Protein 6LYN (pdb70)

GO terms:
  GO:0001525 angiogenesis (P, IDA)
  GO:0009653 anatomical structure morphogenesis (P, TAS)
  GO:0007155 cell adhesion (P, TAS)
  GO:0005515 protein binding (F, IPI)
  GO:0005576 extracellular region (C, HDA)
  GO:0005886 plasma membrane (C, IDA)
  GO:0003094 glomerular filtration (P, IEP)
  GO:0009897 external side of plasma membrane (C, IDA)
  GO:0061042 vascular wound healing (P, IEP)
  GO:0005925 focal adhesion (C, HDA)

Foldseek 3Di:
DKAWEKDAAEEAEAQAKDKIKIFIDDDQLQQKKKWKWWDAPNDDIGTAKIARVNVRDIDGDPVQVVAWDWDADSVRSMIMIMGGRDDQVRQTWMKMFIHHPVPDGPDIYPTHGYGHHPDDFDAWDKDWAADVVPWDKTKIKTWFGDDDDKDKDKPVNPDDPAKDKDDWDDDPRTTITMMMHIDHNVPVVVDWMWIWMADPRVGDIDIDTDDD/DKAKAKPDQEAEDAAAAKDKIKIFIPWFLDDPHFGFKFKWWADPPDDTHGAGGRQFHGDPPHDPQWGKDDGTTMIMIMGGRDDLLSQTKMKMWGDRDPPIDIYPIHGYAYDDDFDFWDKDKDWFDVVVVVPQKTKIKMKTDFGDDPDKDKWKAFPNHTDDPQKDKDKDGQDSHSSGIMMMIMRMDGPVVVVVTWKIKIWMDDPPDPDIDIDIGTDVPD/DDDDDWAKDDWAKPPQAAEDEAQAKDKIFIDIDTDDDKKKWKAFVVDRDTDDIDGMDIGGRDDQVSFAWMKMWIGDPVDPPHIDIDIGTYAYADWKAWPDAEEEDEDAQQDKDWDKTKIFHPCAWDKDKPDDFDWDWDDDGNGMIMIITIGHRDPVCLVPFMKMWIGDPHGIDMHTYHYHYDD/DKAKAKPDQEAEEAAADKDKIKIFIPWFQDDPNFGQKFKWWADPPGDTHGAGGRFAHGDPPHDPQWGKDDGTTMIMIMGGRDALLRQTWMKMWGDSDPPIDIYPIHGYAYDDDFDFWDKDKDWADVVQVVVWKIKIKIKTDFGDDDDKDKWKAFVNHTDDPQKDKDKDGQDSHSRGIMMMIMRMDTNVVVVVTFKIKMWMDDPPDDDIDIDIGGPPD/DDDDDWAKDDWAKPPAEAEDEAFAKDKIFIDIDIDADKWKWKADVVDNDTQDTDGIDIGGRDDQVSFAKMKMWIADPVDPPRIDMDIGTYAYADWKAWPDAEEEDEDALFDKDKDKTKIFHPCAWDKDKPDDFDWDWDDDDNTMIMIITIDHRDPVCQVPFIKMWIGDPHGIDIHTYHYDYD/DKAWAKDAAEEAEAQAKDKIKTQIDDDQLQQKKKWKWWDAPPDDIDTAKIARQNVRDIDGDPVQVVAWDWDADSVRSMIMIMGGRDDQVRQTWMKMFIHHPVPDGDDIYPTHGYGHHPDDFDAWDKDWADDPAFKDKTKIKTWFGDDDDKDKAKPVNPDDPQKDKDDWDDDPRGIITMMMHMDHPVPPPVPWMWIWMADPSVRDIDIHTDDD

CATH classification: 2.60.40.10 (+1 more: 2.60.40.10)

Organism: Homo sapiens (NCBI:txid9606)

Solvent-accessible surface area: 56822 Å² total; per-residue (Å²): 170,48,78,11,98,28,38,52,48,58,45,11,96,70,53,45,62,13,117,0,30,0,106,4,47,56,37,112,12,48,27,67,0,0,0,0,0,23,11,107,102,38,105,23,14,64,1,0,0,10,0,11,1,29,59,96,61,43,105,55,1,118,123,17,120,71,47,6,62,9,54,24,58,120,101,41,34,4,0,45,0,57,3,30,66,3,118,67,103,12,31,7,36,3,5,0,0,18,0,11,4,3,32,31,0,40,34,22,0,77,23,1,36,2,20,8,23,86,26,153,55,51,48,17,44,6,21,16,3,24,42,127,126,109,53,32,10,0,0,0,0,0,48,13,0,6,5,42,49,20,80,22,48,2,34,98,37,89,90,86,103,32,48,23,58,0,68,30,38,98,77,100,78,68,41,20,14,6,0,0,3,46,40,75,68,92,32,32,72,90,112,71,14,10,0,34,2,30,1,93,52,32,106,43,178,42,101,74,94,3,119,126,122,1,91,10,85,21,56,52,73,68,35,47,9,9,30,14,60,124,0,61,0,39,2,143,5,69,86,56,0,27,37,51,78,31,16,15,0,0,0,0,9,15,44,81,91,102,37,3,105,4,1,1,24,11,3,69,38,69,46,108,79,9,59,92,30,9,55,10,54,39,74,20,48,65,3,41,0,32,0,63,66,1,73,49,74,2,7,8,15,0,1,0,0,0,6,67,72,82,14,2,21,16,4,63,10,0,83,3,28,0,92,80,16,75,18,66,12,74,11,16,12,0,34,8,25,66,74,2,44,117,83,40,16,3,1,5,0,0,0,0,1,45,1,21,35,101,100,27,81,22,75,6,42,12,72,58,78,70,72,123,105,34,48,33,43,9,140,29,70,17,48,34,168,49,2,5,20,2,4,2,0,7,3,40,32,74,42,93,43,18,83,162,71,48,25,3,18,2,29,1,78,8,166,52,40,149,66,69,59,82,107,54,28,47,65,96,120,171,218,154,135,81,90,39,91,17,36,80,8,120,19,66,44,25,9,4,33,78,60,110,39,42,48,2,61,0,60,6,98,19,101,24,22,34,118,43,90,33,56,0,44,37,76,106,72,70,116,66,64,92,159,21,63,69,8,86,31,123,86,3,136,76,112,24,22,12,8,8,59,0,19,0,28,7,76,45,40,131,74,41,65,112,45,55,69,2,18,2,1,13,18,8,54,4,104,14,68,32,113,118,157,116,40,148,8,93,99,119,62,96,25,96,11,50,0,58,1,32,8,1,5,64,0,66,15,69,33,78,36,154,52,137,39,72,75,95,28,59,27,11,16,82,0,34,0,31,2,94,6,105,5,45,78,116,21,36,141,82,2,0,64,1,34,0,31,14,6,36,25,150,38,57,2,47,12,94,11,83,64,97,189,123,2,92,9,86,21,58,52,75,92,41,50,14,51,69,45,110,116,1,67,0,38,1,150,5,79,93,50,0,30,28,47,78,32,14,5,0,0,0,0,14,15,37,71,86,104,32,3,112,6,1,1,23,10,3,74,32,66,41,106,82,9,56,90,32,10,50,12,49,42,73,22,47,63,1,41,0,24,0,73,68,3,75,61,90,2,3,0,10,0,0,0,0,0,4,53,67,74,11,4,33,17,4,55,7,0,67,1,45,0,98,78,79,82,17,52,12,69,17,17,8,1,27,8,36,80,68,7,54,111,44,6,7,0,2,0,1,2,0,1,3,52,0,15,35,69,126,13,105,21,118,6,47,0,73,54,60,82,55,118,113,35,39,43,39,10,110,23,70,13,48,34,163,48,0,4,14,2,2,3,0,6,0,38,14,23,61,34,39,10,98,112,53,81,33,0,22,2,35,4,82,17,141,58,56,137,69,66,52,89,104,64,27,86,74,117,205,217,149,139,161,110,69,93,17,34,67,12,142,16,69,44,31,9,4,40,87,59,94,40,44,52,4,60,0,50,5,99,20,87,26,50,81,120,40,93,33,55,0,36,49,80,165,54,71,114,78,62,82,189,20,59,67,4,74,30,123,112,3,92,60,103,28,16,23,16,8,71,0,22,0,33,6,76,81,49,130,73,43,65,126,39,63,68,4,24,3,1,13,18,6,60,2,121,15,62,29,124,122,157,145,51,171,4,128,111,124,60,92,30,90,10,56,0,46,0,27,9,2,4,57,2,77,12,65,32,83,52,152,54,139,38,55,70,97,41,58,65,8,23,70,4,42,0,30,2,90,8,106,11,38,94,118,12,33,155,92,6,0,72,0,45,0,46,11,13,43,22,157,37,61,0,32,11,82,9,103,83,154,165,47,76,6,104,29,37,54,45,56,47,11,102,15,25,42,65,14,110,0,28,0,101,2,48,54,38,110,13,54,25,66,0,0,0,0,0,18,11,111,101,52,99,24,11,74,1,0,0,12,0,16,2,32,66,95,52,43,100,56,7,114,151,16,113,41,30,5,62,6,59,28,59,125,109,46,32,6,0,53,0,60,3,32,27,2,67,68,92,8,28,9,39,4,4,0,0,16,0,9,5,2,28,22,0,48,38,22,1,71,26,1,34,2,17,11,28,56,22,157,51,47,50,19,40,9,21,14,6,19,44,110,105,112,58,28,9,1,0,0,1,0,58,19,0,10,3,49,50,16,77,23,57,2,40,102,33,105,40,85,95,34,48,24,60,1,68,27,41,97,67,95,86,60,40,12,15,6,0,0,2,47,30,80,56,95,46,19,86,80,114,90,12,26,0,25,3,38,0,84,53,34,104,39,153,50,64,65,128,12,129,121

InterPro domains:
  IPR003598 Immunoglobulin subtype 2 [SM00408] (153-209)
  IPR003598 Immunoglobulin subtype 2 [SM00408] (263-327)
  IPR003598 Immunoglobulin subtype 2 [SM00408] (356-414)
  IPR003599 Immunoglobulin domain subtype [SM00409] (33-133)
  IPR003599 Immunoglobulin domain subtype [SM00409] (148-244)
  IPR003599 Immunoglobulin domain subtype [SM00409] (257-341)
  IPR003599 Immunoglobulin domain subtype [SM00409] (350-428)
  IPR003599 Immunoglobulin domain subtype [SM00409] (437-517)
  IPR007110 Immunoglobulin-like domain [PS50835] (19-129)
  IPR007110 Immunoglobulin-like domain [PS50835] (139-242)
  IPR007110 Immunoglobulin-like domain [PS50835] (244-321)
  IPR007110 Immunoglobulin-like domain [PS50835] (335-424)
  IPR007110 Immunoglobulin-like domain [PS50835] (430-510)
  IPR013106 Immunoglobulin V-set domain [PF07686] (33-132)
  IPR013162 CD80-like, immunoglobulin C2-set [PF08205] (139-233)
  IPR013783 Immunoglobulin-like fold [G3DSA:2.60.40.10] (26-140)
  IPR013783 Immunoglobulin-like fold [G3DSA:2.60.40.10] (141-248)
  IPR013783 Immunoglobulin-like fold [G3DSA:2.60.40.10] (249-343)
  IPR013783 Immunoglobulin-like fold [G3DSA:2.60.40.10] (346-414)
  IPR013783 Immunoglobulin-like fold [G3DSA:2.60.40.10] (432-518)

B-factor: mean 66.9, std 19.62, range [26.27, 224.31]

Radius of gyration: 40.65 Å; Cα contacts (8 Å, |Δi|>4): 3197; chains: 6; bounding box: 67×129×115 Å

Nearest PDB structures (foldseek):
  6lyn-assembly2_D  TM=1.006E+00  e=1.744E-36  Homo sapiens
  3jxa-assembly2_B  TM=4.169E-01  e=4.668E-10  Mus musculus
  1cs6-assembly1_A-2  TM=4.270E-01  e=3.433E-09  Gallus gallus
  8a0y-assembly1_A  TM=4.097E-01  e=4.018E-09  Mus musculus
  8k53-assembly1_B  TM=4.260E-01  e=6.162E-08  Homo sapiens

Structure (mmCIF, N/CA/C/O backbone):
data_6LYN
#
_entry.id   6LYN
#
_cell.length_a   84.203
_cell.length_b   88.387
_cell.length_c   94.644
_cell.angle_alpha   90.000
_cell.angle_beta   89.930
_cell.angle_gamma   90.000
#
_symmetry.space_group_name_H-M   'P 1 21 1'
#
loop_
_entity.id
_entity.type
_entity.pdbx_description
1 polymer 'AA98 Fab heavy chain'
2 polymer 'AA98 Fab light chain'
3 polymer 'Cell surface glycoprotein MUC18'
4 non-polymer 'PHOSPHATE ION'
5 non-polymer GLYCEROL
6 non-polymer 'CHLORIDE ION'
7 non-polymer '4-(2-HYDROXYETHYL)-1-PIPERAZINE ETHANESULFONIC ACID'
8 non-polymer 2-acetamido-2-deoxy-beta-D-glucopyranose
9 water water
#
loop_
_atom_site.group_PDB
_atom_site.id
_atom_site.type_symbol
_atom_site.label_atom_id
_atom_site.label_alt_id
_atom_site.label_comp_id
_atom_site.label_asym_id
_atom_site.label_entity_id
_atom_site.label_seq_id
_atom_site.pdbx_PDB_ins_code
_atom_site.Cartn_x
_atom_site.Cartn_y
_atom_site.Cartn_z
_atom_site.occupancy
_atom_site.B_iso_or_equiv
_atom_site.auth_seq_id
_atom_site.auth_comp_id
_atom_site.auth_asym_id
_atom_site.auth_atom_id
_atom_site.pdbx_PDB_model_num
ATOM 1 N N . GLU A 1 1 ? 121.897 -56.534 58.291 1.00 77.04 1 GLU A N 1
ATOM 2 C CA . GLU A 1 1 ? 123.233 -56.197 58.767 1.00 76.62 1 GLU A CA 1
ATOM 3 C C . GLU A 1 1 ? 123.316 -56.269 60.295 1.00 72.70 1 GLU A C 1
ATOM 4 O O . GLU A 1 1 ? 122.424 -55.798 61.005 1.00 71.64 1 GLU A O 1
ATOM 10 N N . VAL A 1 2 ? 124.389 -56.880 60.790 1.00 73.37 2 VAL A N 1
ATOM 11 C CA . VAL A 1 2 ? 124.616 -56.996 62.226 1.00 67.85 2 VAL A CA 1
ATOM 12 C C . VAL A 1 2 ? 125.116 -55.657 62.749 1.00 65.51 2 VAL A C 1
ATOM 13 O O . VAL A 1 2 ? 126.012 -55.041 62.159 1.00 65.90 2 VAL A O 1
ATOM 17 N N . GLN A 1 3 ? 124.534 -55.196 63.855 1.00 64.81 3 GLN A N 1
ATOM 18 C CA . GLN A 1 3 ? 124.845 -53.880 64.393 1.00 63.96 3 GLN A CA 1
ATOM 19 C C . GLN A 1 3 ? 125.036 -53.952 65.900 1.00 58.73 3 GLN A C 1
ATOM 20 O O . GLN A 1 3 ? 124.191 -54.498 66.617 1.00 56.87 3 GLN A O 1
ATOM 26 N N . LEU A 1 4 ? 126.153 -53.400 66.366 1.00 59.78 4 LEU A N 1
ATOM 27 C CA . LEU A 1 4 ? 126.452 -53.236 67.783 1.00 53.60 4 LEU A CA 1
ATOM 28 C C . LEU A 1 4 ? 126.596 -51.741 68.034 1.00 57.63 4 LEU A C 1
ATOM 29 O O . LEU A 1 4 ? 127.523 -51.107 67.514 1.00 57.45 4 LEU A O 1
ATOM 34 N N . LEU A 1 5 ? 125.679 -51.175 68.816 1.00 58.27 5 LEU A N 1
ATOM 35 C CA . LEU A 1 5 ? 125.661 -49.744 69.101 1.00 59.77 5 LEU A CA 1
ATOM 36 C C . LEU A 1 5 ? 125.915 -49.532 70.585 1.00 57.64 5 LEU A C 1
ATOM 37 O O . LEU A 1 5 ? 125.164 -50.038 71.424 1.00 57.15 5 LEU A O 1
ATOM 42 N N . GLU A 1 6 ? 126.962 -48.782 70.902 1.00 52.85 6 GLU A N 1
ATOM 43 C CA . GLU A 1 6 ? 127.353 -48.510 72.276 1.00 50.25 6 GLU A CA 1
ATOM 44 C C . GLU A 1 6 ? 126.864 -47.138 72.714 1.00 50.29 6 GLU A C 1
ATOM 45 O O . GLU A 1 6 ? 126.647 -46.240 71.899 1.00 50.56 6 GLU A O 1
ATOM 51 N N . SER A 1 7 ? 126.705 -46.988 74.027 1.00 56.50 7 SER A N 1
ATOM 52 C CA . SER A 1 7 ? 126.196 -45.752 74.601 1.00 54.29 7 SER A CA 1
ATOM 53 C C . SER A 1 7 ? 127.201 -44.617 74.394 1.00 58.23 7 SER A C 1
ATOM 54 O O . SER A 1 7 ? 128.305 -44.804 73.871 1.00 60.81 7 SER A O 1
ATOM 57 N N . GLY A 1 8 ? 126.803 -43.414 74.808 1.00 60.03 8 GLY A N 1
ATOM 58 C CA . GLY A 1 8 ? 127.633 -42.249 74.604 1.00 54.61 8 GLY A CA 1
ATOM 59 C C . GLY A 1 8 ? 128.801 -42.173 75.569 1.00 50.97 8 GLY A C 1
ATOM 60 O O . GLY A 1 8 ? 128.885 -42.904 76.557 1.00 45.35 8 GLY A O 1
ATOM 61 N N . ALA A 1 9 ? 129.717 -41.257 75.255 1.00 56.63 9 ALA A N 1
ATOM 62 C CA . ALA A 1 9 ? 130.884 -41.017 76.090 1.00 52.36 9 ALA A CA 1
ATOM 63 C C . ALA A 1 9 ? 130.462 -40.585 77.492 1.00 52.68 9 ALA A C 1
ATOM 64 O O . ALA A 1 9 ? 129.368 -40.059 77.709 1.00 52.18 9 ALA A O 1
ATOM 66 N N . GLU A 1 10 ? 131.356 -40.808 78.453 1.00 54.00 10 GLU A N 1
ATOM 67 C CA . GLU A 1 10 ? 131.032 -40.644 79.859 1.00 55.00 10 GLU A CA 1
ATOM 68 C C . GLU A 1 10 ? 132.100 -39.827 80.571 1.00 55.22 10 GLU A C 1
ATOM 69 O O . GLU A 1 10 ? 133.291 -39.910 80.259 1.00 51.17 10 GLU A O 1
ATOM 75 N N . LEU A 1 11 ? 131.649 -39.041 81.544 1.00 56.56 11 LEU A N 1
ATOM 76 C CA . LEU A 1 11 ? 132.510 -38.285 82.446 1.00 55.47 11 LEU A CA 1
ATOM 77 C C . LEU A 1 11 ? 132.144 -38.717 83.862 1.00 57.95 11 LEU A C 1
ATOM 78 O O . LEU A 1 11 ? 131.052 -38.405 84.348 1.00 58.43 11 LEU A O 1
ATOM 83 N N . VAL A 1 12 ? 133.043 -39.449 84.515 1.00 51.54 12 VAL A N 1
ATOM 84 C CA . VAL A 1 12 ? 132.776 -40.043 85.818 1.00 56.69 12 VAL A CA 1
ATOM 85 C C . VAL A 1 12 ? 133.808 -39.532 86.813 1.00 61.08 12 VAL A C 1
ATOM 86 O O . VAL A 1 12 ? 134.982 -39.351 86.468 1.00 58.71 12 VAL A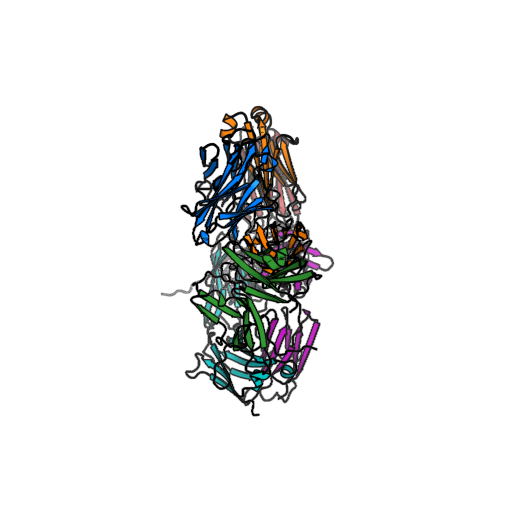 O 1
ATOM 90 N N A ARG A 1 13 ? 133.367 -39.304 88.053 0.45 58.12 13 ARG A N 1
ATOM 91 N N B ARG A 1 13 ? 133.366 -39.298 88.048 0.55 58.15 13 ARG A N 1
ATOM 92 C CA A ARG A 1 13 ? 134.261 -38.888 89.120 0.45 58.65 13 ARG A CA 1
ATOM 93 C CA B ARG A 1 13 ? 134.277 -38.884 89.100 0.55 58.62 13 ARG A CA 1
ATOM 94 C C A ARG A 1 13 ? 134.987 -40.100 89.702 0.45 57.74 13 ARG A C 1
ATOM 95 C C B ARG A 1 13 ? 134.991 -40.099 89.690 0.55 57.72 13 ARG A C 1
ATOM 96 O O A ARG A 1 13 ? 134.439 -41.206 89.725 0.45 56.45 13 ARG A O 1
ATOM 97 O O B ARG A 1 13 ? 134.440 -41.204 89.707 0.55 56.36 13 ARG A O 1
ATOM 112 N N . PRO A 1 14 ? 136.223 -39.923 90.168 1.00 58.96 14 PRO A N 1
ATOM 113 C CA . PRO A 1 14 ? 136.966 -41.060 90.730 1.00 56.73 14 PRO A CA 1
ATOM 114 C C . PRO A 1 14 ? 136.242 -41.677 91.920 1.00 59.32 14 PRO A C 1
ATOM 115 O O . PRO A 1 14 ? 135.708 -40.977 92.782 1.00 66.01 14 PRO A O 1
ATOM 119 N N . GLY A 1 15 ? 136.221 -43.008 91.951 1.00 61.29 15 GLY A N 1
ATOM 120 C CA . GLY A 1 15 ? 135.496 -43.749 92.955 1.00 56.18 15 GLY A CA 1
ATOM 121 C C . GLY A 1 15 ? 134.066 -44.078 92.588 1.00 54.00 15 GLY A C 1
ATOM 122 O O . GLY A 1 15 ? 133.516 -45.051 93.114 1.00 54.40 15 GLY A O 1
ATOM 123 N N . ALA A 1 16 ? 133.448 -43.298 91.703 1.00 56.78 16 ALA A N 1
ATOM 124 C CA . ALA A 1 16 ? 132.102 -43.588 91.237 1.00 54.22 16 ALA A CA 1
ATOM 125 C C . ALA A 1 16 ? 132.137 -44.714 90.205 1.00 56.49 16 ALA A C 1
ATOM 126 O O . ALA A 1 16 ? 133.199 -45.223 89.834 1.00 56.49 16 ALA A O 1
ATOM 128 N N . SER A 1 17 ? 130.959 -45.105 89.730 1.00 55.46 17 SER A N 1
ATOM 129 C CA . SER A 1 17 ? 130.823 -46.186 88.768 1.00 56.78 17 SER A CA 1
ATOM 130 C C . SER A 1 17 ? 130.090 -45.692 87.526 1.00 54.35 17 SER A C 1
ATOM 131 O O . SER A 1 17 ? 129.569 -44.574 87.481 1.00 48.44 17 SER A O 1
ATOM 134 N N . VAL A 1 18 ? 130.055 -46.551 86.507 1.00 53.91 18 VAL A N 1
ATOM 135 C CA . VAL A 1 18 ? 129.387 -46.244 85.249 1.00 48.74 18 VAL A CA 1
ATOM 136 C C . VAL A 1 18 ? 128.925 -47.549 84.616 1.00 50.46 18 VAL A C 1
ATOM 137 O O . VAL A 1 18 ? 129.570 -48.592 84.753 1.00 54.93 18 VAL A O 1
ATOM 141 N N . LYS A 1 19 ? 127.785 -47.492 83.937 1.00 50.32 19 LYS A N 1
ATOM 142 C CA . LYS A 1 19 ? 127.187 -48.657 83.294 1.00 46.92 19 LYS A CA 1
ATOM 143 C C . LYS A 1 19 ? 127.122 -48.380 81.797 1.00 50.83 19 LYS A C 1
ATOM 144 O O . LYS A 1 19 ? 126.256 -47.631 81.334 1.00 52.24 19 LYS A O 1
ATOM 150 N N . LEU A 1 20 ? 128.040 -48.979 81.046 1.00 52.58 20 LEU A N 1
ATOM 151 C CA . LEU A 1 20 ? 128.051 -48.872 79.596 1.00 49.98 20 LEU A CA 1
ATOM 152 C C . LEU A 1 20 ? 127.068 -49.871 78.986 1.00 51.69 20 LEU A C 1
ATOM 153 O O . LEU A 1 20 ? 126.846 -50.961 79.523 1.00 47.21 20 LEU A O 1
ATOM 158 N N . SER A 1 21 ? 126.470 -49.485 77.857 1.00 53.66 21 SER A N 1
ATOM 159 C CA . SER A 1 21 ? 125.472 -50.305 77.185 1.00 51.56 21 SER A CA 1
ATOM 160 C C . SER A 1 21 ? 125.912 -50.615 75.761 1.00 52.95 21 SER A C 1
ATOM 161 O O . SER A 1 21 ? 126.720 -49.902 75.161 1.00 49.64 21 SER A O 1
ATOM 164 N N . CYS A 1 22 ? 125.339 -51.693 75.224 1.00 53.75 22 CYS A N 1
ATOM 165 C CA . CYS A 1 22 ? 125.675 -52.201 73.895 1.00 51.69 22 CYS A CA 1
ATOM 166 C C . CYS A 1 22 ? 124.404 -52.842 73.339 1.00 56.83 22 CYS A C 1
ATOM 167 O O . CYS A 1 22 ? 124.122 -54.010 73.629 1.00 53.62 22 CYS A O 1
ATOM 170 N N . LYS A 1 23 ? 123.632 -52.074 72.565 1.00 59.15 23 LYS A N 1
ATOM 171 C CA . LYS A 1 23 ? 122.377 -52.572 72.014 1.00 60.14 23 LYS A CA 1
ATOM 172 C C . LYS A 1 23 ? 122.630 -53.250 70.673 1.00 57.26 23 LYS A C 1
ATOM 173 O O . LYS A 1 23 ? 123.224 -52.656 69.769 1.00 58.19 23 LYS A O 1
ATOM 179 N N . THR A 1 24 ? 122.151 -54.481 70.545 1.00 56.64 24 THR A N 1
ATOM 180 C CA . THR A 1 24 ? 122.385 -55.310 69.373 1.00 56.00 24 THR A CA 1
ATOM 181 C C . THR A 1 24 ? 121.150 -55.359 68.480 1.00 55.45 24 THR A C 1
ATOM 182 O O . THR A 1 24 ? 120.024 -55.132 68.932 1.00 57.05 24 THR A O 1
ATOM 186 N N . SER A 1 25 ? 121.379 -55.667 67.203 1.00 55.76 25 SER A N 1
ATOM 187 C CA . SER A 1 25 ? 120.308 -55.870 66.235 1.00 56.67 25 SER A CA 1
ATOM 188 C C . SER A 1 25 ? 120.868 -56.647 65.052 1.00 55.09 25 SER A C 1
ATOM 189 O O . SER A 1 25 ? 122.084 -56.721 64.857 1.00 59.86 25 SER A O 1
ATOM 192 N N . GLY A 1 26 ? 119.963 -57.240 64.273 1.00 55.69 26 GLY A N 1
ATOM 193 C CA . GLY A 1 26 ? 120.335 -57.923 63.048 1.00 60.75 26 GLY A CA 1
ATOM 194 C C . GLY A 1 26 ? 120.693 -59.388 63.180 1.00 58.32 26 GLY A C 1
ATOM 195 O O . GLY A 1 26 ? 121.144 -59.987 62.194 1.00 60.16 26 GLY A O 1
ATOM 196 N N . TYR A 1 27 ? 120.504 -59.986 64.355 1.00 55.80 27 TYR A N 1
ATOM 197 C CA . TYR A 1 27 ? 120.854 -61.382 64.582 1.00 51.71 27 TYR A CA 1
ATOM 198 C C . TYR A 1 27 ? 120.175 -61.843 65.862 1.00 51.46 27 TYR A C 1
ATOM 199 O O . TYR A 1 27 ? 119.816 -61.030 66.720 1.00 60.93 27 TYR A O 1
ATOM 208 N N . ILE A 1 28 ? 120.013 -63.160 65.985 1.00 52.59 28 ILE A N 1
ATOM 209 C CA . ILE A 1 28 ? 119.422 -63.751 67.183 1.00 50.11 28 ILE A CA 1
ATOM 210 C C . ILE A 1 28 ? 120.360 -63.484 68.357 1.00 48.23 28 ILE A C 1
ATOM 211 O O . ILE A 1 28 ? 121.459 -64.040 68.427 1.00 46.67 28 ILE A O 1
ATOM 216 N N . PHE A 1 29 ? 119.916 -62.638 69.286 1.00 49.42 29 PHE A N 1
ATOM 217 C CA . PHE A 1 29 ? 120.793 -62.133 70.336 1.00 51.59 29 PHE A CA 1
ATOM 218 C C . PHE A 1 29 ? 121.216 -63.225 71.312 1.00 51.43 29 PHE A C 1
ATOM 219 O O . PHE A 1 29 ? 122.309 -63.148 71.887 1.00 53.44 29 PHE A O 1
ATOM 227 N N . THR A 1 30 ? 120.378 -64.240 71.512 1.00 47.51 30 THR A N 1
ATOM 228 C CA . THR A 1 30 ? 120.699 -65.331 72.426 1.00 50.09 30 THR A CA 1
ATOM 229 C C . THR A 1 30 ? 121.578 -66.411 71.799 1.00 52.11 30 THR A C 1
ATOM 230 O O . THR A 1 30 ? 121.839 -67.424 72.456 1.00 56.94 30 THR A O 1
ATOM 234 N N . ASN A 1 31 ? 122.048 -66.229 70.564 1.00 52.91 31 ASN A N 1
ATOM 235 C CA . ASN A 1 31 ? 122.871 -67.226 69.887 1.00 54.16 31 ASN A CA 1
ATOM 236 C C . ASN A 1 31 ? 124.337 -66.834 69.764 1.00 50.90 31 ASN A C 1
ATOM 237 O O . ASN A 1 31 ? 125.109 -67.577 69.148 1.00 49.93 31 ASN A O 1
ATOM 242 N N . TYR A 1 32 ? 124.744 -65.693 70.315 1.00 52.03 32 TYR A N 1
ATOM 243 C CA . TYR A 1 32 ? 126.107 -65.206 70.161 1.00 52.07 32 TYR A CA 1
ATOM 244 C C . TYR A 1 32 ? 126.598 -64.609 71.470 1.00 44.80 32 TYR A C 1
ATOM 245 O O . TYR A 1 32 ? 125.833 -64.001 72.218 1.00 43.78 32 TYR A O 1
ATOM 254 N N . TRP A 1 33 ? 127.893 -64.763 71.722 1.00 43.09 33 TRP A N 1
ATOM 255 C CA . TRP A 1 33 ? 128.507 -64.204 72.916 1.00 43.76 33 TRP A CA 1
ATOM 256 C C . TRP A 1 33 ? 128.871 -62.742 72.695 1.00 44.47 33 TRP A C 1
ATOM 257 O O . TRP A 1 33 ? 129.176 -62.315 71.578 1.00 42.70 33 TRP A O 1
ATOM 268 N N . ILE A 1 34 ? 128.831 -61.971 73.778 1.00 41.77 34 ILE A N 1
ATOM 269 C CA . ILE A 1 34 ? 129.210 -60.564 73.769 1.00 37.78 34 ILE A CA 1
ATOM 270 C C . ILE A 1 34 ? 130.461 -60.412 74.620 1.00 37.94 34 ILE A C 1
ATOM 271 O O . ILE A 1 34 ? 130.494 -60.860 75.773 1.00 37.68 34 ILE A O 1
ATOM 276 N N . HIS A 1 35 ? 131.491 -59.795 74.050 1.00 42.04 35 HIS A N 1
ATOM 277 C CA . HIS A 1 35 ? 132.747 -59.553 74.737 1.00 42.08 35 HIS A CA 1
ATOM 278 C C . HIS A 1 35 ? 132.979 -58.055 74.850 1.00 41.84 35 HIS A C 1
ATOM 279 O O . HIS A 1 35 ? 132.466 -57.266 74.052 1.00 44.06 35 HIS A O 1
ATOM 286 N N . TRP A 1 36 ? 133.760 -57.668 75.854 1.00 39.11 36 TRP A N 1
ATOM 287 C CA . TRP A 1 36 ? 134.146 -56.280 76.060 1.00 39.12 36 TRP A CA 1
ATOM 288 C C . TRP A 1 36 ? 135.663 -56.187 76.096 1.00 39.85 36 TRP A C 1
ATOM 289 O O . TRP A 1 36 ? 136.321 -56.969 76.794 1.00 38.69 36 TRP A O 1
ATOM 300 N N . VAL A 1 37 ? 136.219 -55.246 75.339 1.00 40.79 37 VAL A N 1
ATOM 301 C CA . VAL A 1 37 ? 137.658 -55.031 75.335 1.00 42.58 37 VAL A CA 1
ATOM 302 C C . VAL A 1 37 ? 137.939 -53.586 75.710 1.00 40.84 37 VAL A C 1
ATOM 303 O O . VAL A 1 37 ? 137.086 -52.703 75.565 1.00 39.67 37 VAL A O 1
ATOM 307 N N . LYS A 1 38 ? 139.152 -53.356 76.199 1.00 43.36 38 LYS A N 1
ATOM 308 C CA . LYS A 1 38 ? 139.609 -52.047 76.635 1.00 43.09 38 LYS A CA 1
ATOM 309 C C . LYS A 1 38 ? 140.802 -51.618 75.794 1.00 46.13 38 LYS A C 1
ATOM 310 O O . LYS A 1 38 ? 141.727 -52.403 75.565 1.00 44.49 38 LYS A O 1
ATOM 316 N N . GLN A 1 39 ? 140.767 -50.373 75.323 1.00 43.47 39 GLN A N 1
ATOM 317 C CA . GLN A 1 39 ? 141.867 -49.780 74.570 1.00 45.01 39 GLN A CA 1
ATOM 318 C C . GLN A 1 39 ? 142.158 -48.406 75.153 1.00 51.15 39 GLN A C 1
ATOM 319 O O . GLN A 1 39 ? 141.314 -47.507 75.085 1.00 50.17 39 GLN A O 1
ATOM 325 N N . ARG A 1 40 ? 143.351 -48.239 75.711 1.00 56.87 40 ARG A N 1
ATOM 326 C CA . ARG A 1 40 ? 143.749 -46.987 76.339 1.00 53.79 40 ARG A CA 1
ATOM 327 C C . ARG A 1 40 ? 144.628 -46.180 75.394 1.00 56.40 40 ARG A C 1
ATOM 328 O O . ARG A 1 40 ? 145.633 -46.689 74.885 1.00 59.16 40 ARG A O 1
ATOM 336 N N . SER A 1 41 ? 144.243 -44.925 75.167 1.00 57.10 41 SER A N 1
ATOM 337 C CA . SER A 1 41 ? 145.023 -43.972 74.382 1.00 56.10 41 SER A CA 1
ATOM 338 C C . SER A 1 41 ? 145.390 -44.548 73.014 1.00 59.03 41 SER A C 1
ATOM 339 O O . SER A 1 41 ? 146.509 -44.391 72.522 1.00 57.82 41 SER A O 1
ATOM 342 N N . GLY A 1 42 ? 144.428 -45.251 72.412 1.00 58.90 42 GLY A N 1
ATOM 343 C CA . GLY A 1 42 ? 144.491 -45.634 71.017 1.00 56.70 42 GLY A CA 1
ATOM 344 C C . GLY A 1 42 ? 145.384 -46.805 70.671 1.00 57.96 42 GLY A C 1
ATOM 345 O O . GLY A 1 42 ? 145.407 -47.213 69.503 1.00 64.60 42 GLY A O 1
ATOM 346 N N . GLN A 1 43 ? 146.121 -47.363 71.625 1.00 58.06 43 GLN A N 1
ATOM 347 C CA . GLN A 1 43 ? 147.050 -48.447 71.344 1.00 59.12 43 GLN A CA 1
ATOM 348 C C . GLN A 1 43 ? 146.836 -49.581 72.332 1.00 50.50 43 GLN A C 1
ATOM 349 O O . GLN A 1 43 ? 146.683 -49.348 73.534 1.00 57.03 43 GLN A O 1
ATOM 355 N N . GLY A 1 44 ? 146.831 -50.805 71.821 1.00 54.50 44 GLY A N 1
ATOM 356 C CA . GLY A 1 44 ? 146.697 -51.975 72.661 1.00 52.73 44 GLY A CA 1
ATOM 357 C C . GLY A 1 44 ? 145.254 -52.432 72.798 1.00 50.64 44 GLY A C 1
ATOM 358 O O . GLY A 1 44 ? 144.303 -51.685 72.569 1.00 50.33 44 GLY A O 1
ATOM 359 N N . LEU A 1 45 ? 145.097 -53.697 73.180 1.00 49.61 45 LEU A N 1
ATOM 360 C CA . LEU A 1 45 ? 143.777 -54.307 73.306 1.00 44.81 45 LEU A CA 1
ATOM 361 C C . LEU A 1 45 ? 143.807 -55.321 74.441 1.00 43.12 45 LEU A C 1
ATOM 362 O O . LEU A 1 45 ? 144.570 -56.291 74.395 1.00 45.16 45 LEU A O 1
ATOM 367 N N . GLU A 1 46 ? 142.987 -55.082 75.464 1.00 42.69 46 GLU A N 1
ATOM 368 C CA . GLU A 1 46 ? 142.815 -55.988 76.593 1.00 41.08 46 GLU A CA 1
ATOM 369 C C . GLU A 1 46 ? 141.408 -56.565 76.559 1.00 39.75 46 GLU A C 1
ATOM 370 O O . GLU A 1 46 ? 140.432 -55.816 76.455 1.00 39.73 46 GLU A O 1
ATOM 376 N N . TRP A 1 47 ? 141.304 -57.888 76.652 1.00 41.24 47 TRP A N 1
ATOM 377 C CA . TRP A 1 47 ? 140.008 -58.547 76.745 1.00 37.22 47 TRP A CA 1
ATOM 378 C C . TRP A 1 47 ? 139.538 -58.554 78.196 1.00 42.13 47 TRP A C 1
ATOM 379 O O . TRP A 1 47 ? 140.259 -59.013 79.088 1.00 40.04 47 TRP A O 1
ATOM 390 N N . ILE A 1 48 ? 138.326 -58.048 78.430 1.00 42.43 48 ILE A N 1
ATOM 391 C CA . ILE A 1 48 ? 137.810 -57.860 79.784 1.00 39.59 48 ILE A CA 1
ATOM 392 C C . ILE A 1 48 ? 137.020 -59.080 80.240 1.00 41.04 48 ILE A C 1
ATOM 393 O O . ILE A 1 48 ? 137.369 -59.720 81.238 1.00 43.04 48 ILE A O 1
ATOM 398 N N . ALA A 1 49 ? 135.941 -59.399 79.532 1.00 42.55 49 ALA A N 1
ATOM 399 C CA . ALA A 1 49 ? 135.051 -60.476 79.947 1.00 38.86 49 ALA A CA 1
ATOM 400 C C . ALA A 1 49 ? 134.105 -60.807 78.801 1.00 41.65 49 ALA A C 1
ATOM 401 O O . ALA A 1 49 ? 134.054 -60.109 77.784 1.00 42.22 49 ALA A O 1
ATOM 403 N N . ARG A 1 50 ? 133.347 -61.888 78.987 1.00 38.77 50 ARG A N 1
ATOM 404 C CA . ARG A 1 50 ? 132.350 -62.313 78.017 1.00 41.93 50 ARG A CA 1
ATOM 405 C C . ARG A 1 50 ? 131.113 -62.809 78.751 1.00 40.49 50 ARG A C 1
ATOM 406 O O . ARG A 1 50 ? 131.187 -63.234 79.906 1.00 41.39 50 ARG A O 1
ATOM 414 N N . ILE A 1 51 ? 129.974 -62.747 78.064 1.00 39.00 51 ILE A N 1
ATOM 415 C CA . ILE A 1 51 ? 128.690 -63.181 78.605 1.00 42.31 51 ILE A CA 1
ATOM 416 C C . ILE A 1 51 ? 127.921 -63.891 77.501 1.00 47.24 51 ILE A C 1
ATOM 417 O O . ILE A 1 51 ? 127.989 -63.497 76.332 1.00 47.78 51 ILE A O 1
ATOM 422 N N . TYR A 1 52 ? 127.205 -64.952 77.865 1.00 47.20 52 TYR A N 1
ATOM 423 C CA . TYR A 1 52 ? 126.319 -65.612 76.920 1.00 50.20 52 TYR A CA 1
ATOM 424 C C . TYR A 1 52 ? 124.883 -65.215 77.227 1.00 51.74 52 TYR A C 1
ATOM 425 O O . TYR A 1 52 ? 124.366 -65.580 78.293 1.00 54.25 52 TYR A O 1
ATOM 434 N N . PRO A 1 53 ? 124.205 -64.476 76.344 1.00 48.96 53 PRO A N 1
ATOM 435 C CA . PRO A 1 53 ? 122.848 -64.008 76.665 1.00 46.70 53 PRO A CA 1
ATOM 436 C C . PRO A 1 53 ? 121.826 -65.122 76.791 1.00 53.72 53 PRO A C 1
ATOM 437 O O . PRO A 1 53 ? 120.774 -64.899 77.402 1.00 56.02 53 PRO A O 1
ATOM 441 N N . GLY A 1 54 ? 122.093 -66.307 76.242 1.00 51.86 54 GLY A N 1
ATOM 442 C CA . GLY A 1 54 ? 121.116 -67.381 76.325 1.00 55.55 54 GLY A CA 1
ATOM 443 C C . GLY A 1 54 ? 120.983 -67.954 77.722 1.00 61.64 54 GLY A C 1
ATOM 444 O O . GLY A 1 54 ? 119.878 -68.272 78.171 1.00 67.23 54 GLY A O 1
ATOM 445 N N . THR A 1 55 ? 122.103 -68.089 78.432 1.00 60.66 55 THR A N 1
ATOM 446 C CA . THR A 1 55 ? 122.124 -68.727 79.742 1.00 57.33 55 THR A CA 1
ATOM 447 C C . THR A 1 55 ? 122.704 -67.834 80.832 1.00 51.12 55 THR A C 1
ATOM 448 O O . THR A 1 55 ? 122.918 -68.310 81.954 1.00 52.36 55 THR A O 1
ATOM 452 N N . ASP A 1 56 ? 122.979 -66.564 80.533 1.00 54.26 56 ASP A N 1
ATOM 453 C CA . ASP A 1 56 ? 123.436 -65.583 81.514 1.00 56.17 56 ASP A CA 1
ATOM 454 C C . ASP A 1 56 ? 124.790 -65.946 82.127 1.00 53.54 56 ASP A C 1
ATOM 455 O O . ASP A 1 56 ? 125.131 -65.462 83.210 1.00 53.86 56 ASP A O 1
ATOM 460 N N . ILE A 1 57 ? 125.582 -66.777 81.453 1.00 52.39 57 ILE A N 1
ATOM 461 C CA . ILE A 1 57 ? 126.851 -67.266 81.990 1.00 52.51 57 ILE A CA 1
ATOM 462 C C . ILE A 1 57 ? 127.974 -66.311 81.598 1.00 50.49 57 ILE A C 1
ATOM 463 O O . ILE A 1 57 ? 128.101 -65.930 80.428 1.00 46.80 57 ILE A O 1
ATOM 468 N N . THR A 1 58 ? 128.791 -65.922 82.580 1.00 46.50 58 THR A N 1
ATOM 469 C CA . THR A 1 58 ? 129.851 -64.939 82.392 1.00 43.91 58 THR A CA 1
ATOM 470 C C . THR A 1 58 ? 131.203 -65.525 82.784 1.00 43.68 58 THR A C 1
ATOM 471 O O . THR A 1 58 ? 131.311 -66.267 83.766 1.00 44.51 58 THR A O 1
ATOM 475 N N . TYR A 1 59 ? 132.230 -65.187 82.006 1.00 44.74 59 TYR A N 1
ATOM 476 C CA . TYR A 1 59 ? 133.618 -65.484 82.339 1.00 42.69 59 TYR A CA 1
ATOM 477 C C . TYR A 1 59 ? 134.412 -64.187 82.268 1.00 43.12 59 TYR A C 1
ATOM 478 O O . TYR A 1 59 ? 134.325 -63.457 81.276 1.00 44.17 59 TYR A O 1
ATOM 487 N N . TYR A 1 60 ? 135.173 -63.899 83.321 1.00 47.64 60 TYR A N 1
ATOM 488 C CA . TYR A 1 60 ? 135.890 -62.642 83.469 1.00 43.00 60 TYR A CA 1
ATOM 489 C C . TYR A 1 60 ? 137.395 -62.864 83.395 1.00 45.37 60 TYR A C 1
ATOM 490 O O . TYR A 1 60 ? 137.914 -63.894 83.833 1.00 51.42 60 TYR A O 1
ATOM 499 N N . ASN A 1 61 ? 138.091 -61.887 82.823 1.00 45.34 61 ASN A N 1
ATOM 500 C CA . ASN A 1 61 ? 139.536 -61.798 82.985 1.00 46.57 61 ASN A CA 1
ATOM 501 C C . ASN A 1 61 ? 139.851 -61.461 84.438 1.00 53.08 61 ASN A C 1
ATOM 502 O O . ASN A 1 61 ? 139.260 -60.542 85.013 1.00 53.78 61 ASN A O 1
ATOM 507 N N . GLU A 1 62 ? 140.777 -62.216 85.035 1.00 53.16 62 GLU A N 1
ATOM 508 C CA . GLU A 1 62 ? 141.111 -62.017 86.442 1.00 55.77 62 GLU A CA 1
ATOM 509 C C . GLU A 1 62 ? 141.700 -60.636 86.702 1.00 53.44 62 GLU A C 1
ATOM 510 O O . GLU A 1 62 ? 141.698 -60.177 87.850 1.00 55.88 62 GLU A O 1
ATOM 516 N N . LYS A 1 63 ? 142.203 -59.964 85.663 1.00 54.26 63 LYS A N 1
ATOM 517 C CA . LYS A 1 63 ? 142.643 -58.580 85.815 1.00 51.72 63 LYS A CA 1
ATOM 518 C C . LYS A 1 63 ? 141.483 -57.660 86.169 1.00 50.87 63 LYS A C 1
ATOM 519 O O . LYS A 1 63 ? 141.679 -56.652 86.854 1.00 50.42 63 LYS A O 1
ATOM 525 N N . PHE A 1 64 ? 140.274 -57.980 85.704 1.00 52.19 64 PHE A N 1
ATOM 526 C CA . PHE A 1 64 ? 139.131 -57.081 85.801 1.00 50.67 64 PHE A CA 1
ATOM 527 C C . PHE A 1 64 ? 138.068 -57.552 86.787 1.00 53.94 64 PHE A C 1
ATOM 528 O O . PHE A 1 64 ? 136.960 -57.005 86.790 1.00 56.70 64 PHE A O 1
ATOM 536 N N . LYS A 1 65 ? 138.365 -58.549 87.614 1.00 54.92 65 LYS A N 1
ATOM 537 C CA . LYS A 1 65 ? 137.406 -58.980 88.622 1.00 54.48 65 LYS A CA 1
ATOM 538 C C . LYS A 1 65 ? 137.318 -57.946 89.736 1.00 50.61 65 LYS A C 1
ATOM 539 O O . LYS A 1 65 ? 138.335 -57.519 90.287 1.00 45.32 65 LYS A O 1
ATOM 545 N N . GLY A 1 66 ? 136.093 -57.549 90.070 1.00 48.04 66 GLY A N 1
ATOM 546 C CA . GLY A 1 66 ? 135.871 -56.436 90.965 1.00 48.95 66 GLY A CA 1
ATOM 547 C C . GLY A 1 66 ? 135.764 -55.094 90.275 1.00 56.70 66 GLY A C 1
ATOM 548 O O . GLY A 1 66 ? 135.403 -54.105 90.926 1.00 59.93 66 GLY A O 1
ATOM 549 N N . LYS A 1 67 ? 136.067 -55.029 88.981 1.00 52.50 67 LYS A N 1
ATOM 550 C CA . LYS A 1 67 ? 135.949 -53.809 88.192 1.00 48.57 67 LYS A CA 1
ATOM 551 C C . LYS A 1 67 ? 134.803 -53.858 87.196 1.00 52.08 67 LYS A C 1
ATOM 552 O O . LYS A 1 67 ? 134.055 -52.888 87.078 1.00 52.34 67 LYS A O 1
ATOM 558 N N . ALA A 1 68 ? 134.641 -54.971 86.484 1.00 54.48 68 ALA A N 1
ATOM 559 C CA . ALA A 1 68 ? 133.618 -55.120 85.460 1.00 48.37 68 ALA A CA 1
ATOM 560 C C . ALA A 1 68 ? 132.557 -56.112 85.915 1.00 42.96 68 ALA A C 1
ATOM 561 O O . ALA A 1 68 ? 132.868 -57.113 86.567 1.00 38.43 68 ALA A O 1
ATOM 563 N N . THR A 1 69 ? 131.303 -55.827 85.567 1.00 45.23 69 THR A N 1
ATOM 564 C CA . THR A 1 69 ? 130.181 -56.718 85.846 1.00 45.01 69 THR A CA 1
ATOM 565 C C . THR A 1 69 ? 129.311 -56.774 84.602 1.00 45.36 69 THR A C 1
ATOM 566 O O . THR A 1 69 ? 128.745 -55.755 84.197 1.00 43.05 69 THR A O 1
ATOM 570 N N . LEU A 1 70 ? 129.207 -57.951 83.991 1.00 45.00 70 LEU A N 1
ATOM 571 C CA . LEU A 1 70 ? 128.488 -58.090 82.732 1.00 48.74 70 LEU A CA 1
ATOM 572 C C . LEU A 1 70 ? 127.041 -58.489 82.976 1.00 48.34 70 LEU A C 1
ATOM 573 O O . LEU A 1 70 ? 126.763 -59.495 83.636 1.00 44.51 70 LEU A O 1
ATOM 578 N N . THR A 1 71 ? 126.131 -57.696 82.422 1.00 56.97 71 THR A N 1
ATOM 579 C CA . THR A 1 71 ? 124.695 -57.880 82.542 1.00 56.08 71 THR A CA 1
ATOM 580 C C . THR A 1 71 ? 124.111 -57.914 81.135 1.00 54.09 71 THR A C 1
ATOM 581 O O . THR A 1 71 ? 124.705 -57.388 80.189 1.00 53.69 71 THR A O 1
ATOM 585 N N . VAL A 1 72 ? 122.964 -58.573 80.986 1.00 48.94 72 VAL A N 1
ATOM 586 C CA . VAL A 1 72 ? 122.302 -58.655 79.689 1.00 52.01 72 VAL A CA 1
ATOM 587 C C . VAL A 1 72 ? 120.794 -58.526 79.893 1.00 56.58 72 VAL A C 1
ATOM 588 O O . VAL A 1 72 ? 120.231 -59.072 80.848 1.00 59.39 72 VAL A O 1
ATOM 592 N N . ASP A 1 73 ? 120.148 -57.759 79.007 1.00 58.81 73 ASP A N 1
ATOM 593 C CA . ASP A 1 73 ? 118.697 -57.557 79.006 1.00 59.18 73 ASP A CA 1
ATOM 594 C C . ASP A 1 73 ? 118.168 -58.066 77.667 1.00 57.61 73 ASP A C 1
ATOM 595 O O . ASP A 1 73 ? 118.219 -57.355 76.657 1.00 56.89 73 ASP A O 1
ATOM 600 N N . LYS A 1 74 ? 117.662 -59.302 77.669 1.00 55.47 74 LYS A N 1
ATOM 601 C CA . LYS A 1 74 ? 117.133 -59.918 76.458 1.00 54.56 74 LYS A CA 1
ATOM 602 C C . LYS A 1 74 ? 115.916 -59.181 75.913 1.00 57.30 74 LYS A C 1
ATOM 603 O O . LYS A 1 74 ? 115.602 -59.328 74.726 1.00 60.74 74 LYS A O 1
ATOM 609 N N . SER A 1 75 ? 115.228 -58.395 76.744 1.00 62.67 75 SER A N 1
ATOM 610 C CA . SER A 1 75 ? 114.061 -57.655 76.270 1.00 65.62 75 SER A CA 1
ATOM 611 C C . SER A 1 75 ? 114.439 -56.688 75.154 1.00 62.38 75 SER A C 1
ATOM 612 O O . SER A 1 75 ? 113.798 -56.660 74.096 1.00 63.72 75 SER A O 1
ATOM 615 N N . SER A 1 76 ? 115.482 -55.889 75.371 1.00 60.45 76 SER A N 1
ATOM 616 C CA . SER A 1 76 ? 115.949 -54.928 74.383 1.00 57.65 76 SER A CA 1
ATOM 617 C C . SER A 1 76 ? 117.099 -55.457 73.534 1.00 56.25 76 SER A C 1
ATOM 618 O O . SER A 1 76 ? 117.622 -54.714 72.697 1.00 55.85 76 SER A O 1
ATOM 621 N N . SER A 1 77 ? 117.490 -56.722 73.720 1.00 59.54 77 SER A N 1
ATOM 622 C CA . SER A 1 77 ? 118.646 -57.317 73.040 1.00 55.60 77 SER A CA 1
ATOM 623 C C . SER A 1 77 ? 119.896 -56.460 73.234 1.00 55.32 77 SER A C 1
ATOM 624 O O . SER A 1 77 ? 120.565 -56.066 72.272 1.00 54.36 77 SER A O 1
ATOM 627 N N . SER A 1 78 ? 120.215 -56.177 74.498 1.00 55.05 78 SER A N 1
ATOM 628 C CA . SER A 1 78 ? 121.320 -55.298 74.853 1.00 54.38 78 SER A CA 1
ATOM 629 C C . SER A 1 78 ? 122.182 -55.942 75.932 1.00 51.17 78 SER A C 1
ATOM 630 O O . SER A 1 78 ? 121.667 -56.570 76.866 1.00 48.90 78 SER A O 1
ATOM 633 N N . ALA A 1 79 ? 123.497 -55.776 75.807 1.00 52.67 79 ALA A N 1
ATOM 634 C CA . ALA A 1 79 ? 124.446 -56.192 76.829 1.00 55.21 79 ALA A CA 1
ATOM 635 C C . ALA A 1 79 ? 124.980 -54.967 77.561 1.00 49.89 79 ALA A C 1
ATOM 636 O O . ALA A 1 79 ? 125.092 -53.880 76.987 1.00 49.16 79 ALA A O 1
ATOM 638 N N . TYR A 1 80 ? 125.312 -55.150 78.836 1.00 45.99 80 TYR A N 1
ATOM 639 C CA . TYR A 1 80 ? 125.763 -54.056 79.682 1.00 49.43 80 TYR A CA 1
ATOM 640 C C . TYR A 1 80 ? 127.042 -54.446 80.408 1.00 49.22 80 TYR A C 1
ATOM 641 O O . TYR A 1 80 ? 127.242 -55.610 80.766 1.00 48.20 80 TYR A O 1
ATOM 650 N N . MET A 1 81 ? 127.907 -53.456 80.623 1.00 42.73 81 MET A N 1
ATOM 651 C CA . MET A 1 81 ? 129.087 -53.619 81.461 1.00 43.33 81 MET A CA 1
ATOM 652 C C . MET A 1 81 ? 129.093 -52.531 82.524 1.00 47.88 81 MET A C 1
ATOM 653 O O . MET A 1 81 ? 128.898 -51.353 82.213 1.00 49.90 81 MET A O 1
ATOM 658 N N . LEU A 1 82 ? 129.316 -52.930 83.775 1.00 50.56 82 LEU A N 1
ATOM 659 C CA . LEU A 1 82 ? 129.356 -52.018 84.914 1.00 47.16 82 LEU A CA 1
ATOM 660 C C . LEU A 1 82 ? 130.797 -51.913 85.397 1.00 48.54 82 LEU A C 1
ATOM 661 O O . LEU A 1 82 ? 131.355 -52.885 85.920 1.00 48.50 82 LEU A O 1
ATOM 666 N N . LEU A 1 83 ? 131.396 -50.737 85.222 1.00 46.04 83 LEU A N 1
ATOM 667 C CA . LEU A 1 83 ? 132.724 -50.463 85.750 1.00 47.09 83 LEU A CA 1
ATOM 668 C C . LEU A 1 83 ? 132.597 -49.790 87.110 1.00 50.87 83 LEU A C 1
ATOM 669 O O . LEU A 1 83 ? 131.900 -48.780 87.243 1.00 51.31 83 LEU A O 1
ATOM 674 N N . SER A 1 84 ? 133.278 -50.346 88.112 1.00 52.11 84 SER A N 1
ATOM 675 C CA . SER A 1 84 ? 133.111 -49.948 89.503 1.00 50.15 84 SER A CA 1
ATOM 676 C C . SER A 1 84 ? 134.407 -49.382 90.072 1.00 50.32 84 SER A C 1
ATOM 677 O O . SER A 1 84 ? 135.504 -49.838 89.733 1.00 51.29 84 SER A O 1
ATOM 680 N N . SER A 1 85 ? 134.261 -48.388 90.953 1.00 54.27 85 SER A N 1
ATOM 681 C CA . SER A 1 85 ? 135.374 -47.790 91.696 1.00 57.28 85 SER A CA 1
ATOM 682 C C . SER A 1 85 ? 136.460 -47.283 90.747 1.00 55.92 85 SER A C 1
ATOM 683 O O . SER A 1 85 ? 137.602 -47.745 90.751 1.00 52.96 85 SER A O 1
ATOM 686 N N . LEU A 1 86 ? 136.080 -46.297 89.944 1.00 57.65 86 LEU A N 1
ATOM 687 C CA . LEU A 1 86 ? 136.915 -45.859 88.837 1.00 57.53 86 LEU A CA 1
ATOM 688 C C . LEU A 1 86 ? 138.079 -45.000 89.311 1.00 58.48 86 LEU A C 1
ATOM 689 O O . LEU A 1 86 ? 137.934 -44.168 90.209 1.00 58.93 86 LEU A O 1
ATOM 694 N N . LYS A 1 87 ? 139.239 -45.208 88.694 1.00 59.06 87 LYS A N 1
ATOM 695 C CA . LYS A 1 87 ? 140.392 -44.339 88.871 1.00 61.54 87 LYS A CA 1
ATOM 696 C C . LYS A 1 87 ? 140.944 -43.971 87.496 1.00 60.44 87 LYS A C 1
ATOM 697 O O . LYS A 1 87 ? 140.420 -44.394 86.461 1.00 58.43 87 LYS A O 1
ATOM 703 N N . SER A 1 88 ? 142.008 -43.161 87.490 1.00 66.31 88 SER A N 1
ATOM 704 C CA . SER A 1 88 ? 142.506 -42.586 86.241 1.00 64.20 88 SER A CA 1
ATOM 705 C C . SER A 1 88 ? 142.940 -43.657 85.250 1.00 60.45 88 SER A C 1
ATOM 706 O O . SER A 1 88 ? 142.834 -43.456 84.035 1.00 64.98 88 SER A O 1
ATOM 709 N N . GLU A 1 89 ? 143.431 -44.794 85.742 1.00 61.31 89 GLU A N 1
ATOM 710 C CA . GLU A 1 89 ? 143.873 -45.873 84.865 1.00 61.70 89 GLU A CA 1
ATOM 711 C C . GLU A 1 89 ? 142.725 -46.566 84.149 1.00 56.96 89 GLU A C 1
ATOM 712 O O . GLU A 1 89 ? 142.983 -47.447 83.323 1.00 55.36 89 GLU A O 1
ATOM 718 N N . ASP A 1 90 ? 141.478 -46.199 84.441 1.00 58.16 90 ASP A N 1
ATOM 719 C CA . ASP A 1 90 ? 140.331 -46.743 83.729 1.00 54.31 90 ASP A CA 1
ATOM 720 C C . ASP A 1 90 ? 139.900 -45.876 82.554 1.00 49.96 90 ASP A C 1
ATOM 721 O O . ASP A 1 90 ? 139.143 -46.354 81.701 1.00 46.18 90 ASP A O 1
ATOM 726 N N . SER A 1 91 ? 140.351 -44.620 82.494 1.00 57.88 91 SER A N 1
ATOM 727 C CA . SER A 1 91 ? 140.018 -43.727 81.390 1.00 55.68 91 SER A CA 1
ATOM 728 C C . SER A 1 91 ? 140.501 -44.305 80.066 1.00 54.34 91 SER A C 1
ATOM 729 O O . SER A 1 91 ? 141.684 -44.193 79.725 1.00 58.98 91 SER A O 1
ATOM 732 N N . SER A 1 92 ? 139.593 -44.917 79.312 1.00 52.27 92 SER A N 1
ATOM 733 C CA . SER A 1 92 ? 139.943 -45.580 78.062 1.00 49.76 92 SER A CA 1
ATOM 734 C C . SER A 1 92 ? 138.702 -45.639 77.183 1.00 48.37 92 SER A C 1
ATOM 735 O O . SER A 1 92 ? 137.633 -45.136 77.543 1.00 50.95 92 SER A O 1
ATOM 738 N N . VAL A 1 93 ? 138.853 -46.264 76.020 1.00 45.43 93 VAL A N 1
ATOM 739 C CA . VAL A 1 93 ? 137.732 -46.622 75.161 1.00 45.39 93 VAL A CA 1
ATOM 740 C C . VAL A 1 93 ? 137.403 -48.089 75.391 1.00 42.55 93 VAL A C 1
ATOM 741 O O . VAL A 1 93 ? 138.304 -48.935 75.477 1.00 42.24 93 VAL A O 1
ATOM 745 N N . TYR A 1 94 ? 136.113 -48.393 75.506 1.00 45.78 94 TYR A N 1
ATOM 746 C CA . TYR A 1 94 ? 135.644 -49.750 75.758 1.00 44.10 94 TYR A CA 1
ATOM 747 C C . TYR A 1 94 ? 134.737 -50.174 74.615 1.00 40.27 94 TYR A C 1
ATOM 748 O O . TYR A 1 94 ? 133.710 -49.534 74.366 1.00 40.66 94 TYR A O 1
ATOM 757 N N . PHE A 1 95 ? 135.126 -51.238 73.918 1.00 41.96 95 PHE A N 1
ATOM 758 C CA . PHE A 1 95 ? 134.352 -51.817 72.832 1.00 39.79 95 PHE A CA 1
ATOM 759 C C . PHE A 1 95 ? 133.555 -53.016 73.332 1.00 40.59 95 PHE A C 1
ATOM 760 O O . PHE A 1 95 ? 133.983 -53.735 74.239 1.00 38.41 95 PHE A O 1
ATOM 768 N N . CYS A 1 96 ? 132.385 -53.224 72.733 1.00 41.92 96 CYS A N 1
ATOM 769 C CA . CYS A 1 96 ? 131.696 -54.504 72.797 1.00 43.78 96 CYS A CA 1
ATOM 770 C C . CYS A 1 96 ? 131.835 -55.210 71.452 1.00 43.03 96 CYS A C 1
ATOM 771 O O . CYS A 1 96 ? 131.833 -54.567 70.396 1.00 38.01 96 CYS A O 1
ATOM 774 N N . ALA A 1 97 ? 131.993 -56.535 71.496 1.00 38.67 97 ALA A N 1
ATOM 775 C CA . ALA A 1 97 ? 132.175 -57.309 70.275 1.00 44.31 97 ALA A CA 1
ATOM 776 C C . ALA A 1 97 ? 131.420 -58.625 70.373 1.00 41.63 97 ALA A C 1
ATOM 777 O O . ALA A 1 97 ? 131.256 -59.185 71.459 1.00 49.68 97 ALA A O 1
ATOM 779 N N . ARG A 1 98 ? 130.972 -59.113 69.219 1.00 41.12 98 ARG A N 1
ATOM 780 C CA . ARG A 1 98 ? 130.235 -60.363 69.117 1.00 40.45 98 ARG A CA 1
ATOM 781 C C . ARG A 1 98 ? 131.170 -61.492 68.705 1.00 40.74 98 ARG A C 1
ATOM 782 O O . ARG A 1 98 ? 132.160 -61.277 68.004 1.00 37.94 98 ARG A O 1
ATOM 790 N N . SER A 1 99 ? 130.843 -62.706 69.140 1.00 42.17 99 SER A N 1
ATOM 791 C CA . SER A 1 99 ? 131.666 -63.870 68.849 1.00 40.50 99 SER A CA 1
ATOM 792 C C . SER A 1 99 ? 130.809 -65.125 68.872 1.00 45.02 99 SER A C 1
ATOM 793 O O . SER A 1 99 ? 129.730 -65.156 69.469 1.00 44.28 99 SER A O 1
ATOM 796 N N . GLY A 1 100 ? 131.308 -66.161 68.203 1.00 47.46 100 GLY A N 1
ATOM 797 C CA . GLY A 1 100 ? 130.742 -67.487 68.270 1.00 45.09 100 GLY A CA 1
ATOM 798 C C . GLY A 1 100 ? 131.542 -68.397 69.181 1.00 45.11 100 GLY A C 1
ATOM 799 O O . GLY A 1 100 ? 132.339 -67.947 70.012 1.00 48.83 100 GLY A O 1
ATOM 800 N N . GLY A 1 101 ? 131.339 -69.705 69.009 1.00 44.18 101 GLY A N 1
ATOM 801 C CA . GLY A 1 101 ? 131.987 -70.709 69.837 1.00 43.37 101 GLY A CA 1
ATOM 802 C C . GLY A 1 101 ? 133.492 -70.805 69.701 1.00 45.05 101 GLY A C 1
ATOM 803 O O . GLY A 1 101 ? 134.122 -71.527 70.481 1.00 53.65 101 GLY A O 1
ATOM 804 N N . TYR A 1 102 ? 134.084 -70.110 68.734 1.00 42.69 102 TYR A N 1
ATOM 805 C CA . TYR A 1 102 ? 135.527 -70.098 68.533 1.00 42.19 102 TYR A CA 1
ATOM 806 C C . TYR A 1 102 ? 136.182 -68.834 69.068 1.00 41.44 102 TYR A C 1
ATOM 807 O O . TYR A 1 102 ? 137.410 -68.709 68.997 1.00 39.84 102 TYR A O 1
ATOM 816 N N . TRP A 1 103 ? 135.389 -67.900 69.595 1.00 38.86 103 TRP A N 1
ATOM 817 C CA . TRP A 1 103 ? 135.895 -66.742 70.331 1.00 38.40 103 TRP A CA 1
ATOM 818 C C . TRP A 1 103 ? 136.777 -65.848 69.460 1.00 37.22 103 TRP A C 1
ATOM 819 O O . TRP A 1 103 ? 137.819 -65.356 69.898 1.00 38.25 103 TRP A O 1
ATOM 830 N N . TYR A 1 104 ? 136.363 -65.637 68.213 1.00 42.51 104 TYR A N 1
ATOM 831 C CA . TYR A 1 104 ? 136.895 -64.554 67.402 1.00 41.36 104 TYR A CA 1
ATOM 832 C C . TYR A 1 104 ? 135.769 -63.577 67.092 1.00 40.40 104 TYR A C 1
ATOM 833 O O . TYR A 1 104 ? 134.605 -63.966 66.963 1.00 42.07 104 TYR A O 1
ATOM 842 N N . PHE A 1 105 ? 136.126 -62.297 66.991 1.00 37.98 105 PHE A N 1
ATOM 843 C CA . PHE A 1 105 ? 135.172 -61.190 67.079 1.00 43.37 105 PHE A CA 1
ATOM 844 C C . PHE A 1 105 ? 134.872 -60.660 65.682 1.00 43.40 105 PHE A C 1
ATOM 845 O O . PHE A 1 105 ? 135.650 -59.881 65.122 1.00 41.96 105 PHE A O 1
ATOM 853 N N . ASP A 1 106 ? 133.722 -61.068 65.132 1.00 41.51 106 ASP A N 1
ATOM 854 C CA . ASP A 1 106 ? 133.384 -60.694 63.763 1.00 45.70 106 ASP A CA 1
ATOM 855 C C . ASP A 1 106 ? 132.875 -59.260 63.667 1.00 45.94 106 ASP A C 1
ATOM 856 O O . ASP A 1 106 ? 133.126 -58.584 62.663 1.00 47.48 106 ASP A O 1
ATOM 861 N N . VAL A 1 107 ? 132.160 -58.781 64.683 1.00 43.77 107 VAL A N 1
ATOM 862 C CA . VAL A 1 107 ? 131.552 -57.456 64.661 1.00 45.93 107 VAL A CA 1
ATOM 863 C C . VAL A 1 107 ? 131.912 -56.722 65.947 1.00 43.66 107 VAL A C 1
ATOM 864 O O . VAL A 1 107 ? 131.845 -57.295 67.040 1.00 44.93 107 VAL A O 1
ATOM 868 N N . TRP A 1 108 ? 132.294 -55.453 65.812 1.00 39.47 108 TRP A N 1
ATOM 869 C CA . TRP A 1 108 ? 132.692 -54.608 66.927 1.00 40.29 108 TRP A CA 1
ATOM 870 C C . TRP A 1 108 ? 131.783 -53.391 67.023 1.00 41.29 108 TRP A C 1
ATOM 871 O O . TRP A 1 108 ? 131.254 -52.909 66.017 1.00 41.49 108 TRP A O 1
ATOM 882 N N . GLY A 1 109 ? 131.617 -52.890 68.244 1.00 48.35 109 GLY A N 1
ATOM 883 C CA . GLY A 1 109 ? 130.926 -51.637 68.444 1.00 39.39 109 GLY A CA 1
ATOM 884 C C . GLY A 1 109 ? 131.822 -50.452 68.149 1.00 38.38 109 GLY A C 1
ATOM 885 O O . GLY A 1 109 ? 133.026 -50.582 67.930 1.00 39.16 109 GLY A O 1
ATOM 886 N N . ALA A 1 110 ? 131.220 -49.262 68.154 1.00 44.49 110 ALA A N 1
ATOM 887 C CA . ALA A 1 110 ? 131.977 -48.071 67.783 1.00 37.82 110 ALA A CA 1
ATOM 888 C C . ALA A 1 110 ? 132.972 -47.672 68.865 1.00 38.29 110 ALA A C 1
ATOM 889 O O . ALA A 1 110 ? 134.017 -47.087 68.557 1.00 42.03 110 ALA A O 1
ATOM 891 N N . GLY A 1 111 ? 132.678 -47.977 70.127 1.00 43.48 111 GLY A N 1
ATOM 892 C CA . GLY A 1 111 ? 133.564 -47.596 71.210 1.00 44.19 111 GLY A CA 1
ATOM 893 C C . GLY A 1 111 ? 133.027 -46.456 72.048 1.00 40.93 111 GLY A C 1
ATOM 894 O O . GLY A 1 111 ? 132.708 -45.384 71.525 1.00 45.50 111 GLY A O 1
ATOM 895 N N . THR A 1 112 ? 132.913 -46.682 73.351 1.00 44.71 112 THR A N 1
ATOM 896 C CA . THR A 1 112 ? 132.488 -45.657 74.294 1.00 49.39 112 THR A CA 1
ATOM 897 C C . THR A 1 112 ? 133.719 -45.114 75.009 1.00 47.43 112 THR A C 1
ATOM 898 O O . THR A 1 112 ? 134.456 -45.872 75.652 1.00 42.11 112 THR A O 1
ATOM 902 N N . THR A 1 113 ? 133.951 -43.811 74.878 1.00 48.06 113 THR A N 1
ATOM 903 C CA . THR A 1 113 ? 135.032 -43.157 75.602 1.00 46.43 113 THR A CA 1
ATOM 904 C C . THR A 1 113 ? 134.581 -42.869 77.030 1.00 50.66 113 THR A C 1
ATOM 905 O O . THR A 1 113 ? 133.470 -42.378 77.250 1.00 47.53 113 THR A O 1
ATOM 909 N N . VAL A 1 114 ? 135.431 -43.201 77.999 1.00 50.45 114 VAL A N 1
ATOM 910 C CA . VAL A 1 114 ? 135.138 -42.998 79.414 1.00 48.72 114 VAL A CA 1
ATOM 911 C C . VAL A 1 114 ? 136.262 -42.164 80.008 1.00 50.68 114 VAL A C 1
ATOM 912 O O . VAL A 1 114 ? 137.436 -42.542 79.914 1.00 49.90 114 VAL A O 1
ATOM 916 N N . THR A 1 115 ? 135.907 -41.032 80.608 1.00 49.56 115 THR A N 1
ATOM 917 C CA . THR A 1 115 ? 136.867 -40.119 81.212 1.00 50.62 115 THR A CA 1
ATOM 918 C C . THR A 1 115 ? 136.634 -40.095 82.716 1.00 54.86 115 THR A C 1
ATOM 919 O O . THR A 1 115 ? 135.542 -39.739 83.173 1.00 52.16 115 THR A O 1
ATOM 923 N N . VAL A 1 116 ? 137.653 -40.483 83.476 1.00 51.40 116 VAL A N 1
ATOM 924 C CA . VAL A 1 116 ? 137.600 -40.506 84.933 1.00 58.87 116 VAL A CA 1
ATOM 925 C C . VAL A 1 116 ? 138.418 -39.318 85.421 1.00 60.85 116 VAL A C 1
ATOM 926 O O . VAL A 1 116 ? 139.653 -39.366 85.443 1.00 63.76 116 VAL A O 1
ATOM 930 N N . SER A 1 117 ? 137.736 -38.243 85.813 1.00 56.86 117 SER A N 1
ATOM 931 C CA . SER A 1 117 ? 138.420 -37.028 86.229 1.00 61.84 117 SER A CA 1
ATOM 932 C C . SER A 1 117 ? 137.543 -36.238 87.188 1.00 64.61 117 SER A C 1
ATOM 933 O O . SER A 1 117 ? 136.313 -36.316 87.142 1.00 66.48 117 SER A O 1
ATOM 936 N N . SER A 1 118 ? 138.200 -35.472 88.060 1.00 66.79 118 SER A N 1
ATOM 937 C CA . SER A 1 118 ? 137.498 -34.558 88.950 1.00 64.98 118 SER A CA 1
ATOM 938 C C . SER A 1 118 ? 137.128 -33.249 88.265 1.00 65.37 118 SER A C 1
ATOM 939 O O . SER A 1 118 ? 136.281 -32.514 88.783 1.00 67.93 118 SER A O 1
ATOM 942 N N . ALA A 1 119 ? 137.740 -32.945 87.121 1.00 63.59 119 ALA A N 1
ATOM 943 C CA . ALA A 1 119 ? 137.480 -31.700 86.413 1.00 63.15 119 ALA A CA 1
ATOM 944 C C . ALA A 1 119 ? 136.035 -31.645 85.920 1.00 68.60 119 ALA A C 1
ATOM 945 O O . ALA A 1 119 ? 135.364 -32.667 85.756 1.00 69.95 119 ALA A O 1
ATOM 947 N N . LYS A 1 120 ? 135.561 -30.427 85.670 1.00 70.18 120 LYS A N 1
ATOM 948 C CA . LYS A 1 120 ? 134.168 -30.191 85.318 1.00 74.79 120 LYS A CA 1
ATOM 949 C C . LYS A 1 120 ? 134.001 -29.955 83.823 1.00 66.75 120 LYS A C 1
ATOM 950 O O . LYS A 1 120 ? 134.915 -29.489 83.139 1.00 63.24 120 LYS A O 1
ATOM 956 N N . THR A 1 121 ? 132.807 -30.276 83.329 1.00 67.39 121 THR A N 1
ATOM 957 C CA . THR A 1 121 ? 132.500 -30.105 81.916 1.00 64.64 121 THR A CA 1
ATOM 958 C C . THR A 1 121 ? 132.548 -28.630 81.539 1.00 68.07 121 THR A C 1
ATOM 959 O O . THR A 1 121 ? 131.989 -27.778 82.235 1.00 73.57 121 THR A O 1
ATOM 963 N N . THR A 1 122 ? 133.231 -28.331 80.438 1.00 66.66 122 THR A N 1
ATOM 964 C CA . THR A 1 122 ? 133.365 -26.967 79.948 1.00 67.64 122 THR A CA 1
ATOM 965 C C . THR A 1 122 ? 132.954 -26.928 78.484 1.00 68.41 122 THR A C 1
ATOM 966 O O . THR A 1 122 ? 133.382 -27.774 77.693 1.00 70.96 122 THR A O 1
ATOM 970 N N . ALA A 1 123 ? 132.127 -25.955 78.133 1.00 73.55 123 ALA A N 1
ATOM 971 C CA . ALA A 1 123 ? 131.652 -25.824 76.764 1.00 72.92 123 ALA A CA 1
ATOM 972 C C . ALA A 1 123 ? 132.735 -25.194 75.888 1.00 73.14 123 ALA A C 1
ATOM 973 O O . ALA A 1 123 ? 133.420 -24.263 76.321 1.00 69.66 123 ALA A O 1
ATOM 975 N N . PRO A 1 124 ? 132.908 -25.676 74.660 1.00 79.95 124 PRO A N 1
ATOM 976 C CA . PRO A 1 124 ? 133.986 -25.169 73.808 1.00 73.59 124 PRO A CA 1
ATOM 977 C C . PRO A 1 124 ? 133.664 -23.808 73.209 1.00 69.65 124 PRO A C 1
ATOM 978 O O . PRO A 1 124 ? 132.509 -23.393 73.102 1.00 67.31 124 PRO A O 1
ATOM 982 N N . SER A 1 125 ? 134.730 -23.118 72.815 1.00 73.29 125 SER A N 1
ATOM 983 C CA . SER A 1 125 ? 134.642 -21.881 72.053 1.00 78.62 125 SER A CA 1
ATOM 984 C C . SER A 1 125 ? 135.005 -22.194 70.605 1.00 76.71 125 SER A C 1
ATOM 985 O O . SER A 1 125 ? 136.144 -22.580 70.317 1.00 73.03 125 SER A O 1
ATOM 988 N N . VAL A 1 126 ? 134.042 -22.038 69.703 1.00 73.46 126 VAL A N 1
ATOM 989 C CA . VAL A 1 126 ? 134.219 -22.368 68.293 1.00 71.61 126 VAL A CA 1
ATOM 990 C C . VAL A 1 126 ? 134.515 -21.083 67.532 1.00 72.34 126 VAL A C 1
ATOM 991 O O . VAL A 1 126 ? 133.696 -20.157 67.525 1.00 73.55 126 VAL A O 1
ATOM 995 N N . TYR A 1 127 ? 135.676 -21.028 66.882 1.00 74.79 127 TYR A N 1
ATOM 996 C CA . TYR A 1 127 ? 136.105 -19.840 66.167 1.00 73.16 127 TYR A CA 1
ATOM 997 C C . TYR A 1 127 ? 136.284 -20.151 64.687 1.00 72.88 127 TYR A C 1
ATOM 998 O O . TYR A 1 127 ? 136.968 -21.125 64.343 1.00 71.60 127 TYR A O 1
ATOM 1007 N N . PRO A 1 128 ? 135.696 -19.366 63.788 1.00 81.55 128 PRO A N 1
ATOM 1008 C CA . PRO A 1 128 ? 135.957 -19.553 62.360 1.00 80.71 128 PRO A CA 1
ATOM 1009 C C . PRO A 1 128 ? 137.312 -18.984 61.966 1.00 76.92 128 PRO A C 1
ATOM 1010 O O . PRO A 1 128 ? 137.895 -18.140 62.650 1.00 77.21 128 PRO A O 1
ATOM 1014 N N . LEU A 1 129 ? 137.807 -19.470 60.831 1.00 78.72 129 LEU A N 1
ATOM 1015 C CA . LEU A 1 129 ? 139.136 -19.129 60.344 1.00 81.59 129 LEU A CA 1
ATOM 1016 C C . LEU A 1 129 ? 139.033 -18.746 58.876 1.00 83.12 129 LEU A C 1
ATOM 1017 O O . LEU A 1 129 ? 138.640 -19.569 58.043 1.00 83.50 129 LEU A O 1
ATOM 1022 N N . ALA A 1 130 ? 139.380 -17.491 58.563 1.00 84.72 130 ALA A N 1
ATOM 1023 C CA . ALA A 1 130 ? 139.276 -16.918 57.233 1.00 83.87 130 ALA A CA 1
ATOM 1024 C C . ALA A 1 130 ? 140.657 -16.698 56.628 1.00 87.42 130 ALA A C 1
ATOM 1025 O O . ALA A 1 130 ? 141.574 -16.248 57.324 1.00 88.10 130 ALA A O 1
ATOM 1027 N N . PRO A 1 131 ? 140.835 -16.998 55.340 1.00 88.82 131 PRO A N 1
ATOM 1028 C CA . PRO A 1 131 ? 142.165 -16.880 54.725 1.00 90.36 131 PRO A CA 1
ATOM 1029 C C . PRO A 1 131 ? 142.438 -15.456 54.260 1.00 95.30 131 PRO A C 1
ATOM 1030 O O . PRO A 1 131 ? 141.595 -14.825 53.616 1.00 97.91 131 PRO A O 1
ATOM 1034 N N . VAL A 1 132 ? 143.620 -14.948 54.598 1.00 92.60 132 VAL A N 1
ATOM 1035 C CA . VAL A 1 132 ? 144.083 -13.667 54.077 1.00 100.42 132 VAL A CA 1
ATOM 1036 C C . VAL A 1 132 ? 145.543 -13.797 53.653 1.00 102.70 132 VAL A C 1
ATOM 1037 O O . VAL A 1 132 ? 146.370 -14.322 54.400 1.00 99.97 132 VAL A O 1
ATOM 1041 N N . GLY A 1 138 ? 145.418 -28.433 43.591 1.00 120.53 138 GLY A N 1
ATOM 1042 C CA . GLY A 1 138 ? 145.493 -27.377 42.599 1.00 118.90 138 GLY A CA 1
ATOM 1043 C C . GLY A 1 138 ? 145.719 -26.003 43.200 1.00 119.49 138 GLY A C 1
ATOM 1044 O O . GLY A 1 138 ? 146.267 -25.875 44.295 1.00 120.39 138 GLY A O 1
ATOM 1045 N N . SER A 1 139 ? 145.298 -24.970 42.474 1.00 118.60 139 SER A N 1
ATOM 1046 C CA . SER A 1 139 ? 145.414 -23.585 42.926 1.00 117.52 139 SER A CA 1
ATOM 1047 C C . SER A 1 139 ? 144.092 -23.219 43.589 1.00 117.29 139 SER A C 1
ATOM 1048 O O . SER A 1 139 ? 143.177 -22.699 42.948 1.00 116.15 139 SER A O 1
ATOM 1051 N N . SER A 1 140 ? 143.989 -23.495 44.887 1.00 118.27 140 SER A N 1
ATOM 1052 C CA . SER A 1 140 ? 142.719 -23.339 45.578 1.00 110.63 140 SER A CA 1
ATOM 1053 C C . SER A 1 140 ? 142.959 -22.908 47.020 1.00 105.24 140 SER A C 1
ATOM 1054 O O . SER A 1 140 ? 144.092 -22.860 47.502 1.00 108.67 140 SER A O 1
ATOM 1057 N N . VAL A 1 141 ? 141.859 -22.606 47.704 1.00 102.44 141 VAL A N 1
ATOM 1058 C CA . VAL A 1 141 ? 141.877 -21.943 49.000 1.00 97.05 141 VAL A CA 1
ATOM 1059 C C . VAL A 1 141 ? 141.682 -22.968 50.111 1.00 92.95 141 VAL A C 1
ATOM 1060 O O . VAL A 1 141 ? 141.123 -24.047 49.910 1.00 93.16 141 VAL A O 1
ATOM 1064 N N . THR A 1 142 ? 142.152 -22.618 51.309 1.00 88.80 142 THR A N 1
ATOM 1065 C CA . THR A 1 142 ? 142.065 -23.464 52.494 1.00 83.98 142 THR A CA 1
ATOM 1066 C C . THR A 1 142 ? 141.415 -22.670 53.619 1.00 79.47 142 THR A C 1
ATOM 1067 O O . THR A 1 142 ? 141.895 -21.587 53.970 1.00 76.26 142 THR A O 1
ATOM 1071 N N . LEU A 1 143 ? 140.334 -23.203 54.184 1.00 77.60 143 LEU A N 1
ATOM 1072 C CA . LEU A 1 143 ? 139.665 -22.603 55.332 1.00 80.73 143 LEU A CA 1
ATOM 1073 C C . LEU A 1 143 ? 139.861 -23.486 56.560 1.00 81.63 143 LEU A C 1
ATOM 1074 O O . LEU A 1 143 ? 140.323 -24.626 56.465 1.00 81.45 143 LEU A O 1
ATOM 1079 N N . GLY A 1 144 ? 139.495 -22.952 57.729 1.00 82.09 144 GLY A N 1
ATOM 1080 C CA . GLY A 1 144 ? 139.668 -23.695 58.963 1.00 81.19 144 GLY A CA 1
ATOM 1081 C C . GLY A 1 144 ? 138.604 -23.379 59.993 1.00 80.72 144 GLY A C 1
ATOM 1082 O O . GLY A 1 144 ? 137.748 -22.514 59.796 1.00 84.59 144 GLY A O 1
ATOM 1083 N N . CYS A 1 145 ? 138.678 -24.104 61.110 1.00 78.02 145 CYS A N 1
ATOM 1084 C CA . CYS A 1 145 ? 137.743 -23.956 62.217 1.00 78.11 145 CYS A CA 1
ATOM 1085 C C . CYS A 1 145 ? 138.420 -24.433 63.493 1.00 69.19 145 CYS A C 1
ATOM 1086 O O . CYS A 1 145 ? 138.901 -25.569 63.553 1.00 64.41 145 CYS A O 1
ATOM 1089 N N . LEU A 1 146 ? 138.451 -23.571 64.506 1.00 67.70 146 LEU A N 1
ATOM 1090 C CA . LEU A 1 146 ? 139.147 -23.840 65.759 1.00 67.53 146 LEU A CA 1
ATOM 1091 C C . LEU A 1 146 ? 138.131 -23.920 66.890 1.00 66.78 146 LEU A C 1
ATOM 1092 O O . LEU A 1 146 ? 137.391 -22.960 67.130 1.00 65.31 146 LEU A O 1
ATOM 1097 N N . VAL A 1 147 ? 138.089 -25.061 67.573 1.00 69.39 147 VAL A N 1
ATOM 1098 C CA . VAL A 1 147 ? 137.326 -25.219 68.805 1.00 73.61 147 VAL A CA 1
ATOM 1099 C C . VAL A 1 147 ? 138.328 -25.280 69.952 1.00 69.75 147 VAL A C 1
ATOM 1100 O O . VAL A 1 147 ? 139.326 -26.008 69.878 1.00 72.89 147 VAL A O 1
ATOM 1104 N N . LYS A 1 148 ? 138.096 -24.480 70.989 1.00 98.68 148 LYS A N 1
ATOM 1105 C CA . LYS A 1 148 ? 139.127 -24.199 71.979 1.00 98.85 148 LYS A CA 1
ATOM 1106 C C . LYS A 1 148 ? 138.574 -24.290 73.393 1.00 99.10 148 LYS A C 1
ATOM 1107 O O . LYS A 1 148 ? 137.488 -23.779 73.677 1.00 96.68 148 LYS A O 1
ATOM 1113 N N . GLY A 1 149 ? 139.337 -24.938 74.274 1.00 71.93 149 GLY A N 1
ATOM 1114 C CA . GLY A 1 149 ? 139.058 -24.943 75.697 1.00 73.45 149 GLY A CA 1
ATOM 1115 C C . GLY A 1 149 ? 137.775 -25.629 76.110 1.00 71.31 149 GLY A C 1
ATOM 1116 O O . GLY A 1 149 ? 136.863 -24.984 76.634 1.00 72.39 149 GLY A O 1
ATOM 1117 N N . TYR A 1 150 ? 137.691 -26.937 75.889 1.00 65.69 150 TYR A N 1
ATOM 1118 C CA . TYR A 1 150 ? 136.529 -27.715 76.281 1.00 63.62 150 TYR A CA 1
ATOM 1119 C C . TYR A 1 150 ? 136.970 -28.922 77.094 1.00 63.17 150 TYR A C 1
ATOM 1120 O O . TYR A 1 150 ? 138.146 -29.295 77.114 1.00 63.66 150 TYR A O 1
ATOM 1129 N N . PHE A 1 151 ? 135.994 -29.537 77.765 1.00 61.84 151 PHE A N 1
ATOM 1130 C CA . PHE A 1 151 ? 136.211 -30.751 78.536 1.00 61.77 151 PHE A CA 1
ATOM 1131 C C . PHE A 1 151 ? 134.857 -31.395 78.768 1.00 59.80 151 PHE A C 1
ATOM 1132 O O . PHE A 1 151 ? 133.887 -30.675 79.040 1.00 60.79 151 PHE A O 1
ATOM 1140 N N . PRO A 1 152 ? 134.739 -32.724 78.653 1.00 60.92 152 PRO A N 1
ATOM 1141 C CA . PRO A 1 152 ? 135.824 -33.620 78.246 1.00 59.98 152 PRO A CA 1
ATOM 1142 C C . PRO A 1 152 ? 135.740 -34.061 76.786 1.00 60.67 152 PRO A C 1
ATOM 1143 O O . PRO A 1 152 ? 134.835 -33.646 76.060 1.00 57.65 152 PRO A O 1
ATOM 1147 N N A GLU A 1 153 ? 136.688 -34.894 76.368 0.47 60.09 153 GLU A N 1
ATOM 1148 N N B GLU A 1 153 ? 136.693 -34.892 76.368 0.53 60.00 153 GLU A N 1
ATOM 1149 C CA A GLU A 1 153 ? 136.624 -35.519 75.057 0.47 63.32 153 GLU A CA 1
ATOM 1150 C CA B GLU A 1 153 ? 136.606 -35.527 75.064 0.53 63.31 153 GLU A CA 1
ATOM 1151 C C A GLU A 1 153 ? 135.419 -36.463 75.001 0.47 61.72 153 GLU A C 1
ATOM 1152 C C B GLU A 1 153 ? 135.371 -36.425 75.013 0.53 61.75 153 GLU A C 1
ATOM 1153 O O A GLU A 1 153 ? 135.076 -37.098 76.002 0.47 59.80 153 GLU A O 1
ATOM 1154 O O B GLU A 1 153 ? 134.960 -36.989 76.033 0.53 59.80 153 GLU A O 1
ATOM 1165 N N . PRO A 1 154 ? 134.749 -36.576 73.836 1.00 68.06 154 PRO A N 1
ATOM 1166 C CA . PRO A 1 154 ? 135.065 -35.931 72.563 1.00 68.43 154 PRO A CA 1
ATOM 1167 C C . PRO A 1 154 ? 134.056 -34.889 72.086 1.00 64.46 154 PRO A C 1
ATOM 1168 O O . PRO A 1 154 ? 133.017 -34.671 72.708 1.00 63.44 154 PRO A O 1
ATOM 1172 N N . VAL A 1 155 ? 134.392 -34.246 70.969 1.00 74.05 155 VAL A N 1
ATOM 1173 C CA . VAL A 1 155 ? 133.467 -33.413 70.216 1.00 76.40 155 VAL A CA 1
ATOM 1174 C C . VAL A 1 155 ? 133.316 -34.018 68.826 1.00 78.86 155 VAL A C 1
ATOM 1175 O O . VAL A 1 155 ? 134.052 -34.924 68.431 1.00 75.92 155 VAL A O 1
ATOM 1179 N N . THR A 1 156 ? 132.349 -33.495 68.080 1.00 106.36 156 THR A N 1
ATOM 1180 C CA . THR A 1 156 ? 132.144 -33.870 66.689 1.00 108.45 156 THR A CA 1
ATOM 1181 C C . THR A 1 156 ? 132.192 -32.611 65.837 1.00 108.67 156 THR A C 1
ATOM 1182 O O . THR A 1 156 ? 131.524 -31.618 66.151 1.00 108.65 156 THR A O 1
ATOM 1186 N N . LEU A 1 157 ? 133.002 -32.647 64.782 1.00 82.94 157 LEU A N 1
ATOM 1187 C CA . LEU A 1 157 ? 133.143 -31.532 63.857 1.00 83.36 157 LEU A CA 1
ATOM 1188 C C . LEU A 1 157 ? 132.855 -32.021 62.446 1.00 86.84 157 LEU A C 1
ATOM 1189 O O . LEU A 1 157 ? 133.497 -32.962 61.966 1.00 87.62 157 LEU A O 1
ATOM 1194 N N . THR A 1 158 ? 131.896 -31.376 61.787 1.00 83.42 158 THR A N 1
ATOM 1195 C CA . THR A 1 158 ? 131.555 -31.651 60.400 1.00 84.43 158 THR A CA 1
ATOM 1196 C C . THR A 1 158 ? 131.480 -30.338 59.631 1.00 88.22 158 THR A C 1
ATOM 1197 O O . THR A 1 158 ? 131.560 -29.249 60.205 1.00 86.17 158 THR A O 1
ATOM 1201 N N . TRP A 1 159 ? 131.326 -30.451 58.313 1.00 92.46 159 TRP A N 1
ATOM 1202 C CA . TRP A 1 159 ? 131.212 -29.296 57.431 1.00 91.07 159 TRP A CA 1
ATOM 1203 C C . TRP A 1 159 ? 129.961 -29.436 56.578 1.00 90.37 159 TRP A C 1
ATOM 1204 O O . TRP A 1 159 ? 129.785 -30.450 55.894 1.00 90.86 159 TRP A O 1
ATOM 1215 N N . ASN A 1 160 ? 129.101 -28.415 56.621 1.00 96.72 160 ASN A N 1
ATOM 1216 C CA . ASN A 1 160 ? 127.833 -28.406 55.886 1.00 95.66 160 ASN A CA 1
ATOM 1217 C C . ASN A 1 160 ? 126.992 -29.639 56.227 1.00 95.12 160 ASN A C 1
ATOM 1218 O O . ASN A 1 160 ? 126.560 -30.391 55.351 1.00 98.80 160 ASN A O 1
ATOM 1223 N N . SER A 1 161 ? 126.764 -29.838 57.527 1.00 99.55 161 SER A N 1
ATOM 1224 C CA . SER A 1 161 ? 126.045 -30.971 58.108 1.00 92.69 161 SER A CA 1
ATOM 1225 C C . SER A 1 161 ? 126.682 -32.314 57.780 1.00 90.15 161 SER A C 1
ATOM 1226 O O . SER A 1 161 ? 126.008 -33.346 57.881 1.00 89.99 161 SER A O 1
ATOM 1229 N N . GLY A 1 162 ? 127.953 -32.340 57.394 1.00 89.55 162 GLY A N 1
ATOM 1230 C CA . GLY A 1 162 ? 128.603 -33.572 57.002 1.00 90.80 162 GLY A CA 1
ATOM 1231 C C . GLY A 1 162 ? 128.528 -33.901 55.525 1.00 94.17 162 GLY A C 1
ATOM 1232 O O . GLY A 1 162 ? 129.036 -34.953 55.115 1.00 93.29 162 GLY A O 1
ATOM 1233 N N . SER A 1 163 ? 127.925 -33.033 54.710 1.00 91.93 163 SER A N 1
ATOM 1234 C CA . SER A 1 163 ? 127.734 -33.333 53.296 1.00 94.68 163 SER A CA 1
ATOM 1235 C C . SER A 1 163 ? 128.991 -33.120 52.461 1.00 98.26 163 SER A C 1
ATOM 1236 O O . SER A 1 163 ? 129.058 -33.618 51.331 1.00 100.50 163 SER A O 1
ATOM 1239 N N . LEU A 1 164 ? 129.984 -32.403 52.980 1.00 97.19 164 LEU A N 1
ATOM 1240 C CA . LEU A 1 164 ? 131.251 -32.186 52.283 1.00 100.07 164 LEU A CA 1
ATOM 1241 C C . LEU A 1 164 ? 132.378 -32.731 53.158 1.00 102.49 164 LEU A C 1
ATOM 1242 O O . LEU A 1 164 ? 132.781 -32.091 54.135 1.00 99.46 164 LEU A O 1
ATOM 1247 N N . SER A 1 165 ? 132.892 -33.913 52.796 1.00 99.33 165 SER A N 1
ATOM 1248 C CA . SER A 1 165 ? 133.921 -34.593 53.569 1.00 98.80 165 SER A CA 1
ATOM 1249 C C . SER A 1 165 ? 135.238 -34.777 52.827 1.00 98.17 165 SER A C 1
ATOM 1250 O O . SER A 1 165 ? 136.212 -35.234 53.437 1.00 101.14 165 SER A O 1
ATOM 1253 N N . SER A 1 166 ? 135.300 -34.451 51.541 1.00 96.32 166 SER A N 1
ATOM 1254 C CA . SER A 1 166 ? 136.517 -34.645 50.763 1.00 95.79 166 SER A CA 1
ATOM 1255 C C . SER A 1 166 ? 137.448 -33.453 50.959 1.00 93.22 166 SER A C 1
ATOM 1256 O O . SER A 1 166 ? 137.105 -32.321 50.595 1.00 97.14 166 SER A O 1
ATOM 1259 N N . GLY A 1 167 ? 138.619 -33.707 51.540 1.00 94.01 167 GLY A N 1
ATOM 1260 C CA . GLY A 1 167 ? 139.578 -32.662 51.838 1.00 95.07 167 GLY A CA 1
ATOM 1261 C C . GLY A 1 167 ? 139.687 -32.293 53.303 1.00 91.52 167 GLY A C 1
ATOM 1262 O O . GLY A 1 167 ? 140.450 -31.377 53.637 1.00 87.69 167 GLY A O 1
ATOM 1263 N N . VAL A 1 168 ? 138.955 -32.971 54.187 1.00 88.22 168 VAL A N 1
ATOM 1264 C CA . VAL A 1 168 ? 139.013 -32.671 55.613 1.00 78.23 168 VAL A CA 1
ATOM 1265 C C . VAL A 1 168 ? 140.337 -33.143 56.200 1.00 73.63 168 VAL A C 1
ATOM 1266 O O . VAL A 1 168 ? 140.865 -34.202 55.834 1.00 74.00 168 VAL A O 1
ATOM 1270 N N . HIS A 1 169 ? 140.885 -32.345 57.113 1.00 74.84 169 HIS A N 1
ATOM 1271 C CA . HIS A 1 169 ? 141.914 -32.789 58.049 1.00 73.01 169 HIS A CA 1
ATOM 1272 C C . HIS A 1 169 ? 141.455 -32.311 59.424 1.00 67.03 169 HIS A C 1
ATOM 1273 O O . HIS A 1 169 ? 141.648 -31.143 59.776 1.00 66.26 169 HIS A O 1
ATOM 1280 N N . THR A 1 170 ? 140.804 -33.192 60.176 1.00 65.91 170 THR A N 1
ATOM 1281 C CA . THR A 1 170 ? 140.421 -32.915 61.556 1.00 64.93 170 THR A CA 1
ATOM 1282 C C . THR A 1 170 ? 141.533 -33.426 62.466 1.00 60.00 170 THR A C 1
ATOM 1283 O O . THR A 1 170 ? 141.816 -34.627 62.492 1.00 55.72 170 THR A O 1
ATOM 1287 N N . PHE A 1 171 ? 142.169 -32.517 63.195 1.00 62.56 171 PHE A N 1
ATOM 1288 C CA . PHE A 1 171 ? 143.365 -32.884 63.948 1.00 60.06 171 PHE A CA 1
ATOM 1289 C C . PHE A 1 171 ? 143.001 -33.359 65.352 1.00 57.37 171 PHE A C 1
ATOM 1290 O O . PHE A 1 171 ? 142.023 -32.882 65.933 1.00 62.27 171 PHE A O 1
ATOM 1298 N N . PRO A 1 172 ? 143.764 -34.309 65.896 1.00 55.69 172 PRO A N 1
ATOM 1299 C CA . PRO A 1 172 ? 143.454 -34.827 67.233 1.00 60.10 172 PRO A CA 1
ATOM 1300 C C . PRO A 1 172 ? 143.446 -33.722 68.278 1.00 58.50 172 PRO A C 1
ATOM 1301 O O . PRO A 1 172 ? 144.146 -32.711 68.160 1.00 61.38 172 PRO A O 1
ATOM 1305 N N . ALA A 1 173 ? 142.620 -33.920 69.301 1.00 56.49 173 ALA A N 1
ATOM 1306 C CA . ALA A 1 173 ? 142.565 -32.985 70.411 1.00 62.46 173 ALA A CA 1
ATOM 1307 C C . ALA A 1 173 ? 143.885 -32.985 71.172 1.00 63.14 173 ALA A C 1
ATOM 1308 O O . ALA A 1 173 ? 144.571 -34.006 71.274 1.00 68.40 173 ALA A O 1
ATOM 1310 N N . VAL A 1 174 ? 144.239 -31.818 71.701 1.00 63.11 174 VAL A N 1
ATOM 1311 C CA . VAL A 1 174 ? 145.468 -31.623 72.459 1.00 66.76 174 VAL A CA 1
ATOM 1312 C C . VAL A 1 174 ? 145.081 -31.138 73.847 1.00 71.86 174 VAL A C 1
ATOM 1313 O O . VAL A 1 174 ? 144.441 -30.088 73.987 1.00 73.86 174 VAL A O 1
ATOM 1317 N N . LEU A 1 175 ? 145.470 -31.895 74.868 1.00 76.20 175 LEU A N 1
ATOM 1318 C CA . LEU A 1 175 ? 145.103 -31.567 76.238 1.00 74.08 175 LEU A CA 1
ATOM 1319 C C . LEU A 1 175 ? 146.046 -30.512 76.801 1.00 79.53 175 LEU A C 1
ATOM 1320 O O . LEU A 1 175 ? 147.269 -30.661 76.734 1.00 76.49 175 LEU A O 1
ATOM 1325 N N . ASN A 1 176 ? 145.472 -29.447 77.359 1.00 76.86 176 ASN A N 1
ATOM 1326 C CA . ASN A 1 176 ? 146.262 -28.360 77.934 1.00 81.24 176 ASN A CA 1
ATOM 1327 C C . ASN A 1 176 ? 145.492 -27.784 79.114 1.00 83.63 176 ASN A C 1
ATOM 1328 O O . ASN A 1 176 ? 144.450 -27.145 78.924 1.00 84.82 176 ASN A O 1
ATOM 1333 N N . SER A 1 177 ? 146.005 -28.015 80.322 1.00 86.29 177 SER A N 1
ATOM 1334 C CA . SER A 1 177 ? 145.408 -27.503 81.555 1.00 87.77 177 SER A CA 1
ATOM 1335 C C . SER A 1 177 ? 143.959 -27.964 81.698 1.00 83.06 177 SER A C 1
ATOM 1336 O O . SER A 1 177 ? 143.041 -27.168 81.908 1.00 82.75 177 SER A O 1
ATOM 1339 N N . ASP A 1 178 ? 143.763 -29.276 81.567 1.00 83.22 178 ASP A N 1
ATOM 1340 C CA . ASP A 1 178 ? 142.457 -29.925 81.688 1.00 81.73 178 ASP A CA 1
ATOM 1341 C C . ASP A 1 178 ? 141.425 -29.365 80.709 1.00 74.37 178 ASP A C 1
ATOM 1342 O O . ASP A 1 178 ? 140.218 -29.514 80.924 1.00 74.75 178 ASP A O 1
ATOM 1347 N N . LEU A 1 179 ? 141.878 -28.734 79.629 1.00 79.37 179 LEU A N 1
ATOM 1348 C CA . LEU A 1 179 ? 140.999 -28.186 78.603 1.00 72.09 179 LEU A CA 1
ATOM 1349 C C . LEU A 1 179 ? 141.528 -28.600 77.239 1.00 66.56 179 LEU A C 1
ATOM 1350 O O . LEU A 1 179 ? 142.721 -28.446 76.969 1.00 74.66 179 LEU A O 1
ATOM 1355 N N . TYR A 1 180 ? 140.651 -29.122 76.385 1.00 66.09 180 TYR A N 1
ATOM 1356 C CA . TYR A 1 180 ? 141.069 -29.631 75.086 1.00 67.73 180 TYR A CA 1
ATOM 1357 C C . TYR A 1 180 ? 140.941 -28.565 74.004 1.00 63.94 180 TYR A C 1
ATOM 1358 O O . TYR A 1 180 ? 140.147 -27.625 74.114 1.00 62.88 180 TYR A O 1
ATOM 1367 N N . THR A 1 181 ? 141.737 -28.726 72.947 1.00 67.47 181 THR A N 1
ATOM 1368 C CA . THR A 1 181 ? 141.702 -27.837 71.793 1.00 64.56 181 THR A CA 1
ATOM 1369 C C . THR A 1 181 ? 141.792 -28.669 70.524 1.00 61.55 181 THR A C 1
ATOM 1370 O O . THR A 1 181 ? 142.667 -29.531 70.404 1.00 60.44 181 THR A O 1
ATOM 1374 N N . LEU A 1 182 ? 140.887 -28.407 69.583 1.00 61.71 182 LEU A N 1
ATOM 1375 C CA . LEU A 1 182 ? 140.817 -29.149 68.334 1.00 62.72 182 LEU A CA 1
ATOM 1376 C C . LEU A 1 182 ? 140.629 -28.174 67.177 1.00 62.92 182 LEU A C 1
ATOM 1377 O O . LEU A 1 182 ? 140.078 -27.081 67.346 1.00 61.59 182 LEU A O 1
ATOM 1382 N N . SER A 1 183 ? 141.114 -28.568 65.999 1.00 59.39 183 SER A N 1
ATOM 1383 C CA . SER A 1 183 ? 141.055 -27.714 64.820 1.00 62.72 183 SER A CA 1
ATOM 1384 C C . SER A 1 183 ? 140.923 -28.575 63.572 1.00 63.74 183 SER A C 1
ATOM 1385 O O . SER A 1 183 ? 141.537 -29.642 63.475 1.00 64.18 183 SER A O 1
ATOM 1388 N N . SER A 1 184 ? 140.122 -28.103 62.619 1.00 62.22 184 SER A N 1
ATOM 1389 C CA . SER A 1 184 ? 139.905 -28.802 61.362 1.00 67.58 184 SER A CA 1
ATOM 1390 C C . SER A 1 184 ? 140.032 -27.821 60.207 1.00 69.80 184 SER A C 1
ATOM 1391 O O . SER A 1 184 ? 139.839 -26.613 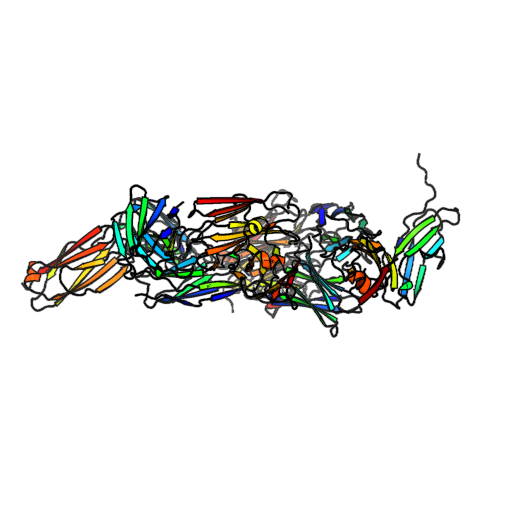60.371 1.00 68.47 184 SER A O 1
ATOM 1394 N N . LEU A 1 185 ? 140.356 -28.350 59.033 1.00 65.71 185 LEU A N 1
ATOM 1395 C CA . LEU A 1 185 ? 140.519 -27.540 57.838 1.00 71.13 185 LEU A CA 1
ATOM 1396 C C . LEU A 1 185 ? 139.658 -28.084 56.705 1.00 80.50 185 LEU A C 1
ATOM 1397 O O . LEU A 1 185 ? 139.138 -29.203 56.762 1.00 81.97 185 LEU A O 1
ATOM 1402 N N . MET A 1 186 ? 139.523 -27.262 55.666 1.00 79.60 186 MET A N 1
ATOM 1403 C CA . MET A 1 186 ? 138.808 -27.621 54.449 1.00 81.12 186 MET A CA 1
ATOM 1404 C C . MET A 1 186 ? 139.464 -26.886 53.289 1.00 78.57 186 MET A C 1
ATOM 1405 O O . MET A 1 186 ? 139.656 -25.668 53.353 1.00 76.48 186 MET A O 1
ATOM 1410 N N . THR A 1 187 ? 139.826 -27.628 52.246 1.00 84.90 187 THR A N 1
ATOM 1411 C CA . THR A 1 187 ? 140.422 -27.069 51.037 1.00 86.43 187 THR A CA 1
ATOM 1412 C C . THR A 1 187 ? 139.483 -27.350 49.874 1.00 88.54 187 THR A C 1
ATOM 1413 O O . THR A 1 187 ? 139.182 -28.513 49.585 1.00 84.51 187 THR A O 1
ATOM 1417 N N . VAL A 1 188 ? 139.029 -26.290 49.207 1.00 91.43 188 VAL A N 1
ATOM 1418 C CA . VAL A 1 188 ? 138.103 -26.393 48.086 1.00 93.99 188 VAL A CA 1
ATOM 1419 C C . VAL A 1 188 ? 138.561 -25.446 46.986 1.00 97.32 188 VAL A C 1
ATOM 1420 O O . VAL A 1 188 ? 139.400 -24.571 47.201 1.00 101.10 188 VAL A O 1
ATOM 1424 N N . THR A 1 189 ? 137.973 -25.622 45.803 1.00 101.73 189 THR A N 1
ATOM 1425 C CA . THR A 1 189 ? 138.360 -24.858 44.621 1.00 106.06 189 THR A CA 1
ATOM 1426 C C . THR A 1 189 ? 138.279 -23.356 44.870 1.00 106.16 189 THR A C 1
ATOM 1427 O O . THR A 1 189 ? 137.427 -22.878 45.623 1.00 104.98 189 THR A O 1
ATOM 1431 N N . SER A 1 190 ? 139.170 -22.609 44.208 1.00 108.33 190 SER A N 1
ATOM 1432 C CA . SER A 1 190 ? 139.096 -21.150 44.243 1.00 107.62 190 SER A CA 1
ATOM 1433 C C . SER A 1 190 ? 137.789 -20.643 43.645 1.00 107.14 190 SER A C 1
ATOM 1434 O O . SER A 1 190 ? 137.317 -19.560 44.009 1.00 106.75 190 SER A O 1
ATOM 1437 N N . SER A 1 191 ? 137.186 -21.419 42.743 1.00 108.81 191 SER A N 1
ATOM 1438 C CA . SER A 1 191 ? 135.963 -21.045 42.042 1.00 111.49 191 SER A CA 1
ATOM 1439 C C . SER A 1 191 ? 134.738 -20.962 42.942 1.00 112.74 191 SER A C 1
ATOM 1440 O O . SER A 1 191 ? 133.719 -20.409 42.512 1.00 112.97 191 SER A O 1
ATOM 1443 N N . THR A 1 192 ? 134.797 -21.489 44.165 1.00 110.28 192 THR A N 1
ATOM 1444 C CA . THR A 1 192 ? 133.594 -21.672 44.972 1.00 112.09 192 THR A CA 1
ATOM 1445 C C . THR A 1 192 ? 133.671 -21.002 46.340 1.00 114.69 192 THR A C 1
ATOM 1446 O O . THR A 1 192 ? 132.874 -21.333 47.221 1.00 113.21 192 THR A O 1
ATOM 1450 N N . TRP A 1 193 ? 134.608 -20.077 46.547 1.00 117.00 193 TRP A N 1
ATOM 1451 C CA . TRP A 1 193 ? 134.673 -19.328 47.794 1.00 114.98 193 TRP A CA 1
ATOM 1452 C C . TRP A 1 193 ? 134.890 -17.852 47.486 1.00 118.41 193 TRP A C 1
ATOM 1453 O O . TRP A 1 193 ? 135.805 -17.509 46.717 1.00 119.97 193 TRP A O 1
ATOM 1464 N N . PRO A 1 194 ? 134.085 -16.945 48.062 1.00 119.22 194 PRO A N 1
ATOM 1465 C CA . PRO A 1 194 ? 132.957 -17.282 48.937 1.00 118.52 194 PRO A CA 1
ATOM 1466 C C . PRO A 1 194 ? 131.647 -17.481 48.182 1.00 119.10 194 PRO A C 1
ATOM 1467 O O . PRO A 1 194 ? 130.589 -17.136 48.709 1.00 119.03 194 PRO A O 1
ATOM 1471 N N . SER A 1 195 ? 131.726 -18.025 46.967 1.00 125.74 195 SER A N 1
ATOM 1472 C CA . SER A 1 195 ? 130.542 -18.265 46.150 1.00 128.37 195 SER A CA 1
ATOM 1473 C C . SER A 1 195 ? 129.568 -19.172 46.890 1.00 131.23 195 SER A C 1
ATOM 1474 O O . SER A 1 195 ? 128.499 -18.728 47.324 1.00 130.96 195 SER A O 1
ATOM 1477 N N . GLN A 1 196 ? 129.934 -20.441 47.039 1.00 173.75 196 GLN A N 1
ATOM 1478 C CA . GLN A 1 196 ? 129.191 -21.359 47.888 1.00 172.99 196 GLN A CA 1
ATOM 1479 C C . GLN A 1 196 ? 129.525 -21.112 49.354 1.00 168.76 196 GLN A C 1
ATOM 1480 O O . GLN A 1 196 ? 130.633 -20.697 49.702 1.00 169.78 196 GLN A O 1
ATOM 1486 N N . SER A 1 197 ? 128.555 -21.390 50.218 1.00 123.36 197 SER A N 1
ATOM 1487 C CA . SER A 1 197 ? 128.646 -21.057 51.632 1.00 124.33 197 SER A CA 1
ATOM 1488 C C . SER A 1 197 ? 129.017 -22.290 52.447 1.00 124.67 197 SER A C 1
ATOM 1489 O O . SER A 1 197 ? 128.468 -23.374 52.236 1.00 124.21 197 SER A O 1
ATOM 1492 N N . ILE A 1 198 ? 129.960 -22.117 53.374 1.00 116.15 198 ILE A N 1
ATOM 1493 C CA . ILE A 1 198 ? 130.576 -23.224 54.103 1.00 113.96 198 ILE A CA 1
ATOM 1494 C C . ILE A 1 198 ? 130.442 -22.965 55.599 1.00 113.33 198 ILE A C 1
ATOM 1495 O O . ILE A 1 198 ? 130.870 -21.913 56.091 1.00 108.12 198 ILE A O 1
ATOM 1500 N N . THR A 1 199 ? 129.879 -23.928 56.325 1.00 105.28 199 THR A N 1
ATOM 1501 C CA . THR A 1 199 ? 129.698 -23.821 57.766 1.00 103.25 199 THR A CA 1
ATOM 1502 C C . THR A 1 199 ? 130.527 -24.871 58.492 1.00 100.03 199 THR A C 1
ATOM 1503 O O . THR A 1 199 ? 130.644 -26.013 58.037 1.00 98.32 199 THR A O 1
ATOM 1507 N N . CYS A 1 200 ? 131.093 -24.472 59.627 1.00 95.88 200 CYS A N 1
ATOM 1508 C CA . CYS A 1 200 ? 131.718 -25.395 60.564 1.00 89.56 200 CYS A CA 1
ATOM 1509 C C . CYS A 1 200 ? 130.699 -25.772 61.631 1.00 88.19 200 CYS A C 1
ATOM 1510 O O . CYS A 1 200 ? 130.254 -24.911 62.397 1.00 87.25 200 CYS A O 1
ATOM 1513 N N . ASN A 1 201 ? 130.326 -27.049 61.676 1.00 89.87 201 ASN A N 1
ATOM 1514 C CA . ASN A 1 201 ? 129.338 -27.546 62.625 1.00 89.33 201 ASN A CA 1
ATOM 1515 C C . ASN A 1 201 ? 130.051 -28.294 63.745 1.00 85.09 201 ASN A C 1
ATOM 1516 O O . ASN A 1 201 ? 130.784 -29.253 63.486 1.00 82.77 201 ASN A O 1
ATOM 1521 N N . VAL A 1 202 ? 129.830 -27.859 64.983 1.00 87.67 202 VAL A N 1
ATOM 1522 C CA . VAL A 1 202 ? 130.462 -28.443 66.159 1.00 85.24 202 VAL A CA 1
ATOM 1523 C C . VAL A 1 202 ? 129.375 -28.870 67.133 1.00 82.82 202 VAL A C 1
ATOM 1524 O O . VAL A 1 202 ? 128.381 -28.159 67.321 1.00 82.68 202 VAL A O 1
ATOM 1528 N N . ALA A 1 203 ? 129.562 -30.037 67.744 1.00 83.84 203 ALA A N 1
ATOM 1529 C CA . ALA A 1 203 ? 128.628 -30.567 68.731 1.00 81.63 203 ALA A CA 1
ATOM 1530 C C . ALA A 1 203 ? 129.419 -31.112 69.907 1.00 79.79 203 ALA A C 1
ATOM 1531 O O . ALA A 1 203 ? 130.204 -32.051 69.747 1.00 75.86 203 ALA A O 1
ATOM 1533 N N . HIS A 1 204 ? 129.219 -30.521 71.084 1.00 77.45 204 HIS A N 1
ATOM 1534 C CA . HIS A 1 204 ? 129.824 -31.007 72.320 1.00 75.88 204 HIS A CA 1
ATOM 1535 C C . HIS A 1 204 ? 128.713 -31.532 73.219 1.00 74.55 204 HIS A C 1
ATOM 1536 O O . HIS A 1 204 ? 128.066 -30.753 73.936 1.00 74.18 204 HIS A O 1
ATOM 1543 N N . PRO A 1 205 ? 128.447 -32.840 73.215 1.00 72.67 205 PRO A N 1
ATOM 1544 C CA . PRO A 1 205 ? 127.284 -33.345 73.961 1.00 76.42 205 PRO A CA 1
ATOM 1545 C C . PRO A 1 205 ? 127.401 -33.183 75.462 1.00 78.87 205 PRO A C 1
ATOM 1546 O O . PRO A 1 205 ? 126.371 -33.066 76.137 1.00 81.28 205 PRO A O 1
ATOM 1550 N N . ALA A 1 206 ? 128.619 -33.175 76.010 1.00 73.89 206 ALA A N 1
ATOM 1551 C CA . ALA A 1 206 ? 128.762 -33.150 77.462 1.00 71.36 206 ALA A CA 1
ATOM 1552 C C . ALA A 1 206 ? 128.231 -31.856 78.058 1.00 75.07 206 ALA A C 1
ATOM 1553 O O . ALA A 1 206 ? 127.841 -31.828 79.230 1.00 78.68 206 ALA A O 1
ATOM 1555 N N . SER A 1 207 ? 128.201 -30.783 77.271 1.00 79.55 207 SER A N 1
ATOM 1556 C CA . SER A 1 207 ? 127.688 -29.493 77.710 1.00 80.51 207 SER A CA 1
ATOM 1557 C C . SER A 1 207 ? 126.405 -29.094 76.996 1.00 85.77 207 SER A C 1
ATOM 1558 O O . SER A 1 207 ? 125.857 -28.025 77.293 1.00 87.61 207 SER A O 1
ATOM 1561 N N . SER A 1 208 ? 125.912 -29.925 76.074 1.00 83.48 208 SER A N 1
ATOM 1562 C CA . SER A 1 208 ? 124.680 -29.655 75.330 1.00 86.61 208 SER A CA 1
ATOM 1563 C C . SER A 1 208 ? 124.769 -28.325 74.582 1.00 89.64 208 SER A C 1
ATOM 1564 O O . SER A 1 208 ? 123.897 -27.460 74.693 1.00 96.96 208 SER A O 1
ATOM 1567 N N . THR A 1 209 ? 125.850 -28.160 73.821 1.00 88.01 209 THR A N 1
ATOM 1568 C CA . THR A 1 209 ? 126.054 -26.973 72.998 1.00 86.48 209 THR A CA 1
ATOM 1569 C C . THR A 1 209 ? 126.329 -27.410 71.569 1.00 84.61 209 THR A C 1
ATOM 1570 O O . THR A 1 209 ? 127.308 -28.120 71.312 1.00 80.73 209 THR A O 1
ATOM 1574 N N . LYS A 1 210 ? 125.470 -26.992 70.645 1.00 90.06 210 LYS A N 1
ATOM 1575 C CA . LYS A 1 210 ? 125.691 -27.189 69.221 1.00 90.16 210 LYS A CA 1
ATOM 1576 C C . LYS A 1 210 ? 125.911 -25.835 68.561 1.00 87.44 210 LYS A C 1
ATOM 1577 O O . LYS A 1 210 ? 125.248 -24.852 68.905 1.00 88.58 210 LYS A O 1
ATOM 1583 N N . VAL A 1 211 ? 126.852 -25.789 67.623 1.00 88.94 211 VAL A N 1
ATOM 1584 C CA . VAL A 1 211 ? 127.312 -24.539 67.030 1.00 90.80 211 VAL A CA 1
ATOM 1585 C C . VAL A 1 211 ? 127.480 -24.736 65.531 1.00 92.72 211 VAL A C 1
ATOM 1586 O O . VAL A 1 211 ? 127.959 -25.782 65.080 1.00 92.77 211 VAL A O 1
ATOM 1590 N N . ASP A 1 212 ? 127.060 -23.735 64.759 1.00 92.92 212 ASP A N 1
ATOM 1591 C CA . ASP A 1 212 ? 127.406 -23.637 63.346 1.00 95.92 212 ASP A CA 1
ATOM 1592 C C . ASP A 1 212 ? 127.795 -22.193 63.065 1.00 94.66 212 ASP A C 1
ATOM 1593 O O . ASP A 1 212 ? 127.006 -21.276 63.313 1.00 95.95 212 ASP A O 1
ATOM 1598 N N . LYS A 1 213 ? 129.021 -21.990 62.580 1.00 94.73 213 LYS A N 1
ATOM 1599 C CA . LYS A 1 213 ? 129.565 -20.657 62.341 1.00 96.55 213 LYS A CA 1
ATOM 1600 C C . LYS A 1 213 ? 130.015 -20.560 60.892 1.00 98.65 213 LYS A C 1
ATOM 1601 O O . LYS A 1 213 ? 130.864 -21.340 60.450 1.00 95.78 213 LYS A O 1
ATOM 1607 N N . LYS A 1 214 ? 129.457 -19.600 60.162 1.00 97.18 214 LYS A N 1
ATOM 1608 C CA . LYS A 1 214 ? 129.772 -19.437 58.751 1.00 102.57 214 LYS A CA 1
ATOM 1609 C C . LYS A 1 214 ? 131.091 -18.696 58.577 1.00 99.75 214 LYS A C 1
ATOM 1610 O O . LYS A 1 214 ? 131.267 -17.594 59.105 1.00 97.86 214 LYS A O 1
ATOM 1616 N N . ILE A 1 215 ? 132.020 -19.302 57.835 1.00 102.53 215 ILE A N 1
ATOM 1617 C CA . ILE A 1 215 ? 133.186 -18.559 57.378 1.00 100.88 215 ILE A CA 1
ATOM 1618 C C . ILE A 1 215 ? 132.733 -17.506 56.369 1.00 100.74 215 ILE A C 1
ATOM 1619 O O . ILE A 1 215 ? 131.771 -17.709 55.612 1.00 103.29 215 ILE A O 1
ATOM 1624 N N . GLU A 1 216 ? 133.415 -16.356 56.381 1.00 96.38 216 GLU A N 1
ATOM 1625 C CA . GLU A 1 216 ? 133.245 -15.253 55.440 1.00 101.44 216 GLU A CA 1
ATOM 1626 C C . GLU A 1 216 ? 134.462 -14.342 55.549 1.00 102.10 216 GLU A C 1
ATOM 1627 O O . GLU A 1 216 ? 134.979 -14.140 56.657 1.00 100.23 216 GLU A O 1
ATOM 1633 N N . PRO A 1 217 ? 134.955 -13.776 54.432 1.00 103.37 217 PRO A N 1
ATOM 1634 C CA . PRO A 1 217 ? 136.211 -13.011 54.378 1.00 101.90 217 PRO A CA 1
ATOM 1635 C C . PRO A 1 217 ? 136.350 -11.931 55.451 1.00 101.59 217 PRO A C 1
ATOM 1636 O O . PRO A 1 217 ? 135.356 -11.422 55.968 1.00 100.01 217 PRO A O 1
ATOM 1641 N N . GLU B 2 1 ? 149.691 -65.237 82.015 1.00 68.08 1 GLU B N 1
ATOM 1642 C CA . GLU B 2 1 ? 148.686 -65.955 81.240 1.00 58.74 1 GLU B CA 1
ATOM 1643 C C . GLU B 2 1 ? 149.305 -66.494 79.951 1.00 59.95 1 GLU B C 1
ATOM 1644 O O . GLU B 2 1 ? 150.200 -67.340 79.990 1.00 68.67 1 GLU B O 1
ATOM 1650 N N . LEU B 2 2 ? 148.831 -66.002 78.808 1.00 55.90 2 LEU B N 1
ATOM 1651 C CA . LEU B 2 2 ? 149.335 -66.416 77.500 1.00 51.80 2 LEU B CA 1
ATOM 1652 C C . LEU B 2 2 ? 149.674 -65.156 76.715 1.00 45.35 2 LEU B C 1
ATOM 1653 O O . LEU B 2 2 ? 148.776 -64.391 76.349 1.00 46.27 2 LEU B O 1
ATOM 1658 N N . VAL B 2 3 ? 150.963 -64.945 76.458 1.00 39.65 3 VAL B N 1
ATOM 1659 C CA . VAL B 2 3 ? 151.464 -63.691 75.905 1.00 41.99 3 VAL B CA 1
ATOM 1660 C C . VAL B 2 3 ? 151.630 -63.819 74.398 1.00 42.66 3 VAL B C 1
ATOM 1661 O O . VAL B 2 3 ? 152.091 -64.850 73.888 1.00 37.11 3 VAL B O 1
ATOM 1665 N N . MET B 2 4 ? 151.266 -62.759 73.683 1.00 36.26 4 MET B N 1
ATOM 1666 C CA . MET B 2 4 ? 151.480 -62.662 72.249 1.00 38.68 4 MET B CA 1
ATOM 1667 C C . MET B 2 4 ? 152.504 -61.572 71.964 1.00 30.82 4 MET B C 1
ATOM 1668 O O . MET B 2 4 ? 152.330 -60.419 72.375 1.00 31.21 4 MET B O 1
ATOM 1673 N N . THR B 2 5 ? 153.565 -61.938 71.257 1.00 41.34 5 THR B N 1
ATOM 1674 C CA . THR B 2 5 ? 154.649 -61.021 70.928 1.00 43.33 5 THR B CA 1
ATOM 1675 C C . THR B 2 5 ? 154.605 -60.727 69.432 1.00 39.16 5 THR B C 1
ATOM 1676 O O . THR B 2 5 ? 154.856 -61.617 68.612 1.00 43.74 5 THR B O 1
ATOM 1680 N N . GLN B 2 6 ? 154.284 -59.484 69.080 1.00 40.10 6 GLN B N 1
ATOM 1681 C CA . GLN B 2 6 ? 154.227 -59.050 67.690 1.00 48.46 6 GLN B CA 1
ATOM 1682 C C . GLN B 2 6 ? 155.543 -58.410 67.279 1.00 49.39 6 GLN B C 1
ATOM 1683 O O . GLN B 2 6 ? 156.139 -57.641 68.038 1.00 51.30 6 GLN B O 1
ATOM 1689 N N . SER B 2 7 ? 155.985 -58.724 66.063 1.00 52.54 7 SER B N 1
ATOM 1690 C CA . SER B 2 7 ? 157.194 -58.160 65.490 1.00 51.84 7 SER B CA 1
ATOM 1691 C C . SER B 2 7 ? 156.980 -57.917 64.002 1.00 53.48 7 SER B C 1
ATOM 1692 O O . SER B 2 7 ? 156.445 -58.789 63.302 1.00 51.70 7 SER B O 1
ATOM 1695 N N . PRO B 2 8 ? 157.377 -56.742 63.492 1.00 57.59 8 PRO B N 1
ATOM 1696 C CA . PRO B 2 8 ? 157.919 -55.656 64.314 1.00 57.58 8 PRO B CA 1
ATOM 1697 C C . PRO B 2 8 ? 156.820 -54.771 64.884 1.00 54.30 8 PRO B C 1
ATOM 1698 O O . PRO B 2 8 ? 155.638 -55.041 64.667 1.00 52.12 8 PRO B O 1
ATOM 1702 N N . ALA B 2 9 ? 157.207 -53.725 65.611 1.00 53.73 9 ALA B N 1
ATOM 1703 C CA . ALA B 2 9 ? 156.218 -52.794 66.137 1.00 49.59 9 ALA B CA 1
ATOM 1704 C C . ALA B 2 9 ? 155.807 -51.773 65.083 1.00 50.13 9 ALA B C 1
ATOM 1705 O O . ALA B 2 9 ? 154.631 -51.403 64.999 1.00 48.94 9 ALA B O 1
ATOM 1707 N N . SER B 2 10 ? 156.761 -51.323 64.269 1.00 55.02 10 SER B N 1
ATOM 1708 C CA . SER B 2 10 ? 156.511 -50.398 63.174 1.00 54.86 10 SER B CA 1
ATOM 1709 C C . SER B 2 10 ? 157.046 -51.001 61.884 1.00 56.71 10 SER B C 1
ATOM 1710 O O . SER B 2 10 ? 158.052 -51.717 61.886 1.00 61.59 10 SER B O 1
ATOM 1713 N N . LEU B 2 11 ? 156.366 -50.704 60.778 1.00 55.55 11 LEU B N 1
ATOM 1714 C CA . LEU B 2 11 ? 156.717 -51.290 59.488 1.00 52.02 11 LEU B CA 1
ATOM 1715 C C . LEU B 2 11 ? 156.451 -50.269 58.393 1.00 55.11 11 LEU B C 1
ATOM 1716 O O . LEU B 2 11 ? 155.319 -49.797 58.251 1.00 59.43 11 LEU B O 1
ATOM 1721 N N . ALA B 2 12 ? 157.486 -49.936 57.622 1.00 61.36 12 ALA B N 1
ATOM 1722 C CA . ALA B 2 12 ? 157.385 -48.991 56.512 1.00 62.67 12 ALA B CA 1
ATOM 1723 C C . ALA B 2 12 ? 157.694 -49.725 55.212 1.00 58.61 12 ALA B C 1
ATOM 1724 O O . ALA B 2 12 ? 158.854 -50.056 54.941 1.00 60.39 12 ALA B O 1
ATOM 1726 N N . VAL B 2 13 ? 156.660 -49.981 54.410 1.00 53.81 13 VAL B N 1
ATOM 1727 C CA . VAL B 2 13 ? 156.806 -50.675 53.137 1.00 57.04 13 VAL B CA 1
ATOM 1728 C C . VAL B 2 13 ? 156.262 -49.784 52.030 1.00 58.44 13 VAL B C 1
ATOM 1729 O O . VAL B 2 13 ? 155.289 -49.046 52.230 1.00 55.40 13 VAL B O 1
ATOM 1733 N N . SER B 2 14 ? 156.906 -49.839 50.869 1.00 55.88 14 SER B N 1
ATOM 1734 C CA . SER B 2 14 ? 156.468 -49.045 49.733 1.00 54.95 14 SER B CA 1
ATOM 1735 C C . SER B 2 14 ? 155.217 -49.658 49.118 1.00 54.27 14 SER B C 1
ATOM 1736 O O . SER B 2 14 ? 154.963 -50.859 49.244 1.00 57.21 14 SER B O 1
ATOM 1739 N N . LEU B 2 15 ? 154.421 -48.821 48.458 1.00 54.47 15 LEU B N 1
ATOM 1740 C CA . LEU B 2 15 ? 153.197 -49.319 47.849 1.00 60.90 15 LEU B CA 1
ATOM 1741 C C . LEU B 2 15 ? 153.530 -50.287 46.723 1.00 57.18 15 LEU B C 1
ATOM 1742 O O . LEU B 2 15 ? 154.333 -49.977 45.838 1.00 57.02 15 LEU B O 1
ATOM 1747 N N . GLY B 2 16 ? 152.913 -51.464 46.764 1.00 51.82 16 GLY B N 1
ATOM 1748 C CA . GLY B 2 16 ? 153.104 -52.475 45.745 1.00 55.21 16 GLY B CA 1
ATOM 1749 C C . GLY B 2 16 ? 153.946 -53.658 46.168 1.00 53.27 16 GLY B C 1
ATOM 1750 O O . GLY B 2 16 ? 153.956 -54.671 45.456 1.00 55.48 16 GLY B O 1
ATOM 1751 N N . GLN B 2 17 ? 154.654 -53.572 47.289 1.00 49.44 17 GLN B N 1
ATOM 1752 C CA . GLN B 2 17 ? 155.433 -54.694 47.783 1.00 59.31 17 GLN B CA 1
ATOM 1753 C C . GLN B 2 17 ? 154.664 -55.395 48.909 1.00 53.03 17 GLN B C 1
ATOM 1754 O O . GLN B 2 17 ? 153.458 -55.182 49.083 1.00 45.58 17 GLN B O 1
ATOM 1760 N N . ARG B 2 18 ? 155.35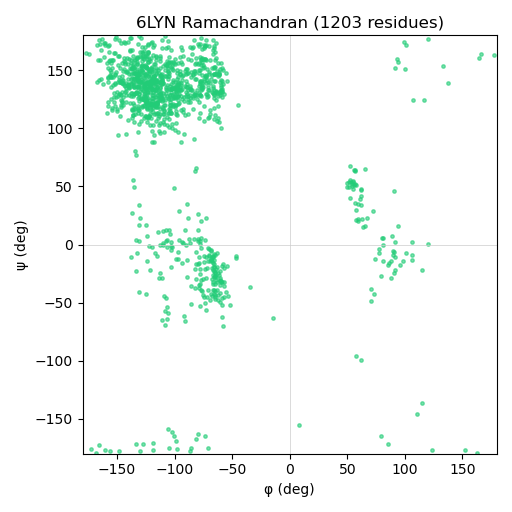2 -56.235 49.677 1.00 58.77 18 ARG B N 1
ATOM 1761 C CA . ARG B 2 18 ? 154.710 -57.120 50.639 1.00 58.50 18 ARG B CA 1
ATOM 1762 C C . ARG B 2 18 ? 155.041 -56.712 52.069 1.00 53.25 18 ARG B C 1
ATOM 1763 O O . ARG B 2 18 ? 156.178 -56.334 52.371 1.00 50.91 18 ARG B O 1
ATOM 1771 N N . ALA B 2 19 ? 154.041 -56.790 52.944 1.00 51.22 19 ALA B N 1
ATOM 1772 C CA . ALA B 2 19 ? 154.223 -56.604 54.376 1.00 52.84 19 ALA B CA 1
ATOM 1773 C C . ALA B 2 19 ? 154.041 -57.944 55.077 1.00 48.35 19 ALA B C 1
ATOM 1774 O O . ALA B 2 19 ? 153.028 -58.624 54.877 1.00 46.28 19 ALA B O 1
ATOM 1776 N N . THR B 2 20 ? 155.019 -58.322 55.895 1.00 47.99 20 THR B N 1
ATOM 1777 C CA . THR B 2 20 ? 154.985 -59.585 56.627 1.00 53.97 20 THR B CA 1
ATOM 1778 C C . THR B 2 20 ? 155.075 -59.277 58.115 1.00 51.30 20 THR B C 1
ATOM 1779 O O . THR B 2 20 ? 156.108 -58.797 58.595 1.00 51.28 20 THR B O 1
ATOM 1783 N N . ILE B 2 21 ? 153.995 -59.544 58.840 1.00 48.61 21 ILE B N 1
ATOM 1784 C CA . ILE B 2 21 ? 153.924 -59.291 60.272 1.00 51.68 21 ILE B CA 1
ATOM 1785 C C . ILE B 2 21 ? 153.897 -60.629 60.992 1.00 48.41 21 ILE B C 1
ATOM 1786 O O . ILE B 2 21 ? 153.272 -61.587 60.522 1.00 47.86 21 ILE B O 1
ATOM 1791 N N . SER B 2 22 ? 154.586 -60.694 62.128 1.00 50.71 22 SER B N 1
ATOM 1792 C CA . SER B 2 22 ? 154.774 -61.937 62.855 1.00 49.33 22 SER B CA 1
ATOM 1793 C C . SER B 2 22 ? 154.138 -61.845 64.233 1.00 45.50 22 SER B C 1
ATOM 1794 O O . SER B 2 22 ? 153.982 -60.758 64.799 1.00 45.24 22 SER B O 1
ATOM 1797 N N . CYS B 2 23 ? 153.788 -63.008 64.771 1.00 42.84 23 CYS B N 1
ATOM 1798 C CA . CYS B 2 23 ? 153.125 -63.096 66.065 1.00 41.57 23 CYS B CA 1
ATOM 1799 C C . CYS B 2 23 ? 153.487 -64.438 66.684 1.00 41.43 23 CYS B C 1
ATOM 1800 O O . CYS B 2 23 ? 153.189 -65.487 66.103 1.00 42.07 23 CYS B O 1
ATOM 1803 N N . ARG B 2 24 ? 154.141 -64.407 67.842 1.00 39.99 24 ARG B N 1
ATOM 1804 C CA . ARG B 2 24 ? 154.584 -65.610 68.534 1.00 48.81 24 ARG B CA 1
ATOM 1805 C C . ARG B 2 24 ? 153.935 -65.677 69.909 1.00 43.82 24 ARG B C 1
ATOM 1806 O O . ARG B 2 24 ? 154.038 -64.732 70.698 1.00 41.95 24 ARG B O 1
ATOM 1814 N N . ALA B 2 25 ? 153.274 -66.796 70.189 1.00 43.95 25 ALA B N 1
ATOM 1815 C CA . ALA B 2 25 ? 152.642 -67.042 71.477 1.00 43.69 25 ALA B CA 1
ATOM 1816 C C . ALA B 2 25 ? 153.592 -67.791 72.405 1.00 43.84 25 ALA B C 1
ATOM 1817 O O . ALA B 2 25 ? 154.384 -68.632 71.974 1.00 41.69 25 ALA B O 1
ATOM 1819 N N . SER B 2 26 ? 153.497 -67.480 73.699 1.00 43.64 26 SER B N 1
ATOM 1820 C CA . SER B 2 26 ? 154.283 -68.186 74.706 1.00 45.41 26 SER B CA 1
ATOM 1821 C C . SER B 2 26 ? 153.894 -69.658 74.832 1.00 49.58 26 SER B C 1
ATOM 1822 O O . SER B 2 26 ? 154.683 -70.449 75.358 1.00 49.97 26 SER B O 1
ATOM 1825 N N . LYS B 2 27 ? 152.706 -70.043 74.368 1.00 42.99 27 LYS B N 1
ATOM 1826 C CA . LYS B 2 27 ? 152.277 -71.435 74.372 1.00 42.77 27 LYS B CA 1
ATOM 1827 C C . LYS B 2 27 ? 151.550 -71.720 73.067 1.00 46.33 27 LYS B C 1
ATOM 1828 O O . LYS B 2 27 ? 151.077 -70.805 72.389 1.00 50.50 27 LYS B O 1
ATOM 1834 N N . SER B 2 28 ? 151.465 -73.000 72.713 1.00 44.44 28 SER B N 1
ATOM 1835 C CA . SER B 2 28 ? 150.793 -73.388 71.479 1.00 41.59 28 SER B CA 1
ATOM 1836 C C . SER B 2 28 ? 149.302 -73.083 71.569 1.00 45.08 28 SER B C 1
ATOM 1837 O O . SER B 2 28 ? 148.643 -73.437 72.552 1.00 50.06 28 SER B O 1
ATOM 1840 N N . VAL B 2 29 ? 148.774 -72.406 70.551 1.00 46.09 29 VAL B N 1
ATOM 1841 C CA . VAL B 2 29 ? 147.348 -72.129 70.458 1.00 43.44 29 VAL B CA 1
ATOM 1842 C C . VAL B 2 29 ? 146.677 -73.013 69.416 1.00 45.28 29 VAL B C 1
ATOM 1843 O O . VAL B 2 29 ? 145.525 -72.767 69.038 1.00 43.74 29 VAL B O 1
ATOM 1847 N N . SER B 2 30 ? 147.375 -74.039 68.940 1.00 42.96 30 SER B N 1
ATOM 1848 C CA . SER B 2 30 ? 146.819 -75.019 68.023 1.00 48.65 30 SER B CA 1
ATOM 1849 C C . SER B 2 30 ? 146.501 -76.303 68.775 1.00 55.56 30 SER B C 1
ATOM 1850 O O . SER B 2 30 ? 147.318 -76.792 69.562 1.00 56.18 30 SER B O 1
ATOM 1853 N N . ILE B 2 31 ? 145.311 -76.843 68.529 1.00 55.67 31 ILE B N 1
ATOM 1854 C CA . ILE B 2 31 ? 144.938 -78.167 69.013 1.00 57.26 31 ILE B CA 1
ATOM 1855 C C . ILE B 2 31 ? 144.038 -78.820 67.975 1.00 61.89 31 ILE B C 1
ATOM 1856 O O . ILE B 2 31 ? 143.175 -78.165 67.382 1.00 60.91 31 ILE B O 1
ATOM 1861 N N . SER B 2 32 ? 144.257 -80.117 67.748 1.00 67.25 32 SER B N 1
ATOM 1862 C CA . SER B 2 32 ? 143.412 -80.996 66.941 1.00 66.79 32 SER B CA 1
ATOM 1863 C C . SER B 2 32 ? 143.335 -80.599 65.474 1.00 66.34 32 SER B C 1
ATOM 1864 O O . SER B 2 32 ? 142.447 -81.080 64.761 1.00 71.07 32 SER B O 1
ATOM 1867 N N . GLY B 2 33 ? 144.231 -79.745 64.993 1.00 64.47 33 GLY B N 1
ATOM 1868 C CA . GLY B 2 33 ? 144.149 -79.259 63.634 1.00 57.00 33 GLY B CA 1
ATOM 1869 C C . GLY B 2 33 ? 143.570 -77.869 63.483 1.00 58.04 33 GLY B C 1
ATOM 1870 O O . GLY B 2 33 ? 143.587 -77.330 62.370 1.00 61.40 33 GLY B O 1
ATOM 1871 N N . TYR B 2 34 ? 143.048 -77.277 64.555 1.00 57.84 34 TYR B N 1
ATOM 1872 C CA . TYR B 2 34 ? 142.613 -75.885 64.561 1.00 55.96 34 TYR B CA 1
ATOM 1873 C C . TYR B 2 34 ? 143.662 -75.027 65.256 1.00 51.53 34 TYR B C 1
ATOM 1874 O O . TYR B 2 34 ? 144.165 -75.389 66.324 1.00 51.64 34 TYR B O 1
ATOM 1883 N N . SER B 2 35 ? 143.985 -73.888 64.650 1.00 43.18 35 SER B N 1
ATOM 1884 C CA . SER B 2 35 ? 144.922 -72.927 65.224 1.00 45.26 35 SER B CA 1
ATOM 1885 C C . SER B 2 35 ? 144.136 -71.688 65.636 1.00 46.50 35 SER B C 1
ATOM 1886 O O . SER B 2 35 ? 143.728 -70.890 64.785 1.00 44.18 35 SER B O 1
ATOM 1889 N N . TYR B 2 36 ? 143.933 -71.522 66.942 1.00 43.58 36 TYR B N 1
ATOM 1890 C CA . TYR B 2 36 ? 143.076 -70.459 67.464 1.00 43.33 36 TYR B CA 1
ATOM 1891 C C . TYR B 2 36 ? 143.828 -69.127 67.542 1.00 45.14 36 TYR B C 1
ATOM 1892 O O . TYR B 2 36 ? 144.027 -68.548 68.609 1.00 48.15 36 TYR B O 1
ATOM 1901 N N . MET B 2 37 ? 144.232 -68.637 66.371 1.00 43.12 37 MET B N 1
ATOM 1902 C CA . MET B 2 37 ? 144.894 -67.345 66.239 1.00 43.25 37 MET B CA 1
ATOM 1903 C C . MET B 2 37 ? 144.145 -66.512 65.209 1.00 39.39 37 MET B C 1
ATOM 1904 O O . MET B 2 37 ? 143.762 -67.022 64.152 1.00 40.48 37 MET B O 1
ATOM 1909 N N . HIS B 2 38 ? 143.932 -65.236 65.518 1.00 36.33 38 HIS B N 1
ATOM 1910 C CA . HIS B 2 38 ? 143.115 -64.369 64.681 1.00 39.77 38 HIS B CA 1
ATOM 1911 C C . HIS B 2 38 ? 143.800 -63.022 64.518 1.00 40.40 38 HIS B C 1
ATOM 1912 O O . HIS B 2 38 ? 144.599 -62.606 65.358 1.00 42.24 38 HIS B O 1
ATOM 1919 N N . TRP B 2 39 ? 143.469 -62.336 63.424 1.00 35.88 39 TRP B N 1
ATOM 1920 C CA . TRP B 2 39 ? 144.108 -61.076 63.073 1.00 38.01 39 TRP B CA 1
ATOM 1921 C C . TRP B 2 39 ? 143.068 -59.973 62.922 1.00 40.09 39 TRP B C 1
ATOM 1922 O O . TRP B 2 39 ? 141.946 -60.220 62.463 1.00 39.62 39 TRP B O 1
ATOM 1933 N N . TYR B 2 40 ? 143.446 -58.755 63.310 1.00 38.10 40 TYR B N 1
ATOM 1934 C CA . TYR B 2 40 ? 142.547 -57.611 63.248 1.00 40.42 40 TYR B CA 1
ATOM 1935 C C . TYR B 2 40 ? 143.276 -56.402 62.679 1.00 43.03 40 TYR B C 1
ATOM 1936 O O . TYR B 2 40 ? 144.496 -56.266 62.816 1.00 39.81 40 TYR B O 1
ATOM 1945 N N . GLN B 2 41 ? 142.509 -55.528 62.032 1.00 42.27 41 GLN B N 1
ATOM 1946 C CA . GLN B 2 41 ? 142.996 -54.268 61.489 1.00 42.69 41 GLN B CA 1
ATOM 1947 C C . GLN B 2 41 ? 142.293 -53.115 62.191 1.00 45.49 41 GLN B C 1
ATOM 1948 O O . GLN B 2 41 ? 141.071 -53.142 62.374 1.00 45.91 41 GLN B O 1
ATOM 1954 N N . GLN B 2 42 ? 143.059 -52.096 62.575 1.00 43.32 42 GLN B N 1
ATOM 1955 C CA . GLN B 2 42 ? 142.512 -50.949 63.294 1.00 47.74 42 GLN B CA 1
ATOM 1956 C C . GLN B 2 42 ? 142.999 -49.651 62.660 1.00 47.92 42 GLN B C 1
ATOM 1957 O O . GLN B 2 42 ? 144.192 -49.335 62.719 1.00 47.27 42 GLN B O 1
ATOM 1963 N N . LYS B 2 43 ? 142.076 -48.904 62.064 1.00 45.96 43 LYS B N 1
ATOM 1964 C CA . LYS B 2 43 ? 142.348 -47.589 61.506 1.00 55.20 43 LYS B CA 1
ATOM 1965 C C . LYS B 2 43 ? 141.958 -46.511 62.508 1.00 56.30 43 LYS B C 1
ATOM 1966 O O . LYS B 2 43 ? 141.131 -46.745 63.395 1.00 58.13 43 LYS B O 1
ATOM 1972 N N . PRO B 2 44 ? 142.550 -45.318 62.409 1.00 57.86 44 PRO B N 1
ATOM 1973 C CA . PRO B 2 44 ? 142.282 -44.278 63.413 1.00 57.12 44 PRO B CA 1
ATOM 1974 C C . PRO B 2 44 ? 140.805 -43.915 63.486 1.00 53.48 44 PRO B C 1
ATOM 1975 O O . PRO B 2 44 ? 140.112 -43.841 62.469 1.00 58.15 44 PRO B O 1
ATOM 1979 N N . GLY B 2 45 ? 140.325 -43.700 64.712 1.00 52.04 45 GLY B N 1
ATOM 1980 C CA . GLY B 2 45 ? 138.932 -43.393 64.968 1.00 53.02 45 GLY B CA 1
ATOM 1981 C C . GLY B 2 45 ? 137.973 -44.557 64.842 1.00 55.02 45 GLY B C 1
ATOM 1982 O O . GLY B 2 45 ? 136.822 -44.439 65.283 1.00 56.57 45 GLY B O 1
ATOM 1983 N N . GLN B 2 46 ? 138.403 -45.674 64.273 1.00 58.82 46 GLN B N 1
ATOM 1984 C CA . GLN B 2 46 ? 137.561 -46.826 64.004 1.00 51.89 46 GLN B CA 1
ATOM 1985 C C . GLN B 2 46 ? 137.852 -47.961 64.979 1.00 43.68 46 GLN B C 1
ATOM 1986 O O . GLN B 2 46 ? 138.941 -48.034 65.558 1.00 44.18 46 GLN B O 1
ATOM 1992 N N . PRO B 2 47 ? 136.897 -48.865 65.190 1.00 43.15 47 PRO B N 1
ATOM 1993 C CA . PRO B 2 47 ? 137.161 -50.046 66.019 1.00 41.30 47 PRO B CA 1
ATOM 1994 C C . PRO B 2 47 ? 138.028 -51.044 65.274 1.00 44.16 47 PRO B C 1
ATOM 1995 O O . PRO B 2 47 ? 138.260 -50.896 64.063 1.00 43.32 47 PRO B O 1
ATOM 1999 N N . PRO B 2 48 ? 138.540 -52.067 65.958 1.00 46.07 48 PRO B N 1
ATOM 2000 C CA . PRO B 2 48 ? 139.241 -53.141 65.248 1.00 44.72 48 PRO B CA 1
ATOM 2001 C C . PRO B 2 48 ? 138.313 -53.846 64.270 1.00 48.77 48 PRO B C 1
ATOM 2002 O O . PRO B 2 48 ? 137.113 -54.002 64.518 1.00 49.24 48 PRO B O 1
ATOM 2006 N N . LYS B 2 49 ? 138.888 -54.272 63.147 1.00 42.35 49 LYS B N 1
ATOM 2007 C CA . LYS B 2 49 ? 138.159 -54.966 62.095 1.00 40.52 49 LYS B CA 1
ATOM 2008 C C . LYS B 2 49 ? 138.786 -56.334 61.866 1.00 40.98 49 LYS B C 1
ATOM 2009 O O . LYS B 2 49 ? 140.008 -56.442 61.720 1.00 43.06 49 LYS B O 1
ATOM 2015 N N . LEU B 2 50 ? 137.950 -57.370 61.826 1.00 40.83 50 LEU B N 1
ATOM 2016 C CA . LEU B 2 50 ? 138.440 -58.734 61.661 1.00 43.26 50 LEU B CA 1
ATOM 2017 C C . LEU B 2 50 ? 138.959 -58.959 60.245 1.00 44.03 50 LEU B C 1
ATOM 2018 O O . LEU B 2 50 ? 138.262 -58.681 59.264 1.00 46.04 50 LEU B O 1
ATOM 2023 N N . LEU B 2 51 ? 140.189 -59.466 60.139 1.00 40.93 51 LEU B N 1
ATOM 2024 C CA . LEU B 2 51 ? 140.780 -59.840 58.859 1.00 41.47 51 LEU B CA 1
ATOM 2025 C C . LEU B 2 51 ? 140.815 -61.352 58.675 1.00 44.87 51 LEU B C 1
ATOM 2026 O O . LEU B 2 51 ? 140.239 -61.880 57.718 1.00 42.81 51 LEU B O 1
ATOM 2031 N N . ILE B 2 52 ? 141.482 -62.064 59.582 1.00 43.16 52 ILE B N 1
ATOM 2032 C CA . ILE B 2 52 ? 141.707 -63.499 59.476 1.00 42.09 52 ILE B CA 1
ATOM 2033 C C . ILE B 2 52 ? 141.215 -64.164 60.754 1.00 41.92 52 ILE B C 1
ATOM 2034 O O . ILE B 2 52 ? 141.481 -63.677 61.859 1.00 44.19 52 ILE B O 1
ATOM 2039 N N . TYR B 2 53 ? 140.493 -65.273 60.605 1.00 39.73 53 TYR B N 1
ATOM 2040 C CA . TYR B 2 53 ? 140.027 -66.065 61.735 1.00 41.85 53 TYR B CA 1
ATOM 2041 C C . TYR B 2 53 ? 140.576 -67.481 61.623 1.00 42.67 53 TYR B C 1
ATOM 2042 O O . TYR B 2 53 ? 140.651 -68.045 60.524 1.00 39.58 53 TYR B O 1
ATOM 2051 N N . LEU B 2 54 ? 140.968 -68.042 62.767 1.00 42.92 54 LEU B N 1
ATOM 2052 C CA . LEU B 2 54 ? 141.597 -69.362 62.837 1.00 42.35 54 LEU B CA 1
ATOM 2053 C C . LEU B 2 54 ? 142.835 -69.434 61.942 1.00 45.83 54 LEU B C 1
ATOM 2054 O O . LEU B 2 54 ? 142.978 -70.325 61.100 1.00 48.22 54 LEU B O 1
ATOM 2059 N N . ALA B 2 55 ? 143.721 -68.449 62.121 1.00 43.13 55 ALA B N 1
ATOM 2060 C CA . ALA B 2 55 ? 145.080 -68.423 61.584 1.00 41.74 55 ALA B CA 1
ATOM 2061 C C . ALA B 2 55 ? 145.159 -68.238 60.072 1.00 42.18 55 ALA B C 1
ATOM 2062 O O . ALA B 2 55 ? 146.047 -67.527 59.590 1.00 40.82 55 ALA B O 1
ATOM 2064 N N . SER B 2 56 ? 144.253 -68.858 59.311 1.00 41.82 56 SER B N 1
ATOM 2065 C CA . SER B 2 56 ? 144.427 -68.960 57.866 1.00 43.64 56 SER B CA 1
ATOM 2066 C C . SER B 2 56 ? 143.208 -68.597 57.026 1.00 38.26 56 SER B C 1
ATOM 2067 O O . SER B 2 56 ? 143.337 -68.535 55.798 1.00 44.80 56 SER B O 1
ATOM 2070 N N . ASN B 2 57 ? 142.046 -68.356 57.624 1.00 36.56 57 ASN B N 1
ATOM 2071 C CA . ASN B 2 57 ? 140.805 -68.202 56.875 1.00 36.88 57 ASN B CA 1
ATOM 2072 C C . ASN B 2 57 ? 140.451 -66.727 56.716 1.00 41.89 57 ASN B C 1
ATOM 2073 O O . ASN B 2 57 ? 140.424 -65.975 57.696 1.00 43.67 57 ASN B O 1
ATOM 2078 N N . LEU B 2 58 ? 140.170 -66.328 55.477 1.00 46.97 58 LEU B N 1
ATOM 2079 C CA . LEU B 2 58 ? 139.873 -64.941 55.144 1.00 48.03 58 LEU B CA 1
ATOM 2080 C C . LEU B 2 58 ? 138.411 -64.625 55.439 1.00 49.71 58 LEU B C 1
ATOM 2081 O O . LEU B 2 58 ? 137.510 -65.347 55.000 1.00 51.35 58 LEU B O 1
ATOM 2086 N N . GLU B 2 59 ? 138.176 -63.546 56.181 1.00 47.36 59 GLU B N 1
ATOM 2087 C CA . GLU B 2 59 ? 136.815 -63.106 56.458 1.00 49.36 59 GLU B CA 1
ATOM 2088 C C . GLU B 2 59 ? 136.154 -62.587 55.186 1.00 51.27 59 GLU B C 1
ATOM 2089 O O . GLU B 2 59 ? 136.799 -61.945 54.353 1.00 52.66 59 GLU B O 1
ATOM 2095 N N . SER B 2 60 ? 134.859 -62.871 55.036 1.00 50.74 60 SER B N 1
ATOM 2096 C CA . SER B 2 60 ? 134.128 -62.414 53.861 1.00 54.24 60 SER B CA 1
ATOM 2097 C C . SER B 2 60 ? 134.148 -60.892 53.775 1.00 57.17 60 SER B C 1
ATOM 2098 O O . SER B 2 60 ? 133.855 -60.194 54.751 1.00 64.28 60 SER B O 1
ATOM 2101 N N . GLY B 2 61 ? 134.504 -60.379 52.599 1.00 52.61 61 GLY B N 1
ATOM 2102 C CA . GLY B 2 61 ? 134.626 -58.956 52.375 1.00 49.60 61 GLY B CA 1
ATOM 2103 C C . GLY B 2 61 ? 136.042 -58.428 52.460 1.00 55.41 61 GLY B C 1
ATOM 2104 O O . GLY B 2 61 ? 136.287 -57.292 52.035 1.00 59.46 61 GLY B O 1
ATOM 2105 N N . VAL B 2 62 ? 136.972 -59.210 52.996 1.00 54.39 62 VAL B N 1
ATOM 2106 C CA . VAL B 2 62 ? 138.361 -58.785 53.107 1.00 54.87 62 VAL B CA 1
ATOM 2107 C C . VAL B 2 62 ? 139.061 -59.183 51.812 1.00 56.53 62 VAL B C 1
ATOM 2108 O O . VAL B 2 62 ? 138.999 -60.358 51.413 1.00 55.87 62 VAL B O 1
ATOM 2112 N N . PRO B 2 63 ? 139.708 -58.246 51.117 1.00 60.28 63 PRO B N 1
ATOM 2113 C CA . PRO B 2 63 ? 140.321 -58.577 49.823 1.00 58.17 63 PRO B CA 1
ATOM 2114 C C . PRO B 2 63 ? 141.388 -59.651 49.962 1.00 56.92 63 PRO B C 1
ATOM 2115 O O . PRO B 2 63 ? 142.041 -59.787 51.001 1.00 53.81 63 PRO B O 1
ATOM 2119 N N . ALA B 2 64 ? 141.558 -60.416 48.881 1.00 56.63 64 ALA B N 1
ATOM 2120 C CA . ALA B 2 64 ? 142.495 -61.532 48.850 1.00 51.09 64 ALA B CA 1
ATOM 2121 C C . ALA B 2 64 ? 143.943 -61.100 49.039 1.00 49.14 64 ALA B C 1
ATOM 2122 O O . ALA B 2 64 ? 144.820 -61.963 49.155 1.00 48.18 64 ALA B O 1
ATOM 2124 N N . ARG B 2 65 ? 144.215 -59.794 49.066 1.00 49.76 65 ARG B N 1
ATOM 2125 C CA . ARG B 2 65 ? 145.561 -59.317 49.360 1.00 50.20 65 ARG B CA 1
ATOM 2126 C C . ARG B 2 65 ? 146.021 -59.761 50.744 1.00 53.72 65 ARG B C 1
ATOM 2127 O O . ARG B 2 65 ? 147.222 -59.944 50.971 1.00 53.83 65 ARG B O 1
ATOM 2135 N N . PHE B 2 66 ? 145.087 -59.949 51.673 1.00 54.95 66 PHE B N 1
ATOM 2136 C CA . PHE B 2 66 ? 145.411 -60.370 53.030 1.00 46.39 66 PHE B CA 1
ATOM 2137 C C . PHE B 2 66 ? 145.423 -61.888 53.133 1.00 49.70 66 PHE B C 1
ATOM 2138 O O . PHE B 2 66 ? 144.551 -62.567 52.580 1.00 53.81 66 PHE B O 1
ATOM 2146 N N . SER B 2 67 ? 146.412 -62.418 53.853 1.00 47.77 67 SER B N 1
ATOM 2147 C CA . SER B 2 67 ? 146.500 -63.855 54.074 1.00 49.68 67 SER B CA 1
ATOM 2148 C C . SER B 2 67 ? 147.214 -64.115 55.394 1.00 48.53 67 SER B C 1
ATOM 2149 O O . SER B 2 67 ? 148.103 -63.358 55.800 1.00 50.51 67 SER B O 1
ATOM 2152 N N . GLY B 2 68 ? 146.810 -65.187 56.063 1.00 45.31 68 GLY B N 1
ATOM 2153 C CA . GLY B 2 68 ? 147.451 -65.601 57.294 1.00 45.78 68 GLY B CA 1
ATOM 2154 C C . GLY B 2 68 ? 147.873 -67.052 57.218 1.00 44.58 68 GLY B C 1
ATOM 2155 O O . GLY B 2 68 ? 147.296 -67.853 56.484 1.00 44.92 68 GLY B O 1
ATOM 2156 N N . SER B 2 69 ? 148.900 -67.382 57.995 1.00 40.68 69 SER B N 1
ATOM 2157 C CA . SER B 2 69 ? 149.431 -68.737 58.019 1.00 38.44 69 SER B CA 1
ATOM 2158 C C . SER B 2 69 ? 150.164 -68.944 59.335 1.00 44.06 69 SER B C 1
ATOM 2159 O O . SER B 2 69 ? 150.358 -68.010 60.117 1.00 42.86 69 SER B O 1
ATOM 2162 N N . GLY B 2 70 ? 150.559 -70.187 59.571 1.00 44.55 70 GLY B N 1
ATOM 2163 C CA . GLY B 2 70 ? 151.274 -70.572 60.770 1.00 43.12 70 GLY B CA 1
ATOM 2164 C C . GLY B 2 70 ? 150.528 -71.627 61.564 1.00 45.07 70 GLY B C 1
ATOM 2165 O O . GLY B 2 70 ? 149.413 -72.029 61.231 1.00 44.86 70 GLY B O 1
ATOM 2166 N N . SER B 2 71 ? 151.176 -72.066 62.641 1.00 46.63 71 SER B N 1
ATOM 2167 C CA . SER B 2 71 ? 150.638 -73.100 63.514 1.00 43.10 71 SER B CA 1
ATOM 2168 C C . SER B 2 71 ? 151.420 -73.075 64.819 1.00 45.16 71 SER B C 1
ATOM 2169 O O . SER B 2 71 ? 152.478 -72.446 64.924 1.00 44.80 71 SER B O 1
ATOM 2172 N N . GLY B 2 72 ? 150.881 -73.779 65.814 1.00 44.94 72 GLY B N 1
ATOM 2173 C CA . GLY B 2 72 ? 151.499 -73.892 67.122 1.00 44.59 72 GLY B CA 1
ATOM 2174 C C . GLY B 2 72 ? 151.738 -72.561 67.800 1.00 49.71 72 GLY B C 1
ATOM 2175 O O . GLY B 2 72 ? 150.842 -72.006 68.444 1.00 48.34 72 GLY B O 1
ATOM 2176 N N . THR B 2 73 ? 152.956 -72.040 67.651 1.00 47.02 73 THR B N 1
ATOM 2177 C CA . THR B 2 73 ? 153.347 -70.777 68.257 1.00 48.48 73 THR B CA 1
ATOM 2178 C C . THR B 2 73 ? 153.617 -69.668 67.251 1.00 50.26 73 THR B C 1
ATOM 2179 O O . THR B 2 73 ? 153.499 -68.493 67.611 1.00 54.47 73 THR B O 1
ATOM 2183 N N . ASP B 2 74 ? 153.967 -70.000 66.014 1.00 49.95 74 ASP B N 1
ATOM 2184 C CA . ASP B 2 74 ? 154.401 -69.013 65.035 1.00 47.36 74 ASP B CA 1
ATOM 2185 C C . ASP B 2 74 ? 153.307 -68.771 64.003 1.00 43.08 74 ASP B C 1
ATOM 2186 O O . ASP B 2 74 ? 152.818 -69.715 63.374 1.00 36.60 74 ASP B O 1
ATOM 2191 N N . PHE B 2 75 ? 152.938 -67.502 63.827 1.00 41.43 75 PHE B N 1
ATOM 2192 C CA . PHE B 2 75 ? 151.920 -67.112 62.862 1.00 43.73 75 PHE B CA 1
ATOM 2193 C C . PHE B 2 75 ? 152.370 -65.856 62.125 1.00 37.02 75 PHE B C 1
ATOM 2194 O O . PHE B 2 75 ? 153.118 -65.037 62.663 1.00 37.80 75 PHE B O 1
ATOM 2202 N N . THR B 2 76 ? 151.915 -65.713 60.882 1.00 41.04 76 THR B N 1
ATOM 2203 C CA . THR B 2 76 ? 152.344 -64.602 60.041 1.00 47.22 76 THR B CA 1
ATOM 2204 C C . THR B 2 76 ? 151.171 -64.063 59.239 1.00 41.20 76 THR B C 1
ATOM 2205 O O . THR B 2 76 ? 150.466 -64.826 58.572 1.00 39.31 76 THR B O 1
ATOM 2209 N N . LEU B 2 77 ? 150.971 -62.749 59.308 1.00 40.91 77 LEU B N 1
ATOM 2210 C CA . LEU B 2 77 ? 150.030 -62.060 58.436 1.00 45.50 77 LEU B CA 1
ATOM 2211 C C . LEU B 2 77 ? 150.789 -61.465 57.257 1.00 43.93 77 LEU B C 1
ATOM 2212 O O . LEU B 2 77 ? 151.787 -60.762 57.444 1.00 44.27 77 LEU B O 1
ATOM 2217 N N . ASN B 2 78 ? 150.321 -61.756 56.045 1.00 45.87 78 ASN B N 1
ATOM 2218 C CA . ASN B 2 78 ? 150.932 -61.250 54.824 1.00 48.59 78 ASN B CA 1
ATOM 2219 C C . ASN B 2 78 ? 149.954 -60.339 54.100 1.00 46.11 78 ASN B C 1
ATOM 2220 O O . ASN B 2 78 ? 148.774 -60.675 53.953 1.00 46.75 78 ASN B O 1
ATOM 2225 N N . ILE B 2 79 ? 150.454 -59.189 53.658 1.00 47.26 79 ILE B N 1
ATOM 2226 C CA . ILE B 2 79 ? 149.701 -58.236 52.852 1.00 52.00 79 ILE B CA 1
ATOM 2227 C C . ILE B 2 79 ? 150.495 -57.991 51.576 1.00 53.54 79 ILE B C 1
ATOM 2228 O O . ILE B 2 79 ? 151.626 -57.490 51.631 1.00 52.82 79 ILE B O 1
ATOM 2233 N N . HIS B 2 80 ? 149.909 -58.343 50.432 1.00 52.61 80 HIS B N 1
ATOM 2234 C CA . HIS B 2 80 ? 150.581 -58.172 49.148 1.00 57.57 80 HIS B CA 1
ATOM 2235 C C . HIS B 2 80 ? 149.560 -58.121 48.019 1.00 53.35 80 HIS B C 1
ATOM 2236 O O . HIS B 2 80 ? 148.774 -59.062 47.853 1.00 52.36 80 HIS B O 1
ATOM 2243 N N . PRO B 2 81 ? 149.539 -57.047 47.213 1.00 60.22 81 PRO B N 1
ATOM 2244 C CA . PRO B 2 81 ? 150.420 -55.879 47.320 1.00 58.94 81 PRO B CA 1
ATOM 2245 C C . PRO B 2 81 ? 149.789 -54.705 48.071 1.00 54.94 81 PRO B C 1
ATOM 2246 O O . PRO B 2 81 ? 148.650 -54.335 47.789 1.00 54.65 81 PRO B O 1
ATOM 2250 N N . VAL B 2 82 ? 150.549 -54.115 48.998 1.00 51.04 82 VAL B N 1
ATOM 2251 C CA . VAL B 2 82 ? 150.000 -53.111 49.904 1.00 55.17 82 VAL B CA 1
ATOM 2252 C C . VAL B 2 82 ? 149.441 -51.929 49.121 1.00 54.45 82 VAL B C 1
ATOM 2253 O O . VAL B 2 82 ? 150.085 -51.410 48.200 1.00 57.57 82 VAL B O 1
ATOM 2257 N N . GLU B 2 83 ? 148.226 -51.512 49.477 1.00 52.96 83 GLU B N 1
ATOM 2258 C CA . GLU B 2 83 ? 147.588 -50.317 48.943 1.00 55.72 83 GLU B CA 1
ATOM 2259 C C . GLU B 2 83 ? 147.599 -49.206 49.989 1.00 58.57 83 GLU B C 1
ATOM 2260 O O . GLU B 2 83 ? 148.008 -49.404 51.136 1.00 56.70 83 GLU B O 1
ATOM 2266 N N . GLU B 2 84 ? 147.126 -48.024 49.576 1.00 60.54 84 GLU B N 1
ATOM 2267 C CA . GLU B 2 84 ? 147.154 -46.856 50.456 1.00 59.66 84 GLU B CA 1
ATOM 2268 C C . GLU B 2 84 ? 146.285 -47.056 51.691 1.00 59.44 84 GLU B C 1
ATOM 2269 O O . GLU B 2 84 ? 146.650 -46.626 52.792 1.00 55.96 84 GLU B O 1
ATOM 2275 N N . GLU B 2 85 ? 145.122 -47.687 51.523 1.00 64.50 85 GLU B N 1
ATOM 2276 C CA . GLU B 2 85 ? 144.178 -47.868 52.619 1.00 55.43 85 GLU B CA 1
ATOM 2277 C C . GLU B 2 85 ? 144.661 -48.865 53.664 1.00 56.44 85 GLU B C 1
ATOM 2278 O O . GLU B 2 85 ? 144.043 -48.965 54.729 1.00 57.49 85 GLU B O 1
ATOM 2284 N N . ASP B 2 86 ? 145.739 -49.601 53.394 1.00 55.43 86 ASP B N 1
ATOM 2285 C CA . ASP B 2 86 ? 146.249 -50.572 54.352 1.00 53.06 86 ASP B CA 1
ATOM 2286 C C . ASP B 2 86 ? 147.029 -49.929 55.493 1.00 52.99 86 ASP B C 1
ATOM 2287 O O . ASP B 2 86 ? 147.470 -50.646 56.399 1.00 48.49 86 ASP B O 1
ATOM 2292 N N . ALA B 2 87 ? 147.214 -48.608 55.475 1.00 52.19 87 ALA B N 1
ATOM 2293 C CA . ALA B 2 87 ? 147.822 -47.907 56.601 1.00 51.33 87 ALA B CA 1
ATOM 2294 C C . ALA B 2 87 ? 146.950 -48.051 57.841 1.00 48.61 87 ALA B C 1
ATOM 2295 O O . ALA B 2 87 ? 145.890 -47.425 57.934 1.00 51.56 87 ALA B O 1
ATOM 2297 N N . ALA B 2 88 ? 147.382 -48.871 58.794 1.00 47.10 88 ALA B N 1
ATOM 2298 C CA . ALA B 2 88 ? 146.605 -49.153 59.997 1.00 48.61 88 ALA B CA 1
ATOM 2299 C C . ALA B 2 88 ? 147.506 -49.887 60.984 1.00 43.67 88 ALA B C 1
ATOM 2300 O O . ALA B 2 88 ? 148.684 -50.138 60.711 1.00 47.50 88 ALA B O 1
ATOM 2302 N N . THR B 2 89 ? 146.944 -50.227 62.140 1.00 46.20 89 THR B N 1
ATOM 2303 C CA . THR B 2 89 ? 147.621 -51.039 63.143 1.00 47.39 89 THR B CA 1
ATOM 2304 C C . THR B 2 89 ? 146.998 -52.430 63.147 1.00 40.33 89 THR B C 1
ATOM 2305 O O . THR B 2 89 ? 145.770 -52.564 63.127 1.00 38.33 89 THR B O 1
ATOM 2309 N N . TYR B 2 90 ? 147.841 -53.459 63.154 1.00 36.66 90 TYR B N 1
ATOM 2310 C CA . TYR B 2 90 ? 147.382 -54.833 63.015 1.00 39.98 90 TYR B CA 1
ATOM 2311 C C . TYR B 2 90 ? 147.684 -55.615 64.285 1.00 37.91 90 TYR B C 1
ATOM 2312 O O . TYR B 2 90 ? 148.783 -55.519 64.841 1.00 42.67 90 TYR B O 1
ATOM 2321 N N . TYR B 2 91 ? 146.696 -56.383 64.741 1.00 35.74 91 TYR B N 1
ATOM 2322 C CA . TYR B 2 91 ? 146.776 -57.108 65.999 1.00 34.99 91 TYR B CA 1
ATOM 2323 C C . TYR B 2 91 ? 146.486 -58.585 65.775 1.00 35.98 91 TYR B C 1
ATOM 2324 O O . TYR B 2 91 ? 145.631 -58.944 64.959 1.00 36.78 91 TYR B O 1
ATOM 2333 N N . CYS B 2 92 ? 147.201 -59.437 66.500 1.00 40.32 92 CYS B N 1
ATOM 2334 C CA . CYS B 2 92 ? 146.830 -60.839 66.619 1.00 44.45 92 CYS B CA 1
ATOM 2335 C C . CYS B 2 92 ? 146.137 -61.072 67.955 1.00 44.11 92 CYS B C 1
ATOM 2336 O O . CYS B 2 92 ? 146.285 -60.293 68.901 1.00 41.69 92 CYS B O 1
ATOM 2339 N N . GLN B 2 93 ? 145.346 -62.143 68.008 1.00 44.15 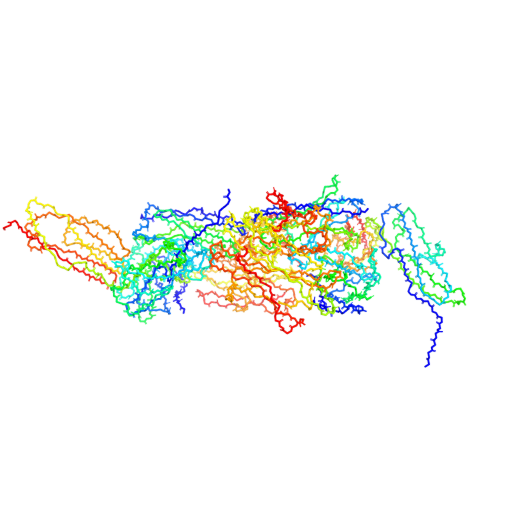93 GLN B N 1
ATOM 2340 C CA . GLN B 2 93 ? 144.625 -62.513 69.217 1.00 46.41 93 GLN B CA 1
ATOM 2341 C C . GLN B 2 93 ? 144.376 -64.011 69.192 1.00 45.14 93 GLN B C 1
ATOM 2342 O O . GLN B 2 93 ? 144.147 -64.598 68.131 1.00 45.17 93 GLN B O 1
ATOM 2348 N N . HIS B 2 94 ? 144.444 -64.621 70.368 1.00 44.71 94 HIS B N 1
ATOM 2349 C CA . HIS B 2 94 ? 144.248 -66.052 70.517 1.00 43.02 94 HIS B CA 1
ATOM 2350 C C . HIS B 2 94 ? 142.965 -66.334 71.291 1.00 41.02 94 HIS B C 1
ATOM 2351 O O . HIS B 2 94 ? 142.519 -65.525 72.112 1.00 40.29 94 HIS B O 1
ATOM 2358 N N . SER B 2 95 ? 142.371 -67.494 71.006 1.00 40.74 95 SER B N 1
ATOM 2359 C CA . SER B 2 95 ? 141.195 -67.999 71.703 1.00 37.86 95 SER B CA 1
ATOM 2360 C C . SER B 2 95 ? 141.427 -69.441 72.129 1.00 43.83 95 SER B C 1
ATOM 2361 O O . SER B 2 95 ? 140.509 -70.270 72.146 1.00 45.47 95 SER B O 1
ATOM 2364 N N . ARG B 2 96 ? 142.677 -69.759 72.474 1.00 43.86 96 ARG B N 1
ATOM 2365 C CA . ARG B 2 96 ? 143.027 -71.095 72.946 1.00 46.13 96 ARG B CA 1
ATOM 2366 C C . ARG B 2 96 ? 142.615 -71.294 74.402 1.00 43.80 96 ARG B C 1
ATOM 2367 O O . ARG B 2 96 ? 141.917 -72.259 74.728 1.00 45.94 96 ARG B O 1
ATOM 2375 N N . GLU B 2 97 ? 143.033 -70.395 75.293 1.00 49.36 97 GLU B N 1
ATOM 2376 C CA . GLU B 2 97 ? 142.650 -70.446 76.699 1.00 50.44 97 GLU B CA 1
ATOM 2377 C C . GLU B 2 97 ? 141.890 -69.186 77.071 1.00 47.49 97 GLU B C 1
ATOM 2378 O O . GLU B 2 97 ? 141.621 -68.321 76.234 1.00 47.16 97 GLU B O 1
ATOM 2384 N N . LEU B 2 98 ? 141.548 -69.092 78.359 1.00 46.87 98 LEU B N 1
ATOM 2385 C CA . LEU B 2 98 ? 141.224 -67.800 78.937 1.00 48.17 98 LEU B CA 1
ATOM 2386 C C . LEU B 2 98 ? 142.295 -67.408 79.952 1.00 48.27 98 LEU B C 1
ATOM 2387 O O . LEU B 2 98 ? 142.835 -68.275 80.651 1.00 51.83 98 LEU B O 1
ATOM 2392 N N . PRO B 2 99 ? 142.634 -66.115 80.053 1.00 45.74 99 PRO B N 1
ATOM 2393 C CA . PRO B 2 99 ? 142.006 -65.005 79.334 1.00 45.97 99 PRO B CA 1
ATOM 2394 C C . PRO B 2 99 ? 142.531 -64.821 77.913 1.00 44.57 99 PRO B C 1
ATOM 2395 O O . PRO B 2 99 ? 143.691 -65.114 77.621 1.00 40.88 99 PRO B O 1
ATOM 2399 N N . TYR B 2 100 ? 141.659 -64.335 77.037 1.00 48.23 100 TYR B N 1
ATOM 2400 C CA . TYR B 2 100 ? 142.083 -63.945 75.704 1.00 43.53 100 TYR B CA 1
ATOM 2401 C C . TYR B 2 100 ? 143.015 -62.748 75.790 1.00 40.00 100 TYR B C 1
ATOM 2402 O O . TYR B 2 100 ? 142.748 -61.782 76.510 1.00 44.71 100 TYR B O 1
ATOM 2411 N N . THR B 2 101 ? 144.113 -62.810 75.048 1.00 41.92 101 THR B N 1
ATOM 2412 C CA . THR B 2 101 ? 145.061 -61.712 74.976 1.00 46.39 101 THR B CA 1
ATOM 2413 C C . THR B 2 101 ? 145.239 -61.279 73.528 1.00 44.64 101 THR B C 1
ATOM 2414 O O . THR B 2 101 ? 144.843 -61.980 72.593 1.00 46.89 101 THR B O 1
ATOM 2418 N N . PHE B 2 102 ? 145.824 -60.100 73.356 1.00 42.79 102 PHE B N 1
ATOM 2419 C CA . PHE B 2 102 ? 146.150 -59.562 72.047 1.00 44.84 102 PHE B CA 1
ATOM 2420 C C . PHE B 2 102 ? 147.653 -59.329 71.957 1.00 45.19 102 PHE B C 1
ATOM 2421 O O . PHE B 2 102 ? 148.356 -59.252 72.969 1.00 44.42 102 PHE B O 1
ATOM 2429 N N . GLY B 2 103 ? 148.147 -59.225 70.732 1.00 47.58 103 GLY B N 1
ATOM 2430 C CA . GLY B 2 103 ? 149.515 -58.802 70.538 1.00 44.90 103 GLY B CA 1
ATOM 2431 C C . GLY B 2 103 ? 149.689 -57.335 70.885 1.00 41.75 103 GLY B C 1
ATOM 2432 O O . GLY B 2 103 ? 148.731 -56.596 71.117 1.00 41.43 103 GLY B O 1
ATOM 2433 N N . GLY B 2 104 ? 150.951 -56.906 70.928 1.00 41.74 104 GLY B N 1
ATOM 2434 C CA . GLY B 2 104 ? 151.232 -55.501 71.158 1.00 36.79 104 GLY B CA 1
ATOM 2435 C C . GLY B 2 104 ? 150.761 -54.594 70.040 1.00 42.41 104 GLY B C 1
ATOM 2436 O O . GLY B 2 104 ? 150.541 -53.402 70.275 1.00 45.38 104 GLY B O 1
ATOM 2437 N N . GLY B 2 105 ? 150.598 -55.129 68.842 1.00 40.37 105 GLY B N 1
ATOM 2438 C CA . GLY B 2 105 ? 150.184 -54.339 67.702 1.00 39.25 105 GLY B CA 1
ATOM 2439 C C . GLY B 2 105 ? 151.351 -53.971 66.809 1.00 43.70 105 GLY B C 1
ATOM 2440 O O . GLY B 2 105 ? 152.499 -53.846 67.252 1.00 46.21 105 GLY B O 1
ATOM 2441 N N . THR B 2 106 ? 151.057 -53.801 65.521 1.00 39.94 106 THR B N 1
ATOM 2442 C CA . THR B 2 106 ? 152.041 -53.379 64.531 1.00 43.13 106 THR B CA 1
ATOM 2443 C C . THR B 2 106 ? 151.421 -52.305 63.652 1.00 43.94 106 THR B C 1
ATOM 2444 O O . THR B 2 106 ? 150.414 -52.558 62.982 1.00 43.73 106 THR B O 1
ATOM 2448 N N . LYS B 2 107 ? 152.023 -51.117 63.645 1.00 39.07 107 LYS B N 1
ATOM 2449 C CA . LYS B 2 107 ? 151.572 -50.020 62.798 1.00 46.45 107 LYS B CA 1
ATOM 2450 C C . LYS B 2 107 ? 152.318 -50.052 61.469 1.00 51.65 107 LYS B C 1
ATOM 2451 O O . LYS B 2 107 ? 153.554 -50.058 61.441 1.00 50.57 107 LYS B O 1
ATOM 2457 N N . LEU B 2 108 ? 151.564 -50.054 60.374 1.00 50.73 108 LEU B N 1
ATOM 2458 C CA . LEU B 2 108 ? 152.123 -50.114 59.031 1.00 53.19 108 LEU B CA 1
ATOM 2459 C C . LEU B 2 108 ? 152.141 -48.713 58.431 1.00 54.25 108 LEU B C 1
ATOM 2460 O O . LEU B 2 108 ? 151.086 -48.087 58.274 1.00 50.49 108 LEU B O 1
ATOM 2465 N N . GLU B 2 109 ? 153.333 -48.223 58.108 1.00 53.69 109 GLU B N 1
ATOM 2466 C CA . GLU B 2 109 ? 153.496 -46.964 57.396 1.00 58.52 109 GLU B CA 1
ATOM 2467 C C . GLU B 2 109 ? 153.783 -47.250 55.930 1.00 52.99 109 GLU B C 1
ATOM 2468 O O . GLU B 2 109 ? 154.492 -48.203 55.600 1.00 52.84 109 GLU B O 1
ATOM 2474 N N . ILE B 2 110 ? 153.222 -46.425 55.053 1.00 57.37 110 ILE B N 1
ATOM 2475 C CA . ILE B 2 110 ? 153.229 -46.677 53.616 1.00 58.29 110 ILE B CA 1
ATOM 2476 C C . ILE B 2 110 ? 154.124 -45.649 52.942 1.00 52.52 110 ILE B C 1
ATOM 2477 O O . ILE B 2 110 ? 153.854 -44.443 53.001 1.00 53.87 110 ILE B O 1
ATOM 2482 N N . LYS B 2 111 ? 155.187 -46.128 52.302 1.00 55.76 111 LYS B N 1
ATOM 2483 C CA . LYS B 2 111 ? 156.117 -45.236 51.625 1.00 60.34 111 LYS B CA 1
ATOM 2484 C C . LYS B 2 111 ? 155.510 -44.724 50.326 1.00 62.08 111 LYS B C 1
ATOM 2485 O O . LYS B 2 111 ? 154.908 -45.486 49.562 1.00 55.79 111 LYS B O 1
ATOM 2491 N N . ARG B 2 112 ? 155.666 -43.426 50.084 1.00 60.81 112 ARG B N 1
ATOM 2492 C CA . ARG B 2 112 ? 155.290 -42.812 48.822 1.00 55.12 112 ARG B CA 1
ATOM 2493 C C . ARG B 2 112 ? 156.351 -41.789 48.449 1.00 56.78 112 ARG B C 1
ATOM 2494 O O . ARG B 2 112 ? 157.285 -41.521 49.210 1.00 56.04 112 ARG B O 1
ATOM 2502 N N . ALA B 2 113 ? 156.205 -41.223 47.255 1.00 57.48 113 ALA B N 1
ATOM 2503 C CA . ALA B 2 113 ? 157.115 -40.175 46.819 1.00 58.87 113 ALA B CA 1
ATOM 2504 C C . ALA B 2 113 ? 156.970 -38.953 47.717 1.00 59.50 113 ALA B C 1
ATOM 2505 O O . ALA B 2 113 ? 155.884 -38.652 48.221 1.00 60.18 113 ALA B O 1
ATOM 2507 N N . ASP B 2 114 ? 158.084 -38.254 47.926 1.00 60.59 114 ASP B N 1
ATOM 2508 C CA . ASP B 2 114 ? 158.082 -37.106 48.822 1.00 63.76 114 ASP B CA 1
ATOM 2509 C C . ASP B 2 114 ? 157.140 -36.021 48.308 1.00 62.62 114 ASP B C 1
ATOM 2510 O O . ASP B 2 114 ? 156.999 -35.803 47.102 1.00 55.21 114 ASP B O 1
ATOM 2515 N N . ALA B 2 115 ? 156.493 -35.334 49.247 1.00 59.55 115 ALA B N 1
ATOM 2516 C CA . ALA B 2 115 ? 155.484 -34.336 48.931 1.00 62.08 115 ALA B CA 1
ATOM 2517 C C . ALA B 2 115 ? 155.670 -33.125 49.829 1.00 62.92 115 ALA B C 1
ATOM 2518 O O . ALA B 2 115 ? 155.922 -33.266 51.028 1.00 66.83 115 ALA B O 1
ATOM 2520 N N . ALA B 2 116 ? 155.540 -31.940 49.243 1.00 64.53 116 ALA B N 1
ATOM 2521 C CA . ALA B 2 116 ? 155.713 -30.697 49.979 1.00 64.03 116 ALA B CA 1
ATOM 2522 C C . ALA B 2 116 ? 154.431 -30.343 50.731 1.00 63.25 116 ALA B C 1
ATOM 2523 O O . ALA B 2 116 ? 153.331 -30.554 50.216 1.00 62.30 116 ALA B O 1
ATOM 2525 N N . PRO B 2 117 ? 154.542 -29.803 51.945 1.00 65.69 117 PRO B N 1
ATOM 2526 C CA . PRO B 2 117 ? 153.333 -29.451 52.699 1.00 61.62 117 PRO B CA 1
ATOM 2527 C C . PRO B 2 117 ? 152.674 -28.198 52.148 1.00 61.35 117 PRO B C 1
ATOM 2528 O O . PRO B 2 117 ? 153.346 -27.246 51.744 1.00 61.04 117 PRO B O 1
ATOM 2532 N N . THR B 2 118 ? 151.344 -28.211 52.124 1.00 62.20 118 THR B N 1
ATOM 2533 C CA . THR B 2 118 ? 150.563 -27.020 51.822 1.00 60.91 118 THR B CA 1
ATOM 2534 C C . THR B 2 118 ? 150.320 -26.266 53.124 1.00 67.55 118 THR B C 1
ATOM 2535 O O . THR B 2 118 ? 149.757 -26.822 54.073 1.00 66.33 118 THR B O 1
ATOM 2539 N N . VAL B 2 119 ? 150.736 -25.004 53.165 1.00 68.46 119 VAL B N 1
ATOM 2540 C CA . VAL B 2 119 ? 150.742 -24.211 54.388 1.00 64.15 119 VAL B CA 1
ATOM 2541 C C . VAL B 2 119 ? 149.730 -23.082 54.261 1.00 64.29 119 VAL B C 1
ATOM 2542 O O . VAL B 2 119 ? 149.715 -22.361 53.257 1.00 72.48 119 VAL B O 1
ATOM 2546 N N . SER B 2 120 ? 148.894 -22.928 55.283 1.00 68.93 120 SER B N 1
ATOM 2547 C CA . SER B 2 120 ? 147.933 -21.841 55.379 1.00 70.01 120 SER B CA 1
ATOM 2548 C C . SER B 2 120 ? 147.962 -21.286 56.794 1.00 74.63 120 SER B C 1
ATOM 2549 O O . SER B 2 120 ? 148.009 -22.047 57.766 1.00 72.50 120 SER B O 1
ATOM 2552 N N . ILE B 2 121 ? 147.942 -19.961 56.906 1.00 79.08 121 ILE B N 1
ATOM 2553 C CA . ILE B 2 121 ? 147.978 -19.283 58.195 1.00 77.76 121 ILE B CA 1
ATOM 2554 C C . ILE B 2 121 ? 146.710 -18.452 58.341 1.00 76.17 121 ILE B C 1
ATO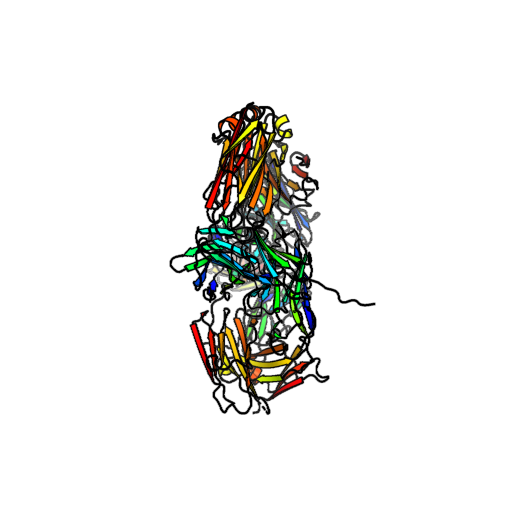M 2555 O O . ILE B 2 121 ? 146.141 -17.973 57.354 1.00 76.77 121 ILE B O 1
ATOM 2560 N N . PHE B 2 122 ? 146.252 -18.302 59.585 1.00 71.38 122 PHE B N 1
ATOM 2561 C CA . PHE B 2 122 ? 145.000 -17.608 59.861 1.00 80.71 122 PHE B CA 1
ATOM 2562 C C . PHE B 2 122 ? 145.136 -16.739 61.103 1.00 87.21 122 PHE B C 1
ATOM 2563 O O . PHE B 2 122 ? 145.659 -17.198 62.128 1.00 85.59 122 PHE B O 1
ATOM 2571 N N . PRO B 2 123 ? 144.648 -15.504 61.056 1.00 88.56 123 PRO B N 1
ATOM 2572 C CA . PRO B 2 123 ? 144.734 -14.626 62.222 1.00 90.32 123 PRO B CA 1
ATOM 2573 C C . PRO B 2 123 ? 143.681 -14.990 63.251 1.00 88.53 123 PRO B C 1
ATOM 2574 O O . PRO B 2 123 ? 142.698 -15.676 62.931 1.00 89.19 123 PRO B O 1
ATOM 2578 N N . PRO B 2 124 ? 143.852 -14.562 64.501 1.00 85.84 124 PRO B N 1
ATOM 2579 C CA . PRO B 2 124 ? 142.761 -14.700 65.476 1.00 87.19 124 PRO B CA 1
ATOM 2580 C C . PRO B 2 124 ? 141.563 -13.863 65.055 1.00 88.64 124 PRO B C 1
ATOM 2581 O O . PRO B 2 124 ? 141.674 -12.656 64.826 1.00 93.68 124 PRO B O 1
ATOM 2585 N N . SER B 2 125 ? 140.412 -14.519 64.936 1.00 90.78 125 SER B N 1
ATOM 2586 C CA . SER B 2 125 ? 139.213 -13.841 64.477 1.00 90.66 125 SER B CA 1
ATOM 2587 C C . SER B 2 125 ? 138.663 -12.923 65.564 1.00 93.79 125 SER B C 1
ATOM 2588 O O . SER B 2 125 ? 138.949 -13.078 66.755 1.00 90.00 125 SER B O 1
ATOM 2591 N N . SER B 2 126 ? 137.855 -11.953 65.132 1.00 94.26 126 SER B N 1
ATOM 2592 C CA . SER B 2 126 ? 137.318 -10.960 66.054 1.00 93.56 126 SER B CA 1
ATOM 2593 C C . SER B 2 126 ? 136.385 -11.570 67.094 1.00 92.48 126 SER B C 1
ATOM 2594 O O . SER B 2 126 ? 136.214 -10.987 68.170 1.00 96.18 126 SER B O 1
ATOM 2597 N N . GLU B 2 127 ? 135.783 -12.726 66.802 1.00 94.76 127 GLU B N 1
ATOM 2598 C CA . GLU B 2 127 ? 134.927 -13.387 67.782 1.00 90.82 127 GLU B CA 1
ATOM 2599 C C . GLU B 2 127 ? 135.733 -13.880 68.974 1.00 89.14 127 GLU B C 1
ATOM 2600 O O . GLU B 2 127 ? 135.233 -13.886 70.104 1.00 88.12 127 GLU B O 1
ATOM 2606 N N . GLN B 2 128 ? 136.974 -14.300 68.737 1.00 90.48 128 GLN B N 1
ATOM 2607 C CA . GLN B 2 128 ? 137.889 -14.610 69.825 1.00 89.08 128 GLN B CA 1
ATOM 2608 C C . GLN B 2 128 ? 138.432 -13.344 70.473 1.00 89.56 128 GLN B C 1
ATOM 2609 O O . GLN B 2 128 ? 138.733 -13.342 71.672 1.00 87.05 128 GLN B O 1
ATOM 2615 N N . LEU B 2 129 ? 138.549 -12.260 69.706 1.00 91.06 129 LEU B N 1
ATOM 2616 C CA . LEU B 2 129 ? 139.056 -11.011 70.257 1.00 90.92 129 LEU B CA 1
ATOM 2617 C C . LEU B 2 129 ? 138.052 -10.342 71.191 1.00 96.34 129 LEU B C 1
ATOM 2618 O O . LEU B 2 129 ? 138.448 -9.520 72.022 1.00 93.35 129 LEU B O 1
ATOM 2623 N N . THR B 2 130 ? 136.769 -10.685 71.087 1.00 95.05 130 THR B N 1
ATOM 2624 C CA . THR B 2 130 ? 135.785 -10.264 72.070 1.00 94.88 130 THR B CA 1
ATOM 2625 C C . THR B 2 130 ? 135.861 -11.090 73.362 1.00 94.54 130 THR B C 1
ATOM 2626 O O . THR B 2 130 ? 134.881 -11.135 74.109 1.00 97.95 130 THR B O 1
ATOM 2630 N N . SER B 2 131 ? 136.994 -11.751 73.617 1.00 94.96 131 SER B N 1
ATOM 2631 C CA . SER B 2 131 ? 137.196 -12.527 74.830 1.00 94.19 131 SER B CA 1
ATOM 2632 C C . SER B 2 131 ? 138.538 -12.264 75.498 1.00 89.30 131 SER B C 1
ATOM 2633 O O . SER B 2 131 ? 138.856 -12.937 76.485 1.00 89.19 131 SER B O 1
ATOM 2636 N N . GLY B 2 132 ? 139.339 -11.331 74.987 1.00 89.61 132 GLY B N 1
ATOM 2637 C CA . GLY B 2 132 ? 140.632 -11.035 75.574 1.00 88.99 132 GLY B CA 1
ATOM 2638 C C . GLY B 2 132 ? 141.744 -11.996 75.215 1.00 87.47 132 GLY B C 1
ATOM 2639 O O . GLY B 2 132 ? 142.846 -11.879 75.765 1.00 88.69 132 GLY B O 1
ATOM 2640 N N . GLY B 2 133 ? 141.495 -12.951 74.317 1.00 90.36 133 GLY B N 1
ATOM 2641 C CA . GLY B 2 133 ? 142.523 -13.869 73.886 1.00 81.92 133 GLY B CA 1
ATOM 2642 C C . GLY B 2 133 ? 142.625 -13.890 72.374 1.00 80.93 133 GLY B C 1
ATOM 2643 O O . GLY B 2 133 ? 141.722 -13.459 71.662 1.00 86.77 133 GLY B O 1
ATOM 2644 N N . ALA B 2 134 ? 143.753 -14.408 71.891 1.00 78.96 134 ALA B N 1
ATOM 2645 C CA . ALA B 2 134 ? 144.028 -14.433 70.457 1.00 81.25 134 ALA B CA 1
ATOM 2646 C C . ALA B 2 134 ? 144.905 -15.632 70.124 1.00 78.13 134 ALA B C 1
ATOM 2647 O O . ALA B 2 134 ? 146.051 -15.714 70.580 1.00 74.52 134 ALA B O 1
ATOM 2649 N N . SER B 2 135 ? 144.371 -16.550 69.320 1.00 76.10 135 SER B N 1
ATOM 2650 C CA . SER B 2 135 ? 145.105 -17.714 68.843 1.00 75.65 135 SER B CA 1
ATOM 2651 C C . SER B 2 135 ? 145.334 -17.582 67.344 1.00 71.16 135 SER B C 1
ATOM 2652 O O . SER B 2 135 ? 144.394 -17.303 66.592 1.00 73.00 135 SER B O 1
ATOM 2655 N N . VAL B 2 136 ? 146.578 -17.773 66.915 1.00 70.82 136 VAL B N 1
ATOM 2656 C CA . VAL B 2 136 ? 146.928 -17.814 65.500 1.00 74.37 136 VAL B CA 1
ATOM 2657 C C . VAL B 2 136 ? 147.222 -19.266 65.141 1.00 69.70 136 VAL B C 1
ATOM 2658 O O . VAL B 2 136 ? 147.917 -19.971 65.884 1.00 69.84 136 VAL B O 1
ATOM 2662 N N . VAL B 2 137 ? 146.651 -19.728 64.033 1.00 70.87 137 VAL B N 1
ATOM 2663 C CA . VAL B 2 137 ? 146.711 -21.134 63.655 1.00 69.68 137 VAL B CA 1
ATOM 2664 C C . VAL B 2 137 ? 147.483 -21.269 62.350 1.00 66.40 137 VAL B C 1
ATOM 2665 O O . VAL B 2 137 ? 147.502 -20.358 61.516 1.00 70.07 137 VAL B O 1
ATOM 2669 N N . CYS B 2 138 ? 148.148 -22.412 62.192 1.00 67.04 138 CYS B N 1
ATOM 2670 C CA . CYS B 2 138 ? 148.924 -22.713 60.995 1.00 71.13 138 CYS B CA 1
ATOM 2671 C C . CYS B 2 138 ? 148.680 -24.166 60.624 1.00 68.77 138 CYS B C 1
ATOM 2672 O O . CYS B 2 138 ? 148.929 -25.066 61.431 1.00 69.17 138 CYS B O 1
ATOM 2675 N N . PHE B 2 139 ? 148.179 -24.389 59.414 1.00 66.26 139 PHE B N 1
ATOM 2676 C CA . PHE B 2 139 ? 147.951 -25.728 58.894 1.00 66.11 139 PHE B CA 1
ATOM 2677 C C . PHE B 2 139 ? 149.067 -26.098 57.928 1.00 63.09 139 PHE B C 1
ATOM 2678 O O . PHE B 2 139 ? 149.521 -25.266 57.139 1.00 62.62 139 PHE B O 1
ATOM 2686 N N . LEU B 2 140 ? 149.514 -27.349 58.006 1.00 57.77 140 LEU B N 1
ATOM 2687 C CA . LEU B 2 140 ? 150.549 -27.874 57.120 1.00 60.99 140 LEU B CA 1
ATOM 2688 C C . LEU B 2 140 ? 150.094 -29.253 56.667 1.00 59.97 140 LEU B C 1
ATOM 2689 O O . LEU B 2 140 ? 150.146 -30.209 57.446 1.00 58.07 140 LEU B O 1
ATOM 2694 N N . ASN B 2 141 ? 149.650 -29.357 55.417 1.00 61.75 141 ASN B N 1
ATOM 2695 C CA . ASN B 2 141 ? 148.876 -30.502 54.965 1.00 60.43 141 ASN B CA 1
ATOM 2696 C C . ASN B 2 141 ? 149.569 -31.243 53.831 1.00 61.06 141 ASN B C 1
ATOM 2697 O O . ASN B 2 141 ? 150.295 -30.652 53.025 1.00 61.98 141 ASN B O 1
ATOM 2702 N N . ASN B 2 142 ? 149.328 -32.555 53.794 1.00 60.83 142 ASN B N 1
ATOM 2703 C CA . ASN B 2 142 ? 149.679 -33.419 52.667 1.00 58.05 142 ASN B CA 1
ATOM 2704 C C . ASN B 2 142 ? 151.173 -33.352 52.342 1.00 59.01 142 ASN B C 1
ATOM 2705 O O . ASN B 2 142 ? 151.585 -32.930 51.259 1.00 60.32 142 ASN B O 1
ATOM 2710 N N . PHE B 2 143 ? 151.981 -33.793 53.303 1.00 57.06 143 PHE B N 1
ATOM 2711 C CA . PHE B 2 143 ? 153.423 -33.851 53.132 1.00 60.13 143 PHE B CA 1
ATOM 2712 C C . PHE B 2 143 ? 153.935 -35.243 53.474 1.00 65.77 143 PHE B C 1
ATOM 2713 O O . PHE B 2 143 ? 153.270 -36.025 54.159 1.00 63.86 143 PHE B O 1
ATOM 2721 N N . TYR B 2 144 ? 155.140 -35.544 52.986 1.00 61.23 144 TYR B N 1
ATOM 2722 C CA . TYR B 2 144 ? 155.785 -36.815 53.237 1.00 62.70 144 TYR B CA 1
ATOM 2723 C C . TYR B 2 144 ? 157.288 -36.583 53.180 1.00 66.37 144 TYR B C 1
ATOM 2724 O O . TYR B 2 144 ? 157.754 -35.842 52.304 1.00 67.16 144 TYR B O 1
ATOM 2733 N N . PRO B 2 145 ? 158.073 -37.191 54.087 1.00 68.82 145 PRO B N 1
ATOM 2734 C CA . PRO B 2 145 ? 157.659 -38.124 55.143 1.00 71.12 145 PRO B CA 1
ATOM 2735 C C . PRO B 2 145 ? 157.056 -37.464 56.382 1.00 71.31 145 PRO B C 1
ATOM 2736 O O . PRO B 2 145 ? 156.667 -36.296 56.352 1.00 69.11 145 PRO B O 1
ATOM 2740 N N . LYS B 2 146 ? 156.995 -38.234 57.471 1.00 77.45 146 LYS B N 1
ATOM 2741 C CA . LYS B 2 146 ? 156.323 -37.770 58.681 1.00 74.97 146 LYS B CA 1
ATOM 2742 C C . LYS B 2 146 ? 157.037 -36.576 59.302 1.00 74.11 146 LYS B C 1
ATOM 2743 O O . LYS B 2 146 ? 156.390 -35.616 59.736 1.00 76.10 146 LYS B O 1
ATOM 2749 N N . ASP B 2 147 ? 158.366 -36.615 59.353 1.00 73.93 147 ASP B N 1
ATOM 2750 C CA . ASP B 2 147 ? 159.110 -35.691 60.199 1.00 73.92 147 ASP B CA 1
ATOM 2751 C C . ASP B 2 147 ? 159.086 -34.274 59.637 1.00 73.63 147 ASP B C 1
ATOM 2752 O O . ASP B 2 147 ? 159.384 -34.052 58.460 1.00 71.95 147 ASP B O 1
ATOM 2757 N N . ILE B 2 148 ? 158.731 -33.316 60.492 1.00 77.76 148 ILE B N 1
ATOM 2758 C CA . ILE B 2 148 ? 158.675 -31.906 60.122 1.00 78.12 148 ILE B CA 1
ATOM 2759 C C . ILE B 2 148 ? 158.849 -31.067 61.383 1.00 77.38 148 ILE B C 1
ATOM 2760 O O . ILE B 2 148 ? 158.461 -31.472 62.482 1.00 71.87 148 ILE B O 1
ATOM 2765 N N . ASN B 2 149 ? 159.458 -29.897 61.218 1.00 84.27 149 ASN B N 1
ATOM 2766 C CA . ASN B 2 149 ? 159.652 -28.922 62.282 1.00 85.54 149 ASN B CA 1
ATOM 2767 C C . ASN B 2 149 ? 158.981 -27.614 61.891 1.00 82.19 149 ASN B C 1
ATOM 2768 O O . ASN B 2 149 ? 159.123 -27.157 60.754 1.00 84.33 149 ASN B O 1
ATOM 2773 N N . VAL B 2 150 ? 158.244 -27.017 62.830 1.00 82.64 150 VAL B N 1
ATOM 2774 C CA . VAL B 2 150 ? 157.609 -25.720 62.622 1.00 86.69 150 VAL B CA 1
ATOM 2775 C C . VAL B 2 150 ? 158.045 -24.776 63.733 1.00 82.80 150 VAL B C 1
ATOM 2776 O O . VAL B 2 150 ? 158.366 -25.200 64.848 1.00 77.52 150 VAL B O 1
ATOM 2780 N N . LYS B 2 151 ? 158.043 -23.482 63.419 1.00 82.40 151 LYS B N 1
ATOM 2781 C CA . LYS B 2 151 ? 158.638 -22.475 64.286 1.00 79.82 151 LYS B CA 1
ATOM 2782 C C . LYS B 2 151 ? 157.899 -21.161 64.082 1.00 81.05 151 LYS B C 1
ATOM 2783 O O . LYS B 2 151 ? 157.742 -20.708 62.944 1.00 82.49 151 LYS B O 1
ATOM 2789 N N . TRP B 2 152 ? 157.431 -20.567 65.176 1.00 80.39 152 TRP B N 1
ATOM 2790 C CA . TRP B 2 152 ? 156.671 -19.325 65.129 1.00 80.47 152 TRP B CA 1
ATOM 2791 C C . TRP B 2 152 ? 157.602 -18.139 65.335 1.00 88.89 152 TRP B C 1
ATOM 2792 O O . TRP B 2 152 ? 158.424 -18.141 66.258 1.00 86.34 152 TRP B O 1
ATOM 2803 N N . LYS B 2 153 ? 157.464 -17.127 64.481 1.00 87.41 153 LYS B N 1
ATOM 2804 C CA . LYS B 2 153 ? 158.269 -15.914 64.550 1.00 86.08 153 LYS B CA 1
ATOM 2805 C C . LYS B 2 153 ? 157.342 -14.719 64.717 1.00 88.94 153 LYS B C 1
ATOM 2806 O O . LYS B 2 153 ? 156.481 -14.472 63.865 1.00 86.90 153 LYS B O 1
ATOM 2812 N N . ILE B 2 154 ? 157.522 -13.980 65.806 1.00 91.86 154 ILE B N 1
ATOM 2813 C CA . ILE B 2 154 ? 156.785 -12.747 66.056 1.00 94.23 154 ILE B CA 1
ATOM 2814 C C . ILE B 2 154 ? 157.762 -11.590 65.893 1.00 97.25 154 ILE B C 1
ATOM 2815 O O . ILE B 2 154 ? 158.640 -11.384 66.740 1.00 96.55 154 ILE B O 1
ATOM 2820 N N . ASP B 2 155 ? 157.610 -10.842 64.798 1.00 95.79 155 ASP B N 1
ATOM 2821 C CA . ASP B 2 155 ? 158.525 -9.760 64.431 1.00 93.18 155 ASP B CA 1
ATOM 2822 C C . ASP B 2 155 ? 159.974 -10.238 64.436 1.00 94.07 155 ASP B C 1
ATOM 2823 O O . ASP B 2 155 ? 160.859 -9.618 65.030 1.00 94.80 155 ASP B O 1
ATOM 2828 N N . GLY B 2 156 ? 160.214 -11.367 63.770 1.00 93.54 156 GLY B N 1
ATOM 2829 C CA . GLY B 2 156 ? 161.536 -11.951 63.702 1.00 95.10 156 GLY B CA 1
ATOM 2830 C C . GLY B 2 156 ? 161.967 -12.727 64.926 1.00 93.93 156 GLY B C 1
ATOM 2831 O O . GLY B 2 156 ? 162.795 -13.637 64.800 1.00 93.88 156 GLY B O 1
ATOM 2832 N N . SER B 2 157 ? 161.439 -12.405 66.104 1.00 93.81 157 SER B N 1
ATOM 2833 C CA . SER B 2 157 ? 161.806 -13.100 67.328 1.00 93.68 157 SER B CA 1
ATOM 2834 C C . SER B 2 157 ? 160.941 -14.342 67.499 1.00 91.47 157 SER B C 1
ATOM 2835 O O . SER B 2 157 ? 159.779 -14.375 67.085 1.00 91.43 157 SER B O 1
ATOM 2838 N N . GLU B 2 158 ? 161.518 -15.369 68.117 1.00 90.58 158 GLU B N 1
ATOM 2839 C CA . GLU B 2 158 ? 160.882 -16.678 68.186 1.00 92.70 158 GLU B CA 1
ATOM 2840 C C . GLU B 2 158 ? 159.944 -16.781 69.382 1.00 92.52 158 GLU B C 1
ATOM 2841 O O . GLU B 2 158 ? 160.294 -16.377 70.496 1.00 93.81 158 GLU B O 1
ATOM 2847 N N . ARG B 2 159 ? 158.755 -17.327 69.143 1.00 90.55 159 ARG B N 1
ATOM 2848 C CA . ARG B 2 159 ? 157.822 -17.690 70.199 1.00 94.91 159 ARG B CA 1
ATOM 2849 C C . ARG B 2 159 ? 157.923 -19.188 70.457 1.00 96.12 159 ARG B C 1
ATOM 2850 O O . ARG B 2 159 ? 157.847 -19.994 69.521 1.00 93.32 159 ARG B O 1
ATOM 2858 N N . GLN B 2 160 ? 158.096 -19.562 71.725 1.00 97.03 160 GLN B N 1
ATOM 2859 C CA . GLN B 2 160 ? 158.091 -20.963 72.119 1.00 97.62 160 GLN B CA 1
ATOM 2860 C C . GLN B 2 160 ? 157.033 -21.310 73.154 1.00 96.25 160 GLN B C 1
ATOM 2861 O O . GLN B 2 160 ? 156.662 -22.484 73.249 1.00 95.49 160 GLN B O 1
ATOM 2867 N N . ASN B 2 161 ? 156.540 -20.342 73.920 1.00 100.41 161 ASN B N 1
ATOM 2868 C CA . ASN B 2 161 ? 155.465 -20.585 74.871 1.00 97.95 161 ASN B CA 1
ATOM 2869 C C . ASN B 2 161 ? 154.111 -20.376 74.205 1.00 87.21 161 ASN B C 1
ATOM 2870 O O . ASN B 2 161 ? 153.973 -19.582 73.271 1.00 88.44 161 ASN B O 1
ATOM 2875 N N . GLY B 2 162 ? 153.110 -21.102 74.697 1.00 86.23 162 GLY B N 1
ATOM 2876 C CA . GLY B 2 162 ? 151.760 -20.958 74.186 1.00 84.68 162 GLY B CA 1
ATOM 2877 C C . GLY B 2 162 ? 151.531 -21.532 72.806 1.00 76.69 162 GLY B C 1
ATOM 2878 O O . GLY B 2 162 ? 150.663 -21.042 72.077 1.00 73.49 162 GLY B O 1
ATOM 2879 N N . VAL B 2 163 ? 152.283 -22.560 72.422 1.00 73.84 163 VAL B N 1
ATOM 2880 C CA . VAL B 2 163 ? 152.125 -23.216 71.129 1.00 73.05 163 VAL B CA 1
ATOM 2881 C C . VAL B 2 163 ? 151.674 -24.651 71.371 1.00 68.83 163 VAL B C 1
ATOM 2882 O O . VAL B 2 163 ? 152.191 -25.331 72.265 1.00 63.55 163 VAL B O 1
ATOM 2886 N N . LEU B 2 164 ? 150.686 -25.095 70.596 1.00 66.90 164 LEU B N 1
ATOM 2887 C CA . LEU B 2 164 ? 150.150 -26.448 70.693 1.00 67.46 164 LEU B CA 1
ATOM 2888 C C . LEU B 2 164 ? 150.088 -27.042 69.293 1.00 64.05 164 LEU B C 1
ATOM 2889 O O . LEU B 2 164 ? 149.359 -26.535 68.434 1.00 64.77 164 LEU B O 1
ATOM 2894 N N . ASN B 2 165 ? 150.858 -28.100 69.063 1.00 67.05 165 ASN B N 1
ATOM 2895 C CA . ASN B 2 165 ? 150.887 -28.788 67.781 1.00 61.91 165 ASN B CA 1
ATOM 2896 C C . ASN B 2 165 ? 149.946 -29.986 67.801 1.00 58.86 165 ASN B C 1
ATOM 2897 O O . ASN B 2 165 ? 149.547 -30.476 68.859 1.00 63.72 165 ASN B O 1
ATOM 2902 N N . SER B 2 166 ? 149.590 -30.452 66.608 1.00 60.74 166 SER B N 1
ATOM 2903 C CA . SER B 2 166 ? 148.746 -31.632 66.477 1.00 58.92 166 SER B CA 1
ATOM 2904 C C . SER B 2 166 ? 149.062 -32.297 65.149 1.00 58.36 166 SER B C 1
ATOM 2905 O O . SER B 2 166 ? 149.045 -31.640 64.104 1.00 58.76 166 SER B O 1
ATOM 2908 N N . TRP B 2 167 ? 149.363 -33.590 65.199 1.00 62.27 167 TRP B N 1
ATOM 2909 C CA . TRP B 2 167 ? 149.700 -34.378 64.025 1.00 58.51 167 TRP B CA 1
ATOM 2910 C C . TRP B 2 167 ? 148.588 -35.375 63.732 1.00 58.13 167 TRP B C 1
ATOM 2911 O O . TRP B 2 167 ? 147.927 -35.882 64.643 1.00 62.15 167 TRP B O 1
ATOM 2922 N N . THR B 2 168 ? 148.388 -35.652 62.451 1.00 56.43 168 THR B N 1
ATOM 2923 C CA . THR B 2 168 ? 147.443 -36.670 62.025 1.00 54.34 168 THR B CA 1
ATOM 2924 C C . THR B 2 168 ? 148.164 -37.996 61.813 1.00 55.56 168 THR B C 1
ATOM 2925 O O . THR B 2 168 ? 149.395 -38.075 61.819 1.00 49.00 168 THR B O 1
ATOM 2929 N N . ASP B 2 169 ? 147.377 -39.052 61.631 1.00 59.99 169 ASP B N 1
ATOM 2930 C CA . ASP B 2 169 ? 147.925 -40.297 61.123 1.00 61.30 169 ASP B CA 1
ATOM 2931 C C . ASP B 2 169 ? 147.975 -40.251 59.598 1.00 56.47 169 ASP B C 1
ATOM 2932 O O . ASP B 2 169 ? 147.422 -39.353 58.957 1.00 54.84 169 ASP B O 1
ATOM 2937 N N . GLN B 2 170 ? 148.658 -41.231 59.015 1.00 58.52 170 GLN B N 1
ATOM 2938 C CA . GLN B 2 170 ? 148.803 -41.277 57.566 1.00 57.10 170 GLN B CA 1
ATOM 2939 C C . GLN B 2 170 ? 147.436 -41.379 56.899 1.00 55.62 170 GLN B C 1
ATOM 2940 O O . GLN B 2 170 ? 146.613 -42.222 57.267 1.00 50.65 170 GLN B O 1
ATOM 2946 N N . ASP B 2 171 ? 147.190 -40.494 55.933 1.00 52.73 171 ASP B N 1
ATOM 2947 C CA . ASP B 2 171 ? 145.934 -40.524 55.198 1.00 56.14 171 ASP B CA 1
ATOM 2948 C C . ASP B 2 171 ? 145.781 -41.857 54.478 1.00 60.58 171 ASP B C 1
ATOM 2949 O O . ASP B 2 171 ? 146.742 -42.400 53.925 1.00 64.90 171 ASP B O 1
ATOM 2954 N N . SER B 2 172 ? 144.559 -42.381 54.486 1.00 54.51 172 SER B N 1
ATOM 2955 C CA . SER B 2 172 ? 144.263 -43.666 53.870 1.00 54.14 172 SER B CA 1
ATOM 2956 C C . SER B 2 172 ? 144.143 -43.592 52.354 1.00 59.41 172 SER B C 1
ATOM 2957 O O . SER B 2 172 ? 143.850 -44.615 51.726 1.00 57.75 172 SER B O 1
ATOM 2960 N N . LYS B 2 173 ? 144.365 -42.429 51.751 1.00 58.78 173 LYS B N 1
ATOM 2961 C CA . LYS B 2 173 ? 144.183 -42.276 50.313 1.00 60.72 173 LYS B CA 1
ATOM 2962 C C . LYS B 2 173 ? 145.406 -41.735 49.591 1.00 55.78 173 LYS B C 1
ATOM 2963 O O . LYS B 2 173 ? 145.744 -42.236 48.515 1.00 59.00 173 LYS B O 1
ATOM 2969 N N . ASP B 2 174 ? 146.084 -40.728 50.139 1.00 55.45 174 ASP B N 1
ATOM 2970 C CA . ASP B 2 174 ? 147.300 -40.211 49.528 1.00 55.27 174 ASP B CA 1
ATOM 2971 C C . ASP B 2 174 ? 148.558 -40.530 50.326 1.00 53.82 174 ASP B C 1
ATOM 2972 O O . ASP B 2 174 ? 149.654 -40.152 49.899 1.00 54.69 174 ASP B O 1
ATOM 2977 N N . SER B 2 175 ? 148.429 -41.210 51.469 1.00 56.13 175 SER B N 1
ATOM 2978 C CA . SER B 2 175 ? 149.574 -41.654 52.271 1.00 57.30 175 SER B CA 1
ATOM 2979 C C . SER B 2 175 ? 150.477 -40.491 52.677 1.00 58.22 175 SER B C 1
ATOM 2980 O O . SER B 2 175 ? 151.700 -40.627 52.747 1.00 59.17 175 SER B O 1
ATOM 2983 N N . THR B 2 176 ? 149.875 -39.340 52.948 1.00 60.84 176 THR B N 1
ATOM 2984 C CA . THR B 2 176 ? 150.598 -38.157 53.392 1.00 62.25 176 THR B CA 1
ATOM 2985 C C . THR B 2 176 ? 150.262 -37.861 54.852 1.00 57.30 176 THR B C 1
ATOM 2986 O O . THR B 2 176 ? 149.436 -38.533 55.474 1.00 56.14 176 THR B O 1
ATOM 2990 N N . TYR B 2 177 ? 150.924 -36.843 55.398 1.00 56.35 177 TYR B N 1
ATOM 2991 C CA . TYR B 2 177 ? 150.737 -36.423 56.778 1.00 59.14 177 TYR B CA 1
ATOM 2992 C C . TYR B 2 177 ? 150.348 -34.951 56.823 1.00 56.16 177 TYR B C 1
ATOM 2993 O O . TYR B 2 177 ? 150.529 -34.208 55.855 1.00 57.27 177 TYR B O 1
ATOM 3002 N N . SER B 2 178 ? 149.797 -34.536 57.962 1.00 56.85 178 SER B N 1
ATOM 3003 C CA . SER B 2 178 ? 149.361 -33.160 58.149 1.00 56.40 178 SER B CA 1
ATOM 3004 C C . SER B 2 178 ? 149.624 -32.744 59.589 1.00 56.78 178 SER B C 1
ATOM 3005 O O . SER B 2 178 ? 149.748 -33.583 60.485 1.00 60.21 178 SER B O 1
ATOM 3008 N N . MET B 2 179 ? 149.713 -31.433 59.800 1.00 62.32 179 MET B N 1
ATOM 3009 C CA . MET B 2 179 ? 150.076 -30.881 61.098 1.00 57.12 179 MET B CA 1
ATOM 3010 C C . MET B 2 179 ? 149.354 -29.557 61.297 1.00 56.76 179 MET B C 1
ATOM 3011 O O . MET B 2 179 ? 149.235 -28.761 60.362 1.00 61.64 179 MET B O 1
ATOM 3016 N N . SER B 2 180 ? 148.874 -29.332 62.517 1.00 58.65 180 SER B N 1
ATOM 3017 C CA . SER B 2 180 ? 148.213 -28.088 62.886 1.00 62.06 180 SER B CA 1
ATOM 3018 C C . SER B 2 180 ? 148.905 -27.509 64.109 1.00 61.88 180 SER B C 1
ATOM 3019 O O . SER B 2 180 ? 149.129 -28.221 65.095 1.00 57.77 180 SER B O 1
ATOM 3022 N N . SER B 2 181 ? 149.246 -26.224 64.045 1.00 66.14 181 SER B N 1
ATOM 3023 C CA . SER B 2 181 ? 149.926 -25.538 65.135 1.00 66.34 181 SER B CA 1
ATOM 3024 C C . SER B 2 181 ? 149.146 -24.282 65.493 1.00 64.50 181 SER B C 1
ATOM 3025 O O . SER B 2 181 ? 148.871 -23.449 64.624 1.00 65.99 181 SER B O 1
ATOM 3028 N N . THR B 2 182 ? 148.781 -24.158 66.766 1.00 65.54 182 THR B N 1
ATOM 3029 C CA . THR B 2 182 ? 148.048 -23.009 67.280 1.00 66.93 182 THR B CA 1
ATOM 3030 C C . THR B 2 182 ? 148.917 -22.281 68.293 1.00 70.41 182 THR B C 1
ATOM 3031 O O . THR B 2 182 ? 149.431 -22.899 69.231 1.00 70.45 182 THR B O 1
ATOM 3035 N N . LEU B 2 183 ? 149.088 -20.973 68.094 1.00 72.28 183 LEU B N 1
ATOM 3036 C CA . LEU B 2 183 ? 149.831 -20.111 69.009 1.00 75.25 183 LEU B CA 1
ATOM 3037 C C . LEU B 2 183 ? 148.831 -19.243 69.764 1.00 74.24 183 LEU B C 1
ATOM 3038 O O . LEU B 2 183 ? 148.224 -18.336 69.184 1.00 75.71 183 LEU B O 1
ATOM 3043 N N . THR B 2 184 ? 148.670 -19.520 71.055 1.00 73.94 184 THR B N 1
ATOM 3044 C CA . THR B 2 184 ? 147.695 -18.844 71.901 1.00 80.30 184 THR B CA 1
ATOM 3045 C C . THR B 2 184 ? 148.385 -17.766 72.724 1.00 80.89 184 THR B C 1
ATOM 3046 O O . THR B 2 184 ? 149.451 -18.006 73.301 1.00 80.72 184 THR B O 1
ATOM 3050 N N . LEU B 2 185 ? 147.775 -16.584 72.780 1.00 80.49 185 LEU B N 1
ATOM 3051 C CA . LEU B 2 185 ? 148.341 -15.462 73.512 1.00 82.45 185 LEU B CA 1
ATOM 3052 C C . LEU B 2 185 ? 147.223 -14.549 73.985 1.00 84.24 185 LEU B C 1
ATOM 3053 O O . LEU B 2 185 ? 146.081 -14.635 73.526 1.00 88.68 185 LEU B O 1
ATOM 3058 N N . THR B 2 186 ? 147.571 -13.667 74.917 1.00 85.43 186 THR B N 1
ATOM 3059 C CA . THR B 2 186 ? 146.649 -12.626 75.340 1.00 86.50 186 THR B CA 1
ATOM 3060 C C . THR B 2 186 ? 146.464 -11.609 74.222 1.00 86.65 186 THR B C 1
ATOM 3061 O O . THR B 2 186 ? 147.393 -11.325 73.461 1.00 87.83 186 THR B O 1
ATOM 3065 N N . LYS B 2 187 ? 145.251 -11.057 74.133 1.00 85.28 187 LYS B N 1
ATOM 3066 C CA . LYS B 2 187 ? 144.952 -10.084 73.087 1.00 87.71 187 LYS B CA 1
ATOM 3067 C C . LYS B 2 187 ? 145.896 -8.893 73.143 1.00 90.84 187 LYS B C 1
ATOM 3068 O O . LYS B 2 187 ? 146.397 -8.439 72.107 1.00 91.57 187 LYS B O 1
ATOM 3074 N N . ASP B 2 188 ? 146.130 -8.363 74.347 1.00 86.86 188 ASP B N 1
ATOM 3075 C CA . ASP B 2 188 ? 146.963 -7.177 74.516 1.00 88.04 188 ASP B CA 1
ATOM 3076 C C . ASP B 2 188 ? 148.309 -7.338 73.822 1.00 88.62 188 ASP B C 1
ATOM 3077 O O . ASP B 2 188 ? 148.707 -6.495 73.010 1.00 90.89 188 ASP B O 1
ATOM 3082 N N . GLU B 2 189 ? 149.014 -8.433 74.111 1.00 87.51 189 GLU B N 1
ATOM 3083 C CA . GLU B 2 189 ? 150.336 -8.624 73.529 1.00 92.46 189 GLU B CA 1
ATOM 3084 C C . GLU B 2 189 ? 150.270 -8.995 72.051 1.00 88.35 189 GLU B C 1
ATOM 3085 O O . GLU B 2 189 ? 151.254 -8.800 71.330 1.00 86.00 189 GLU B O 1
ATOM 3091 N N . TYR B 2 190 ? 149.137 -9.519 71.578 1.00 92.15 190 TYR B N 1
ATOM 3092 C CA . TYR B 2 190 ? 148.952 -9.683 70.140 1.00 91.50 190 TYR B CA 1
ATOM 3093 C C . TYR B 2 190 ? 148.917 -8.328 69.445 1.00 92.80 190 TYR B C 1
ATOM 3094 O O . TYR B 2 190 ? 149.496 -8.158 68.367 1.00 91.74 190 TYR B O 1
ATOM 3103 N N . GLU B 2 191 ? 148.255 -7.347 70.059 1.00 92.30 191 GLU B N 1
ATOM 3104 C CA . GLU B 2 191 ? 148.149 -6.003 69.507 1.00 93.77 191 GLU B CA 1
ATOM 3105 C C . GLU B 2 191 ? 149.393 -5.150 69.738 1.00 93.64 191 GLU B C 1
ATOM 3106 O O . GLU B 2 191 ? 149.389 -3.973 69.361 1.00 96.59 191 GLU B O 1
ATOM 3112 N N . ARG B 2 192 ? 150.450 -5.700 70.337 1.00 90.44 192 ARG B N 1
ATOM 3113 C CA . ARG B 2 192 ? 151.687 -4.960 70.558 1.00 88.97 192 ARG B CA 1
ATOM 3114 C C . ARG B 2 192 ? 152.815 -5.390 69.628 1.00 84.83 192 ARG B C 1
ATOM 3115 O O . ARG B 2 192 ? 153.935 -4.880 69.755 1.00 83.20 192 ARG B O 1
ATOM 3123 N N . HIS B 2 193 ? 152.554 -6.304 68.694 1.00 90.72 193 HIS B N 1
ATOM 3124 C CA . HIS B 2 193 ? 153.527 -6.679 67.679 1.00 88.68 193 HIS B CA 1
ATOM 3125 C C . HIS B 2 193 ? 152.822 -6.758 66.333 1.00 90.79 193 HIS B C 1
ATOM 3126 O O . HIS B 2 193 ? 151.595 -6.853 66.260 1.00 91.12 193 HIS B O 1
ATOM 3133 N N . ASN B 2 194 ? 153.611 -6.719 65.261 1.00 93.24 194 ASN B N 1
ATOM 3134 C CA . ASN B 2 194 ? 153.054 -6.587 63.921 1.00 99.82 194 ASN B CA 1
ATOM 3135 C C . ASN B 2 194 ? 153.117 -7.867 63.103 1.00 98.41 194 ASN B C 1
ATOM 3136 O O . ASN B 2 194 ? 152.091 -8.310 62.578 1.00 99.04 194 ASN B O 1
ATOM 3141 N N . SER B 2 195 ? 154.295 -8.462 62.964 1.00 101.04 195 SER B N 1
ATOM 3142 C CA . SER B 2 195 ? 154.480 -9.619 62.101 1.00 97.89 195 SER B CA 1
ATOM 3143 C C . SER B 2 195 ? 154.238 -10.917 62.860 1.00 92.84 195 SER B C 1
ATOM 3144 O O . SER B 2 195 ? 154.629 -11.054 64.022 1.00 92.31 195 SER B O 1
ATOM 3147 N N . TYR B 2 196 ? 153.588 -11.870 62.193 1.00 93.06 196 TYR B N 1
ATOM 3148 C CA . TYR B 2 196 ? 153.348 -13.202 62.742 1.00 86.68 196 TYR B CA 1
ATOM 3149 C C . TYR B 2 196 ? 153.682 -14.226 61.669 1.00 85.25 196 TYR B C 1
ATOM 3150 O O . TYR B 2 196 ? 152.984 -14.320 60.654 1.00 84.08 196 TYR B O 1
ATOM 3159 N N . THR B 2 197 ? 154.739 -14.998 61.901 1.00 86.77 197 THR B N 1
ATOM 3160 C CA . THR B 2 197 ? 155.337 -15.844 60.880 1.00 84.94 197 THR B CA 1
ATOM 3161 C C . THR B 2 197 ? 155.265 -17.307 61.294 1.00 88.32 197 THR B C 1
ATOM 3162 O O . THR B 2 197 ? 155.589 -17.653 62.436 1.00 84.85 197 THR B O 1
ATOM 3166 N N . CYS B 2 198 ? 154.840 -18.157 60.361 1.00 87.99 198 CYS B N 1
ATOM 3167 C CA . CYS B 2 198 ? 154.813 -19.606 60.534 1.00 83.92 198 CYS B CA 1
ATOM 3168 C C . CYS B 2 198 ? 155.808 -20.211 59.551 1.00 81.84 198 CYS B C 1
ATOM 3169 O O . CYS B 2 198 ? 155.569 -20.204 58.339 1.00 84.63 198 CYS B O 1
ATOM 3172 N N . GLU B 2 199 ? 156.921 -20.730 60.066 1.00 81.15 199 GLU B N 1
ATOM 3173 C CA . GLU B 2 199 ? 157.973 -21.293 59.232 1.00 86.31 199 GLU B CA 1
ATOM 3174 C C . GLU B 2 199 ? 158.178 -22.767 59.559 1.00 88.25 199 GLU B C 1
ATOM 3175 O O . GLU B 2 199 ? 158.069 -23.178 60.718 1.00 88.60 199 GLU B O 1
ATOM 3181 N N . ALA B 2 200 ? 158.475 -23.558 58.528 1.00 87.97 200 ALA B N 1
ATOM 3182 C CA . ALA B 2 200 ? 158.573 -25.007 58.647 1.00 82.48 200 ALA B CA 1
ATOM 3183 C C . ALA B 2 200 ? 159.810 -25.521 57.925 1.00 83.85 200 ALA B C 1
ATOM 3184 O O . ALA B 2 200 ? 160.088 -25.112 56.793 1.00 82.00 200 ALA B O 1
ATOM 3186 N N . THR B 2 201 ? 160.538 -26.424 58.579 1.00 83.42 201 THR B N 1
ATOM 3187 C CA . THR B 2 201 ? 161.697 -27.088 57.993 1.00 84.53 201 THR B CA 1
ATOM 3188 C C . THR B 2 201 ? 161.303 -28.521 57.661 1.00 85.71 201 THR B C 1
ATOM 3189 O O . THR B 2 201 ? 161.032 -29.322 58.563 1.00 86.31 201 THR B O 1
ATOM 3193 N N . HIS B 2 202 ? 161.266 -28.839 56.370 1.00 85.05 202 HIS B N 1
ATOM 3194 C CA . HIS B 2 202 ? 160.902 -30.166 55.903 1.00 82.77 202 HIS B CA 1
ATOM 3195 C C . HIS B 2 202 ? 161.910 -30.625 54.858 1.00 86.97 202 HIS B C 1
ATOM 3196 O O . HIS B 2 202 ? 162.626 -29.819 54.259 1.00 87.11 202 HIS B O 1
ATOM 3203 N N . LYS B 2 203 ? 161.957 -31.942 54.643 1.00 85.06 203 LYS B N 1
ATOM 3204 C CA . LYS B 2 203 ? 162.948 -32.525 53.746 1.00 85.66 203 LYS B CA 1
ATOM 3205 C C . LYS B 2 203 ? 162.745 -32.124 52.291 1.00 83.24 203 LYS B C 1
ATOM 3206 O O . LYS B 2 203 ? 163.638 -32.367 51.471 1.00 82.89 203 LYS B O 1
ATOM 3212 N N . THR B 2 204 ? 161.614 -31.505 51.954 1.00 80.22 204 THR B N 1
ATOM 3213 C CA . THR B 2 204 ? 161.308 -31.225 50.556 1.00 80.17 204 THR B CA 1
ATOM 3214 C C . THR B 2 204 ? 162.085 -30.033 50.007 1.00 85.13 204 THR B C 1
ATOM 3215 O O . THR B 2 204 ? 162.393 -30.004 48.810 1.00 84.65 204 THR B O 1
ATOM 3219 N N . SER B 2 205 ? 162.421 -29.056 50.847 1.00 89.57 205 SER B N 1
ATOM 3220 C CA . SER B 2 205 ? 163.026 -27.815 50.384 1.00 89.54 205 SER B CA 1
ATOM 3221 C C . SER B 2 205 ? 164.311 -27.516 51.143 1.00 92.76 205 SER B C 1
ATOM 3222 O O . SER B 2 205 ? 164.390 -27.721 52.357 1.00 93.45 205 SER B O 1
ATOM 3225 N N . THR B 2 206 ? 165.317 -27.027 50.412 1.00 97.37 206 THR B N 1
ATOM 3226 C CA . THR B 2 206 ? 166.530 -26.531 51.054 1.00 97.11 206 THR B CA 1
ATOM 3227 C C . THR B 2 206 ? 166.216 -25.349 51.963 1.00 96.59 206 THR B C 1
ATOM 3228 O O . THR B 2 206 ? 166.723 -25.265 53.088 1.00 94.85 206 THR B O 1
ATOM 3232 N N . SER B 2 207 ? 165.375 -24.421 51.489 1.00 99.66 207 SER B N 1
ATOM 3233 C CA . SER B 2 207 ? 164.970 -23.250 52.261 1.00 98.13 207 SER B CA 1
ATOM 3234 C C . SER B 2 207 ? 163.746 -23.573 53.107 1.00 95.29 207 SER B C 1
ATOM 3235 O O . SER B 2 207 ? 162.788 -24.163 52.595 1.00 93.01 207 SER B O 1
ATOM 3238 N N . PRO B 2 208 ? 163.747 -23.215 54.390 1.00 97.71 208 PRO B N 1
ATOM 3239 C CA . PRO B 2 208 ? 162.561 -23.450 55.220 1.00 97.38 208 PRO B CA 1
ATOM 3240 C C . PRO B 2 208 ? 161.347 -22.720 54.661 1.00 95.84 208 PRO B C 1
ATOM 3241 O O . PRO B 2 208 ? 161.432 -21.571 54.221 1.00 91.08 208 PRO B O 1
ATOM 3245 N N . ILE B 2 209 ? 160.210 -23.414 54.666 1.00 95.61 209 ILE B N 1
ATOM 3246 C CA . ILE B 2 209 ? 158.970 -22.849 54.144 1.00 90.60 209 ILE B CA 1
ATOM 3247 C C . ILE B 2 209 ? 158.437 -21.826 55.137 1.00 90.82 209 ILE B C 1
ATOM 3248 O O . ILE B 2 209 ? 158.128 -22.158 56.287 1.00 90.34 209 ILE B O 1
ATOM 3253 N N . VAL B 2 210 ? 158.318 -20.578 54.691 1.00 88.62 210 VAL B N 1
ATOM 3254 C CA . VAL B 2 210 ? 157.859 -19.465 55.511 1.00 85.89 210 VAL B CA 1
ATOM 3255 C C . VAL B 2 210 ? 156.557 -18.938 54.927 1.00 82.12 210 VAL B C 1
ATOM 3256 O O . VAL B 2 210 ? 156.449 -18.742 53.712 1.00 82.19 210 VAL B O 1
ATOM 3260 N N . LYS B 2 211 ? 155.563 -18.724 55.788 1.00 78.70 211 LYS B N 1
ATOM 3261 C CA . LYS B 2 211 ? 154.353 -18.010 55.398 1.00 80.03 211 LYS B CA 1
ATOM 3262 C C . LYS B 2 211 ? 153.880 -17.186 56.585 1.00 81.77 211 LYS B C 1
ATOM 3263 O O . LYS B 2 211 ? 153.716 -17.718 57.686 1.00 79.42 211 LYS B O 1
ATOM 3269 N N . SER B 2 212 ? 153.665 -15.891 56.357 1.00 83.55 212 SER B N 1
ATOM 3270 C CA . SER B 2 212 ? 153.402 -14.952 57.437 1.00 84.44 212 SER B CA 1
ATOM 3271 C C . SER B 2 212 ? 152.300 -13.986 57.025 1.00 82.04 212 SER B C 1
ATOM 3272 O O . SER B 2 212 ? 151.781 -14.033 55.906 1.00 79.63 212 SER B O 1
ATOM 3275 N N . PHE B 2 213 ? 151.947 -13.107 57.958 1.00 82.67 213 PHE B N 1
ATOM 3276 C CA . PHE B 2 213 ? 151.023 -12.008 57.723 1.00 89.60 213 PHE B CA 1
ATOM 3277 C C . PHE B 2 213 ? 151.276 -10.971 58.806 1.00 92.74 213 PHE B C 1
ATOM 3278 O O . PHE B 2 213 ? 151.788 -11.290 59.883 1.00 94.34 213 PHE B O 1
ATOM 3286 N N . ASN B 2 214 ? 150.920 -9.723 58.513 1.00 94.48 214 ASN B N 1
ATOM 3287 C CA . ASN B 2 214 ? 151.191 -8.621 59.424 1.00 98.43 214 ASN B CA 1
ATOM 3288 C C . ASN B 2 214 ? 149.887 -8.064 59.980 1.00 103.58 214 ASN B C 1
ATOM 3289 O O . ASN B 2 214 ? 148.918 -7.861 59.242 1.00 104.38 214 ASN B O 1
ATOM 3294 N N . ARG B 2 215 ? 149.883 -7.815 61.293 1.00 100.00 215 ARG B N 1
ATOM 3295 C CA . ARG B 2 215 ? 148.648 -7.489 62.001 1.00 103.87 215 ARG B CA 1
ATOM 3296 C C . ARG B 2 215 ? 148.120 -6.114 61.608 1.00 109.28 215 ARG B C 1
ATOM 3297 O O . ARG B 2 215 ? 146.929 -5.954 61.321 1.00 110.45 215 ARG B O 1
ATOM 3305 N N . ASN B 2 216 ? 148.991 -5.103 61.603 1.00 105.57 216 ASN B N 1
ATOM 3306 C CA A ASN B 2 216 ? 148.561 -3.748 61.267 0.66 110.45 216 ASN B CA 1
ATOM 3307 C CA B ASN B 2 216 ? 148.550 -3.751 61.273 0.34 110.45 216 ASN B CA 1
ATOM 3308 C C . ASN B 2 216 ? 148.055 -3.665 59.834 1.00 114.21 216 ASN B C 1
ATOM 3309 O O . ASN B 2 216 ? 147.094 -2.940 59.544 1.00 115.89 216 ASN B O 1
ATOM 3318 N N . GLU B 2 217 ? 148.674 -4.425 58.933 1.00 115.32 217 GLU B N 1
ATOM 3319 C CA . GLU B 2 217 ? 148.272 -4.424 57.534 1.00 115.71 217 GLU B CA 1
ATOM 3320 C C . GLU B 2 217 ? 146.929 -5.127 57.387 1.00 117.65 217 GLU B C 1
ATOM 3321 O O . GLU B 2 217 ? 146.688 -6.175 57.996 1.00 116.13 217 GLU B O 1
ATOM 3327 N N . CYS B 2 218 ? 146.039 -4.533 56.606 1.00 124.06 218 CYS B N 1
ATOM 3328 C CA . CYS B 2 218 ? 144.721 -5.110 56.413 1.00 120.21 218 CYS B CA 1
ATOM 3329 C C . CYS B 2 218 ? 144.474 -5.336 54.929 1.00 112.77 218 CYS B C 1
ATOM 3330 O O . CYS B 2 218 ? 144.405 -6.475 54.468 1.00 105.97 218 CYS B O 1
ATOM 3334 N N . GLN C 3 1 ? 166.186 -77.401 33.805 1.00 105.26 336 GLN C N 1
ATOM 3335 C CA . GLN C 3 1 ? 165.467 -77.814 32.605 1.00 110.67 336 GLN C CA 1
ATOM 3336 C C . GLN C 3 1 ? 163.980 -77.962 32.937 1.00 105.85 336 GLN C C 1
ATOM 3337 O O . GLN C 3 1 ? 163.574 -78.897 33.624 1.00 100.06 336 GLN C O 1
ATOM 3343 N N . GLU C 3 2 ? 163.183 -77.026 32.426 1.00 113.71 337 GLU C N 1
ATOM 3344 C CA . GLU C 3 2 ? 161.828 -76.813 32.915 1.00 110.68 337 GLU C CA 1
ATOM 3345 C C . GLU C 3 2 ? 160.912 -77.988 32.591 1.00 110.60 337 GLU C C 1
ATOM 3346 O O . GLU C 3 2 ? 161.098 -78.705 31.603 1.00 110.93 337 GLU C O 1
ATOM 3352 N N . LEU C 3 3 ? 159.900 -78.168 33.443 1.00 108.32 338 LEU C N 1
ATOM 3353 C CA . LEU C 3 3 ? 158.895 -79.209 33.298 1.00 106.29 338 LEU C CA 1
ATOM 3354 C C . LEU C 3 3 ? 157.509 -78.634 33.553 1.00 105.10 338 LEU C C 1
ATOM 3355 O O . LEU C 3 3 ? 157.333 -77.761 34.410 1.00 105.01 338 LEU C O 1
ATOM 3360 N N . LEU C 3 4 ? 156.535 -79.125 32.790 1.00 105.41 339 LEU C N 1
ATOM 3361 C CA . LEU C 3 4 ? 155.123 -78.805 32.968 1.00 101.16 339 LEU C CA 1
ATOM 3362 C C . LEU C 3 4 ? 154.392 -80.128 33.165 1.00 97.15 339 LEU C C 1
ATOM 3363 O O . LEU C 3 4 ? 154.262 -80.920 32.224 1.00 94.74 339 LEU C O 1
ATOM 3368 N N . VAL C 3 5 ? 153.928 -80.374 34.389 1.00 93.67 340 VAL C N 1
ATOM 3369 C CA . VAL C 3 5 ? 153.340 -81.654 34.767 1.00 85.47 340 VAL C CA 1
ATOM 3370 C C . VAL C 3 5 ? 151.935 -81.428 35.309 1.00 76.61 340 VAL C C 1
ATOM 3371 O O . VAL C 3 5 ? 151.576 -80.328 35.733 1.00 74.28 340 VAL C O 1
ATOM 3375 N N . ASN C 3 6 ? 151.137 -82.494 35.290 1.00 76.11 341 ASN C N 1
ATOM 3376 C CA . ASN C 3 6 ? 149.765 -82.405 35.771 1.00 75.31 341 ASN C CA 1
ATOM 3377 C C . ASN C 3 6 ? 149.720 -82.334 37.292 1.00 74.44 341 ASN C C 1
ATOM 3378 O O . ASN C 3 6 ? 150.597 -82.852 37.987 1.00 70.15 341 ASN C O 1
ATOM 3383 N N . TYR C 3 7 ? 148.665 -81.704 37.807 1.00 73.16 342 TYR C N 1
ATOM 3384 C CA . TYR C 3 7 ? 148.586 -81.436 39.235 1.00 70.88 342 TYR C CA 1
ATOM 3385 C C . TYR C 3 7 ? 147.176 -81.016 39.617 1.00 68.62 342 TYR C C 1
ATOM 3386 O O . TYR C 3 7 ? 146.399 -80.538 38.787 1.00 71.04 342 TYR C O 1
ATOM 3395 N N . VAL C 3 8 ? 146.876 -81.182 40.902 1.00 71.99 343 VAL C N 1
ATOM 3396 C CA . VAL C 3 8 ? 145.740 -80.544 41.554 1.00 74.63 343 VAL C CA 1
ATOM 3397 C C . VAL C 3 8 ? 146.224 -80.006 42.895 1.00 72.81 343 VAL C C 1
ATOM 3398 O O . VAL C 3 8 ? 146.997 -80.668 43.598 1.00 72.86 343 VAL C O 1
ATOM 3402 N N . SER C 3 9 ? 145.806 -78.789 43.234 1.00 67.13 344 SER C N 1
ATOM 3403 C CA . SER C 3 9 ? 146.244 -78.153 44.467 1.00 68.20 344 SER C CA 1
ATOM 3404 C C . SER C 3 9 ? 145.160 -77.195 44.937 1.00 73.39 344 SER C C 1
ATOM 3405 O O . SER C 3 9 ? 144.131 -77.017 44.279 1.00 70.81 344 SER C O 1
ATOM 3408 N N . ASP C 3 10 ? 145.399 -76.592 46.103 1.00 80.34 345 ASP C N 1
ATOM 3409 C CA . ASP C 3 10 ? 144.599 -75.472 46.598 1.00 73.62 345 ASP C CA 1
ATOM 3410 C C . ASP C 3 10 ? 143.140 -75.871 46.810 1.00 68.35 345 ASP C C 1
ATOM 3411 O O . ASP C 3 10 ? 142.214 -75.169 46.400 1.00 71.19 345 ASP C O 1
ATOM 3416 N N . VAL C 3 11 ? 142.936 -77.009 47.469 1.00 66.65 346 VAL C N 1
ATOM 3417 C CA . VAL C 3 11 ? 141.587 -77.478 47.772 1.00 68.82 346 VAL C CA 1
ATOM 3418 C C . VAL C 3 11 ? 141.071 -76.695 48.975 1.00 65.26 346 VAL C C 1
ATOM 3419 O O . VAL C 3 11 ? 141.532 -76.893 50.102 1.00 56.81 346 VAL C O 1
ATOM 3423 N N . ARG C 3 12 ? 140.107 -75.807 48.734 1.00 67.34 347 ARG C N 1
ATOM 3424 C CA . ARG C 3 12 ? 139.562 -74.914 49.747 1.00 60.65 347 ARG C CA 1
ATOM 3425 C C . ARG C 3 12 ? 138.070 -75.168 49.906 1.00 63.07 347 ARG C C 1
ATOM 3426 O O . ARG C 3 12 ? 137.356 -75.333 48.911 1.00 64.28 347 ARG C O 1
ATOM 3434 N N . VAL C 3 13 ? 137.603 -75.192 51.152 1.00 67.79 348 VAL C N 1
ATOM 3435 C CA . VAL C 3 13 ? 136.183 -75.335 51.451 1.00 62.96 348 VAL C CA 1
ATOM 3436 C C . VAL C 3 13 ? 135.646 -73.993 51.924 1.00 59.65 348 VAL C C 1
ATOM 3437 O O . VAL C 3 13 ? 136.384 -73.151 52.446 1.00 57.69 348 VAL C O 1
ATOM 3441 N N . SER C 3 14 ? 134.349 -73.789 51.723 1.00 58.84 349 SER C N 1
ATOM 3442 C CA . SER C 3 14 ? 133.694 -72.547 52.098 1.00 50.66 349 SER C CA 1
ATOM 3443 C C . SER C 3 14 ? 132.272 -72.844 52.552 1.00 55.44 349 SER C C 1
ATOM 3444 O O . SER C 3 14 ? 131.494 -73.438 51.796 1.00 55.33 349 SER C O 1
ATOM 3447 N N . PRO C 3 15 ? 131.889 -72.451 53.779 1.00 58.02 350 PRO C N 1
ATOM 3448 C CA . PRO C 3 15 ? 132.747 -71.754 54.745 1.00 54.50 350 PRO C CA 1
ATOM 3449 C C . PRO C 3 15 ? 133.752 -72.684 55.430 1.00 52.74 350 PRO C C 1
ATOM 3450 O O . PRO C 3 15 ? 133.527 -73.892 55.492 1.00 52.97 350 PRO C O 1
ATOM 3454 N N . ALA C 3 16 ? 134.845 -72.116 55.941 1.00 48.63 351 ALA C N 1
ATOM 3455 C CA . ALA C 3 16 ? 135.964 -72.934 56.397 1.00 47.98 351 ALA C CA 1
ATOM 3456 C C . ALA C 3 16 ? 135.691 -73.602 57.743 1.00 47.43 351 ALA C C 1
ATOM 3457 O O . ALA C 3 16 ? 136.067 -74.761 57.948 1.00 45.82 351 ALA C O 1
ATOM 3459 N N . ALA C 3 17 ? 135.050 -72.894 58.671 1.00 47.41 352 ALA C N 1
ATOM 3460 C CA . ALA C 3 17 ? 134.736 -73.426 59.999 1.00 46.33 352 ALA C CA 1
ATOM 3461 C C . ALA C 3 17 ? 133.290 -73.089 60.326 1.00 49.39 352 ALA C C 1
ATOM 3462 O O . ALA C 3 17 ? 133.008 -72.168 61.102 1.00 44.83 352 ALA C O 1
ATOM 3464 N N . PRO C 3 18 ? 132.336 -73.819 59.747 1.00 55.12 353 PRO C N 1
ATOM 3465 C CA . PRO C 3 18 ? 130.930 -73.433 59.910 1.00 52.87 353 PRO C CA 1
ATOM 3466 C C . PRO C 3 18 ? 130.413 -73.712 61.312 1.00 48.60 353 PRO C C 1
ATOM 3467 O O . PRO C 3 18 ? 130.714 -74.743 61.918 1.00 46.96 353 PRO C O 1
ATOM 3471 N N . GLU C 3 19 ? 129.627 -72.765 61.819 1.00 50.79 354 GLU C N 1
ATOM 3472 C CA . GLU C 3 19 ? 128.876 -72.900 63.060 1.00 48.58 354 GLU C CA 1
ATOM 3473 C C . GLU C 3 19 ? 127.405 -72.706 62.724 1.00 49.25 354 GLU C C 1
ATOM 3474 O O . GLU C 3 19 ? 127.021 -71.650 62.210 1.00 52.11 354 GLU C O 1
ATOM 3480 N N . ARG C 3 20 ? 126.590 -73.719 62.997 1.00 47.20 355 ARG C N 1
ATOM 3481 C CA . ARG C 3 20 ? 125.178 -73.680 62.645 1.00 50.79 355 ARG C CA 1
ATOM 3482 C C . ARG C 3 20 ? 124.330 -74.091 63.835 1.00 52.71 355 ARG C C 1
ATOM 3483 O O . ARG C 3 20 ? 124.696 -74.999 64.587 1.00 50.91 355 ARG C O 1
ATOM 3491 N N . GLN C 3 21 ? 123.199 -73.413 63.999 1.00 57.74 356 GLN C N 1
ATOM 3492 C CA . GLN C 3 21 ? 122.241 -73.810 65.017 1.00 54.82 356 GLN C CA 1
ATOM 3493 C C . GLN C 3 21 ? 121.485 -75.053 64.562 1.00 59.20 356 GLN C C 1
ATOM 3494 O O . GLN C 3 21 ? 121.316 -75.302 63.366 1.00 60.72 356 GLN C O 1
ATOM 3500 N N . GLU C 3 22 ? 121.045 -75.845 65.535 1.00 60.70 357 GLU C N 1
ATOM 3501 C CA . GLU C 3 22 ? 120.265 -77.036 65.231 1.00 64.15 357 GLU C CA 1
ATOM 3502 C C . GLU C 3 22 ? 118.996 -76.663 64.476 1.00 62.76 357 GLU C C 1
ATOM 3503 O O . GLU C 3 22 ? 118.287 -75.723 64.843 1.00 59.96 357 GLU C O 1
ATOM 3509 N N . GLY C 3 23 ? 118.715 -77.406 63.405 1.00 67.63 358 GLY C N 1
ATOM 3510 C CA . GLY C 3 23 ? 117.573 -77.141 62.559 1.00 65.12 358 GLY C CA 1
ATOM 3511 C C . GLY C 3 23 ? 117.847 -76.226 61.384 1.00 63.95 358 GLY C C 1
ATOM 3512 O O . GLY C 3 23 ? 117.098 -76.265 60.400 1.00 67.74 358 GLY C O 1
ATOM 3513 N N . SER C 3 24 ? 118.898 -75.415 61.452 1.00 63.20 359 SER C N 1
ATOM 3514 C CA . SER C 3 24 ? 119.257 -74.525 60.357 1.00 63.63 359 SER C CA 1
ATOM 3515 C C . SER C 3 24 ? 119.809 -75.342 59.184 1.00 66.41 359 SER C C 1
ATOM 3516 O O . SER C 3 24 ? 119.823 -76.578 59.192 1.00 64.38 359 SER C O 1
ATOM 3519 N N . SER C 3 25 ? 120.273 -74.643 58.151 1.00 62.59 360 SER C N 1
ATOM 3520 C CA . SER C 3 25 ? 120.804 -75.273 56.954 1.00 61.13 360 SER C CA 1
ATOM 3521 C C . SER C 3 25 ? 122.239 -74.825 56.712 1.00 59.99 360 SER C C 1
ATOM 3522 O O . SER C 3 25 ? 122.690 -73.791 57.214 1.00 58.28 360 SER C O 1
ATOM 3525 N N . LEU C 3 26 ? 122.953 -75.622 55.923 1.00 56.90 361 LEU C N 1
ATOM 3526 C CA . LEU C 3 26 ? 124.356 -75.367 55.643 1.00 56.24 361 LEU C CA 1
ATOM 3527 C C . LEU C 3 26 ? 124.663 -75.764 54.209 1.00 59.27 361 LEU C C 1
ATOM 3528 O O . LEU C 3 26 ? 124.220 -76.816 53.740 1.00 59.23 361 LEU C O 1
ATOM 3533 N N . THR C 3 27 ? 125.427 -74.917 53.525 1.00 57.80 362 THR C N 1
ATOM 3534 C CA . THR C 3 27 ? 125.794 -75.130 52.129 1.00 56.56 362 THR C CA 1
ATOM 3535 C C . THR C 3 27 ? 127.308 -75.035 52.013 1.00 54.79 362 THR C C 1
ATOM 3536 O O . THR C 3 27 ? 127.876 -73.944 52.133 1.00 56.96 362 THR C O 1
ATOM 3540 N N . LEU C 3 28 ? 127.959 -76.170 51.782 1.00 58.52 363 LEU C N 1
ATOM 3541 C CA . LEU C 3 28 ? 129.411 -76.236 51.687 1.00 60.70 363 LEU C CA 1
ATOM 3542 C C . LEU C 3 28 ? 129.840 -76.317 50.227 1.00 58.65 363 LEU C C 1
ATOM 3543 O O . LEU C 3 28 ? 129.279 -77.092 49.447 1.00 59.72 363 LEU C O 1
ATOM 3548 N N . THR C 3 29 ? 130.843 -75.515 49.866 1.00 57.79 364 THR C N 1
ATOM 3549 C CA . THR C 3 29 ? 131.343 -75.424 48.499 1.00 57.78 364 THR C CA 1
ATOM 3550 C C . THR C 3 29 ? 132.833 -75.740 48.479 1.00 53.33 364 THR C C 1
ATOM 3551 O O . THR C 3 29 ? 133.590 -75.230 49.310 1.00 55.25 364 THR C O 1
ATOM 3555 N N . CYS C 3 30 ? 133.253 -76.568 47.526 1.00 59.58 365 CYS C N 1
ATOM 3556 C CA . CYS C 3 30 ? 134.645 -76.978 47.409 1.00 66.23 365 CYS C CA 1
ATOM 3557 C C . CYS C 3 30 ? 135.303 -76.321 46.202 1.00 64.48 365 CYS C C 1
ATOM 3558 O O . CYS C 3 30 ? 134.665 -76.114 45.166 1.00 60.08 365 CYS C O 1
ATOM 3561 N N . GLU C 3 31 ? 136.586 -76.002 46.346 1.00 65.86 366 GLU C N 1
ATOM 3562 C CA . GLU C 3 31 ? 137.323 -75.257 45.338 1.00 67.63 366 GLU C CA 1
ATOM 3563 C C . GLU C 3 31 ? 138.705 -75.870 45.186 1.00 69.27 366 GLU C C 1
ATOM 3564 O O . GLU C 3 31 ? 139.302 -76.310 46.170 1.00 69.31 366 GLU C O 1
ATOM 3570 N N . ALA C 3 32 ? 139.209 -75.907 43.954 1.00 69.04 367 ALA C N 1
ATOM 3571 C CA . ALA C 3 32 ? 140.524 -76.479 43.707 1.00 67.71 367 ALA C CA 1
ATOM 3572 C C . ALA C 3 32 ? 141.078 -75.936 42.400 1.00 77.46 367 ALA C C 1
ATOM 3573 O O . ALA C 3 32 ? 140.344 -75.787 41.420 1.00 76.15 367 ALA C O 1
ATOM 3575 N N . GLU C 3 33 ? 142.377 -75.644 42.403 1.00 75.65 368 GLU C N 1
ATOM 3576 C CA . GLU C 3 33 ? 143.100 -75.192 41.222 1.00 76.81 368 GLU C CA 1
ATOM 3577 C C . GLU C 3 33 ? 143.910 -76.359 40.675 1.00 77.15 368 GLU C C 1
ATOM 3578 O O . GLU C 3 33 ? 144.611 -77.039 41.433 1.00 75.79 368 GLU C O 1
ATOM 3584 N N . SER C 3 34 ? 143.809 -76.596 39.369 1.00 84.14 369 SER C N 1
ATOM 3585 C CA . SER C 3 34 ? 144.437 -77.764 38.770 1.00 79.76 369 SER C CA 1
ATOM 3586 C C . SER C 3 34 ? 144.650 -77.521 37.283 1.00 80.45 369 SER C C 1
ATOM 3587 O O . SER C 3 34 ? 144.159 -76.546 36.712 1.00 80.54 369 SER C O 1
ATOM 3590 N N . SER C 3 35 ? 145.396 -78.438 36.663 1.00 77.91 370 SER C N 1
ATOM 3591 C CA . SER C 3 35 ? 145.824 -78.331 35.273 1.00 75.98 370 SER C CA 1
ATOM 3592 C C . SER C 3 35 ? 144.916 -79.082 34.313 1.00 75.42 370 SER C C 1
ATOM 3593 O O . SER C 3 35 ? 145.382 -79.549 33.263 1.00 80.68 370 SER C O 1
ATOM 3596 N N . GLN C 3 36 ? 143.636 -79.214 34.647 1.00 80.48 371 GLN C N 1
ATOM 3597 C CA . GLN C 3 36 ? 142.637 -79.821 33.769 1.00 85.82 371 GLN C CA 1
ATOM 3598 C C . GLN C 3 36 ? 141.274 -79.631 34.416 1.00 81.53 371 GLN C C 1
ATOM 3599 O O . GLN C 3 36 ? 141.145 -78.978 35.453 1.00 77.97 371 GLN C O 1
ATOM 3605 N N . ASP C 3 37 ? 140.254 -80.198 33.781 1.00 88.63 372 ASP C N 1
ATOM 3606 C CA . ASP C 3 37 ? 138.930 -80.248 34.377 1.00 82.45 372 ASP C CA 1
ATOM 3607 C C . ASP C 3 37 ? 138.910 -81.209 35.560 1.00 79.55 372 ASP C C 1
ATOM 3608 O O . ASP C 3 37 ? 139.631 -82.208 35.590 1.00 81.05 372 ASP C O 1
ATOM 3613 N N . LEU C 3 38 ? 138.066 -80.902 36.543 1.00 84.11 373 LEU C N 1
ATOM 3614 C CA . LEU C 3 38 ? 138.062 -81.639 37.797 1.00 71.67 373 LEU C CA 1
ATOM 3615 C C . LEU C 3 38 ? 136.678 -82.184 38.114 1.00 66.20 373 LEU C C 1
ATOM 3616 O O . LEU C 3 38 ? 135.655 -81.619 37.716 1.00 66.56 373 LEU C O 1
ATOM 3621 N N . GLU C 3 39 ? 136.668 -83.297 38.841 1.00 68.65 374 GLU C N 1
ATOM 3622 C CA . GLU C 3 39 ? 135.471 -83.834 39.466 1.00 68.95 374 GLU C CA 1
ATOM 3623 C C . GLU C 3 39 ? 135.565 -83.634 40.973 1.00 62.84 374 GLU C C 1
ATOM 3624 O O . GLU C 3 39 ? 136.660 -83.621 41.542 1.00 61.43 374 GLU C O 1
ATOM 3630 N N . PHE C 3 40 ? 134.410 -83.472 41.615 1.00 63.77 375 PHE C N 1
ATOM 3631 C CA . PHE C 3 40 ? 134.347 -83.253 43.052 1.00 63.26 375 PHE C CA 1
ATOM 3632 C C . PHE C 3 40 ? 133.387 -84.242 43.697 1.00 62.83 375 PHE C C 1
ATOM 3633 O O . PHE C 3 40 ? 132.364 -84.616 43.116 1.00 66.62 375 PHE C O 1
ATOM 3641 N N . GLN C 3 41 ? 133.725 -84.649 44.919 1.00 65.34 376 GLN C N 1
ATOM 3642 C CA . GLN C 3 41 ? 132.908 -85.573 45.693 1.00 70.06 376 GLN C CA 1
ATOM 3643 C C . GLN C 3 41 ? 133.005 -85.210 47.169 1.00 64.98 376 GLN C C 1
ATOM 3644 O O . GLN C 3 41 ? 133.974 -84.588 47.614 1.00 64.52 376 GLN C O 1
ATOM 3650 N N . TRP C 3 42 ? 131.985 -85.614 47.925 1.00 60.66 377 TRP C N 1
ATOM 3651 C CA . TRP C 3 42 ? 131.889 -85.335 49.351 1.00 59.82 377 TRP C CA 1
ATOM 3652 C C . TRP C 3 42 ? 131.814 -86.642 50.127 1.00 65.00 377 TRP C C 1
ATOM 3653 O O . TRP C 3 42 ? 131.051 -87.542 49.762 1.00 70.40 377 TRP C O 1
ATOM 3664 N N . LEU C 3 43 ? 132.604 -86.741 51.194 1.00 61.49 378 LEU C N 1
ATOM 3665 C CA . LEU C 3 43 ? 132.612 -87.896 52.081 1.00 60.17 378 LEU C CA 1
ATOM 3666 C C . LEU C 3 43 ? 132.186 -87.472 53.483 1.00 64.74 378 LEU C C 1
ATOM 3667 O O . LEU C 3 43 ? 132.037 -86.285 53.783 1.00 70.22 378 LEU C O 1
ATOM 3672 N N . ARG C 3 44 ? 131.989 -88.469 54.343 1.00 64.30 379 ARG C N 1
ATOM 3673 C CA . ARG C 3 44 ? 131.637 -88.278 55.750 1.00 65.77 379 ARG C CA 1
ATOM 3674 C C . ARG C 3 44 ? 132.767 -88.885 56.582 1.00 66.05 379 ARG C C 1
ATOM 3675 O O . ARG C 3 44 ? 132.697 -90.054 56.973 1.00 70.35 379 ARG C O 1
ATOM 3683 N N . GLU C 3 45 ? 133.789 -88.072 56.872 1.00 62.49 380 GLU C N 1
ATOM 3684 C CA . GLU C 3 45 ? 135.089 -88.508 57.384 1.00 67.90 380 GLU C CA 1
ATOM 3685 C C . GLU C 3 45 ? 135.055 -89.709 58.325 1.00 72.04 380 GLU C C 1
ATOM 3686 O O . GLU C 3 45 ? 135.957 -90.550 58.288 1.00 69.75 380 GLU C O 1
ATOM 3692 N N . GLU C 3 46 ? 134.029 -89.811 59.169 1.00 74.49 381 GLU C N 1
ATOM 3693 C CA . GLU C 3 46 ? 133.973 -90.930 60.101 1.00 76.96 381 GLU C CA 1
ATOM 3694 C C . GLU C 3 46 ? 133.514 -92.221 59.442 1.00 72.07 381 GLU C C 1
ATOM 3695 O O . GLU C 3 46 ? 133.784 -93.303 59.975 1.00 64.81 381 GLU C O 1
ATOM 3701 N N . THR C 3 47 ? 132.828 -92.139 58.309 1.00 77.37 382 THR C N 1
ATOM 3702 C CA . THR C 3 47 ? 132.449 -93.320 57.556 1.00 71.01 382 THR C CA 1
ATOM 3703 C C . THR C 3 47 ? 133.003 -93.213 56.142 1.00 74.19 382 THR C C 1
ATOM 3704 O O . THR C 3 47 ? 133.446 -92.152 55.699 1.00 78.55 382 THR C O 1
ATOM 3708 N N . GLY C 3 48 ? 132.997 -94.338 55.433 1.00 76.52 383 GLY C N 1
ATOM 3709 C CA . GLY C 3 48 ? 133.362 -94.277 54.032 1.00 74.65 383 GLY C CA 1
ATOM 3710 C C . GLY C 3 48 ? 132.310 -93.634 53.148 1.00 74.01 383 GLY C C 1
ATOM 3711 O O . GLY C 3 48 ? 132.602 -93.325 51.989 1.00 70.12 383 GLY C O 1
ATOM 3712 N N . GLN C 3 49 ? 131.109 -93.397 53.680 1.00 70.13 384 GLN C N 1
ATOM 3713 C CA . GLN C 3 49 ? 129.942 -93.108 52.849 1.00 73.69 384 GLN C CA 1
ATOM 3714 C C . GLN C 3 49 ? 130.133 -91.858 51.995 1.00 67.10 384 GLN C C 1
ATOM 3715 O O . GLN C 3 49 ? 130.538 -90.803 52.490 1.00 69.70 384 GLN C O 1
ATOM 3721 N N . VAL C 3 50 ? 129.835 -91.987 50.704 1.00 69.63 385 VAL C N 1
ATOM 3722 C CA . VAL C 3 50 ? 129.762 -90.843 49.802 1.00 73.33 385 VAL C CA 1
ATOM 3723 C C . VAL C 3 50 ? 128.399 -90.184 49.966 1.00 73.40 385 VAL C C 1
ATOM 3724 O O . VAL C 3 50 ? 127.383 -90.867 50.147 1.00 73.05 385 VAL C O 1
ATOM 3728 N N . LEU C 3 51 ? 128.368 -88.852 49.910 1.00 70.56 386 LEU C N 1
ATOM 3729 C CA . LEU C 3 51 ? 127.142 -88.095 50.141 1.00 72.12 386 LEU C CA 1
ATOM 3730 C C . LEU C 3 51 ? 126.593 -87.518 48.838 1.00 77.26 386 LEU C C 1
ATOM 3731 O O . LEU C 3 51 ? 125.500 -87.900 48.412 1.00 82.61 386 LEU C O 1
ATOM 3736 N N . GLU C 3 52 ? 127.317 -86.607 48.190 1.00 73.24 387 GLU C N 1
ATOM 3737 C CA . GLU C 3 52 ? 126.887 -86.063 46.909 1.00 76.93 387 GLU C CA 1
ATOM 3738 C C . GLU C 3 52 ? 128.109 -85.649 46.106 1.00 74.07 387 GLU C C 1
ATOM 3739 O O . GLU C 3 52 ? 129.054 -85.075 46.654 1.00 74.76 387 GLU C O 1
ATOM 3745 N N . ARG C 3 53 ? 128.088 -85.950 44.813 1.00 74.77 388 ARG C N 1
ATOM 3746 C CA . ARG C 3 53 ? 129.176 -85.577 43.925 1.00 77.11 388 ARG C CA 1
ATOM 3747 C C . ARG C 3 53 ? 128.974 -84.159 43.405 1.00 75.00 388 ARG C C 1
ATOM 3748 O O . ARG C 3 53 ? 127.867 -83.620 43.403 1.00 79.82 388 ARG C O 1
ATOM 3756 N N . GLY C 3 54 ? 130.070 -83.552 42.962 1.00 72.25 389 GLY C N 1
ATOM 3757 C CA . GLY C 3 54 ? 130.053 -82.164 42.574 1.00 70.89 389 GLY C CA 1
ATOM 3758 C C . GLY C 3 54 ? 130.584 -81.283 43.686 1.00 68.15 389 GLY C C 1
ATOM 3759 O O . GLY C 3 54 ? 130.870 -81.746 44.792 1.00 64.80 389 GLY C O 1
ATOM 3760 N N . PRO C 3 55 ? 130.726 -79.984 43.412 1.00 69.56 390 PRO C N 1
ATOM 3761 C CA . PRO C 3 55 ? 131.433 -79.110 44.362 1.00 71.59 390 PRO C CA 1
ATOM 3762 C C . PRO C 3 55 ? 130.619 -78.654 45.566 1.00 65.01 390 PRO C C 1
ATOM 3763 O O . PRO C 3 55 ? 131.225 -78.199 46.544 1.00 66.88 390 PRO C O 1
ATOM 3767 N N . VAL C 3 56 ? 129.290 -78.752 45.548 1.00 61.92 391 VAL C N 1
ATOM 3768 C CA . VAL C 3 56 ? 128.455 -78.193 46.608 1.00 65.08 391 VAL C CA 1
ATOM 3769 C C . VAL C 3 56 ? 127.712 -79.323 47.316 1.00 63.41 391 VAL C C 1
ATOM 3770 O O . VAL C 3 56 ? 127.225 -80.260 46.669 1.00 64.38 391 VAL C O 1
ATOM 3774 N N . LEU C 3 57 ? 127.650 -79.241 48.647 1.00 64.00 392 LEU C N 1
ATOM 3775 C CA . LEU C 3 57 ? 126.926 -80.194 49.483 1.00 62.49 392 LEU C CA 1
ATOM 3776 C C . LEU C 3 57 ? 125.927 -79.427 50.339 1.00 61.89 392 LEU C C 1
ATOM 3777 O O . LEU C 3 57 ? 126.322 -78.595 51.163 1.00 61.12 392 LEU C O 1
ATOM 3782 N N . GLN C 3 58 ? 124.642 -79.716 50.157 1.00 57.78 393 GLN C N 1
ATOM 3783 C CA . GLN C 3 58 ? 123.574 -78.987 50.828 1.00 55.01 393 GLN C CA 1
ATOM 3784 C C . GLN C 3 58 ? 123.020 -79.831 51.970 1.00 60.48 393 GLN C C 1
ATOM 3785 O O . GLN C 3 58 ? 122.521 -80.937 51.743 1.00 59.49 393 GLN C O 1
ATOM 3791 N N . LEU C 3 59 ? 123.113 -79.313 53.190 1.00 66.62 394 LEU C N 1
ATOM 3792 C CA . LEU C 3 59 ? 122.570 -79.980 54.364 1.00 64.84 394 LEU C CA 1
ATOM 3793 C C . LEU C 3 59 ? 121.391 -79.186 54.911 1.00 66.56 394 LEU C C 1
ATOM 3794 O O . LEU C 3 59 ? 121.366 -77.954 54.847 1.00 65.22 394 LEU C O 1
ATOM 3799 N N . HIS C 3 60 ? 120.409 -79.910 55.449 1.00 63.56 395 HIS C N 1
ATOM 3800 C CA . HIS C 3 60 ? 119.187 -79.310 55.966 1.00 67.46 395 HIS C CA 1
ATOM 3801 C C . HIS C 3 60 ? 118.802 -79.955 57.287 1.00 68.17 395 HIS C C 1
ATOM 3802 O O . HIS C 3 60 ? 119.104 -81.126 57.536 1.00 68.31 395 HIS C O 1
ATOM 3809 N N . ASP C 3 61 ? 118.111 -79.173 58.120 1.00 70.55 396 ASP C N 1
ATOM 3810 C CA . ASP C 3 61 ? 117.563 -79.643 59.392 1.00 71.47 396 ASP C CA 1
ATOM 3811 C C . ASP C 3 61 ? 118.631 -80.343 60.226 1.00 69.88 396 ASP C C 1
ATOM 3812 O O . ASP C 3 61 ? 118.470 -81.486 60.659 1.00 70.30 396 ASP C O 1
ATOM 3817 N N . LEU C 3 62 ? 119.740 -79.642 60.441 1.00 71.84 397 LEU C N 1
ATOM 3818 C CA . LEU C 3 62 ? 120.904 -80.257 61.062 1.00 74.07 397 LEU C CA 1
ATOM 3819 C C . LEU C 3 62 ? 120.567 -80.730 62.468 1.00 71.43 397 LEU C C 1
ATOM 3820 O O . LEU C 3 62 ? 120.180 -79.932 63.328 1.00 67.54 397 LEU C O 1
ATOM 3825 N N . LYS C 3 63 ? 120.690 -82.031 62.693 1.00 72.91 398 LYS C N 1
ATOM 3826 C CA . LYS C 3 63 ? 120.708 -82.548 64.049 1.00 73.46 398 LYS C CA 1
ATOM 3827 C C . LYS C 3 63 ? 122.127 -82.442 64.601 1.00 70.94 398 LYS C C 1
ATOM 3828 O O . LYS C 3 63 ? 123.085 -82.151 63.880 1.00 68.80 398 LYS C O 1
ATOM 3834 N N . ARG C 3 64 ? 122.251 -82.682 65.908 1.00 75.19 399 ARG C N 1
ATOM 3835 C CA . ARG C 3 64 ? 123.557 -82.654 66.558 1.00 71.14 399 ARG C CA 1
ATOM 3836 C C . ARG C 3 64 ? 124.524 -83.662 65.948 1.00 73.09 399 ARG C C 1
ATOM 3837 O O . ARG C 3 64 ? 125.734 -83.411 65.899 1.00 74.43 399 ARG C O 1
ATOM 3845 N N . GLU C 3 65 ? 124.011 -84.796 65.474 1.00 70.92 400 GLU C N 1
ATOM 3846 C CA . GLU C 3 65 ? 124.823 -85.899 64.969 1.00 74.69 400 GLU C CA 1
ATOM 3847 C C . GLU C 3 65 ? 125.360 -85.663 63.563 1.00 70.50 400 GLU C C 1
ATOM 3848 O O . GLU C 3 65 ? 126.045 -86.540 63.028 1.00 72.85 400 GLU C O 1
ATOM 3854 N N . ALA C 3 66 ? 125.059 -84.523 62.950 1.00 68.33 401 ALA C N 1
ATOM 3855 C CA . ALA C 3 66 ? 125.595 -84.165 61.644 1.00 65.27 401 ALA C CA 1
ATOM 3856 C C . ALA C 3 66 ? 126.904 -83.391 61.739 1.00 64.15 401 ALA C C 1
ATOM 3857 O O . ALA C 3 66 ? 127.469 -83.028 60.703 1.00 66.17 401 ALA C O 1
ATOM 3859 N N . GLY C 3 67 ? 127.396 -83.131 62.952 1.00 58.90 402 GLY C N 1
ATOM 3860 C CA . GLY C 3 67 ? 128.611 -82.360 63.109 1.00 55.54 402 GLY C CA 1
ATOM 3861 C C . GLY C 3 67 ? 129.865 -83.197 62.932 1.00 57.08 402 GLY C C 1
ATOM 3862 O O . GLY C 3 67 ? 129.876 -84.414 63.123 1.00 68.39 402 GLY C O 1
ATOM 3863 N N . GLY C 3 68 ? 130.945 -82.517 62.552 1.00 57.24 403 GLY C N 1
ATOM 3864 C CA . GLY C 3 68 ? 132.236 -83.168 62.417 1.00 54.73 403 GLY C CA 1
ATOM 3865 C C . GLY C 3 68 ? 132.791 -83.218 61.006 1.00 55.32 403 GLY C C 1
ATOM 3866 O O . GLY C 3 68 ? 132.738 -82.234 60.263 1.00 54.19 403 GLY C O 1
ATOM 3867 N N . GLY C 3 69 ? 133.321 -84.381 60.633 1.00 61.70 404 GLY C N 1
ATOM 3868 C CA . GLY C 3 69 ? 134.100 -84.500 59.416 1.00 61.86 404 GLY C CA 1
ATOM 3869 C C . GLY C 3 69 ? 133.263 -84.546 58.151 1.00 53.49 404 GLY C C 1
ATOM 3870 O O . GLY C 3 69 ? 132.334 -85.352 58.028 1.00 57.13 404 GLY C O 1
ATOM 3871 N N . TYR C 3 70 ? 133.597 -83.669 57.208 1.00 56.02 405 TYR C N 1
ATOM 3872 C CA . TYR C 3 70 ? 133.166 -83.763 55.819 1.00 55.63 405 TYR C CA 1
ATOM 3873 C C . TYR C 3 70 ? 134.393 -83.518 54.958 1.00 54.65 405 TYR C C 1
ATOM 3874 O O . TYR C 3 70 ? 135.125 -82.549 55.182 1.00 51.50 405 TYR C O 1
ATOM 3883 N N . ARG C 3 71 ? 134.631 -84.398 53.991 1.00 59.95 406 ARG C N 1
ATOM 3884 C CA . ARG C 3 71 ? 135.846 -84.348 53.190 1.00 58.54 406 ARG C CA 1
ATOM 3885 C C . ARG C 3 71 ? 135.480 -84.162 51.727 1.00 58.54 406 ARG C C 1
ATOM 3886 O O . ARG C 3 71 ? 134.721 -84.960 51.168 1.00 58.80 406 ARG C O 1
ATOM 3894 N N . CYS C 3 72 ? 136.011 -83.107 51.117 1.00 61.44 407 CYS C N 1
ATOM 3895 C CA . CYS C 3 72 ? 135.869 -82.893 49.685 1.00 58.69 407 CYS C CA 1
ATOM 3896 C C . CYS C 3 72 ? 137.013 -83.570 48.944 1.00 61.60 407 CYS C C 1
ATOM 3897 O O . CYS C 3 72 ? 138.175 -83.452 49.342 1.00 58.44 407 CYS C O 1
ATOM 3900 N N . VAL C 3 73 ? 136.682 -84.262 47.858 1.00 61.83 408 VAL C N 1
ATOM 3901 C CA . VAL C 3 73 ? 137.666 -84.926 47.013 1.00 65.57 408 VAL C CA 1
ATOM 3902 C C . VAL C 3 73 ? 137.632 -84.265 45.642 1.00 59.66 408 VAL C C 1
ATOM 3903 O O . VAL C 3 73 ? 136.600 -84.290 44.961 1.00 60.78 408 VAL C O 1
ATOM 3907 N N . ALA C 3 74 ? 138.757 -83.678 45.236 1.00 57.87 409 ALA C N 1
ATOM 3908 C CA . ALA C 3 74 ? 138.886 -82.981 43.956 1.00 65.53 409 ALA C CA 1
ATOM 3909 C C . ALA C 3 74 ? 139.771 -83.816 43.035 1.00 64.61 409 ALA C C 1
ATOM 3910 O O . ALA C 3 74 ? 141.001 -83.739 43.104 1.00 68.19 409 ALA C O 1
ATOM 3912 N N . SER C 3 75 ? 139.140 -84.603 42.166 1.00 66.09 410 SER C N 1
ATOM 3913 C CA . SER C 3 75 ? 139.829 -85.542 41.290 1.00 73.45 410 SER C CA 1
ATOM 3914 C C . SER C 3 75 ? 139.910 -85.013 39.860 1.00 73.99 410 SER C C 1
ATOM 3915 O O . SER C 3 75 ? 139.244 -84.046 39.481 1.00 74.31 410 SER C O 1
ATOM 3918 N N . VAL C 3 76 ? 140.736 -85.677 39.064 1.00 69.68 411 VAL C N 1
ATOM 3919 C CA . VAL C 3 76 ? 140.787 -85.486 37.619 1.00 73.20 411 VAL C CA 1
ATOM 3920 C C . VAL C 3 76 ? 140.264 -86.763 36.976 1.00 71.42 411 VAL C C 1
ATOM 3921 O O . VAL C 3 76 ? 140.750 -87.851 37.310 1.00 71.77 411 VAL C O 1
ATOM 3925 N N . PRO C 3 77 ? 139.266 -86.693 36.088 1.00 70.80 412 PRO C N 1
ATOM 3926 C CA . PRO C 3 77 ? 138.785 -87.936 35.460 1.00 74.90 412 PRO C CA 1
ATOM 3927 C C . PRO C 3 77 ? 139.830 -88.573 34.566 1.00 74.24 412 PRO C C 1
ATOM 3928 O O . PRO C 3 77 ? 139.987 -89.800 34.569 1.00 74.68 412 PRO C O 1
ATOM 3932 N N . SER C 3 78 ? 140.575 -87.756 33.820 1.00 73.95 413 SER C N 1
ATOM 3933 C CA . SER C 3 78 ? 141.516 -88.253 32.824 1.00 73.43 413 SER C CA 1
ATOM 3934 C C . SER C 3 78 ? 142.785 -88.843 33.425 1.00 73.22 413 SER C C 1
ATOM 3935 O O . SER C 3 78 ? 143.569 -89.445 32.685 1.00 77.30 413 SER C O 1
ATOM 3938 N N . ILE C 3 79 ? 143.016 -88.688 34.725 1.00 70.01 414 ILE C N 1
ATOM 3939 C CA . ILE C 3 79 ? 144.212 -89.243 35.357 1.00 65.42 414 ILE C CA 1
ATOM 3940 C C . ILE C 3 79 ? 143.810 -90.018 36.608 1.00 69.51 414 ILE C C 1
ATOM 3941 O O . ILE C 3 79 ? 143.490 -89.407 37.638 1.00 69.41 414 ILE C O 1
ATOM 3946 N N . PRO C 3 80 ? 143.799 -91.350 36.564 1.00 71.81 415 PRO C N 1
ATOM 3947 C CA . PRO C 3 80 ? 143.447 -92.129 37.760 1.00 68.46 415 PRO C CA 1
ATOM 3948 C C . PRO C 3 80 ? 144.461 -91.925 38.878 1.00 69.98 415 PRO C C 1
ATOM 3949 O O . PRO C 3 80 ? 145.673 -92.007 38.666 1.00 70.60 415 PRO C O 1
ATOM 3953 N N . GLY C 3 81 ? 143.950 -91.652 40.079 1.00 76.06 416 GLY C N 1
ATOM 3954 C CA . GLY C 3 81 ? 144.781 -91.447 41.246 1.00 77.01 416 GLY C CA 1
ATOM 3955 C C . GLY C 3 81 ? 145.180 -90.011 41.514 1.00 76.54 416 GLY C C 1
ATOM 3956 O O . GLY C 3 81 ? 145.724 -89.728 42.591 1.00 79.24 416 GLY C O 1
ATOM 3957 N N . LEU C 3 82 ? 144.931 -89.095 40.576 1.00 74.16 417 LEU C N 1
ATOM 3958 C CA . LEU C 3 82 ? 145.336 -87.696 40.720 1.00 71.03 417 LEU C CA 1
ATOM 3959 C C . LEU C 3 82 ? 144.193 -86.919 41.356 1.00 70.73 417 LEU C C 1
ATOM 3960 O O . LEU C 3 82 ? 143.269 -86.458 40.685 1.00 70.25 417 LEU C O 1
ATOM 3965 N N . ASN C 3 83 ? 144.263 -86.769 42.674 1.00 72.11 418 ASN C N 1
ATOM 3966 C CA . ASN C 3 83 ? 143.289 -85.981 43.407 1.00 70.46 418 ASN C CA 1
ATOM 3967 C C . ASN C 3 83 ? 143.966 -85.351 44.614 1.00 69.38 418 ASN C C 1
ATOM 3968 O O . ASN C 3 83 ? 145.173 -85.503 44.835 1.00 70.82 418 ASN C O 1
ATOM 3973 N N . ARG C 3 84 ? 143.161 -84.641 45.397 1.00 63.88 419 ARG C N 1
ATOM 3974 C CA . ARG C 3 84 ? 143.584 -84.041 46.648 1.00 66.04 419 ARG C CA 1
ATOM 3975 C C . ARG C 3 84 ? 142.334 -83.810 47.480 1.00 64.73 419 ARG C C 1
ATOM 3976 O O . ARG C 3 84 ? 141.271 -83.484 46.945 1.00 63.17 419 ARG C O 1
ATOM 3984 N N . THR C 3 85 ? 142.462 -84.004 48.787 1.00 65.14 420 THR C N 1
ATOM 3985 C CA . THR C 3 85 ? 141.332 -83.924 49.697 1.00 64.45 420 THR C CA 1
ATOM 3986 C C . THR C 3 85 ? 141.483 -82.729 50.626 1.00 61.74 420 THR C C 1
ATOM 3987 O O . THR C 3 85 ? 142.584 -82.221 50.851 1.00 62.36 420 THR C O 1
ATOM 3991 N N . GLN C 3 86 ? 140.352 -82.287 51.170 1.00 63.78 421 GLN C N 1
ATOM 3992 C CA . GLN C 3 86 ? 140.344 -81.218 52.158 1.00 63.02 421 GLN C CA 1
ATOM 3993 C C . GLN C 3 86 ? 139.199 -81.453 53.128 1.00 58.95 421 GLN C C 1
ATOM 3994 O O . GLN C 3 86 ? 138.058 -81.663 52.707 1.00 61.64 421 GLN C O 1
ATOM 4000 N N . LEU C 3 87 ? 139.512 -81.407 54.419 1.00 58.42 422 LEU C N 1
ATOM 4001 C CA . LEU C 3 87 ? 138.547 -81.682 55.471 1.00 58.57 422 LEU C CA 1
ATOM 4002 C C . LEU C 3 87 ? 137.949 -80.384 55.995 1.00 54.58 422 LEU C C 1
ATOM 4003 O O . LEU C 3 87 ? 138.653 -79.384 56.166 1.00 56.95 422 LEU C O 1
ATOM 4008 N N . VAL C 3 88 ? 136.643 -80.406 56.240 1.00 48.43 423 VAL C N 1
ATOM 4009 C CA . VAL C 3 88 ? 135.938 -79.316 56.899 1.00 49.10 423 VAL C CA 1
ATOM 4010 C C . VAL C 3 88 ? 135.228 -79.887 58.117 1.00 49.51 423 VAL C C 1
ATOM 4011 O O . VAL C 3 88 ? 134.674 -80.990 58.067 1.00 53.49 423 VAL C O 1
ATOM 4015 N N . ASN C 3 89 ? 135.268 -79.147 59.218 1.00 48.55 424 ASN C N 1
ATOM 4016 C CA . ASN C 3 89 ? 134.677 -79.577 60.480 1.00 52.86 424 ASN C CA 1
ATOM 4017 C C . ASN C 3 89 ? 133.542 -78.623 60.826 1.00 51.47 424 ASN C C 1
ATOM 4018 O O . ASN C 3 89 ? 133.783 -77.444 61.102 1.00 52.30 424 ASN C O 1
ATOM 4023 N N . VAL C 3 90 ? 132.310 -79.131 60.805 1.00 49.90 425 VAL C N 1
ATOM 4024 C CA . VAL C 3 90 ? 131.121 -78.333 61.087 1.00 49.98 425 VAL C CA 1
ATOM 4025 C C . VAL C 3 90 ? 130.765 -78.486 62.559 1.00 48.11 425 VAL C C 1
ATOM 4026 O O . VAL C 3 90 ? 130.821 -79.593 63.112 1.00 50.63 425 VAL C O 1
ATOM 4030 N N . ALA C 3 91 ? 130.407 -77.378 63.199 1.00 50.60 426 ALA C N 1
ATOM 4031 C CA . ALA C 3 91 ? 130.115 -77.354 64.625 1.00 48.11 426 ALA C CA 1
ATOM 4032 C C . ALA C 3 91 ? 128.659 -76.965 64.832 1.00 47.88 426 ALA C C 1
ATOM 4033 O O . ALA C 3 91 ? 128.239 -75.878 64.422 1.00 47.54 426 ALA C O 1
ATOM 4035 N N . ILE C 3 92 ? 127.899 -77.850 65.458 1.00 51.47 427 ILE C N 1
ATOM 4036 C CA . ILE C 3 92 ? 126.501 -77.595 65.779 1.00 51.60 427 ILE C CA 1
ATOM 4037 C C . ILE C 3 92 ? 126.426 -77.115 67.218 1.00 50.75 427 ILE C C 1
ATOM 4038 O O . ILE C 3 92 ? 127.075 -77.678 68.109 1.00 50.24 427 ILE C O 1
ATOM 4043 N N . PHE C 3 93 ? 125.655 -76.058 67.452 1.00 48.70 428 PHE C N 1
ATOM 4044 C CA . PHE C 3 93 ? 125.473 -75.575 68.812 1.00 48.32 428 PHE C CA 1
ATOM 4045 C C . PHE C 3 93 ? 124.596 -76.545 69.595 1.00 50.82 428 PHE C C 1
ATOM 4046 O O . PHE C 3 93 ? 123.498 -76.897 69.153 1.00 47.80 428 PHE C O 1
ATOM 4054 N N . GLY C 3 94 ? 125.091 -76.987 70.751 1.00 50.87 429 GLY C N 1
ATOM 4055 C CA . GLY C 3 94 ? 124.339 -77.863 71.616 1.00 45.94 429 GLY C CA 1
ATOM 4056 C C . GLY C 3 94 ? 125.020 -78.141 72.944 1.00 51.68 429 GLY C C 1
ATOM 4057 O O . GLY C 3 94 ? 126.218 -77.896 73.124 1.00 47.67 429 GLY C O 1
ATOM 4058 N N . PRO C 3 95 ? 124.254 -78.662 73.902 1.00 56.94 430 PRO C N 1
ATOM 4059 C CA . PRO C 3 95 ? 124.816 -79.025 75.216 1.00 54.84 430 PRO C CA 1
ATOM 4060 C C . PRO C 3 95 ? 125.809 -80.168 75.097 1.00 50.44 430 PRO C C 1
ATOM 4061 O O . PRO C 3 95 ? 125.906 -80.808 74.038 1.00 49.85 430 PRO C O 1
ATOM 4065 N N . PRO C 3 96 ? 126.566 -80.460 76.159 1.00 51.65 431 PRO C N 1
ATOM 4066 C CA . PRO C 3 96 ? 127.551 -81.545 76.085 1.00 53.63 431 PRO C CA 1
ATOM 4067 C C . PRO C 3 96 ? 126.901 -82.895 75.817 1.00 59.71 431 PRO C C 1
ATOM 4068 O O . PRO C 3 96 ? 125.768 -83.161 76.225 1.00 63.89 431 PRO C O 1
ATOM 4072 N N . TRP C 3 97 ? 127.648 -83.750 75.121 1.00 58.42 432 TRP C N 1
ATOM 4073 C CA . TRP C 3 97 ? 127.191 -85.061 74.676 1.00 59.64 432 TRP C CA 1
ATOM 4074 C C . TRP C 3 97 ? 128.175 -86.101 75.188 1.00 59.60 432 TRP C C 1
ATOM 4075 O O . TRP C 3 97 ? 129.316 -86.160 74.718 1.00 59.31 432 TRP C O 1
ATOM 4086 N N . MET C 3 98 ? 127.739 -86.917 76.145 1.00 62.09 433 MET C N 1
ATOM 4087 C CA . MET C 3 98 ? 128.625 -87.889 76.774 1.00 61.27 433 MET C CA 1
ATOM 4088 C C . MET C 3 98 ? 128.856 -89.079 75.849 1.00 59.73 433 MET C C 1
ATOM 4089 O O . MET C 3 98 ? 127.910 -89.620 75.269 1.00 62.72 433 MET C O 1
ATOM 4094 N N . ALA C 3 99 ? 130.120 -89.491 75.721 1.00 63.46 434 ALA C N 1
ATOM 4095 C CA . ALA C 3 99 ? 130.430 -90.666 74.912 1.00 60.75 434 ALA C CA 1
ATOM 4096 C C . ALA C 3 99 ? 129.837 -91.932 75.512 1.00 66.71 434 ALA C C 1
ATOM 4097 O O . ALA C 3 99 ? 129.558 -92.892 74.786 1.00 70.33 434 ALA C O 1
ATOM 4099 N N . PHE C 3 100 ? 129.643 -91.959 76.827 1.00 67.68 435 PHE C N 1
ATOM 4100 C CA . PHE C 3 100 ? 128.978 -93.081 77.468 1.00 67.46 435 PHE C CA 1
ATOM 4101 C C . PHE C 3 100 ? 128.200 -92.557 78.663 1.00 76.05 435 PHE C C 1
ATOM 4102 O O . PHE C 3 100 ? 128.679 -91.683 79.390 1.00 80.69 435 PHE C O 1
ATOM 4110 N N . LYS C 3 101 ? 126.997 -93.095 78.858 1.00 77.30 436 LYS C N 1
ATOM 4111 C CA . LYS C 3 101 ? 126.144 -92.623 79.940 1.00 75.18 436 LYS C CA 1
ATOM 4112 C C . LYS C 3 101 ? 126.473 -93.335 81.246 1.00 77.39 436 LYS C C 1
ATOM 4113 O O . LYS C 3 101 ? 126.688 -92.690 82.279 1.00 76.88 436 LYS C O 1
ATOM 4119 N N . GLU C 3 102 ? 126.514 -94.665 81.216 1.00 83.09 437 GLU C N 1
ATOM 4120 C CA . GLU C 3 102 ? 126.830 -95.468 82.389 1.00 79.04 437 GLU C CA 1
ATOM 4121 C C . GLU C 3 102 ? 127.673 -96.658 81.960 1.00 82.34 437 GLU C C 1
ATOM 4122 O O . GLU C 3 102 ? 127.330 -97.348 80.994 1.00 88.86 437 GLU C O 1
ATOM 4128 N N . ARG C 3 103 ? 128.767 -96.895 82.683 1.00 76.00 438 ARG C N 1
ATOM 4129 C CA . ARG C 3 103 ? 129.694 -97.970 82.362 1.00 82.62 438 ARG C CA 1
ATOM 4130 C C . ARG C 3 103 ? 130.345 -98.482 83.642 1.00 79.52 438 ARG C C 1
ATOM 4131 O O . ARG C 3 103 ? 130.355 -97.804 84.671 1.00 73.38 438 ARG C O 1
ATOM 4139 N N . LYS C 3 104 ? 130.921 -99.682 83.550 1.00 92.23 439 LYS C N 1
ATOM 4140 C CA . LYS C 3 104 ? 131.262 -100.499 84.709 1.00 84.21 439 LYS C CA 1
ATOM 4141 C C . LYS C 3 104 ? 132.702 -100.988 84.633 1.00 82.58 439 LYS C C 1
ATOM 4142 O O . LYS C 3 104 ? 133.175 -101.394 83.568 1.00 89.57 439 LYS C O 1
ATOM 4148 N N . VAL C 3 105 ? 133.385 -100.975 85.778 1.00 79.12 440 VAL C N 1
ATOM 4149 C CA . VAL C 3 105 ? 134.799 -101.319 85.876 1.00 77.98 440 VAL C CA 1
ATOM 4150 C C . VAL C 3 105 ? 134.971 -102.412 86.926 1.00 82.76 440 VAL C C 1
ATOM 4151 O O . VAL C 3 105 ? 134.396 -102.327 88.017 1.00 87.12 440 VAL C O 1
ATOM 4155 N N . TRP C 3 106 ? 135.766 -103.432 86.593 1.00 83.18 441 TRP C N 1
ATOM 4156 C CA . TRP C 3 106 ? 136.185 -104.475 87.527 1.00 85.35 441 TRP C CA 1
ATOM 4157 C C . TRP C 3 106 ? 137.561 -104.127 88.084 1.00 86.41 441 TRP C C 1
ATOM 4158 O O . TRP C 3 106 ? 138.485 -103.838 87.316 1.00 82.56 441 TRP C O 1
ATOM 4169 N N . VAL C 3 107 ? 137.705 -104.163 89.414 1.00 86.74 442 VAL C N 1
ATOM 4170 C CA . VAL C 3 107 ? 138.899 -103.654 90.085 1.00 89.20 442 VAL C CA 1
ATOM 4171 C C . VAL C 3 107 ? 139.319 -104.591 91.214 1.00 91.76 442 VAL C C 1
ATOM 4172 O O . VAL C 3 107 ? 138.580 -105.489 91.624 1.00 91.52 442 VAL C O 1
ATOM 4176 N N . LYS C 3 108 ? 140.536 -104.364 91.712 1.00 83.86 443 LYS C N 1
ATOM 4177 C CA . LYS C 3 108 ? 141.044 -104.930 92.955 1.00 88.86 443 LYS C CA 1
ATOM 4178 C C . LYS C 3 108 ? 141.216 -103.796 93.964 1.00 85.63 443 LYS C C 1
ATOM 4179 O O . LYS C 3 108 ? 141.278 -102.620 93.596 1.00 89.59 443 LYS C O 1
ATOM 4185 N N . GLU C 3 109 ? 141.276 -104.152 95.251 1.00 88.61 444 GLU C N 1
ATOM 4186 C CA . GLU C 3 109 ? 141.128 -103.163 96.314 1.00 88.63 444 GLU C CA 1
ATOM 4187 C C . GLU C 3 109 ? 142.411 -102.401 96.644 1.00 87.83 444 GLU C C 1
ATOM 4188 O O . GLU C 3 109 ? 142.324 -101.314 97.225 1.00 86.03 444 GLU C O 1
ATOM 4194 N N . ASN C 3 110 ? 143.585 -102.923 96.310 1.00 86.01 445 ASN C N 1
ATOM 4195 C CA . ASN C 3 110 ? 144.830 -102.196 96.580 1.00 83.26 445 ASN C CA 1
ATOM 4196 C C . ASN C 3 110 ? 145.352 -101.516 95.317 1.00 80.55 445 ASN C C 1
ATOM 4197 O O . ASN C 3 110 ? 146.535 -101.584 94.977 1.00 81.38 445 ASN C O 1
ATOM 4202 N N . MET C 3 111 ? 144.461 -100.808 94.624 1.00 86.77 446 MET C N 1
ATOM 4203 C CA . MET C 3 111 ? 144.711 -100.410 93.250 1.00 79.36 446 MET C CA 1
ATOM 4204 C C . MET C 3 111 ? 144.325 -98.952 93.047 1.00 78.23 446 MET C C 1
ATOM 4205 O O . MET C 3 111 ? 143.404 -98.439 93.686 1.00 77.45 446 MET C O 1
ATOM 4210 N N . VAL C 3 112 ? 145.064 -98.292 92.161 1.00 75.26 447 VAL C N 1
ATOM 4211 C CA . VAL C 3 112 ? 144.770 -96.944 91.690 1.00 72.79 447 VAL C CA 1
ATOM 4212 C C . VAL C 3 112 ? 144.462 -97.034 90.199 1.00 72.41 447 VAL C C 1
ATOM 4213 O O . VAL C 3 112 ? 145.129 -97.771 89.464 1.00 73.35 447 VAL C O 1
ATOM 4217 N N . LEU C 3 113 ? 143.444 -96.297 89.753 1.00 71.35 448 LEU C N 1
ATOM 4218 C CA . LEU C 3 113 ? 142.959 -96.402 88.384 1.00 71.43 448 LEU C CA 1
ATOM 4219 C C . LEU C 3 113 ? 143.061 -95.065 87.667 1.00 72.07 448 LEU C C 1
ATOM 4220 O O . LEU C 3 113 ? 142.856 -94.008 88.266 1.00 67.57 448 LEU C O 1
ATOM 4225 N N . ASN C 3 114 ? 143.365 -95.125 86.370 1.00 73.70 449 ASN C N 1
ATOM 4226 C CA . ASN C 3 114 ? 143.277 -93.975 85.468 1.00 65.91 449 ASN C CA 1
ATOM 4227 C C . ASN C 3 114 ? 141.932 -94.058 84.751 1.00 66.10 449 ASN C C 1
ATOM 4228 O O . ASN C 3 114 ? 141.800 -94.763 83.744 1.00 69.52 449 ASN C O 1
ATOM 4233 N N . LEU C 3 115 ? 140.936 -93.336 85.257 1.00 67.51 450 LEU C N 1
ATOM 4234 C CA . LEU C 3 115 ? 139.621 -93.322 84.634 1.00 67.49 450 LEU C CA 1
ATOM 4235 C C . LEU C 3 115 ? 139.544 -92.231 83.568 1.00 65.71 450 LEU C C 1
ATOM 4236 O O . LEU C 3 115 ? 140.321 -91.274 83.570 1.00 63.54 450 LEU C O 1
ATOM 4241 N N . SER C 3 116 ? 138.586 -92.383 82.653 1.00 62.83 451 SER C N 1
ATOM 4242 C CA . SER C 3 116 ? 138.480 -91.493 81.505 1.00 60.55 451 SER C CA 1
ATOM 4243 C C . SER C 3 116 ? 137.024 -91.126 81.245 1.00 63.90 451 SER C C 1
ATOM 4244 O O . SER C 3 116 ? 136.095 -91.834 81.644 1.00 63.58 451 SER C O 1
ATOM 4247 N N . CYS C 3 117 ? 136.845 -90.008 80.539 1.00 60.62 452 CYS C N 1
ATOM 4248 C CA . CYS C 3 117 ? 135.527 -89.436 80.280 1.00 61.98 452 CYS C CA 1
ATOM 4249 C C . CYS C 3 117 ? 135.606 -88.620 78.997 1.00 62.41 452 CYS C C 1
ATOM 4250 O O . CYS C 3 117 ? 136.364 -87.647 78.931 1.00 59.79 452 CYS C O 1
ATOM 4253 N N . GLU C 3 118 ? 134.844 -89.017 77.978 1.00 69.54 453 GLU C N 1
ATOM 4254 C CA . GLU C 3 118 ? 134.766 -88.277 76.726 1.00 62.04 453 GLU C CA 1
ATOM 4255 C C . GLU C 3 118 ? 133.439 -87.537 76.637 1.00 62.23 453 GLU C C 1
ATOM 4256 O O . GLU C 3 118 ? 132.418 -88.000 77.150 1.00 65.70 453 GLU C O 1
ATOM 4262 N N . ALA C 3 119 ? 133.462 -86.386 75.967 1.00 58.41 454 ALA C N 1
ATOM 4263 C CA . ALA C 3 119 ? 132.259 -85.592 75.762 1.00 53.92 454 ALA C CA 1
ATOM 4264 C C . ALA C 3 119 ? 132.430 -84.732 74.517 1.00 53.97 454 ALA C C 1
ATOM 4265 O O . ALA C 3 119 ? 133.550 -84.425 74.099 1.00 50.69 454 ALA C O 1
ATOM 4267 N N . SER C 3 120 ? 131.299 -84.345 73.924 1.00 57.26 455 SER C N 1
ATOM 4268 C CA . SER C 3 120 ? 131.300 -83.503 72.736 1.00 59.65 455 SER C CA 1
ATOM 4269 C C . SER C 3 120 ? 130.233 -82.425 72.866 1.00 55.41 455 SER C C 1
ATOM 4270 O O . SER C 3 120 ? 129.219 -82.607 73.545 1.00 56.83 455 SER C O 1
ATOM 4273 N N . GLY C 3 121 ? 130.477 -81.295 72.208 1.00 54.30 456 GLY C N 1
ATOM 4274 C CA . GLY C 3 121 ? 129.536 -80.191 72.201 1.00 52.47 456 GLY C CA 1
ATOM 4275 C C . GLY C 3 121 ? 130.174 -78.908 71.715 1.00 52.11 456 GLY C C 1
ATOM 4276 O O . GLY C 3 121 ? 131.403 -78.779 71.719 1.00 48.66 456 GLY C O 1
ATOM 4277 N N . HIS C 3 122 ? 129.356 -77.950 71.289 1.00 51.88 457 HIS C N 1
ATOM 4278 C CA . HIS C 3 122 ? 129.858 -76.666 70.812 1.00 54.59 457 HIS C CA 1
ATOM 4279 C C . HIS C 3 122 ? 129.157 -75.561 71.589 1.00 51.80 457 HIS C C 1
ATOM 4280 O O . HIS C 3 122 ? 127.912 -75.462 71.539 1.00 50.16 457 HIS C O 1
ATOM 4287 N N . PRO C 3 123 ? 129.891 -74.709 72.327 1.00 47.32 458 PRO C N 1
ATOM 4288 C CA . PRO C 3 123 ? 131.356 -74.688 72.457 1.00 50.75 458 PRO C CA 1
ATOM 4289 C C . PRO C 3 123 ? 131.945 -75.937 73.102 1.00 52.06 458 PRO C C 1
ATOM 4290 O O . PRO C 3 123 ? 131.219 -76.684 73.762 1.00 51.68 458 PRO C O 1
ATOM 4294 N N . ARG C 3 124 ? 133.239 -76.157 72.898 1.00 55.43 459 ARG C N 1
ATOM 4295 C CA . ARG C 3 124 ? 133.884 -77.352 73.415 1.00 53.37 459 ARG C CA 1
ATOM 4296 C C . ARG C 3 124 ? 133.687 -77.431 74.926 1.00 55.32 459 ARG C C 1
ATOM 4297 O O . ARG C 3 124 ? 133.937 -76.445 75.631 1.00 52.47 459 ARG C O 1
ATOM 4305 N N . PRO C 3 125 ? 133.223 -78.557 75.452 1.00 54.07 460 PRO C N 1
ATOM 4306 C CA . PRO C 3 125 ? 132.920 -78.637 76.882 1.00 54.79 460 PRO C CA 1
ATOM 4307 C C . PRO C 3 125 ? 134.176 -78.829 77.722 1.00 55.09 460 PRO C C 1
ATOM 4308 O O . PRO C 3 125 ? 135.278 -79.053 77.220 1.00 55.91 460 PRO C O 1
ATOM 4312 N N . THR C 3 126 ? 133.979 -78.708 79.034 1.00 51.43 461 THR C N 1
ATOM 4313 C CA . THR C 3 126 ? 134.973 -79.061 80.035 1.00 56.32 461 THR C CA 1
ATOM 4314 C C . THR C 3 126 ? 134.343 -80.049 81.006 1.00 54.79 461 THR C C 1
ATOM 4315 O O . THR C 3 126 ? 133.124 -80.057 81.198 1.00 53.40 461 THR C O 1
ATOM 4319 N N . ILE C 3 127 ? 135.178 -80.878 81.625 1.00 56.14 462 ILE C N 1
ATOM 4320 C CA . ILE C 3 127 ? 134.710 -81.952 82.490 1.00 55.79 462 ILE C CA 1
ATOM 4321 C C . ILE C 3 127 ? 135.302 -81.778 83.881 1.00 55.09 462 ILE C C 1
ATOM 4322 O O . ILE C 3 127 ? 136.470 -81.401 84.029 1.00 55.07 462 ILE C O 1
ATOM 4327 N N . SER C 3 128 ? 134.483 -82.043 84.899 1.00 58.01 463 SER C N 1
ATOM 4328 C CA . SER C 3 128 ? 134.918 -82.091 86.287 1.00 58.67 463 SER C CA 1
ATOM 4329 C C . SER C 3 128 ? 134.460 -83.405 86.901 1.00 59.10 463 SER C C 1
ATOM 4330 O O . SER C 3 128 ? 133.511 -84.037 86.430 1.00 56.50 463 SER C O 1
ATOM 4333 N N . TRP C 3 129 ? 135.136 -83.805 87.974 1.00 59.18 464 TRP C N 1
ATOM 4334 C CA . TRP C 3 129 ? 134.851 -85.057 88.656 1.00 57.02 464 TRP C CA 1
ATOM 4335 C C . TRP C 3 129 ? 134.369 -84.799 90.078 1.00 60.58 464 TRP C C 1
ATOM 4336 O O . TRP C 3 129 ? 134.613 -83.738 90.660 1.00 59.26 464 TRP C O 1
ATOM 4347 N N . ASN C 3 130 ? 133.683 -85.795 90.638 1.00 64.05 465 ASN C N 1
ATOM 4348 C CA . ASN C 3 130 ? 133.098 -85.688 91.967 1.00 61.88 465 ASN C CA 1
ATOM 4349 C C . ASN C 3 130 ? 134.037 -86.158 93.076 1.00 66.20 465 ASN C C 1
ATOM 4350 O O . ASN C 3 130 ? 133.586 -86.335 94.214 1.00 72.14 465 ASN C O 1
ATOM 4355 N N . VAL C 3 131 ? 135.322 -86.369 92.778 1.00 64.28 466 VAL C N 1
ATOM 4356 C CA . VAL C 3 131 ? 136.312 -86.735 93.785 1.00 71.33 466 VAL C CA 1
ATOM 4357 C C . VAL C 3 131 ? 137.503 -85.797 93.662 1.00 76.49 466 VAL C C 1
ATOM 4358 O O . VAL C 3 131 ? 137.817 -85.297 92.577 1.00 74.48 466 VAL C O 1
ATOM 4362 N N . ASN C 3 132 ? 138.171 -85.558 94.789 1.00 83.47 467 ASN C N 1
ATOM 4363 C CA . ASN C 3 132 ? 139.324 -84.666 94.800 1.00 83.72 467 ASN C CA 1
ATOM 4364 C C . ASN C 3 132 ? 140.472 -85.256 93.983 1.00 82.32 467 ASN C C 1
ATOM 4365 O O . ASN C 3 132 ? 140.664 -86.473 93.922 1.00 82.16 467 ASN C O 1
ATOM 4370 N N . GLY C 3 133 ? 141.236 -84.374 93.342 1.00 83.07 468 GLY C N 1
ATOM 4371 C CA . GLY C 3 133 ? 142.347 -84.803 92.514 1.00 75.58 468 GLY C CA 1
ATOM 4372 C C . GLY C 3 133 ? 142.439 -84.049 91.204 1.00 75.74 468 GLY C C 1
ATOM 4373 O O . GLY C 3 133 ? 141.420 -83.780 90.561 1.00 75.72 468 GLY C O 1
ATOM 4374 N N . THR C 3 134 ? 143.657 -83.699 90.799 1.00 70.36 469 THR C N 1
ATOM 4375 C CA . THR C 3 134 ? 143.860 -82.912 89.591 1.00 70.59 469 THR C CA 1
ATOM 4376 C C . THR C 3 134 ? 143.746 -83.811 88.365 1.00 77.22 469 THR C C 1
ATOM 4377 O O . THR C 3 134 ? 144.477 -84.800 88.235 1.00 73.90 469 THR C O 1
ATOM 4381 N N . ALA C 3 135 ? 142.823 -83.469 87.473 1.00 74.68 470 ALA C N 1
ATOM 4382 C CA . ALA C 3 135 ? 142.604 -84.214 86.246 1.00 70.19 470 ALA C CA 1
ATOM 4383 C C . ALA C 3 135 ? 143.190 -83.451 85.068 1.00 74.57 470 ALA C C 1
ATOM 4384 O O . ALA C 3 135 ? 143.227 -82.218 85.060 1.00 76.42 470 ALA C O 1
ATOM 4386 N N . SER C 3 136 ? 143.661 -84.200 84.077 1.00 69.36 471 SER C N 1
ATOM 4387 C CA . SER C 3 136 ? 144.295 -83.628 82.899 1.00 71.19 471 SER C CA 1
ATOM 4388 C C . SER C 3 136 ? 143.335 -83.716 81.724 1.00 74.71 471 SER C C 1
ATOM 4389 O O . SER C 3 136 ? 142.723 -84.763 81.495 1.00 78.34 471 SER C O 1
ATOM 4392 N N . GLU C 3 137 ? 143.203 -82.619 80.989 1.00 75.11 472 GLU C N 1
ATOM 4393 C CA . GLU C 3 137 ? 142.281 -82.535 79.866 1.00 76.70 472 GLU C CA 1
ATOM 4394 C C . GLU C 3 137 ? 143.063 -82.607 78.563 1.00 79.80 472 GLU C C 1
ATOM 4395 O O . GLU C 3 137 ? 143.994 -81.823 78.347 1.00 77.80 472 GLU C O 1
ATOM 4401 N N . GLN C 3 138 ? 142.689 -83.551 77.706 1.00 75.58 473 GLN C N 1
ATOM 4402 C CA . GLN C 3 138 ? 143.252 -83.679 76.370 1.00 80.39 473 GLN C CA 1
ATOM 4403 C C . GLN C 3 138 ? 142.193 -83.276 75.355 1.00 84.42 473 GLN C C 1
ATOM 4404 O O . GLN C 3 138 ? 141.150 -83.932 75.246 1.00 87.14 473 GLN C O 1
ATOM 4410 N N . ASP C 3 139 ? 142.453 -82.194 74.630 1.00 86.28 474 ASP C N 1
ATOM 4411 C CA . ASP C 3 139 ? 141.613 -81.791 73.515 1.00 81.35 474 ASP C CA 1
ATOM 4412 C C . ASP C 3 139 ? 142.071 -82.521 72.263 1.00 77.37 474 ASP C C 1
ATOM 4413 O O . ASP C 3 139 ? 143.268 -82.583 71.972 1.00 78.39 474 ASP C O 1
ATOM 4418 N N . GLN C 3 140 ? 141.111 -83.077 71.525 1.00 80.20 475 GLN C N 1
ATOM 4419 C CA . GLN C 3 140 ? 141.435 -83.902 70.366 1.00 83.64 475 GLN C CA 1
ATOM 4420 C C . GLN C 3 140 ? 140.555 -83.656 69.149 1.00 82.00 475 GLN C C 1
ATOM 4421 O O . GLN C 3 140 ? 140.890 -84.147 68.067 1.00 84.91 475 GLN C O 1
ATOM 4427 N N . ASP C 3 141 ? 139.461 -82.909 69.279 1.00 76.76 476 ASP C N 1
ATOM 4428 C CA . ASP C 3 141 ? 138.516 -82.564 68.232 1.00 68.65 476 ASP C CA 1
ATOM 4429 C C . ASP C 3 141 ? 138.011 -81.209 68.708 1.00 64.43 476 ASP C C 1
ATOM 4430 O O . ASP C 3 141 ? 137.659 -81.087 69.893 1.00 64.47 476 ASP C O 1
ATOM 4435 N N . PRO C 3 142 ? 137.980 -80.173 67.845 1.00 70.26 477 PRO C N 1
ATOM 4436 C CA . PRO C 3 142 ? 137.483 -78.858 68.282 1.00 65.88 477 PRO C CA 1
ATOM 4437 C C . PRO C 3 142 ? 136.173 -78.876 69.064 1.00 55.87 477 PRO C C 1
ATOM 4438 O O . PRO C 3 142 ? 135.784 -77.852 69.633 1.00 53.39 477 PRO C O 1
ATOM 4442 N N . GLN C 3 143 ? 135.486 -80.018 69.111 1.00 57.82 478 GLN C N 1
ATOM 4443 C CA . GLN C 3 143 ? 134.290 -80.167 69.924 1.00 57.52 478 GLN C CA 1
ATOM 4444 C C . GLN C 3 143 ? 134.377 -81.300 70.938 1.00 57.37 478 GLN C C 1
ATOM 4445 O O . GLN C 3 143 ? 133.426 -81.488 71.705 1.00 55.38 478 GLN C O 1
ATOM 4451 N N . ARG C 3 144 ? 135.480 -82.048 70.984 1.00 53.17 479 ARG C N 1
ATOM 4452 C CA . ARG C 3 144 ? 135.600 -83.200 71.871 1.00 56.03 479 ARG C CA 1
ATOM 4453 C C . ARG C 3 144 ? 136.734 -83.015 72.873 1.00 56.75 479 ARG C C 1
ATOM 4454 O O . ARG C 3 144 ? 137.812 -82.519 72.527 1.00 62.30 479 ARG C O 1
ATOM 4462 N N . VAL C 3 145 ? 136.485 -83.434 74.115 1.00 62.53 480 VAL C N 1
ATOM 4463 C CA . VAL C 3 145 ? 137.473 -83.391 75.185 1.00 65.16 480 VAL C CA 1
ATOM 4464 C C . VAL C 3 145 ? 137.469 -84.732 75.910 1.00 63.28 480 VAL C C 1
ATOM 4465 O O . VAL C 3 145 ? 136.417 -85.363 76.073 1.00 57.28 480 VAL C O 1
ATOM 4469 N N . LEU C 3 146 ? 138.654 -85.173 76.334 1.00 67.88 481 LEU C N 1
ATOM 4470 C CA . LEU C 3 146 ? 138.830 -86.422 77.071 1.00 66.23 481 LEU C CA 1
ATOM 4471 C C . LEU C 3 146 ? 139.524 -86.117 78.392 1.00 69.22 481 LEU C C 1
ATOM 4472 O O . LEU C 3 146 ? 140.712 -85.777 78.409 1.00 72.29 481 LEU C O 1
ATOM 4477 N N . SER C 3 147 ? 138.786 -86.239 79.493 1.00 65.63 482 SER C N 1
ATOM 4478 C CA . SER C 3 147 ? 139.322 -85.967 80.819 1.00 68.51 482 SER C CA 1
ATOM 4479 C C . SER C 3 147 ? 139.828 -87.254 81.455 1.00 62.76 482 SER C C 1
ATOM 4480 O O . SER C 3 147 ? 139.226 -88.321 81.296 1.00 62.46 482 SER C O 1
ATOM 4483 N N . THR C 3 148 ? 140.947 -87.143 82.170 1.00 67.68 483 THR C N 1
ATOM 4484 C CA . THR C 3 148 ? 141.622 -88.289 82.761 1.00 71.50 483 THR C CA 1
ATOM 4485 C C . THR C 3 148 ? 141.916 -87.998 84.224 1.00 75.16 483 THR C C 1
ATOM 4486 O O . THR C 3 148 ? 142.475 -86.945 84.548 1.00 78.26 483 THR C O 1
ATOM 4490 N N . LEU C 3 149 ? 141.534 -88.925 85.102 1.00 71.98 484 LEU C N 1
ATOM 4491 C CA . LEU C 3 149 ? 141.680 -88.744 86.541 1.00 68.90 484 LEU C CA 1
ATOM 4492 C C . LEU C 3 149 ? 142.127 -90.040 87.204 1.00 65.09 484 LEU C C 1
ATOM 4493 O O . LEU C 3 149 ? 141.572 -91.108 86.929 1.00 66.49 484 LEU C O 1
ATOM 4498 N N . ASN C 3 150 ? 143.106 -89.932 88.100 1.00 65.60 485 ASN C N 1
ATOM 4499 C CA . ASN C 3 150 ? 143.626 -91.070 88.849 1.00 69.13 485 ASN C CA 1
ATOM 4500 C C . ASN C 3 150 ? 142.959 -91.133 90.222 1.00 67.11 485 ASN C C 1
ATOM 4501 O O . ASN C 3 150 ? 143.052 -90.184 91.009 1.00 63.75 485 ASN C O 1
ATOM 4506 N N . VAL C 3 151 ? 142.287 -92.250 90.504 1.00 66.54 486 VAL C N 1
ATOM 4507 C CA . VAL C 3 151 ? 141.603 -92.450 91.775 1.00 69.30 486 VAL C CA 1
ATOM 4508 C C . VAL C 3 151 ? 142.120 -93.728 92.420 1.00 71.28 486 VAL C C 1
ATOM 4509 O O . VAL C 3 151 ? 142.486 -94.692 91.739 1.00 75.61 486 VAL C O 1
ATOM 4513 N N . LEU C 3 152 ? 142.157 -93.727 93.748 1.00 66.59 487 LEU C N 1
ATOM 4514 C CA . LEU C 3 152 ? 142.526 -94.909 94.513 1.00 76.03 487 LEU C CA 1
ATOM 4515 C C . LEU C 3 152 ? 141.263 -95.670 94.893 1.00 75.42 487 LEU C C 1
ATOM 4516 O O . LEU C 3 152 ? 140.283 -95.070 95.343 1.00 73.30 487 LEU C O 1
ATOM 4521 N N . VAL C 3 153 ? 141.282 -96.986 94.697 1.00 77.46 488 VAL C N 1
ATOM 4522 C CA . VAL C 3 153 ? 140.123 -97.815 95.020 1.00 79.97 488 VAL C CA 1
ATOM 4523 C C . VAL C 3 153 ? 139.988 -97.869 96.540 1.00 79.08 488 VAL C C 1
ATOM 4524 O O . VAL C 3 153 ? 140.810 -98.486 97.222 1.00 81.97 488 VAL C O 1
ATOM 4528 N N . THR C 3 154 ? 138.963 -97.214 97.070 1.00 80.30 489 THR C N 1
ATOM 4529 C CA . THR C 3 154 ? 138.640 -97.195 98.487 1.00 83.10 489 THR C CA 1
ATOM 4530 C C . THR C 3 154 ? 137.217 -97.697 98.671 1.00 83.64 489 THR C C 1
ATOM 4531 O O . THR C 3 154 ? 136.415 -97.657 97.731 1.00 80.33 489 THR C O 1
ATOM 4535 N N . PRO C 3 155 ? 136.869 -98.195 99.868 1.00 86.12 490 PRO C N 1
ATOM 4536 C CA . PRO C 3 155 ? 135.496 -98.693 100.072 1.00 86.35 490 PRO C CA 1
ATOM 4537 C C . PRO C 3 155 ? 134.419 -97.670 99.753 1.00 83.54 490 PRO C C 1
ATOM 4538 O O . PRO C 3 155 ? 133.401 -98.022 99.144 1.00 81.55 490 PRO C O 1
ATOM 4542 N N . GLU C 3 156 ? 134.619 -96.408 100.140 1.00 82.67 491 GLU C N 1
ATOM 4543 C CA . GLU C 3 156 ? 133.626 -95.379 99.847 1.00 84.54 491 GLU C CA 1
ATOM 4544 C C . GLU C 3 156 ? 133.465 -95.165 98.347 1.00 80.00 491 GLU C C 1
ATOM 4545 O O . GLU C 3 156 ? 132.387 -94.768 97.891 1.00 77.18 491 GLU C O 1
ATOM 4551 N N . LEU C 3 157 ? 134.512 -95.432 97.564 1.00 83.73 492 LEU C N 1
ATOM 4552 C CA . LEU C 3 157 ? 134.399 -95.261 96.121 1.00 77.32 492 LEU C CA 1
ATOM 4553 C C . LEU C 3 157 ? 133.664 -96.432 95.480 1.00 78.68 492 LEU C C 1
ATOM 4554 O O . LEU C 3 157 ? 132.884 -96.237 94.542 1.00 82.86 492 LEU C O 1
ATOM 4559 N N . LEU C 3 158 ? 133.899 -97.652 95.972 1.00 79.12 493 LEU C N 1
ATOM 4560 C CA . LEU C 3 158 ? 133.088 -98.788 95.549 1.00 78.19 493 LEU C CA 1
ATOM 4561 C C . LEU C 3 158 ? 131.624 -98.580 95.904 1.00 78.23 493 LEU C C 1
ATOM 4562 O O . LEU C 3 158 ? 130.733 -99.065 95.198 1.00 76.48 493 LEU C O 1
ATOM 4567 N N . GLU C 3 159 ? 131.359 -97.854 96.989 1.00 74.08 494 GLU C N 1
ATOM 4568 C CA . GLU C 3 159 ? 129.987 -97.581 97.398 1.00 77.00 494 GLU C CA 1
ATOM 4569 C C . GLU C 3 159 ? 129.326 -96.566 96.469 1.00 77.84 494 GLU C C 1
ATOM 4570 O O . GLU C 3 159 ? 128.275 -96.838 95.878 1.00 75.37 494 GLU C O 1
ATOM 4576 N N . THR C 3 160 ? 129.939 -95.390 96.319 1.00 81.77 495 THR C N 1
ATOM 4577 C CA . THR C 3 160 ? 129.332 -94.324 95.526 1.00 77.77 495 THR C CA 1
ATOM 4578 C C . THR C 3 160 ? 129.525 -94.539 94.031 1.00 74.65 495 THR C C 1
ATOM 4579 O O . THR C 3 160 ? 128.649 -94.185 93.232 1.00 71.92 495 THR C O 1
ATOM 4583 N N . GLY C 3 161 ? 130.658 -95.097 93.634 1.00 77.04 496 GLY C N 1
ATOM 4584 C CA . GLY C 3 161 ? 131.095 -94.948 92.265 1.00 76.77 496 GLY C CA 1
ATOM 4585 C C . GLY C 3 161 ? 131.728 -93.582 92.065 1.00 74.36 496 GLY C C 1
ATOM 4586 O O . GLY C 3 161 ? 132.076 -92.873 93.018 1.00 75.58 496 GLY C O 1
ATOM 4587 N N . VAL C 3 162 ? 131.879 -93.209 90.798 1.00 69.59 497 VAL C N 1
ATOM 4588 C CA . VAL C 3 162 ? 132.493 -91.936 90.435 1.00 70.12 497 VAL C CA 1
ATOM 4589 C C . VAL C 3 162 ? 131.816 -91.403 89.182 1.00 68.87 497 VAL C C 1
ATOM 4590 O O . VAL C 3 162 ? 131.493 -92.165 88.266 1.00 72.36 497 VAL C O 1
ATOM 4594 N N . GLU C 3 163 ? 131.610 -90.090 89.139 1.00 58.47 498 GLU C N 1
ATOM 4595 C CA . GLU C 3 163 ? 130.887 -89.457 88.048 1.00 65.46 498 GLU C CA 1
ATOM 4596 C C . GLU C 3 163 ? 131.649 -88.245 87.531 1.00 64.25 498 GLU C C 1
ATOM 4597 O O . GLU C 3 163 ? 132.166 -87.441 88.312 1.00 58.44 498 GLU C O 1
ATOM 4603 N N . CYS C 3 164 ? 131.723 -88.127 86.208 1.00 65.53 499 CYS C N 1
ATOM 4604 C CA . CYS C 3 164 ? 132.280 -86.954 85.552 1.00 60.42 499 CYS C CA 1
ATOM 4605 C C . CYS C 3 164 ? 131.152 -86.096 84.999 1.00 58.82 499 CYS C C 1
ATOM 4606 O O . CYS C 3 164 ? 130.194 -86.612 84.416 1.00 60.82 499 CYS C O 1
ATOM 4609 N N . THR C 3 165 ? 131.268 -84.783 85.194 1.00 61.05 500 THR C N 1
ATOM 4610 C CA . THR C 3 165 ? 130.280 -83.811 84.735 1.00 61.09 500 THR C CA 1
ATOM 4611 C C . THR C 3 165 ? 130.912 -82.952 83.645 1.00 61.11 500 THR C C 1
ATOM 4612 O O . THR C 3 165 ? 131.827 -82.168 83.917 1.00 57.53 500 THR C O 1
ATOM 4616 N N . ALA C 3 166 ? 130.419 -83.099 82.417 1.00 60.89 501 ALA C N 1
ATOM 4617 C CA . ALA C 3 166 ? 130.867 -82.288 81.292 1.00 57.60 501 ALA C CA 1
ATOM 4618 C C . ALA C 3 166 ? 129.964 -81.066 81.165 1.00 57.91 501 ALA C C 1
ATOM 4619 O O . ALA C 3 166 ? 128.744 -81.203 81.021 1.00 58.98 501 ALA C O 1
ATOM 4621 N N . SER C 3 167 ? 130.559 -79.877 81.204 1.00 54.77 502 SER C N 1
ATOM 4622 C CA . SER C 3 167 ? 129.805 -78.634 81.175 1.00 53.99 502 SER C CA 1
ATOM 4623 C C . SER C 3 167 ? 130.223 -77.768 79.992 1.00 54.53 502 SER C C 1
ATOM 4624 O O . SER C 3 167 ? 131.368 -77.814 79.537 1.00 51.06 502 SER C O 1
ATOM 4627 N N . ASN C 3 168 ? 129.266 -76.990 79.488 1.00 50.52 503 ASN C N 1
ATOM 4628 C CA . ASN C 3 168 ? 129.531 -75.929 78.524 1.00 46.04 503 ASN C CA 1
ATOM 4629 C C . ASN C 3 168 ? 128.470 -74.853 78.721 1.00 45.09 503 ASN C C 1
ATOM 4630 O O . ASN C 3 168 ? 127.576 -74.989 79.559 1.00 50.46 503 ASN C O 1
ATOM 4635 N N . ASP C 3 169 ? 128.571 -73.775 77.942 1.00 53.66 504 ASP C N 1
ATOM 4636 C CA . ASP C 3 169 ? 127.689 -72.627 78.129 1.00 56.08 504 ASP C CA 1
ATOM 4637 C C . ASP C 3 169 ? 126.236 -72.917 77.776 1.00 54.67 504 ASP C C 1
ATOM 4638 O O . ASP C 3 169 ? 125.368 -72.090 78.078 1.00 56.77 504 ASP C O 1
ATOM 4643 N N . LEU C 3 170 ? 125.948 -74.054 77.151 1.00 54.45 505 LEU C N 1
ATOM 4644 C CA . LEU C 3 170 ? 124.592 -74.382 76.740 1.00 55.68 505 LEU C CA 1
ATOM 4645 C C . LEU C 3 170 ? 123.920 -75.391 77.658 1.00 57.22 505 LEU C C 1
ATOM 4646 O O . LEU C 3 170 ? 122.736 -75.688 77.465 1.00 57.28 505 LEU C O 1
ATOM 4651 N N . GLY C 3 171 ? 124.634 -75.926 78.631 1.00 51.26 506 GLY C N 1
ATOM 4652 C CA . GLY C 3 171 ? 124.070 -76.920 79.522 1.00 52.88 506 GLY C CA 1
ATOM 4653 C C . GLY C 3 171 ? 125.150 -77.836 80.055 1.00 53.35 506 GLY C C 1
ATOM 4654 O O . GLY C 3 171 ? 126.336 -77.660 79.789 1.00 53.12 506 GLY C O 1
ATOM 4655 N N . LYS C 3 172 ? 124.702 -78.827 80.827 1.00 55.56 507 LYS C N 1
ATOM 4656 C CA . LYS C 3 172 ? 125.588 -79.802 81.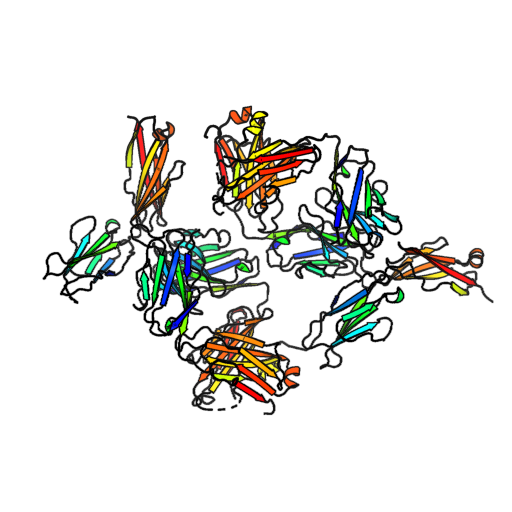441 1.00 53.74 507 LYS C CA 1
ATOM 4657 C C . LYS C 3 172 ? 125.058 -81.211 81.199 1.00 56.57 507 LYS C C 1
ATOM 4658 O O . LYS C 3 172 ? 123.845 -81.433 81.104 1.00 55.59 507 LYS C O 1
ATOM 4664 N N . ASN C 3 173 ? 125.988 -82.159 81.085 1.00 55.73 508 ASN C N 1
ATOM 4665 C CA . ASN C 3 173 ? 125.679 -83.578 80.995 1.00 55.74 508 ASN C CA 1
ATOM 4666 C C . ASN C 3 173 ? 126.585 -84.321 81.965 1.00 59.65 508 ASN C C 1
ATOM 4667 O O . ASN C 3 173 ? 127.669 -83.850 82.315 1.00 60.72 508 ASN C O 1
ATOM 4672 N N . THR C 3 174 ? 126.135 -85.494 82.398 1.00 64.31 509 THR C N 1
ATOM 4673 C CA . THR C 3 174 ? 126.842 -86.266 83.408 1.00 61.81 509 THR C CA 1
ATOM 4674 C C . THR C 3 174 ? 126.972 -87.718 82.971 1.00 63.10 509 THR C C 1
ATOM 4675 O O . THR C 3 174 ? 126.247 -88.196 82.099 1.00 64.09 509 THR C O 1
ATOM 4679 N N . SER C 3 175 ? 127.915 -88.409 83.605 1.00 60.96 510 SER C N 1
ATOM 4680 C CA . SER C 3 175 ? 128.212 -89.806 83.326 1.00 71.90 510 SER C CA 1
ATOM 4681 C C . SER C 3 175 ? 128.844 -90.399 84.576 1.00 60.87 510 SER C C 1
ATOM 4682 O O . SER C 3 175 ? 129.592 -89.711 85.272 1.00 58.73 510 SER C O 1
ATOM 4685 N N . ILE C 3 176 ? 128.544 -91.665 84.859 1.00 71.88 511 ILE C N 1
ATOM 4686 C CA . ILE C 3 176 ? 128.973 -92.305 86.098 1.00 74.06 511 ILE C CA 1
ATOM 4687 C C . ILE C 3 176 ? 129.720 -93.591 85.772 1.00 71.52 511 ILE C C 1
ATOM 4688 O O . ILE C 3 176 ? 129.411 -94.269 84.786 1.00 74.39 511 ILE C O 1
ATOM 4693 N N . LEU C 3 177 ? 130.720 -93.908 86.591 1.00 70.80 512 LEU C N 1
ATOM 4694 C CA . LEU C 3 177 ? 131.493 -95.138 86.478 1.00 72.94 512 LEU C CA 1
ATOM 4695 C C . LEU C 3 177 ? 131.270 -95.972 87.731 1.00 72.66 512 LEU C C 1
ATOM 4696 O O . LEU C 3 177 ? 131.533 -95.505 88.845 1.00 68.50 512 LEU C O 1
ATOM 4701 N N . PHE C 3 178 ? 130.792 -97.199 87.551 1.00 79.79 513 PHE C N 1
ATOM 4702 C CA . PHE C 3 178 ? 130.658 -98.126 88.664 1.00 76.68 513 PHE C CA 1
ATOM 4703 C C . PHE C 3 178 ? 131.949 -98.911 88.851 1.00 75.24 513 PHE C C 1
ATOM 4704 O O . PHE C 3 178 ? 132.667 -99.207 87.892 1.00 79.36 513 PHE C O 1
ATOM 4712 N N . LEU C 3 179 ? 132.240 -99.242 90.105 1.00 76.39 514 LEU C N 1
ATOM 4713 C CA . LEU C 3 179 ? 133.420 -100.017 90.470 1.00 78.72 514 LEU C CA 1
ATOM 4714 C C . LEU C 3 179 ? 132.975 -101.285 91.185 1.00 83.18 514 LEU C C 1
ATOM 4715 O O . LEU C 3 179 ? 132.308 -101.215 92.223 1.00 88.08 514 LEU C O 1
ATOM 4720 N N . GLU C 3 180 ? 133.341 -102.438 90.628 1.00 83.10 515 GLU C N 1
ATOM 4721 C CA . GLU C 3 180 ? 133.059 -103.735 91.226 1.00 90.03 515 GLU C CA 1
ATOM 4722 C C . GLU C 3 180 ? 134.360 -104.526 91.322 1.00 91.55 515 GLU C C 1
ATOM 4723 O O . GLU C 3 180 ? 135.358 -104.191 90.678 1.00 89.17 515 GLU C O 1
ATOM 4729 N N . LEU C 3 181 ? 134.342 -105.591 92.124 1.00 96.36 516 LEU C N 1
ATOM 4730 C CA . LEU C 3 181 ? 135.567 -106.159 92.681 1.00 99.57 516 LEU C CA 1
ATOM 4731 C C . LEU C 3 181 ? 135.801 -107.602 92.236 1.00 105.25 516 LEU C C 1
ATOM 4732 O O . LEU C 3 181 ? 135.112 -108.150 91.374 1.00 105.48 516 LEU C O 1
ATOM 4737 N N . VAL C 3 182 ? 136.802 -108.207 92.873 1.00 109.54 517 VAL C N 1
ATOM 4738 C CA . VAL C 3 182 ? 137.329 -109.522 92.528 1.00 116.42 517 VAL C CA 1
ATOM 4739 C C . VAL C 3 182 ? 136.347 -110.592 92.986 1.00 118.57 517 VAL C C 1
ATOM 4740 O O . VAL C 3 182 ? 136.212 -110.846 94.188 1.00 117.33 517 VAL C O 1
ATOM 4744 N N . ASN C 3 183 ? 135.641 -111.199 92.034 1.00 120.09 518 ASN C N 1
ATOM 4745 C CA . ASN C 3 183 ? 134.830 -112.394 92.264 1.00 117.26 518 ASN C CA 1
ATOM 4746 C C . ASN C 3 183 ? 134.067 -112.420 93.595 1.00 114.08 518 ASN C C 1
ATOM 4747 O O . ASN C 3 183 ? 133.477 -111.422 94.009 1.00 113.01 518 ASN C O 1
ATOM 4752 N N . GLU D 2 1 ? 145.243 -27.166 34.719 1.00 70.51 1 GLU L N 1
ATOM 4753 C CA . GLU D 2 1 ? 146.272 -26.431 33.993 1.00 62.57 1 GLU L CA 1
ATOM 4754 C C . GLU D 2 1 ? 145.680 -25.796 32.737 1.00 58.33 1 GLU L C 1
ATOM 4755 O O . GLU D 2 1 ? 144.921 -24.831 32.818 1.00 63.37 1 GLU L O 1
ATOM 4761 N N . LEU D 2 2 ? 146.034 -26.341 31.574 1.00 54.48 2 LEU L N 1
ATOM 4762 C CA . LEU D 2 2 ? 145.486 -25.896 30.295 1.00 46.68 2 LEU L CA 1
ATOM 4763 C C . LEU D 2 2 ? 145.172 -27.137 29.474 1.00 44.04 2 LEU L C 1
ATOM 4764 O O . LEU D 2 2 ? 146.082 -27.889 29.113 1.00 45.86 2 LEU L O 1
ATOM 4769 N N . VAL D 2 3 ? 143.892 -27.352 29.184 1.00 37.91 3 VAL L N 1
ATOM 4770 C CA . VAL D 2 3 ? 143.413 -28.613 28.630 1.00 43.57 3 VAL L CA 1
ATOM 4771 C C . VAL D 2 3 ? 143.165 -28.453 27.138 1.00 42.97 3 VAL L C 1
ATOM 4772 O O . VAL D 2 3 ? 142.465 -27.526 26.712 1.00 43.51 3 VAL L O 1
ATOM 4776 N N . MET D 2 4 ? 143.738 -29.357 26.346 1.00 41.75 4 MET L N 1
ATOM 4777 C CA . MET D 2 4 ? 143.421 -29.466 24.931 1.00 45.00 4 MET L CA 1
ATOM 4778 C C . MET D 2 4 ? 142.347 -30.530 24.745 1.00 41.09 4 MET L C 1
ATOM 4779 O O . MET D 2 4 ? 142.422 -31.613 25.333 1.00 41.03 4 MET L O 1
ATOM 4784 N N . THR D 2 5 ? 141.348 -30.219 23.925 1.00 42.18 5 THR L N 1
ATOM 4785 C CA . THR D 2 5 ? 140.253 -31.138 23.639 1.00 44.34 5 THR L CA 1
ATOM 4786 C C . THR D 2 5 ? 140.248 -31.429 22.146 1.00 44.87 5 THR L C 1
ATOM 4787 O O . THR D 2 5 ? 140.118 -30.508 21.330 1.00 45.58 5 THR L O 1
ATOM 4791 N N . GLN D 2 6 ? 140.385 -32.703 21.792 1.00 43.76 6 GLN L N 1
ATOM 4792 C CA . GLN D 2 6 ? 140.523 -33.123 20.407 1.00 45.75 6 GLN L CA 1
ATOM 4793 C C . GLN D 2 6 ? 139.281 -33.884 19.962 1.00 43.45 6 GLN L C 1
ATOM 4794 O O . GLN D 2 6 ? 138.742 -34.708 20.711 1.00 45.98 6 GLN L O 1
ATOM 4800 N N . SER D 2 7 ? 138.830 -33.606 18.735 1.00 46.11 7 SER L N 1
ATOM 4801 C CA . SER D 2 7 ? 137.631 -34.233 18.203 1.00 48.21 7 SER L CA 1
ATOM 4802 C C . SER D 2 7 ? 137.782 -34.445 16.704 1.00 49.36 7 SER L C 1
ATOM 4803 O O . SER D 2 7 ? 138.316 -33.565 16.012 1.00 46.39 7 SER L O 1
ATOM 4806 N N . PRO D 2 8 ? 137.344 -35.598 16.174 1.00 53.45 8 PRO L N 1
ATOM 4807 C CA . PRO D 2 8 ? 136.806 -36.703 16.973 1.00 50.89 8 PRO L CA 1
ATOM 4808 C C . PRO D 2 8 ? 137.915 -37.581 17.540 1.00 50.88 8 PRO L C 1
ATOM 4809 O O . PRO D 2 8 ? 139.085 -37.350 17.243 1.00 54.47 8 PRO L O 1
ATOM 4813 N N . ALA D 2 9 ? 137.549 -38.573 18.351 1.00 49.30 9 ALA L N 1
ATOM 4814 C CA . ALA D 2 9 ? 138.543 -39.526 18.825 1.00 43.57 9 ALA L CA 1
ATOM 4815 C C . ALA D 2 9 ? 138.888 -40.544 17.743 1.00 50.90 9 ALA L C 1
ATOM 4816 O O . ALA D 2 9 ? 140.056 -40.918 17.589 1.00 51.65 9 ALA L O 1
ATOM 4818 N N . SER D 2 10 ? 137.891 -40.990 16.982 1.00 52.38 10 SER L N 1
ATOM 4819 C CA . SER D 2 10 ? 138.082 -41.911 15.871 1.00 47.77 10 SER L CA 1
ATOM 4820 C C . SER D 2 10 ? 137.600 -41.259 14.585 1.00 50.42 10 SER L C 1
ATOM 4821 O O . SER D 2 10 ? 136.587 -40.553 14.578 1.00 54.14 10 SER L O 1
ATOM 4824 N N . LEU D 2 11 ? 138.326 -41.501 13.495 1.00 50.22 11 LEU L N 1
ATOM 4825 C CA . LEU D 2 11 ? 137.988 -40.915 12.203 1.00 53.28 11 LEU L CA 1
ATOM 4826 C C . LEU D 2 11 ? 138.252 -41.942 11.115 1.00 52.05 11 LEU L C 1
ATOM 4827 O O . LEU D 2 11 ? 139.376 -42.438 10.987 1.00 49.68 11 LEU L O 1
ATOM 4832 N N . ALA D 2 12 ? 137.216 -42.257 10.337 1.00 52.43 12 ALA L N 1
ATOM 4833 C CA . ALA D 2 12 ? 137.301 -43.213 9.237 1.00 61.91 12 ALA L CA 1
ATOM 4834 C C . ALA D 2 12 ? 137.026 -42.472 7.933 1.00 58.92 12 ALA L C 1
ATOM 4835 O O . ALA D 2 12 ? 135.903 -42.009 7.699 1.00 65.34 12 ALA L O 1
ATOM 4837 N N . VAL D 2 13 ? 138.049 -42.358 7.090 1.00 55.09 13 VAL L N 1
ATOM 4838 C CA . VAL D 2 13 ? 137.962 -41.631 5.832 1.00 57.29 13 VAL L CA 1
ATOM 4839 C C . VAL D 2 13 ? 138.539 -42.503 4.725 1.00 57.34 13 VAL L C 1
ATOM 4840 O O . VAL D 2 13 ? 139.525 -43.220 4.933 1.00 54.74 13 VAL L O 1
ATOM 4844 N N . SER D 2 14 ? 137.907 -42.456 3.556 1.00 63.95 14 SER L N 1
ATOM 4845 C CA . SER D 2 14 ? 138.367 -43.228 2.413 1.00 57.45 14 SER L CA 1
ATOM 4846 C C . SER D 2 14 ? 139.632 -42.615 1.820 1.00 53.46 14 SER L C 1
ATOM 4847 O O . SER D 2 14 ? 139.941 -41.437 2.022 1.00 53.21 14 SER L O 1
ATOM 4850 N N . LEU D 2 15 ? 140.366 -43.438 1.075 1.00 56.04 15 LEU L N 1
ATOM 4851 C CA . LEU D 2 15 ? 141.562 -42.968 0.391 1.00 59.67 15 LEU L CA 1
ATOM 4852 C C . LEU D 2 15 ? 141.192 -41.962 -0.690 1.00 57.69 15 LEU L C 1
ATOM 4853 O O . LEU D 2 15 ? 140.361 -42.243 -1.557 1.00 55.23 15 LEU L O 1
ATOM 4858 N N . GLY D 2 16 ? 141.810 -40.785 -0.633 1.00 55.10 16 GLY L N 1
ATOM 4859 C CA . GLY D 2 16 ? 141.605 -39.746 -1.624 1.00 52.11 16 GLY L CA 1
ATOM 4860 C C . GLY D 2 16 ? 140.767 -38.573 -1.165 1.00 56.54 16 GLY L C 1
ATOM 4861 O O . GLY D 2 16 ? 140.690 -37.575 -1.893 1.00 58.95 16 GLY L O 1
ATOM 4862 N N . GLN D 2 17 ? 140.138 -38.650 0.006 1.00 61.60 17 GLN L N 1
ATOM 4863 C CA . GLN D 2 17 ? 139.302 -37.575 0.519 1.00 62.30 17 GLN L CA 1
ATOM 4864 C C . GLN D 2 17 ? 140.043 -36.836 1.640 1.00 57.70 17 GLN L C 1
ATOM 4865 O O . GLN D 2 17 ? 141.217 -37.107 1.921 1.00 56.12 17 GLN L O 1
ATOM 4871 N N . ARG D 2 18 ? 139.356 -35.890 2.277 1.00 62.37 18 ARG L N 1
ATOM 4872 C CA . ARG D 2 18 ? 139.949 -35.021 3.285 1.00 58.77 18 ARG L CA 1
ATOM 4873 C C . ARG D 2 18 ? 139.678 -35.544 4.692 1.00 54.11 18 ARG L C 1
ATOM 4874 O O . ARG D 2 18 ? 138.570 -35.995 5.000 1.00 47.20 18 ARG L O 1
ATOM 4882 N N . ALA D 2 19 ? 140.700 -35.476 5.542 1.00 54.62 19 ALA L N 1
ATOM 4883 C CA . ALA D 2 19 ? 140.575 -35.742 6.968 1.00 53.19 19 ALA L CA 1
ATOM 4884 C C . ALA D 2 19 ? 140.767 -34.435 7.724 1.00 49.46 19 ALA L C 1
ATOM 4885 O O . ALA D 2 19 ? 141.797 -33.769 7.568 1.00 48.20 19 ALA L O 1
ATOM 4887 N N . THR D 2 20 ? 139.781 -34.069 8.542 1.00 51.72 20 THR L N 1
ATOM 4888 C CA . THR D 2 20 ? 139.789 -32.803 9.271 1.00 54.78 20 THR L CA 1
ATOM 4889 C C . THR D 2 20 ? 139.732 -33.084 10.769 1.00 50.23 20 THR L C 1
ATOM 4890 O O . THR D 2 20 ? 138.690 -33.497 11.292 1.00 43.94 20 THR L O 1
ATOM 4894 N N . ILE D 2 21 ? 140.848 -32.849 11.457 1.00 47.63 21 ILE L N 1
ATOM 4895 C CA . ILE D 2 21 ? 140.954 -33.024 12.900 1.00 49.44 21 ILE L CA 1
ATOM 4896 C C . ILE D 2 21 ? 141.020 -31.649 13.551 1.00 47.96 21 ILE L C 1
ATOM 4897 O O . ILE D 2 21 ? 141.741 -30.762 13.078 1.00 46.75 21 ILE L O 1
ATOM 4902 N N . SER D 2 22 ? 140.270 -31.473 14.636 1.00 46.66 22 SER L N 1
ATOM 4903 C CA . SER D 2 22 ? 140.202 -30.199 15.336 1.00 48.09 22 SER L CA 1
ATOM 4904 C C . SER D 2 22 ? 140.765 -30.343 16.745 1.00 47.40 22 SER L C 1
ATOM 4905 O O . SER D 2 22 ? 140.900 -31.450 17.277 1.00 44.57 22 SER L O 1
ATOM 4908 N N . CYS D 2 23 ? 141.107 -29.199 17.335 1.00 46.03 23 CYS L N 1
ATOM 4909 C CA . CYS D 2 23 ? 141.697 -29.147 18.669 1.00 43.63 23 CYS L CA 1
ATOM 4910 C C . CYS D 2 23 ? 141.327 -27.805 19.276 1.00 47.26 23 CYS L C 1
ATOM 4911 O O . CYS D 2 23 ? 141.628 -26.759 18.692 1.00 50.77 23 CYS L O 1
ATOM 4914 N N . ARG D 2 24 ? 140.667 -27.830 20.428 1.00 42.74 24 ARG L N 1
ATOM 4915 C CA . ARG D 2 24 ? 140.226 -26.618 21.101 1.00 47.04 24 ARG L CA 1
ATOM 4916 C C . ARG D 2 24 ? 140.867 -26.532 22.478 1.00 46.15 24 ARG L C 1
ATOM 4917 O O . ARG D 2 24 ? 140.799 -27.484 23.264 1.00 44.79 24 ARG L O 1
ATOM 4925 N N . ALA D 2 25 ? 141.486 -25.391 22.759 1.00 40.15 25 ALA L N 1
ATOM 4926 C CA . ALA D 2 25 ? 142.113 -25.140 24.044 1.00 47.69 25 ALA L CA 1
ATOM 4927 C C . ALA D 2 25 ? 141.145 -24.422 24.978 1.00 47.90 25 ALA L C 1
ATOM 4928 O O . ALA D 2 25 ? 140.337 -23.592 24.553 1.00 45.44 25 ALA L O 1
ATOM 4930 N N . SER D 2 26 ? 141.236 -24.755 26.266 1.00 46.36 26 SER L N 1
ATOM 4931 C CA . SER D 2 26 ? 140.468 -24.060 27.291 1.00 43.68 26 SER L CA 1
ATOM 4932 C C . SER D 2 26 ? 140.926 -22.620 27.489 1.00 52.04 26 SER L C 1
ATOM 4933 O O . SER D 2 26 ? 140.290 -21.883 28.252 1.00 55.46 26 SER L O 1
ATOM 4936 N N . LYS D 2 27 ? 141.998 -22.206 26.817 1.00 48.07 27 LYS L N 1
ATOM 4937 C CA . LYS D 2 27 ? 142.599 -20.896 27.008 1.00 47.33 27 LYS L CA 1
ATOM 4938 C C . LYS D 2 27 ? 143.362 -20.558 25.736 1.00 55.63 27 LYS L C 1
ATOM 4939 O O . LYS D 2 27 ? 143.935 -21.443 25.093 1.00 56.64 27 LYS L O 1
ATOM 4945 N N . SER D 2 28 ? 143.367 -19.277 25.376 1.00 50.92 28 SER L N 1
ATOM 4946 C CA . SER D 2 28 ? 144.037 -18.860 24.151 1.00 42.29 28 SER L CA 1
ATOM 4947 C C . SER D 2 28 ? 145.536 -19.122 24.229 1.00 46.86 28 SER L C 1
ATOM 4948 O O . SER D 2 28 ? 146.200 -18.768 25.207 1.00 45.54 28 SER L O 1
ATOM 4951 N N . VAL D 2 29 ? 146.069 -19.751 23.185 1.00 45.38 29 VAL L N 1
ATOM 4952 C CA . VAL D 2 29 ? 147.500 -19.972 23.052 1.00 42.05 29 VAL L CA 1
ATOM 4953 C C . VAL D 2 29 ? 148.100 -19.073 21.979 1.00 42.37 29 VAL L C 1
ATOM 4954 O O . VAL D 2 29 ? 149.247 -19.278 21.566 1.00 43.46 29 VAL L O 1
ATOM 4958 N N . SER D 2 30 ? 147.352 -18.074 21.518 1.00 44.17 30 SER L N 1
ATOM 4959 C CA . SER D 2 30 ? 147.850 -17.097 20.560 1.00 49.43 30 SER L CA 1
ATOM 4960 C C . SER D 2 30 ? 148.208 -15.812 21.292 1.00 56.88 30 SER L C 1
ATOM 4961 O O . SER D 2 30 ? 147.378 -15.253 22.017 1.00 59.12 30 SER L O 1
ATOM 4964 N N . ILE D 2 31 ? 149.443 -15.355 21.104 1.00 51.14 31 ILE L N 1
ATOM 4965 C CA . ILE D 2 31 ? 149.905 -14.077 21.632 1.00 58.12 31 ILE L CA 1
ATOM 4966 C C . ILE D 2 31 ? 150.820 -13.435 20.599 1.00 62.12 31 ILE L C 1
ATOM 4967 O O . ILE D 2 31 ? 151.753 -14.078 20.105 1.00 62.06 31 ILE L O 1
ATOM 4972 N N . SER D 2 32 ? 150.543 -12.172 20.267 1.00 65.60 32 SER L N 1
ATOM 4973 C CA . SER D 2 32 ? 151.378 -11.351 19.394 1.00 67.23 32 SER L CA 1
ATOM 4974 C C . SER D 2 32 ? 151.404 -11.844 17.954 1.00 63.48 32 SER L C 1
ATOM 4975 O O . SER D 2 32 ? 152.341 -11.535 17.211 1.00 70.62 32 SER L O 1
ATOM 4978 N N . GLY D 2 33 ? 150.395 -12.601 17.530 1.00 61.49 33 GLY L N 1
ATOM 4979 C CA . GLY D 2 33 ? 150.391 -13.177 16.204 1.00 60.09 33 GLY L CA 1
ATOM 4980 C C . GLY D 2 33 ? 151.036 -14.542 16.105 1.00 60.69 33 GLY L C 1
ATOM 4981 O O . GLY D 2 33 ? 150.999 -15.150 15.025 1.00 60.27 33 GLY L O 1
ATOM 4982 N N . TYR D 2 34 ? 151.637 -15.032 17.186 1.00 59.17 34 TYR L N 1
ATOM 4983 C CA . TYR D 2 34 ? 152.153 -16.391 17.263 1.00 57.12 34 TYR L CA 1
ATOM 4984 C C . TYR D 2 34 ? 151.129 -17.269 17.967 1.00 50.32 34 TYR L C 1
ATOM 4985 O O . TYR D 2 34 ? 150.680 -16.943 19.071 1.00 50.13 34 TYR L O 1
ATOM 4994 N N . SER D 2 35 ? 150.757 -18.373 17.328 1.00 43.87 35 SER L N 1
ATOM 4995 C CA . SER D 2 35 ? 149.845 -19.349 17.912 1.00 48.33 35 SER L CA 1
ATOM 4996 C C . SER D 2 35 ? 150.668 -20.561 18.337 1.00 49.13 35 SER L C 1
ATOM 4997 O O . SER D 2 35 ? 151.151 -21.323 17.492 1.00 46.70 35 SER L O 1
ATOM 5000 N N . TYR D 2 36 ? 150.833 -20.733 19.647 1.00 42.93 36 TYR L N 1
ATOM 5001 C CA . TYR D 2 36 ? 151.684 -21.792 20.187 1.00 43.53 36 TYR L CA 1
ATOM 5002 C C . TYR D 2 36 ? 150.940 -23.127 20.213 1.00 45.52 36 TYR L C 1
ATOM 5003 O O . TYR D 2 36 ? 150.656 -23.701 21.263 1.00 48.21 36 TYR L O 1
ATOM 5012 N N . MET D 2 37 ? 150.638 -23.622 19.014 1.00 42.58 37 MET L N 1
ATOM 5013 C CA . MET D 2 37 ? 149.939 -24.887 18.836 1.00 43.63 37 MET L CA 1
ATOM 5014 C C . MET D 2 37 ? 150.662 -25.717 17.785 1.00 41.88 37 MET L C 1
ATOM 5015 O O . MET D 2 37 ? 151.054 -25.195 16.736 1.00 38.73 37 MET L O 1
ATOM 5020 N N . HIS D 2 38 ? 150.843 -27.006 18.069 1.00 38.13 38 HIS L N 1
ATOM 5021 C CA . HIS D 2 38 ? 151.634 -27.881 17.216 1.00 38.96 38 HIS L CA 1
ATOM 5022 C C . HIS D 2 38 ? 150.936 -29.227 17.078 1.00 39.89 38 HIS L C 1
ATOM 5023 O O . HIS D 2 38 ? 150.149 -29.629 17.938 1.00 39.17 38 HIS L O 1
ATOM 5030 N N . TRP D 2 39 ? 151.243 -29.927 15.985 1.00 37.83 39 TRP L N 1
ATOM 5031 C CA . TRP D 2 39 ? 150.611 -31.198 15.657 1.00 40.68 39 TRP L CA 1
ATOM 5032 C C . TRP D 2 39 ? 151.666 -32.281 15.473 1.00 40.31 39 TRP L C 1
ATOM 5033 O O . TRP D 2 39 ? 152.719 -32.043 14.873 1.00 42.78 39 TRP L O 1
ATOM 5044 N N . TYR D 2 40 ? 151.374 -33.474 15.989 1.00 40.07 40 TYR L N 1
ATOM 5045 C CA . TYR D 2 40 ? 152.286 -34.604 15.907 1.00 42.50 40 TYR L CA 1
ATOM 5046 C C . TYR D 2 40 ? 151.554 -35.819 15.355 1.00 44.04 40 TYR L C 1
ATOM 5047 O O . TYR D 2 40 ? 150.333 -35.951 15.493 1.00 37.90 40 TYR L O 1
ATOM 5056 N N . GLN D 2 41 ? 152.320 -36.704 14.724 1.00 44.27 41 GLN L N 1
ATOM 5057 C CA . GLN D 2 41 ? 151.821 -37.968 14.208 1.00 45.34 41 GLN L CA 1
ATOM 5058 C C . GLN D 2 41 ? 152.582 -39.106 14.867 1.00 44.57 41 GLN L C 1
ATOM 5059 O O . GLN D 2 41 ? 153.805 -39.033 15.027 1.00 41.78 41 GLN L O 1
ATOM 5065 N N . GLN D 2 42 ? 151.863 -40.160 15.244 1.00 43.98 42 GLN L N 1
ATOM 5066 C CA . GLN D 2 42 ? 152.479 -41.316 15.881 1.00 49.00 42 GLN L CA 1
ATOM 5067 C C . GLN D 2 42 ? 151.949 -42.596 15.257 1.00 50.31 42 GLN L C 1
ATOM 5068 O O . GLN D 2 42 ? 150.751 -42.888 15.350 1.00 47.28 42 GLN L O 1
ATOM 5074 N N . LYS D 2 43 ? 152.840 -43.345 14.624 1.00 52.58 43 LYS L N 1
ATOM 5075 C CA A LYS D 2 43 ? 152.562 -44.665 14.081 0.33 53.74 43 LYS L CA 1
ATOM 5076 C CA B LYS D 2 43 ? 152.557 -44.664 14.090 0.67 53.80 43 LYS L CA 1
ATOM 5077 C C . LYS D 2 43 ? 152.790 -45.724 15.154 1.00 54.28 43 LYS L C 1
ATOM 5078 O O . LYS D 2 43 ? 153.503 -45.486 16.134 1.00 51.64 43 LYS L O 1
ATOM 5089 N N . PRO D 2 44 ? 152.191 -46.908 15.005 1.00 62.56 44 PRO L N 1
ATOM 5090 C CA . PRO D 2 44 ? 152.392 -47.959 16.015 1.00 63.15 44 PRO L CA 1
ATOM 5091 C C . PRO D 2 44 ? 153.862 -48.331 16.166 1.00 57.49 44 PRO L C 1
ATOM 5092 O O . PRO D 2 44 ? 154.570 -48.558 15.183 1.00 56.98 44 PRO L O 1
ATOM 5096 N N . GLY D 2 45 ? 154.317 -48.386 17.418 1.00 58.73 45 GLY L N 1
ATOM 5097 C CA . GLY D 2 45 ? 155.689 -48.722 17.734 1.00 57.71 45 GLY L CA 1
ATOM 5098 C C . GLY D 2 45 ? 156.681 -47.587 17.605 1.00 62.15 45 GLY L C 1
ATOM 5099 O O . GLY D 2 45 ? 157.808 -47.713 18.103 1.00 58.77 45 GLY L O 1
ATOM 5100 N N . GLN D 2 46 ? 156.308 -46.488 16.966 1.00 61.88 46 GLN L N 1
ATOM 5101 C CA . GLN D 2 46 ? 157.189 -45.358 16.724 1.00 55.68 46 GLN L CA 1
ATOM 5102 C C . GLN D 2 46 ? 156.847 -44.199 17.649 1.00 50.06 46 GLN L C 1
ATOM 5103 O O . GLN D 2 46 ? 155.725 -44.102 18.154 1.00 54.10 46 GLN L O 1
ATOM 5109 N N . PRO D 2 47 ? 157.794 -43.299 17.903 1.00 51.71 47 PRO L N 1
ATOM 5110 C CA . PRO D 2 47 ? 157.495 -42.115 18.716 1.00 47.01 47 PRO L CA 1
ATOM 5111 C C . PRO D 2 47 ? 156.658 -41.118 17.936 1.00 45.90 47 PRO L C 1
ATOM 5112 O O . PRO D 2 47 ? 156.442 -41.286 16.726 1.00 49.42 47 PRO L O 1
ATOM 5116 N N . PRO D 2 48 ? 156.148 -40.079 18.598 1.00 45.98 48 PRO L N 1
ATOM 5117 C CA . PRO D 2 48 ? 155.492 -38.996 17.861 1.00 43.69 48 PRO L CA 1
ATOM 5118 C C . PRO D 2 48 ? 156.460 -38.324 16.903 1.00 44.13 48 PRO L C 1
ATOM 5119 O O . PRO D 2 48 ? 157.662 -38.224 17.163 1.00 46.42 48 PRO L O 1
ATOM 5123 N N . LYS D 2 49 ? 155.917 -37.870 15.778 1.00 40.69 49 LYS L N 1
ATOM 5124 C CA . LYS D 2 49 ? 156.680 -37.215 14.728 1.00 38.93 49 LYS L CA 1
ATOM 5125 C C . LYS D 2 49 ? 156.051 -35.860 14.441 1.00 40.47 49 LYS L C 1
ATOM 5126 O O . LYS D 2 49 ? 154.846 -35.774 14.175 1.00 40.22 49 LYS L O 1
ATOM 5132 N N . LEU D 2 50 ? 156.866 -34.807 14.507 1.00 39.86 50 LEU L N 1
ATOM 5133 C CA . LEU D 2 50 ? 156.371 -33.452 14.296 1.00 38.84 50 LEU L CA 1
ATOM 5134 C C . LEU D 2 50 ? 155.828 -33.285 12.883 1.00 42.45 50 LEU L C 1
ATOM 5135 O O . LEU D 2 50 ? 156.485 -33.650 11.902 1.00 45.99 50 LEU L O 1
ATOM 5140 N N . LEU D 2 51 ? 154.614 -32.740 12.785 1.00 39.80 51 LEU L N 1
ATOM 5141 C CA . LEU D 2 51 ? 154.005 -32.387 11.510 1.00 38.92 51 LEU L CA 1
ATOM 5142 C C . LEU D 2 51 ? 153.955 -30.874 11.322 1.00 43.08 51 LEU L C 1
ATOM 5143 O O . LEU D 2 51 ? 154.499 -30.346 10.349 1.00 45.29 51 LEU L O 1
ATOM 5148 N N . ILE D 2 52 ? 153.318 -30.163 12.250 1.00 39.14 52 ILE L N 1
ATOM 5149 C CA . ILE D 2 52 ? 153.086 -28.727 12.151 1.00 40.00 52 ILE L CA 1
ATOM 5150 C C . ILE D 2 52 ? 153.609 -28.067 13.418 1.00 40.33 52 ILE L C 1
ATOM 5151 O O . ILE D 2 52 ? 153.374 -28.563 14.526 1.00 44.64 52 ILE L O 1
ATOM 5156 N N . TYR D 2 53 ? 154.309 -26.947 13.260 1.00 39.45 53 TYR L N 1
ATOM 5157 C CA . TYR D 2 53 ? 154.755 -26.148 14.390 1.00 39.14 53 TYR L CA 1
ATOM 5158 C C . TYR D 2 53 ? 154.175 -24.744 14.279 1.00 39.44 53 TYR L C 1
ATOM 5159 O O . TYR D 2 53 ? 154.072 -24.184 13.183 1.00 39.08 53 TYR L O 1
ATOM 5168 N N . LEU D 2 54 ? 153.788 -24.187 15.426 1.00 45.45 54 LEU L N 1
ATOM 5169 C CA . LEU D 2 54 ? 153.166 -22.864 15.490 1.00 47.08 54 LEU L CA 1
ATOM 5170 C C . LEU D 2 54 ? 151.935 -22.795 14.585 1.00 51.38 54 LEU L C 1
ATOM 5171 O O . LEU D 2 54 ? 151.772 -21.878 13.776 1.00 50.11 54 LEU L O 1
ATOM 5176 N N . ALA D 2 55 ? 151.086 -23.819 14.703 1.00 51.17 55 ALA L N 1
ATOM 5177 C CA . ALA D 2 55 ? 149.736 -23.853 14.142 1.00 50.06 55 ALA L CA 1
ATOM 5178 C C . ALA D 2 55 ? 149.680 -24.022 12.626 1.00 50.29 55 ALA L C 1
ATOM 5179 O O . ALA D 2 55 ? 148.854 -24.794 12.128 1.00 55.51 55 ALA L O 1
ATOM 5181 N N . SER D 2 56 ? 150.537 -23.326 11.874 1.00 46.20 56 SER L N 1
ATOM 5182 C CA . SER D 2 56 ? 150.359 -23.237 10.429 1.00 48.18 56 SER L CA 1
ATOM 5183 C C . SER D 2 56 ? 151.601 -23.540 9.599 1.00 46.79 56 SER L C 1
ATOM 5184 O O . SER D 2 56 ? 151.537 -23.438 8.368 1.00 43.66 56 SER L O 1
ATOM 5187 N N . ASN D 2 57 ? 152.715 -23.916 10.214 1.00 42.99 57 ASN L N 1
ATOM 5188 C CA . ASN D 2 57 ? 153.977 -24.069 9.503 1.00 37.58 57 ASN L CA 1
ATOM 5189 C C . ASN D 2 57 ? 154.314 -25.544 9.337 1.00 41.82 57 ASN L C 1
ATOM 5190 O O . ASN D 2 57 ? 154.315 -26.304 10.313 1.00 39.32 57 ASN L O 1
ATOM 5195 N N . LEU D 2 58 ? 154.599 -25.942 8.100 1.00 49.10 58 LEU L N 1
ATOM 5196 C CA . LEU D 2 58 ? 154.927 -27.327 7.797 1.00 47.03 58 LEU L CA 1
ATOM 5197 C C . LEU D 2 58 ? 156.371 -27.616 8.184 1.00 47.42 58 LEU L C 1
ATOM 5198 O O . LEU D 2 58 ? 157.271 -26.813 7.923 1.00 51.52 58 LEU L O 1
ATOM 5203 N N . GLU D 2 59 ? 156.586 -28.763 8.821 1.00 46.50 59 GLU L N 1
ATOM 5204 C CA . GLU D 2 59 ? 157.939 -29.194 9.136 1.00 53.39 59 GLU L CA 1
ATOM 5205 C C . GLU D 2 59 ? 158.657 -29.632 7.862 1.00 55.01 59 GLU L C 1
ATOM 5206 O O . GLU D 2 59 ? 158.036 -30.059 6.888 1.00 53.35 59 GLU L O 1
ATOM 5212 N N . SER D 2 60 ? 159.977 -29.484 7.854 1.00 54.27 60 SER L N 1
ATOM 5213 C CA . SER D 2 60 ? 160.756 -29.909 6.698 1.00 60.06 60 SER L CA 1
ATOM 5214 C C . SER D 2 60 ? 160.677 -31.424 6.547 1.00 63.53 60 SER L C 1
ATOM 5215 O O . SER D 2 60 ? 161.096 -32.166 7.440 1.00 68.56 60 SER L O 1
ATOM 5218 N N . GLY D 2 61 ? 160.122 -31.886 5.426 1.00 53.00 61 GLY L N 1
ATOM 5219 C CA . GLY D 2 61 ? 160.118 -33.293 5.077 1.00 50.81 61 GLY L CA 1
ATOM 5220 C C . GLY D 2 61 ? 158.749 -33.941 5.035 1.00 53.65 61 GLY L C 1
ATOM 5221 O O . GLY D 2 61 ? 158.593 -34.985 4.388 1.00 57.86 61 GLY L O 1
ATOM 5222 N N . VAL D 2 62 ? 157.760 -33.367 5.712 1.00 54.62 62 VAL L N 1
ATOM 5223 C CA . VAL D 2 62 ? 156.409 -33.921 5.740 1.00 59.16 62 VAL L CA 1
ATOM 5224 C C . VAL D 2 62 ? 155.657 -33.391 4.529 1.00 55.36 62 VAL L C 1
ATOM 5225 O O . VAL D 2 62 ? 155.714 -32.186 4.250 1.00 55.27 62 VAL L O 1
ATOM 5229 N N . PRO D 2 63 ? 154.946 -34.245 3.793 1.00 57.58 63 PRO L N 1
ATOM 5230 C CA . PRO D 2 63 ? 154.333 -33.805 2.534 1.00 58.43 63 PRO L CA 1
ATOM 5231 C C . PRO D 2 63 ? 153.355 -32.654 2.715 1.00 57.91 63 PRO L C 1
ATOM 5232 O O . PRO D 2 63 ? 152.732 -32.489 3.766 1.00 58.59 63 PRO L O 1
ATOM 5236 N N . ALA D 2 64 ? 153.222 -31.859 1.650 1.00 64.86 64 ALA L N 1
ATOM 5237 C CA . ALA D 2 64 ? 152.353 -30.689 1.634 1.00 62.18 64 ALA L CA 1
ATOM 5238 C C . ALA D 2 64 ? 150.875 -31.032 1.771 1.00 56.44 64 ALA L C 1
ATOM 5239 O O . ALA D 2 64 ? 150.064 -30.116 1.941 1.00 57.10 64 ALA L O 1
ATOM 5241 N N . ARG D 2 65 ? 150.502 -32.314 1.700 1.00 53.70 65 ARG L N 1
ATOM 5242 C CA . ARG D 2 65 ? 149.107 -32.687 1.909 1.00 55.93 65 ARG L CA 1
ATOM 5243 C C . ARG D 2 65 ? 148.666 -32.425 3.344 1.00 57.70 65 ARG L C 1
ATOM 5244 O O . ARG D 2 65 ? 147.461 -32.398 3.622 1.00 60.13 65 ARG L O 1
ATOM 5252 N N . PHE D 2 66 ? 149.616 -32.237 4.256 1.00 57.12 66 PHE L N 1
ATOM 5253 C CA . PHE D 2 66 ? 149.323 -31.892 5.639 1.00 52.62 66 PHE L CA 1
ATOM 5254 C C . PHE D 2 66 ? 149.252 -30.379 5.784 1.00 48.18 66 PHE L C 1
ATOM 5255 O O . PHE D 2 66 ? 150.159 -29.663 5.347 1.00 53.96 66 PHE L O 1
ATOM 5263 N N . SER D 2 67 ? 148.178 -29.899 6.403 1.00 51.45 67 SER L N 1
ATOM 5264 C CA . SER D 2 67 ? 147.932 -28.473 6.548 1.00 50.52 67 SER L CA 1
ATOM 5265 C C . SER D 2 67 ? 147.449 -28.179 7.961 1.00 48.87 67 SER L C 1
ATOM 5266 O O . SER D 2 67 ? 146.711 -28.973 8.551 1.00 47.02 67 SER L O 1
ATOM 5269 N N . GLY D 2 68 ? 147.875 -27.043 8.496 1.00 45.78 68 GLY L N 1
ATOM 5270 C CA . GLY D 2 68 ? 147.420 -26.596 9.798 1.00 45.14 68 GLY L CA 1
ATOM 5271 C C . GLY D 2 68 ? 146.909 -25.172 9.738 1.00 44.27 68 GLY L C 1
ATOM 5272 O O . GLY D 2 68 ? 147.355 -24.360 8.926 1.00 48.92 68 GLY L O 1
ATOM 5273 N N . SER D 2 69 ? 145.956 -24.877 10.617 1.00 45.22 69 SER L N 1
ATOM 5274 C CA . SER D 2 69 ? 145.338 -23.560 10.655 1.00 43.74 69 SER L CA 1
ATOM 5275 C C . SER D 2 69 ? 144.678 -23.377 12.012 1.00 48.36 69 SER L C 1
ATOM 5276 O O . SER D 2 69 ? 144.606 -24.303 12.823 1.00 43.27 69 SER L O 1
ATOM 5279 N N . GLY D 2 70 ? 144.192 -22.170 12.244 1.00 45.19 70 GLY L N 1
ATOM 5280 C CA . GLY D 2 70 ? 143.540 -21.811 13.483 1.00 46.49 70 GLY L CA 1
ATOM 5281 C C . GLY D 2 70 ? 144.207 -20.619 14.132 1.00 44.43 70 GLY L C 1
ATOM 5282 O O . GLY D 2 70 ? 145.149 -20.022 13.601 1.00 42.90 70 GLY L O 1
ATOM 5283 N N . SER D 2 71 ? 143.701 -20.279 15.313 1.00 43.32 71 SER L N 1
ATOM 5284 C CA . SER D 2 71 ? 144.185 -19.171 16.130 1.00 43.17 71 SER L CA 1
ATOM 5285 C C . SER D 2 71 ? 143.379 -19.177 17.426 1.00 44.28 71 SER L C 1
ATOM 5286 O O . SER D 2 71 ? 142.338 -19.833 17.526 1.00 47.05 71 SER L O 1
ATOM 5289 N N . GLY D 2 72 ? 143.886 -18.445 18.424 1.00 40.44 72 GLY L N 1
ATOM 5290 C CA . GLY D 2 72 ? 143.207 -18.315 19.700 1.00 42.13 72 GLY L CA 1
ATOM 5291 C C . GLY D 2 72 ? 143.050 -19.634 20.429 1.00 47.93 72 GLY L C 1
ATOM 5292 O O . GLY D 2 72 ? 143.990 -20.115 21.077 1.00 44.07 72 GLY L O 1
ATOM 5293 N N . THR D 2 73 ? 141.860 -20.228 20.321 1.00 46.36 73 THR L N 1
ATOM 5294 C CA . THR D 2 73 ? 141.548 -21.484 20.984 1.00 45.03 73 THR L CA 1
ATOM 5295 C C . THR D 2 73 ? 141.311 -22.646 20.033 1.00 51.11 73 THR L C 1
ATOM 5296 O O . THR D 2 73 ? 141.563 -23.790 20.412 1.00 51.99 73 THR L O 1
ATOM 5300 N N . ASP D 2 74 ? 140.834 -22.390 18.819 1.00 46.32 74 ASP L N 1
ATOM 5301 C CA . ASP D 2 74 ? 140.454 -23.449 17.896 1.00 43.69 74 ASP L CA 1
ATOM 5302 C C . ASP D 2 74 ? 141.531 -23.623 16.834 1.00 44.90 74 ASP L C 1
ATOM 5303 O O . ASP D 2 74 ? 142.022 -22.638 16.273 1.00 41.19 74 ASP L O 1
ATOM 5308 N N . PHE D 2 75 ? 141.900 -24.877 16.575 1.00 43.20 75 PHE L N 1
ATOM 5309 C CA . PHE D 2 75 ? 142.915 -25.215 15.588 1.00 44.13 75 PHE L CA 1
ATOM 5310 C C . PHE D 2 75 ? 142.496 -26.490 14.870 1.00 44.56 75 PHE L C 1
ATOM 5311 O O . PHE D 2 75 ? 141.836 -27.356 15.450 1.00 46.92 75 PHE L O 1
ATOM 5319 N N . THR D 2 76 ? 142.876 -26.598 13.597 1.00 48.61 76 THR L N 1
ATOM 5320 C CA . THR D 2 76 ? 142.482 -27.731 12.769 1.00 51.54 76 THR L CA 1
ATOM 5321 C C . THR D 2 76 ? 143.681 -28.285 12.015 1.00 42.84 76 THR L C 1
ATOM 5322 O O . THR D 2 76 ? 144.525 -27.529 11.524 1.00 39.63 76 THR L O 1
ATOM 5326 N N . LEU D 2 77 ? 143.748 -29.611 11.925 1.00 43.39 77 LEU L N 1
ATOM 5327 C CA . LEU D 2 77 ? 144.731 -30.303 11.102 1.00 46.29 77 LEU L CA 1
ATOM 5328 C C . LEU D 2 77 ? 144.004 -30.932 9.922 1.00 46.66 77 LEU L C 1
ATOM 5329 O O . LEU D 2 77 ? 143.057 -31.704 10.110 1.00 50.37 77 LEU L O 1
ATOM 5334 N N . ASN D 2 78 ? 144.439 -30.593 8.712 1.00 50.66 78 ASN L N 1
ATOM 5335 C CA . ASN D 2 78 ? 143.850 -31.111 7.488 1.00 50.96 78 ASN L CA 1
ATOM 5336 C C . ASN D 2 78 ? 144.844 -32.022 6.778 1.00 49.87 78 ASN L C 1
ATOM 5337 O O . ASN D 2 78 ? 146.032 -31.699 6.669 1.00 50.57 78 ASN L O 1
ATOM 5342 N N . ILE D 2 79 ? 144.354 -33.171 6.319 1.00 50.29 79 ILE L N 1
ATOM 5343 C CA . ILE D 2 79 ? 145.119 -34.104 5.500 1.00 52.89 79 ILE L CA 1
ATOM 5344 C C . ILE D 2 79 ? 144.328 -34.320 4.217 1.00 52.99 79 ILE L C 1
ATOM 5345 O O . ILE D 2 79 ? 143.200 -34.827 4.258 1.00 50.12 79 ILE L O 1
ATOM 5350 N N . HIS D 2 80 ? 144.907 -33.922 3.084 1.00 57.80 80 HIS L N 1
ATOM 5351 C CA . HIS D 2 80 ? 144.228 -34.047 1.798 1.00 58.94 80 HIS L CA 1
ATOM 5352 C C . HIS D 2 80 ? 145.244 -34.041 0.663 1.00 60.47 80 HIS L C 1
ATOM 5353 O O . HIS D 2 80 ? 145.979 -33.060 0.493 1.00 60.11 80 HIS L O 1
ATOM 5360 N N . PRO D 2 81 ? 145.319 -35.116 -0.140 1.00 63.69 81 PRO L N 1
ATOM 5361 C CA . PRO D 2 81 ? 144.480 -36.313 -0.012 1.00 61.23 81 PRO L CA 1
ATOM 5362 C C . PRO D 2 81 ? 145.098 -37.392 0.884 1.00 57.08 81 PRO L C 1
ATOM 5363 O O . PRO D 2 81 ? 146.318 -37.515 0.947 1.00 56.26 81 PRO L O 1
ATOM 5367 N N . VAL D 2 82 ? 144.253 -38.168 1.557 1.00 58.40 82 VAL L N 1
ATOM 5368 C CA . VAL D 2 82 ? 144.727 -39.151 2.527 1.00 60.31 82 VAL L CA 1
ATOM 5369 C C . VAL D 2 82 ? 145.262 -40.377 1.797 1.00 60.05 82 VAL L C 1
ATOM 5370 O O . VAL D 2 82 ? 144.583 -40.949 0.936 1.00 60.78 82 VAL L O 1
ATOM 5374 N N . GLU D 2 83 ? 146.483 -40.781 2.144 1.00 59.46 83 GLU L N 1
ATOM 5375 C CA . GLU D 2 83 ? 147.117 -41.988 1.630 1.00 58.42 83 GLU L CA 1
ATOM 5376 C C . GLU D 2 83 ? 147.126 -43.073 2.701 1.00 58.24 83 GLU L C 1
ATOM 5377 O O . GLU D 2 83 ? 146.823 -42.829 3.871 1.00 55.69 83 GLU L O 1
ATOM 5383 N N . GLU D 2 84 ? 147.490 -44.288 2.277 1.00 60.83 84 GLU L N 1
ATOM 5384 C CA . GLU D 2 84 ? 147.511 -45.424 3.196 1.00 60.82 84 GLU L CA 1
ATOM 5385 C C . GLU D 2 84 ? 148.479 -45.191 4.349 1.00 57.85 84 GLU L C 1
ATOM 5386 O O . GLU D 2 84 ? 148.225 -45.620 5.481 1.00 54.86 84 GLU L O 1
ATOM 5392 N N . GLU D 2 85 ? 149.594 -44.512 4.083 1.00 58.26 85 GLU L N 1
ATOM 5393 C CA . GLU D 2 85 ? 150.604 -44.265 5.104 1.00 55.18 85 GLU L CA 1
ATOM 5394 C C . GLU D 2 85 ? 150.120 -43.333 6.213 1.00 58.57 85 GLU L C 1
ATOM 5395 O O . GLU D 2 85 ? 150.813 -43.197 7.228 1.00 57.09 85 GLU L O 1
ATOM 5401 N N . ASP D 2 86 ? 148.954 -42.699 6.059 1.00 54.84 86 ASP L N 1
ATOM 5402 C CA . ASP D 2 86 ? 148.478 -41.750 7.059 1.00 51.83 86 ASP L CA 1
ATOM 5403 C C . ASP D 2 86 ? 147.808 -42.417 8.251 1.00 53.25 86 ASP L C 1
ATOM 5404 O O . ASP D 2 86 ? 147.459 -41.718 9.210 1.00 52.92 86 ASP L O 1
ATOM 5409 N N . ALA D 2 87 ? 147.608 -43.735 8.212 1.00 53.33 87 ALA L N 1
ATOM 5410 C CA . ALA D 2 87 ? 147.010 -44.448 9.334 1.00 50.94 87 ALA L CA 1
ATOM 5411 C C . ALA D 2 87 ? 147.876 -44.312 10.577 1.00 52.97 87 ALA L C 1
ATOM 5412 O O . ALA D 2 87 ? 148.930 -44.947 10.687 1.00 57.52 87 ALA L O 1
ATOM 5414 N N . ALA D 2 88 ? 147.434 -43.488 11.516 1.00 50.86 88 ALA L N 1
ATOM 5415 C CA . ALA D 2 88 ? 148.189 -43.197 12.730 1.00 54.07 88 ALA L CA 1
ATOM 5416 C C . ALA D 2 88 ? 147.258 -42.512 13.721 1.00 50.05 88 ALA L C 1
ATOM 5417 O O . ALA D 2 88 ? 146.043 -42.429 13.506 1.00 49.77 88 ALA L O 1
ATOM 5419 N N . THR D 2 89 ? 147.835 -42.038 14.819 1.00 47.28 89 THR L N 1
ATOM 5420 C CA . THR D 2 89 ? 147.140 -41.219 15.799 1.00 48.07 89 THR L CA 1
ATOM 5421 C C . THR D 2 89 ? 147.795 -39.848 15.821 1.00 43.56 89 THR L C 1
ATOM 5422 O O . THR D 2 89 ? 149.025 -39.745 15.880 1.00 41.30 89 THR L O 1
ATOM 5426 N N . TYR D 2 90 ? 146.981 -38.803 15.781 1.00 46.48 90 TYR L N 1
ATOM 5427 C CA . TYR D 2 90 ? 147.474 -37.439 15.695 1.00 48.45 90 TYR L CA 1
ATOM 5428 C C . TYR D 2 90 ? 147.168 -36.705 16.991 1.00 48.09 90 TYR L C 1
ATOM 5429 O O . TYR D 2 90 ? 146.084 -36.861 17.561 1.00 49.36 90 TYR L O 1
ATOM 5438 N N . TYR D 2 91 ? 148.139 -35.922 17.461 1.00 42.49 91 TYR L N 1
ATOM 5439 C CA . TYR D 2 91 ? 148.043 -35.209 18.726 1.00 40.55 91 TYR L CA 1
ATOM 5440 C C . TYR D 2 91 ? 148.319 -33.726 18.516 1.00 42.69 91 TYR L C 1
ATOM 5441 O O . TYR D 2 91 ? 149.158 -33.349 17.689 1.00 40.39 91 TYR L O 1
ATOM 5450 N N . CYS D 2 92 ? 147.603 -32.888 19.259 1.00 47.32 92 CYS L N 1
ATOM 5451 C CA . CYS D 2 92 ? 147.889 -31.464 19.328 1.00 47.02 92 CYS L CA 1
ATOM 5452 C C . CYS D 2 92 ? 148.541 -31.151 20.668 1.00 42.31 92 CYS L C 1
ATOM 5453 O O . CYS D 2 92 ? 148.324 -31.853 21.658 1.00 41.26 92 CYS L O 1
ATOM 5456 N N . GLN D 2 93 ? 149.360 -30.101 20.685 1.00 40.75 93 GLN L N 1
ATOM 5457 C CA . GLN D 2 93 ? 150.079 -29.707 21.888 1.00 41.80 93 GLN L CA 1
ATOM 5458 C C . GLN D 2 93 ? 150.256 -28.196 21.896 1.00 42.43 93 GLN L C 1
ATOM 5459 O O . GLN D 2 93 ? 150.457 -27.582 20.845 1.00 42.05 93 GLN L O 1
ATOM 5465 N N . HIS D 2 94 ? 150.179 -27.603 23.082 1.00 43.08 94 HIS L N 1
ATOM 5466 C CA . HIS D 2 94 ? 150.391 -26.173 23.239 1.00 47.40 94 HIS L CA 1
ATOM 5467 C C . HIS D 2 94 ? 151.715 -25.910 23.942 1.00 40.35 94 HIS L C 1
ATOM 5468 O O . HIS D 2 94 ? 152.234 -26.754 24.676 1.00 40.39 94 HIS L O 1
ATOM 5475 N N . SER D 2 95 ? 152.265 -24.716 23.694 1.00 40.21 95 SER L N 1
ATOM 5476 C CA . SER D 2 95 ? 153.460 -24.244 24.384 1.00 40.61 95 SER L CA 1
ATOM 5477 C C . SER D 2 95 ? 153.265 -22.833 24.933 1.00 44.50 95 SER L C 1
ATOM 5478 O O . SER D 2 95 ? 154.248 -22.119 25.166 1.00 41.19 95 SER L O 1
ATOM 5481 N N . ARG D 2 96 ? 152.013 -22.422 25.151 1.00 45.71 96 ARG L N 1
ATOM 5482 C CA . ARG D 2 96 ? 151.736 -21.081 25.657 1.00 48.01 96 ARG L CA 1
ATOM 5483 C C . ARG D 2 96 ? 152.210 -20.918 27.098 1.00 45.07 96 ARG L C 1
ATOM 5484 O O . ARG D 2 96 ? 152.787 -19.884 27.452 1.00 45.71 96 ARG L O 1
ATOM 5492 N N . GLU D 2 97 ? 151.979 -21.925 27.940 1.00 46.45 97 GLU L N 1
ATOM 5493 C CA . GLU D 2 97 ? 152.355 -21.870 29.346 1.00 48.01 97 GLU L CA 1
ATOM 5494 C C . GLU D 2 97 ? 152.959 -23.202 29.769 1.00 46.29 97 GLU L C 1
ATOM 5495 O O . GLU D 2 97 ? 153.013 -24.167 28.999 1.00 53.94 97 GLU L O 1
ATOM 5501 N N . LEU D 2 98 ? 153.397 -23.247 31.041 1.00 44.92 98 LEU L N 1
ATOM 5502 C CA . LEU D 2 98 ? 153.768 -24.441 31.787 1.00 46.76 98 LEU L CA 1
ATOM 5503 C C . LEU D 2 98 ? 152.605 -24.866 32.669 1.00 49.35 98 LEU L C 1
ATOM 5504 O O . LEU D 2 98 ? 152.019 -24.018 33.360 1.00 50.30 98 LEU L O 1
ATOM 5509 N N . PRO D 2 99 ? 152.226 -26.152 32.669 1.00 48.07 99 PRO L N 1
ATOM 5510 C CA . PRO D 2 99 ? 152.894 -27.199 31.892 1.00 46.90 99 PRO L CA 1
ATOM 5511 C C . PRO D 2 99 ? 152.312 -27.392 30.490 1.00 42.32 99 PRO L C 1
ATOM 5512 O O . PRO D 2 99 ? 151.130 -27.134 30.263 1.00 43.40 99 PRO L O 1
ATOM 5516 N N . TYR D 2 100 ? 153.150 -27.837 29.557 1.00 44.96 100 TYR L N 1
ATOM 5517 C CA . TYR D 2 100 ? 152.661 -28.198 28.235 1.00 42.30 100 TYR L CA 1
ATOM 5518 C C . TYR D 2 100 ? 151.752 -29.417 28.336 1.00 42.18 100 TYR L C 1
ATOM 5519 O O . TYR D 2 100 ? 152.014 -30.347 29.105 1.00 43.80 100 TYR L O 1
ATOM 5528 N N . THR D 2 101 ? 150.671 -29.410 27.561 1.00 38.64 101 THR L N 1
ATOM 5529 C CA . THR D 2 101 ? 149.728 -30.518 27.551 1.00 40.39 101 THR L CA 1
ATOM 5530 C C . THR D 2 101 ? 149.408 -30.915 26.121 1.00 40.53 101 THR L C 1
ATOM 5531 O O . THR D 2 101 ? 149.427 -30.087 25.205 1.00 40.15 101 THR L O 1
ATOM 5535 N N . PHE D 2 102 ? 149.117 -32.196 25.946 1.00 42.87 102 PHE L N 1
ATOM 5536 C CA . PHE D 2 102 ? 148.697 -32.750 24.671 1.00 41.26 102 PHE L CA 1
ATOM 5537 C C . PHE D 2 102 ? 147.199 -33.017 24.692 1.00 40.82 102 PHE L C 1
ATOM 5538 O O . PHE D 2 102 ? 146.571 -33.097 25.751 1.00 44.97 102 PHE L O 1
ATOM 5546 N N . GLY D 2 103 ? 146.630 -33.158 23.504 1.00 37.57 103 GLY L N 1
ATOM 5547 C CA . GLY D 2 103 ? 145.261 -33.603 23.404 1.00 39.80 103 GLY L CA 1
ATOM 5548 C C . GLY D 2 103 ? 145.141 -35.099 23.614 1.00 39.20 103 GLY L C 1
ATOM 5549 O O . GLY D 2 103 ? 146.131 -35.830 23.701 1.00 37.47 103 GLY L O 1
ATOM 5550 N N . GLY D 2 104 ? 143.893 -35.559 23.698 1.00 36.31 104 GLY L N 1
ATOM 5551 C CA . GLY D 2 104 ? 143.636 -36.984 23.822 1.00 34.56 104 GLY L CA 1
ATOM 5552 C C . GLY D 2 104 ? 144.027 -37.800 22.609 1.00 41.24 104 GLY L C 1
ATOM 5553 O O . GLY D 2 104 ? 144.151 -39.024 22.723 1.00 46.05 104 GLY L O 1
ATOM 5554 N N . GLY D 2 105 ? 144.229 -37.158 21.465 1.00 43.26 105 GLY L N 1
ATOM 5555 C CA . GLY D 2 105 ? 144.595 -37.856 20.255 1.00 42.63 105 GLY L CA 1
ATOM 5556 C C . GLY D 2 105 ? 143.393 -38.209 19.396 1.00 47.86 105 GLY L C 1
ATOM 5557 O O . GLY D 2 105 ? 142.257 -38.289 19.858 1.00 45.25 105 GLY L O 1
ATOM 5558 N N . THR D 2 106 ? 143.670 -38.409 18.109 1.00 45.80 106 THR L N 1
ATOM 5559 C CA . THR D 2 106 ? 142.675 -38.825 17.125 1.00 47.60 106 THR L CA 1
ATOM 5560 C C . THR D 2 106 ? 143.306 -39.904 16.261 1.00 47.82 106 THR L C 1
ATOM 5561 O O . THR D 2 106 ? 144.225 -39.617 15.485 1.00 49.06 106 THR L O 1
ATOM 5565 N N . LYS D 2 107 ? 142.826 -41.138 16.395 1.00 42.75 107 LYS L N 1
ATOM 5566 C CA . LYS D 2 107 ? 143.315 -42.213 15.547 1.00 47.79 107 LYS L CA 1
ATOM 5567 C C . LYS D 2 107 ? 142.554 -42.196 14.232 1.00 49.82 107 LYS L C 1
ATOM 5568 O O . LYS D 2 107 ? 141.319 -42.192 14.217 1.00 54.66 107 LYS L O 1
ATOM 5574 N N . LEU D 2 108 ? 143.296 -42.175 13.132 1.00 50.16 108 LEU L N 1
ATOM 5575 C CA . LEU D 2 108 ? 142.726 -42.104 11.796 1.00 53.09 108 LEU L CA 1
ATOM 5576 C C . LEU D 2 108 ? 142.701 -43.499 11.188 1.00 52.50 108 LEU L C 1
ATOM 5577 O O . LEU D 2 108 ? 143.754 -44.129 11.030 1.00 51.60 108 LEU L O 1
ATOM 5582 N N . GLU D 2 109 ? 141.511 -43.978 10.845 1.00 52.55 109 GLU L N 1
ATOM 5583 C CA . GLU D 2 109 ? 141.361 -45.237 10.132 1.00 58.34 109 GLU L CA 1
ATOM 5584 C C . GLU D 2 109 ? 141.011 -44.953 8.677 1.00 57.86 109 GLU L C 1
ATOM 5585 O O . GLU D 2 109 ? 140.298 -43.991 8.373 1.00 54.27 109 GLU L O 1
ATOM 5591 N N . ILE D 2 110 ? 141.515 -45.794 7.780 1.00 64.63 110 ILE L N 1
ATOM 5592 C CA . ILE D 2 110 ? 141.479 -45.533 6.347 1.00 64.43 110 ILE L CA 1
ATOM 5593 C C . ILE D 2 110 ? 140.580 -46.564 5.676 1.00 63.75 110 ILE L C 1
ATOM 5594 O O . ILE D 2 110 ? 140.805 -47.774 5.805 1.00 65.40 110 ILE L O 1
ATOM 5599 N N . LYS D 2 111 ? 139.566 -46.083 4.958 1.00 58.88 111 LYS L N 1
ATOM 5600 C CA . LYS D 2 111 ? 138.647 -46.967 4.255 1.00 58.06 111 LYS L CA 1
ATOM 5601 C C . LYS D 2 111 ? 139.272 -47.484 2.968 1.00 64.22 111 LYS L C 1
ATOM 5602 O O . LYS D 2 111 ? 139.923 -46.738 2.229 1.00 63.06 111 LYS L O 1
ATOM 5608 N N . ARG D 2 112 ? 139.060 -48.771 2.703 1.00 65.66 112 ARG L N 1
ATOM 5609 C CA . ARG D 2 112 ? 139.470 -49.403 1.461 1.00 58.57 112 ARG L CA 1
ATOM 5610 C C . ARG D 2 112 ? 138.424 -50.441 1.082 1.00 61.69 112 ARG L C 1
ATOM 5611 O O . ARG D 2 112 ? 137.478 -50.702 1.831 1.00 60.05 112 ARG L O 1
ATOM 5619 N N . ALA D 2 113 ? 138.597 -51.030 -0.099 1.00 62.63 113 ALA L N 1
ATOM 5620 C CA . ALA D 2 113 ? 137.689 -52.076 -0.547 1.00 62.42 113 ALA L CA 1
ATOM 5621 C C . ALA D 2 113 ? 137.763 -53.279 0.387 1.00 60.36 113 ALA L C 1
ATOM 5622 O O . ALA D 2 113 ? 138.803 -53.565 0.987 1.00 59.87 113 ALA L O 1
ATOM 5624 N N . ASP D 2 114 ? 136.637 -53.981 0.517 1.00 55.67 114 ASP L N 1
ATOM 5625 C CA . ASP D 2 114 ? 136.582 -55.151 1.386 1.00 62.59 114 ASP L CA 1
ATOM 5626 C C . ASP D 2 114 ? 137.585 -56.204 0.934 1.00 59.86 114 ASP L C 1
ATOM 5627 O O . ASP D 2 114 ? 137.785 -56.425 -0.263 1.00 58.03 114 ASP L O 1
ATOM 5632 N N . ALA D 2 115 ? 138.215 -56.860 1.905 1.00 58.91 115 ALA L N 1
ATOM 5633 C CA . ALA D 2 115 ? 139.251 -57.843 1.634 1.00 63.06 115 ALA L CA 1
ATOM 5634 C C . ALA D 2 115 ? 139.045 -59.059 2.524 1.00 64.22 115 ALA L C 1
ATOM 5635 O O . ALA D 2 115 ? 138.711 -58.924 3.703 1.00 68.03 115 ALA L O 1
ATOM 5637 N N . ALA D 2 116 ? 139.249 -60.249 1.950 1.00 69.13 116 ALA L N 1
ATOM 5638 C CA . ALA D 2 116 ? 139.114 -61.517 2.648 1.00 65.66 116 ALA L CA 1
ATOM 5639 C C . ALA D 2 116 ? 140.395 -61.854 3.405 1.00 66.42 116 ALA L C 1
ATOM 5640 O O . ALA D 2 116 ? 141.498 -61.539 2.945 1.00 69.63 116 ALA L O 1
ATOM 5642 N N . PRO D 2 117 ? 140.286 -62.496 4.566 1.00 66.58 117 PRO L N 1
ATOM 5643 C CA . PRO D 2 117 ? 141.491 -62.881 5.307 1.00 63.66 117 PRO L CA 1
ATOM 5644 C C . PRO D 2 117 ? 142.145 -64.122 4.722 1.00 64.21 117 PRO L C 1
ATOM 5645 O O . PRO D 2 117 ? 141.473 -65.064 4.294 1.00 61.60 117 PRO L O 1
ATOM 5649 N N . THR D 2 118 ? 143.475 -64.104 4.697 1.00 65.22 118 THR L N 1
ATOM 5650 C CA . THR D 2 118 ? 144.264 -65.277 4.347 1.00 65.12 118 THR L CA 1
ATOM 5651 C C . THR D 2 118 ? 144.615 -66.019 5.630 1.00 67.38 118 THR L C 1
ATOM 5652 O O . THR D 2 118 ? 145.359 -65.501 6.469 1.00 67.12 118 THR L O 1
ATOM 5656 N N . VAL D 2 119 ? 144.084 -67.229 5.777 1.00 69.90 119 VAL L N 1
ATOM 5657 C CA . VAL D 2 119 ? 144.101 -67.957 7.039 1.00 70.20 119 VAL L CA 1
ATOM 5658 C C . VAL D 2 119 ? 145.042 -69.146 6.918 1.00 70.61 119 VAL L C 1
ATOM 5659 O O . VAL D 2 119 ? 144.949 -69.926 5.962 1.00 75.85 119 VAL L O 1
ATOM 5663 N N . SER D 2 120 ? 145.944 -69.282 7.888 1.00 68.92 120 SER L N 1
ATOM 5664 C CA . SER D 2 120 ? 146.845 -70.419 7.984 1.00 70.25 120 SER L CA 1
ATOM 5665 C C . SER D 2 120 ? 146.824 -70.937 9.416 1.00 74.70 120 SER L C 1
ATOM 5666 O O . SER D 2 120 ? 146.677 -70.164 10.366 1.00 78.89 120 SER L O 1
ATOM 5669 N N . ILE D 2 121 ? 146.963 -72.254 9.568 1.00 79.30 121 ILE L N 1
ATOM 5670 C CA . ILE D 2 121 ? 146.902 -72.893 10.877 1.00 79.93 121 ILE L CA 1
ATOM 5671 C C . ILE D 2 121 ? 148.170 -73.709 11.091 1.00 75.60 121 ILE L C 1
ATOM 5672 O O . ILE D 2 121 ? 148.808 -74.162 10.136 1.00 79.09 121 ILE L O 1
ATOM 5677 N N . PHE D 2 122 ? 148.546 -73.881 12.363 1.00 75.76 122 PHE L N 1
ATOM 5678 C CA . PHE D 2 122 ? 149.806 -74.530 12.710 1.00 82.41 122 PHE L CA 1
ATOM 5679 C C . PHE D 2 122 ? 149.658 -75.393 13.959 1.00 89.50 122 PHE L C 1
ATOM 5680 O O . PHE D 2 122 ? 149.116 -74.921 14.977 1.00 80.37 122 PHE L O 1
ATOM 5688 N N . PRO D 2 123 ? 150.126 -76.637 13.925 1.00 91.77 123 PRO L N 1
ATOM 5689 C CA . PRO D 2 123 ? 150.031 -77.502 15.100 1.00 89.42 123 PRO L CA 1
ATOM 5690 C C . PRO D 2 123 ? 151.201 -77.268 16.037 1.00 87.25 123 PRO L C 1
ATOM 5691 O O . PRO D 2 123 ? 152.211 -76.664 15.646 1.00 88.31 123 PRO L O 1
ATOM 5695 N N . PRO D 2 124 ? 151.103 -77.722 17.287 1.00 86.32 124 PRO L N 1
ATOM 5696 C CA . PRO D 2 124 ? 152.263 -77.660 18.189 1.00 86.72 124 PRO L CA 1
ATOM 5697 C C . PRO D 2 124 ? 153.336 -78.636 17.732 1.00 88.66 124 PRO L C 1
ATOM 5698 O O . PRO D 2 124 ? 153.124 -79.851 17.718 1.00 92.70 124 PRO L O 1
ATOM 5702 N N . SER D 2 125 ? 154.486 -78.100 17.338 1.00 86.58 125 SER L N 1
ATOM 5703 C CA . SER D 2 125 ? 155.562 -78.960 16.879 1.00 94.98 125 SER L CA 1
ATOM 5704 C C . SER D 2 125 ? 156.319 -79.536 18.072 1.00 96.00 125 SER L C 1
ATOM 5705 O O . SER D 2 125 ? 156.270 -79.010 19.188 1.00 91.72 125 SER L O 1
ATOM 5708 N N . SER D 2 126 ? 157.037 -80.633 17.813 1.00 96.04 126 SER L N 1
ATOM 5709 C CA . SER D 2 126 ? 157.589 -81.469 18.876 1.00 93.96 126 SER L CA 1
ATOM 5710 C C . SER D 2 126 ? 158.498 -80.711 19.838 1.00 91.59 126 SER L C 1
ATOM 5711 O O . SER D 2 126 ? 158.724 -81.188 20.956 1.00 93.12 126 SER L O 1
ATOM 5714 N N . GLU D 2 127 ? 159.028 -79.553 19.440 1.00 90.98 127 GLU L N 1
ATOM 5715 C CA . GLU D 2 127 ? 159.864 -78.788 20.360 1.00 87.50 127 GLU L CA 1
ATOM 5716 C C . GLU D 2 127 ? 159.057 -78.262 21.539 1.00 83.64 127 GLU L C 1
ATOM 5717 O O . GLU D 2 127 ? 159.610 -78.047 22.623 1.00 82.17 127 GLU L O 1
ATOM 5723 N N . GLN D 2 128 ? 157.755 -78.059 21.349 1.00 91.92 128 GLN L N 1
ATOM 5724 C CA . GLN D 2 128 ? 156.858 -77.634 22.415 1.00 89.63 128 GLN L CA 1
ATOM 5725 C C . GLN D 2 128 ? 156.329 -78.815 23.221 1.00 92.64 128 GLN L C 1
ATOM 5726 O O . GLN D 2 128 ? 156.155 -78.706 24.440 1.00 91.30 128 GLN L O 1
ATOM 5732 N N . LEU D 2 129 ? 156.080 -79.948 22.563 1.00 92.81 129 LEU L N 1
ATOM 5733 C CA . LEU D 2 129 ? 155.638 -81.191 23.191 1.00 92.81 129 LEU L CA 1
ATOM 5734 C C . LEU D 2 129 ? 156.745 -81.891 23.966 1.00 99.08 129 LEU L C 1
ATOM 5735 O O . LEU D 2 129 ? 156.531 -82.998 24.477 1.00 101.25 129 LEU L O 1
ATOM 5740 N N . THR D 2 130 ? 157.923 -81.273 24.047 1.00 99.00 130 THR L N 1
ATOM 5741 C CA . THR D 2 130 ? 159.015 -81.755 24.879 1.00 103.28 130 THR L CA 1
ATOM 5742 C C . THR D 2 130 ? 159.060 -81.050 26.228 1.00 102.53 130 THR L C 1
ATOM 5743 O O . THR D 2 130 ? 159.766 -81.506 27.133 1.00 103.04 130 THR L O 1
ATOM 5747 N N . SER D 2 131 ? 158.308 -79.959 26.389 1.00 103.74 131 SER L N 1
ATOM 5748 C CA . SER D 2 131 ? 158.263 -79.220 27.642 1.00 104.66 131 SER L CA 1
ATOM 5749 C C . SER D 2 131 ? 157.012 -79.483 28.463 1.00 100.27 131 SER L C 1
ATOM 5750 O O . SER D 2 131 ? 157.013 -79.206 29.665 1.00 100.65 131 SER L O 1
ATOM 5753 N N . GLY D 2 132 ? 155.950 -79.993 27.850 1.00 96.76 132 GLY L N 1
ATOM 5754 C CA . GLY D 2 132 ? 154.703 -80.248 28.549 1.00 95.33 132 GLY L CA 1
ATOM 5755 C C . GLY D 2 132 ? 153.489 -79.504 28.021 1.00 94.16 132 GLY L C 1
ATOM 5756 O O . GLY D 2 132 ? 152.398 -79.678 28.581 1.00 93.39 132 GLY L O 1
ATOM 5757 N N . GLY D 2 133 ? 153.592 -78.686 26.970 1.00 96.23 133 GLY L N 1
ATOM 5758 C CA . GLY D 2 133 ? 152.465 -77.935 26.463 1.00 90.86 133 GLY L CA 1
ATOM 5759 C C . GLY D 2 133 ? 152.192 -78.214 24.992 1.00 88.40 133 GLY L C 1
ATOM 5760 O O . GLY D 2 133 ? 152.955 -78.904 24.310 1.00 91.80 133 GLY L O 1
ATOM 5761 N N . ALA D 2 134 ? 151.077 -77.665 24.514 1.00 85.97 134 ALA L N 1
ATOM 5762 C CA . ALA D 2 134 ? 150.683 -77.815 23.118 1.00 88.24 134 ALA L CA 1
ATOM 5763 C C . ALA D 2 134 ? 149.804 -76.636 22.734 1.00 86.38 134 ALA L C 1
ATOM 5764 O O . ALA D 2 134 ? 148.708 -76.475 23.280 1.00 83.03 134 ALA L O 1
ATOM 5766 N N . SER D 2 135 ? 150.278 -75.817 21.799 1.00 83.98 135 SER L N 1
ATOM 5767 C CA . SER D 2 135 ? 149.548 -74.639 21.355 1.00 81.75 135 SER L CA 1
ATOM 5768 C C . SER D 2 135 ? 149.229 -74.752 19.873 1.00 77.87 135 SER L C 1
ATOM 5769 O O . SER D 2 135 ? 150.064 -75.196 19.078 1.00 81.43 135 SER L O 1
ATOM 5772 N N . VAL D 2 136 ? 148.015 -74.349 19.510 1.00 75.78 136 VAL L N 1
ATOM 5773 C CA . VAL D 2 136 ? 147.575 -74.289 18.122 1.00 79.54 136 VAL L CA 1
ATOM 5774 C C . VAL D 2 136 ? 147.407 -72.823 17.748 1.00 74.48 136 VAL L C 1
ATOM 5775 O O . VAL D 2 136 ? 146.703 -72.077 18.440 1.00 76.09 136 VAL L O 1
ATOM 5779 N N . VAL D 2 137 ? 148.052 -72.412 16.659 1.00 76.17 137 VAL L N 1
ATOM 5780 C CA . VAL D 2 137 ? 148.065 -71.023 16.212 1.00 72.65 137 VAL L CA 1
ATOM 5781 C C . VAL D 2 137 ? 147.295 -70.923 14.902 1.00 69.62 137 VAL L C 1
ATOM 5782 O O . VAL D 2 137 ? 147.558 -71.681 13.961 1.00 75.80 137 VAL L O 1
ATOM 5786 N N . CYS D 2 138 ? 146.356 -69.982 14.843 1.00 68.38 138 CYS L N 1
ATOM 5787 C CA . CYS D 2 138 ? 145.594 -69.672 13.638 1.00 77.32 138 CYS L CA 1
ATOM 5788 C C . CYS D 2 138 ? 145.846 -68.214 13.274 1.00 69.04 138 CYS L C 1
ATOM 5789 O O . CYS D 2 138 ? 145.514 -67.312 14.051 1.00 65.64 138 CYS L O 1
ATOM 5792 N N . PHE D 2 139 ? 146.446 -67.986 12.109 1.00 65.79 139 PHE L N 1
ATOM 5793 C CA . PHE D 2 139 ? 146.704 -66.645 11.599 1.00 62.79 139 PHE L CA 1
ATOM 5794 C C . PHE D 2 139 ? 145.600 -66.242 10.628 1.00 62.16 139 PHE L C 1
ATOM 5795 O O . PHE D 2 139 ? 145.074 -67.081 9.895 1.00 69.30 139 PHE L O 1
ATOM 5803 N N . LEU D 2 140 ? 145.239 -64.958 10.636 1.00 58.62 140 LEU L N 1
ATOM 5804 C CA . LEU D 2 140 ? 144.205 -64.425 9.742 1.00 59.05 140 LEU L CA 1
ATOM 5805 C C . LEU D 2 140 ? 144.690 -63.058 9.271 1.00 58.24 140 LEU L C 1
ATOM 5806 O O . LEU D 2 140 ? 144.666 -62.094 10.040 1.00 58.11 140 LEU L O 1
ATOM 5811 N N . ASN D 2 141 ? 145.108 -62.971 8.010 1.00 61.92 141 ASN L N 1
ATOM 5812 C CA . ASN D 2 141 ? 145.918 -61.859 7.537 1.00 56.68 141 ASN L CA 1
ATOM 5813 C C . ASN D 2 141 ? 145.215 -61.056 6.455 1.00 59.26 141 ASN L C 1
ATOM 5814 O O . ASN D 2 141 ? 144.475 -61.605 5.631 1.00 62.64 141 ASN L O 1
ATOM 5819 N N . ASN D 2 142 ? 145.460 -59.745 6.482 1.00 53.42 142 ASN L N 1
ATOM 5820 C CA . ASN D 2 142 ? 145.135 -58.835 5.387 1.00 54.93 142 ASN L CA 1
ATOM 5821 C C . ASN D 2 142 ? 143.649 -58.893 5.024 1.00 57.06 142 ASN L C 1
ATOM 5822 O O . ASN D 2 142 ? 143.265 -59.282 3.919 1.00 58.13 142 ASN L O 1
ATOM 5827 N N . PHE D 2 143 ? 142.814 -58.487 5.978 1.00 58.15 143 PHE L N 1
ATOM 5828 C CA . PHE D 2 143 ? 141.376 -58.424 5.770 1.00 59.37 143 PHE L CA 1
ATOM 5829 C C . PHE D 2 143 ? 140.853 -57.025 6.075 1.00 60.87 143 PHE L C 1
ATOM 5830 O O . PHE D 2 143 ? 141.515 -56.215 6.728 1.00 58.34 143 PHE L O 1
ATOM 5838 N N . TYR D 2 144 ? 139.643 -56.754 5.583 1.00 59.15 144 TYR L N 1
ATOM 5839 C CA . TYR D 2 144 ? 138.977 -55.492 5.791 1.00 62.06 144 TYR L CA 1
ATOM 5840 C C . TYR D 2 144 ? 137.487 -55.789 5.702 1.00 67.21 144 TYR L C 1
ATOM 5841 O O . TYR D 2 144 ? 137.075 -56.534 4.798 1.00 67.26 144 TYR L O 1
ATOM 5850 N N . PRO D 2 145 ? 136.655 -55.227 6.596 1.00 69.25 145 PRO L N 1
ATOM 5851 C CA . PRO D 2 145 ? 137.004 -54.259 7.644 1.00 67.97 145 PRO L CA 1
ATOM 5852 C C . PRO D 2 145 ? 137.599 -54.861 8.915 1.00 66.75 145 PRO L C 1
ATOM 5853 O O . PRO D 2 145 ? 137.953 -56.039 8.958 1.00 65.41 145 PRO L O 1
ATOM 5857 N N . LYS D 2 146 ? 137.675 -54.025 9.953 1.00 68.58 146 LYS L N 1
ATOM 5858 C CA . LYS D 2 146 ? 138.430 -54.364 11.155 1.00 71.49 146 LYS L CA 1
ATOM 5859 C C . LYS D 2 146 ? 137.801 -55.521 11.925 1.00 70.13 146 LYS L C 1
ATOM 5860 O O . LYS D 2 146 ? 138.510 -56.433 12.369 1.00 66.87 146 LYS L O 1
ATOM 5866 N N . ASP D 2 147 ? 136.482 -55.506 12.103 1.00 75.38 147 ASP L N 1
ATOM 5867 C CA . ASP D 2 147 ? 135.848 -56.405 13.060 1.00 81.18 147 ASP L CA 1
ATOM 5868 C C . ASP D 2 147 ? 135.710 -57.820 12.503 1.00 78.42 147 ASP L C 1
ATOM 5869 O O . ASP D 2 147 ? 135.221 -58.022 11.389 1.00 75.25 147 ASP L O 1
ATOM 5874 N N . ILE D 2 148 ? 136.145 -58.795 13.301 1.00 83.16 148 ILE L N 1
ATOM 5875 C CA . ILE D 2 148 ? 136.111 -60.206 12.930 1.00 82.11 148 ILE L CA 1
ATOM 5876 C C . ILE D 2 148 ? 136.125 -60.995 14.231 1.00 86.59 148 ILE L C 1
ATOM 5877 O O . ILE D 2 148 ? 136.542 -60.489 15.273 1.00 87.02 148 ILE L O 1
ATOM 5882 N N . ASN D 2 149 ? 135.648 -62.237 14.183 1.00 91.99 149 ASN L N 1
ATOM 5883 C CA . ASN D 2 149 ? 135.692 -63.082 15.368 1.00 92.70 149 ASN L CA 1
ATOM 5884 C C . ASN D 2 149 ? 135.905 -64.533 14.968 1.00 84.15 149 ASN L C 1
ATOM 5885 O O . ASN D 2 149 ? 135.354 -65.001 13.969 1.00 84.28 149 ASN L O 1
ATOM 5890 N N . VAL D 2 150 ? 136.715 -65.233 15.757 1.00 88.50 150 VAL L N 1
ATOM 5891 C CA . VAL D 2 150 ? 137.100 -66.607 15.472 1.00 89.60 150 VAL L CA 1
ATOM 5892 C C . VAL D 2 150 ? 136.705 -67.491 16.644 1.00 87.16 150 VAL L C 1
ATOM 5893 O O . VAL D 2 150 ? 136.669 -67.044 17.796 1.00 84.43 150 VAL L O 1
ATOM 5897 N N . LYS D 2 151 ? 136.396 -68.746 16.342 1.00 85.61 151 LYS L N 1
ATOM 5898 C CA . LYS D 2 151 ? 136.057 -69.747 17.341 1.00 85.57 151 LYS L CA 1
ATOM 5899 C C . LYS D 2 151 ? 136.864 -71.009 17.079 1.00 87.04 151 LYS L C 1
ATOM 5900 O O . LYS D 2 151 ? 137.065 -71.402 15.926 1.00 90.02 151 LYS L O 1
ATOM 5906 N N . TRP D 2 152 ? 137.332 -71.629 18.156 1.00 90.08 152 TRP L N 1
ATOM 5907 C CA . TRP D 2 152 ? 138.130 -72.843 18.084 1.00 91.06 152 TRP L CA 1
ATOM 5908 C C . TRP D 2 152 ? 137.231 -74.054 18.291 1.00 95.72 152 TRP L C 1
ATOM 5909 O O . TRP D 2 152 ? 136.427 -74.083 19.228 1.00 98.70 152 TRP L O 1
ATOM 5920 N N . LYS D 2 153 ? 137.367 -75.047 17.415 1.00 93.08 153 LYS L N 1
ATOM 5921 C CA . LYS D 2 153 ? 136.558 -76.262 17.459 1.00 95.74 153 LYS L CA 1
ATOM 5922 C C . LYS D 2 153 ? 137.483 -77.462 17.608 1.00 96.81 153 LYS L C 1
ATOM 5923 O O . LYS D 2 153 ? 138.285 -77.748 16.714 1.00 98.02 153 LYS L O 1
ATOM 5929 N N . ILE D 2 154 ? 137.369 -78.162 18.731 1.00 95.96 154 ILE L N 1
ATOM 5930 C CA . ILE D 2 154 ? 138.111 -79.394 18.972 1.00 97.99 154 ILE L CA 1
ATOM 5931 C C . ILE D 2 154 ? 137.147 -80.556 18.775 1.00 102.43 154 ILE L C 1
ATOM 5932 O O . ILE D 2 154 ? 136.190 -80.715 19.542 1.00 102.77 154 ILE L O 1
ATOM 5937 N N . ASP D 2 155 ? 137.392 -81.362 17.739 1.00 99.49 155 ASP L N 1
ATOM 5938 C CA . ASP D 2 155 ? 136.535 -82.502 17.398 1.00 98.95 155 ASP L CA 1
ATOM 5939 C C . ASP D 2 155 ? 135.096 -82.069 17.143 1.00 101.32 155 ASP L C 1
ATOM 5940 O O . ASP D 2 155 ? 134.155 -82.830 17.372 1.00 104.03 155 ASP L O 1
ATOM 5945 N N . GLY D 2 156 ? 134.915 -80.847 16.655 1.00 101.48 156 GLY L N 1
ATOM 5946 C CA . GLY D 2 156 ? 133.604 -80.269 16.478 1.00 101.68 156 GLY L CA 1
ATOM 5947 C C . GLY D 2 156 ? 133.083 -79.552 17.704 1.00 101.02 156 GLY L C 1
ATOM 5948 O O . GLY D 2 156 ? 132.294 -78.610 17.575 1.00 99.47 156 GLY L O 1
ATOM 5949 N N . SER D 2 157 ? 133.509 -79.978 18.889 1.00 104.49 157 SER L N 1
ATOM 5950 C CA . SER D 2 157 ? 133.124 -79.289 20.110 1.00 104.13 157 SER L CA 1
ATOM 5951 C C . SER D 2 157 ? 133.854 -77.956 20.217 1.00 102.20 157 SER L C 1
ATOM 5952 O O . SER D 2 157 ? 135.006 -77.816 19.800 1.00 101.74 157 SER L O 1
ATOM 5955 N N . GLU D 2 158 ? 133.170 -76.966 20.782 1.00 100.60 158 GLU L N 1
ATOM 5956 C CA . GLU D 2 158 ? 133.727 -75.630 20.929 1.00 95.99 158 GLU L CA 1
ATOM 5957 C C . GLU D 2 158 ? 134.536 -75.535 22.216 1.00 94.03 158 GLU L C 1
ATOM 5958 O O . GLU D 2 158 ? 134.032 -75.849 23.301 1.00 99.35 158 GLU L O 1
ATOM 5964 N N . ARG D 2 159 ? 135.784 -75.097 22.091 1.00 93.59 159 ARG L N 1
ATOM 5965 C CA . ARG D 2 159 ? 136.648 -74.837 23.232 1.00 96.45 159 ARG L CA 1
ATOM 5966 C C . ARG D 2 159 ? 136.870 -73.334 23.338 1.00 95.64 159 ARG L C 1
ATOM 5967 O O . ARG D 2 159 ? 137.290 -72.694 22.368 1.00 89.54 159 ARG L O 1
ATOM 5975 N N . GLN D 2 160 ? 136.582 -72.774 24.512 1.00 100.39 160 GLN L N 1
ATOM 5976 C CA . GLN D 2 160 ? 136.637 -71.333 24.712 1.00 98.09 160 GLN L CA 1
ATOM 5977 C C . GLN D 2 160 ? 137.699 -70.891 25.706 1.00 98.84 160 GLN L C 1
ATOM 5978 O O . GLN D 2 160 ? 137.946 -69.686 25.824 1.00 97.96 160 GLN L O 1
ATOM 5984 N N . ASN D 2 161 ? 138.323 -71.818 26.424 1.00 95.90 161 ASN L N 1
ATOM 5985 C CA . ASN D 2 161 ? 139.335 -71.496 27.416 1.00 94.53 161 ASN L CA 1
ATOM 5986 C C . ASN D 2 161 ? 140.693 -72.006 26.960 1.00 83.97 161 ASN L C 1
ATOM 5987 O O . ASN D 2 161 ? 140.802 -73.103 26.404 1.00 85.26 161 ASN L O 1
ATOM 5992 N N . GLY D 2 162 ? 141.723 -71.203 27.203 1.00 84.98 162 GLY L N 1
ATOM 5993 C CA . GLY D 2 162 ? 143.042 -71.462 26.677 1.00 86.49 162 GLY L CA 1
ATOM 5994 C C . GLY D 2 162 ? 143.348 -70.771 25.367 1.00 80.21 162 GLY L C 1
ATOM 5995 O O . GLY D 2 162 ? 144.315 -71.151 24.697 1.00 79.54 162 GLY L O 1
ATOM 5996 N N . VAL D 2 163 ? 142.559 -69.772 24.981 1.00 77.36 163 VAL L N 1
ATOM 5997 C CA . VAL D 2 163 ? 142.717 -69.074 23.711 1.00 76.00 163 VAL L CA 1
ATOM 5998 C C . VAL D 2 163 ? 143.110 -67.629 23.991 1.00 76.87 163 VAL L C 1
ATOM 5999 O O . VAL D 2 163 ? 142.465 -66.944 24.795 1.00 75.23 163 VAL L O 1
ATOM 6003 N N . LEU D 2 164 ? 144.180 -67.173 23.342 1.00 75.27 164 LEU L N 1
ATOM 6004 C CA . LEU D 2 164 ? 144.633 -65.791 23.434 1.00 71.05 164 LEU L CA 1
ATOM 6005 C C . LEU D 2 164 ? 144.724 -65.218 22.027 1.00 69.12 164 LEU L C 1
ATOM 6006 O O . LEU D 2 164 ? 145.391 -65.796 21.161 1.00 70.31 164 LEU L O 1
ATOM 6011 N N . ASN D 2 165 ? 144.052 -64.094 21.801 1.00 67.47 165 ASN L N 1
ATOM 6012 C CA . ASN D 2 165 ? 144.023 -63.446 20.500 1.00 66.08 165 ASN L CA 1
ATOM 6013 C C . ASN D 2 165 ? 144.872 -62.182 20.526 1.00 61.72 165 ASN L C 1
ATOM 6014 O O . ASN D 2 165 ? 145.142 -61.609 21.585 1.00 58.29 165 ASN L O 1
ATOM 6019 N N . SER D 2 166 ? 145.301 -61.757 19.340 1.00 62.28 166 SER L N 1
ATOM 6020 C CA . SER D 2 166 ? 146.086 -60.538 19.211 1.00 56.95 166 SER L CA 1
ATOM 6021 C C . SER D 2 166 ? 145.769 -59.902 17.868 1.00 57.16 166 SER L C 1
ATOM 6022 O O . SER D 2 166 ? 145.798 -60.579 16.836 1.00 59.84 166 SER L O 1
ATOM 6025 N N . TRP D 2 167 ? 145.454 -58.610 17.891 1.00 58.51 167 TRP L N 1
ATOM 6026 C CA . TRP D 2 167 ? 145.144 -57.848 16.691 1.00 61.84 167 TRP L CA 1
ATOM 6027 C C . TRP D 2 167 ? 146.240 -56.827 16.421 1.00 58.99 167 TRP L C 1
ATOM 6028 O O . TRP D 2 167 ? 146.822 -56.261 17.353 1.00 58.52 167 TRP L O 1
ATOM 6039 N N . THR D 2 168 ? 146.515 -56.597 15.144 1.00 57.19 168 THR L N 1
ATOM 6040 C CA . THR D 2 168 ? 147.446 -55.563 14.727 1.00 58.14 168 THR L CA 1
ATOM 6041 C C . THR D 2 168 ? 146.702 -54.265 14.449 1.00 60.02 168 THR L C 1
ATOM 6042 O O . THR D 2 168 ? 145.483 -54.245 14.259 1.00 59.95 168 THR L O 1
ATOM 6046 N N . ASP D 2 169 ? 147.456 -53.173 14.421 1.00 58.72 169 ASP L N 1
ATOM 6047 C CA . ASP D 2 169 ? 146.911 -51.940 13.889 1.00 60.77 169 ASP L CA 1
ATOM 6048 C C . ASP D 2 169 ? 146.842 -52.023 12.366 1.00 57.84 169 ASP L C 1
ATOM 6049 O O . ASP D 2 169 ? 147.345 -52.963 11.744 1.00 53.46 169 ASP L O 1
ATOM 6054 N N . GLN D 2 170 ? 146.197 -51.028 11.765 1.00 56.49 170 GLN L N 1
ATOM 6055 C CA . GLN D 2 170 ? 146.043 -51.013 10.317 1.00 54.78 170 GLN L CA 1
ATOM 6056 C C . GLN D 2 170 ? 147.404 -50.949 9.638 1.00 50.66 170 GLN L C 1
ATOM 6057 O O . GLN D 2 170 ? 148.231 -50.090 9.959 1.00 46.93 170 GLN L O 1
ATOM 6063 N N . ASP D 2 171 ? 147.639 -51.874 8.708 1.00 49.98 171 ASP L N 1
ATOM 6064 C CA . ASP D 2 171 ? 148.872 -51.864 7.934 1.00 54.60 171 ASP L CA 1
ATOM 6065 C C . ASP D 2 171 ? 148.988 -50.563 7.149 1.00 56.19 171 ASP L C 1
ATOM 6066 O O . ASP D 2 171 ? 148.043 -50.141 6.476 1.00 57.20 171 ASP L O 1
ATOM 6071 N N . SER D 2 172 ? 150.154 -49.934 7.228 1.00 48.47 172 SER L N 1
ATOM 6072 C CA . SER D 2 172 ? 150.350 -48.613 6.647 1.00 55.47 172 SER L CA 1
ATOM 6073 C C . SER D 2 172 ? 150.586 -48.635 5.137 1.00 59.84 172 SER L C 1
ATOM 6074 O O . SER D 2 172 ? 150.992 -47.606 4.585 1.00 58.08 172 SER L O 1
ATOM 6077 N N . LYS D 2 173 ? 150.345 -49.752 4.459 1.00 63.26 173 LYS L N 1
ATOM 6078 C CA . LYS D 2 173 ? 150.548 -49.774 3.012 1.00 64.18 173 LYS L CA 1
ATOM 6079 C C . LYS D 2 173 ? 149.369 -50.350 2.242 1.00 56.19 173 LYS L C 1
ATOM 6080 O O . LYS D 2 173 ? 149.012 -49.814 1.189 1.00 56.09 173 LYS L O 1
ATOM 6086 N N . ASP D 2 174 ? 148.749 -51.420 2.737 1.00 51.83 174 ASP L N 1
ATOM 6087 C CA . ASP D 2 174 ? 147.538 -51.949 2.127 1.00 54.29 174 ASP L CA 1
ATOM 6088 C C . ASP D 2 174 ? 146.302 -51.734 2.989 1.00 56.36 174 ASP L C 1
ATOM 6089 O O . ASP D 2 174 ? 145.213 -52.165 2.600 1.00 54.56 174 ASP L O 1
ATOM 6094 N N . SER D 2 175 ? 146.446 -51.087 4.149 1.00 59.70 175 SER L N 1
ATOM 6095 C CA . SER D 2 175 ? 145.310 -50.644 4.963 1.00 56.97 175 SER L CA 1
ATOM 6096 C C . SER D 2 175 ? 144.418 -51.809 5.387 1.00 58.53 175 SER L C 1
ATOM 6097 O O . SER D 2 175 ? 143.196 -51.677 5.483 1.00 58.16 175 SER L O 1
ATOM 6100 N N . THR D 2 176 ? 145.026 -52.959 5.644 1.00 60.59 176 THR L N 1
ATOM 6101 C CA . THR D 2 176 ? 144.302 -54.144 6.078 1.00 59.59 176 THR L CA 1
ATOM 6102 C C . THR D 2 176 ? 144.601 -54.419 7.546 1.00 56.41 176 THR L C 1
ATOM 6103 O O . THR D 2 176 ? 145.365 -53.701 8.196 1.00 57.67 176 THR L O 1
ATOM 6107 N N . TYR D 2 177 ? 143.980 -55.472 8.070 1.00 56.20 177 TYR L N 1
ATOM 6108 C CA . TYR D 2 177 ? 144.191 -55.907 9.440 1.00 57.81 177 TYR L CA 1
ATOM 6109 C C . TYR D 2 177 ? 144.586 -57.374 9.461 1.00 55.31 177 TYR L C 1
ATOM 6110 O O . TYR D 2 177 ? 144.379 -58.109 8.493 1.00 56.54 177 TYR L O 1
ATOM 6119 N N . SER D 2 178 ? 145.152 -57.792 10.589 1.00 53.21 178 SER L N 1
ATOM 6120 C CA . SER D 2 178 ? 145.517 -59.183 10.798 1.00 56.05 178 SER L CA 1
ATOM 6121 C C . SER D 2 178 ? 145.224 -59.569 12.241 1.00 57.69 178 SER L C 1
ATOM 6122 O O . SER D 2 178 ? 145.092 -58.715 13.122 1.00 61.90 178 SER L O 1
ATOM 6125 N N . MET D 2 179 ? 145.119 -60.876 12.471 1.00 57.28 179 MET L N 1
ATOM 6126 C CA . MET D 2 179 ? 144.761 -61.396 13.781 1.00 58.08 179 MET L CA 1
ATOM 6127 C C . MET D 2 179 ? 145.498 -62.704 14.023 1.00 57.06 179 MET L C 1
ATOM 6128 O O . MET D 2 179 ? 145.625 -63.530 13.116 1.00 57.03 179 MET L O 1
ATOM 6133 N N . SER D 2 180 ? 145.982 -62.881 15.249 1.00 55.39 180 SER L N 1
ATOM 6134 C CA . SER D 2 180 ? 146.650 -64.105 15.668 1.00 55.38 180 SER L CA 1
ATOM 6135 C C . SER D 2 180 ? 145.927 -64.674 16.878 1.00 59.38 180 SER L C 1
ATOM 6136 O O . SER D 2 180 ? 145.649 -63.948 17.837 1.00 58.91 180 SER L O 1
ATOM 6139 N N . SER D 2 181 ? 145.625 -65.971 16.831 1.00 61.94 181 SER L N 1
ATOM 6140 C CA . SER D 2 181 ? 144.923 -66.656 17.909 1.00 65.67 181 SER L CA 1
ATOM 6141 C C . SER D 2 181 ? 145.681 -67.927 18.260 1.00 68.17 181 SER L C 1
ATOM 6142 O O . SER D 2 181 ? 145.919 -68.769 17.388 1.00 70.63 181 SER L O 1
ATOM 6145 N N . THR D 2 182 ? 146.059 -68.061 19.529 1.00 70.21 182 THR L N 1
ATOM 6146 C CA . THR D 2 182 ? 146.783 -69.223 20.030 1.00 70.91 182 THR L CA 1
ATOM 6147 C C . THR D 2 182 ? 145.898 -69.994 20.999 1.00 76.05 182 THR L C 1
ATOM 6148 O O . THR D 2 182 ? 145.361 -69.414 21.948 1.00 74.10 182 THR L O 1
ATOM 6152 N N . LEU D 2 183 ? 145.753 -71.296 20.760 1.00 76.33 183 LEU L N 1
ATOM 6153 C CA . LEU D 2 183 ? 144.949 -72.186 21.596 1.00 78.53 183 LEU L CA 1
ATOM 6154 C C . LEU D 2 183 ? 145.907 -73.100 22.353 1.00 79.34 183 LEU L C 1
ATOM 6155 O O . LEU D 2 183 ? 146.447 -74.051 21.783 1.00 83.15 183 LEU L O 1
ATOM 6160 N N . THR D 2 184 ? 146.108 -72.813 23.636 1.00 79.42 184 THR L N 1
ATOM 6161 C CA . THR D 2 184 ? 147.098 -73.501 24.457 1.00 86.42 184 THR L CA 1
ATOM 6162 C C . THR D 2 184 ? 146.439 -74.613 25.267 1.00 86.45 184 THR L C 1
ATOM 6163 O O . THR D 2 184 ? 145.487 -74.361 26.014 1.00 84.79 184 THR L O 1
ATOM 6167 N N . LEU D 2 185 ? 146.945 -75.840 25.117 1.00 84.19 185 LEU L N 1
ATOM 6168 C CA . LEU D 2 185 ? 146.453 -76.957 25.916 1.00 85.98 185 LEU L CA 1
ATOM 6169 C C . LEU D 2 185 ? 147.608 -77.677 26.602 1.00 86.27 185 LEU L C 1
ATOM 6170 O O . LEU D 2 185 ? 148.749 -77.202 26.583 1.00 89.27 185 LEU L O 1
ATOM 6175 N N . THR D 2 186 ? 147.316 -78.815 27.224 1.00 89.02 186 THR L N 1
ATOM 6176 C CA . THR D 2 186 ? 148.349 -79.713 27.715 1.00 90.73 186 THR L CA 1
ATOM 6177 C C . THR D 2 186 ? 148.645 -80.766 26.653 1.00 91.60 186 THR L C 1
ATOM 6178 O O . THR D 2 186 ? 147.908 -80.918 25.676 1.00 91.76 186 THR L O 1
ATOM 6182 N N . LYS D 2 187 ? 149.750 -81.492 26.847 1.00 86.16 187 LYS L N 1
ATOM 6183 C CA . LYS D 2 187 ? 150.070 -82.591 25.938 1.00 90.08 187 LYS L CA 1
ATOM 6184 C C . LYS D 2 187 ? 148.945 -83.613 25.917 1.00 91.55 187 LYS L C 1
ATOM 6185 O O . LYS D 2 187 ? 148.511 -84.063 24.851 1.00 87.83 187 LYS L O 1
ATOM 6191 N N . ASP D 2 188 ? 148.455 -83.978 27.103 1.00 96.46 188 ASP L N 1
ATOM 6192 C CA . ASP D 2 188 ? 147.557 -85.119 27.236 1.00 95.89 188 ASP L CA 1
ATOM 6193 C C . ASP D 2 188 ? 146.177 -84.812 26.670 1.00 95.97 188 ASP L C 1
ATOM 6194 O O . ASP D 2 188 ? 145.594 -85.633 25.953 1.00 98.11 188 ASP L O 1
ATOM 6199 N N . GLU D 2 189 ? 145.633 -83.633 26.985 1.00 95.33 189 GLU L N 1
ATOM 6200 C CA . GLU D 2 189 ? 144.349 -83.247 26.408 1.00 95.28 189 GLU L CA 1
ATOM 6201 C C . GLU D 2 189 ? 144.460 -83.074 24.899 1.00 94.03 189 GLU L C 1
ATOM 6202 O O . GLU D 2 189 ? 143.516 -83.375 24.159 1.00 90.42 189 GLU L O 1
ATOM 6208 N N . TYR D 2 190 ? 145.611 -82.594 24.425 1.00 95.23 190 TYR L N 1
ATOM 6209 C CA . TYR D 2 190 ? 145.822 -82.473 22.987 1.00 92.14 190 TYR L CA 1
ATOM 6210 C C . TYR D 2 190 ? 145.878 -83.844 22.324 1.00 91.90 190 TYR L C 1
ATOM 6211 O O . TYR D 2 190 ? 145.342 -84.034 21.226 1.00 93.08 190 TYR L O 1
ATOM 6220 N N . GLU D 2 191 ? 146.507 -84.815 22.985 1.00 89.03 191 GLU L N 1
ATOM 6221 C CA . GLU D 2 191 ? 146.661 -86.161 22.451 1.00 91.68 191 GLU L CA 1
ATOM 6222 C C . GLU D 2 191 ? 145.482 -87.071 22.783 1.00 94.52 191 GLU L C 1
ATOM 6223 O O . GLU D 2 191 ? 145.528 -88.265 22.468 1.00 98.66 191 GLU L O 1
ATOM 6229 N N . ARG D 2 192 ? 144.437 -86.537 23.416 1.00 96.63 192 ARG L N 1
ATOM 6230 C CA . ARG D 2 192 ? 143.182 -87.255 23.592 1.00 93.04 192 ARG L CA 1
ATOM 6231 C C . ARG D 2 192 ? 142.144 -86.898 22.536 1.00 87.79 192 ARG L C 1
ATOM 6232 O O . ARG D 2 192 ? 141.085 -87.533 22.491 1.00 85.08 192 ARG L O 1
ATOM 6240 N N . HIS D 2 193 ? 142.428 -85.914 21.688 1.00 90.00 193 HIS L N 1
ATOM 6241 C CA . HIS D 2 193 ? 141.572 -85.536 20.576 1.00 87.24 193 HIS L CA 1
ATOM 6242 C C . HIS D 2 193 ? 142.383 -85.570 19.288 1.00 89.56 193 HIS L C 1
ATOM 6243 O O . HIS D 2 193 ? 143.610 -85.706 19.304 1.00 91.13 193 HIS L O 1
ATOM 6250 N N . ASN D 2 194 ? 141.682 -85.447 18.157 1.00 89.07 194 ASN L N 1
ATOM 6251 C CA . ASN D 2 194 ? 142.341 -85.514 16.850 1.00 97.20 194 ASN L CA 1
ATOM 6252 C C . ASN D 2 194 ? 141.933 -84.429 15.861 1.00 101.28 194 ASN L C 1
ATOM 6253 O O . ASN D 2 194 ? 142.705 -84.163 14.934 1.00 101.84 194 ASN L O 1
ATOM 6258 N N . SER D 2 195 ? 140.770 -83.795 15.989 1.00 99.75 195 SER L N 1
ATOM 6259 C CA . SER D 2 195 ? 140.324 -82.792 15.027 1.00 100.57 195 SER L CA 1
ATOM 6260 C C . SER D 2 195 ? 140.403 -81.409 15.662 1.00 97.61 195 SER L C 1
ATOM 6261 O O . SER D 2 195 ? 139.816 -81.169 16.723 1.00 97.94 195 SER L O 1
ATOM 6264 N N . TYR D 2 196 ? 141.132 -80.505 15.009 1.00 100.86 196 TYR L N 1
ATOM 6265 C CA . TYR D 2 196 ? 141.345 -79.148 15.500 1.00 95.73 196 TYR L CA 1
ATOM 6266 C C . TYR D 2 196 ? 140.992 -78.162 14.399 1.00 96.63 196 TYR L C 1
ATOM 6267 O O . TYR D 2 196 ? 141.625 -78.159 13.340 1.00 99.15 196 TYR L O 1
ATOM 6276 N N . THR D 2 197 ? 139.997 -77.322 14.658 1.00 90.98 197 THR L N 1
ATOM 6277 C CA . THR D 2 197 ? 139.437 -76.416 13.668 1.00 91.86 197 THR L CA 1
ATOM 6278 C C . THR D 2 197 ? 139.502 -74.990 14.198 1.00 93.56 197 THR L C 1
ATOM 6279 O O . THR D 2 197 ? 139.154 -74.744 15.355 1.00 91.63 197 THR L O 1
ATOM 6283 N N . CYS D 2 198 ? 139.961 -74.053 13.367 1.00 91.79 198 CYS L N 1
ATOM 6284 C CA . CYS D 2 198 ? 139.763 -72.626 13.623 1.00 89.69 198 CYS L CA 1
ATOM 6285 C C . CYS D 2 198 ? 138.909 -72.042 12.509 1.00 86.52 198 CYS L C 1
ATOM 6286 O O . CYS D 2 198 ? 139.280 -72.113 11.336 1.00 86.27 198 CYS L O 1
ATOM 6289 N N . GLU D 2 199 ? 137.764 -71.486 12.888 1.00 88.16 199 GLU L N 1
ATOM 6290 C CA . GLU D 2 199 ? 136.805 -70.889 11.976 1.00 88.46 199 GLU L CA 1
ATOM 6291 C C . GLU D 2 199 ? 136.575 -69.437 12.369 1.00 86.00 199 GLU L C 1
ATOM 6292 O O . GLU D 2 199 ? 136.700 -69.071 13.540 1.00 83.65 199 GLU L O 1
ATOM 6298 N N . ALA D 2 200 ? 136.249 -68.607 11.379 1.00 89.77 200 ALA L N 1
ATOM 6299 C CA . ALA D 2 200 ? 136.033 -67.182 11.598 1.00 84.96 200 ALA L CA 1
ATOM 6300 C C . ALA D 2 200 ? 134.905 -66.695 10.707 1.00 84.06 200 ALA L C 1
ATOM 6301 O O . ALA D 2 200 ? 134.848 -67.047 9.526 1.00 82.59 200 ALA L O 1
ATOM 6303 N N . THR D 2 201 ? 134.014 -65.887 11.274 1.00 86.15 201 THR L N 1
ATOM 6304 C CA . THR D 2 201 ? 132.958 -65.240 10.512 1.00 87.19 201 THR L CA 1
ATOM 6305 C C . THR D 2 201 ? 133.393 -63.812 10.207 1.00 86.98 201 THR L C 1
ATOM 6306 O O . THR D 2 201 ? 133.890 -63.100 11.088 1.00 85.45 201 THR L O 1
ATOM 6310 N N . HIS D 2 202 ? 133.263 -63.419 8.945 1.00 82.30 202 HIS L N 1
ATOM 6311 C CA . HIS D 2 202 ? 133.731 -62.115 8.509 1.00 82.13 202 HIS L CA 1
ATOM 6312 C C . HIS D 2 202 ? 132.833 -61.637 7.380 1.00 86.78 202 HIS L C 1
ATOM 6313 O O . HIS D 2 202 ? 132.109 -62.421 6.761 1.00 90.47 202 HIS L O 1
ATOM 6320 N N . LYS D 2 203 ? 132.890 -60.331 7.123 1.00 82.77 203 LYS L N 1
ATOM 6321 C CA . LYS D 2 203 ? 131.955 -59.708 6.193 1.00 82.57 203 LYS L CA 1
ATOM 6322 C C . LYS D 2 203 ? 132.092 -60.256 4.778 1.00 83.35 203 LYS L C 1
ATOM 6323 O O . LYS D 2 203 ? 131.120 -60.243 4.014 1.00 84.06 203 LYS L O 1
ATOM 6329 N N . THR D 2 204 ? 133.268 -60.781 4.429 1.00 81.76 204 THR L N 1
ATOM 6330 C CA . THR D 2 204 ? 133.580 -61.051 3.028 1.00 88.39 204 THR L CA 1
ATOM 6331 C C . THR D 2 204 ? 132.604 -62.041 2.398 1.00 94.77 204 THR L C 1
ATOM 6332 O O . THR D 2 204 ? 132.171 -61.848 1.256 1.00 94.71 204 THR L O 1
ATOM 6336 N N . SER D 2 205 ? 132.237 -63.100 3.117 1.00 98.91 205 SER L N 1
ATOM 6337 C CA . SER D 2 205 ? 131.378 -64.114 2.522 1.00 104.21 205 SER L CA 1
ATOM 6338 C C . SER D 2 205 ? 130.393 -64.651 3.550 1.00 103.48 205 SER L C 1
ATOM 6339 O O . SER D 2 205 ? 130.630 -64.580 4.759 1.00 98.84 205 SER L O 1
ATOM 6342 N N . THR D 2 206 ? 129.281 -65.194 3.043 1.00 106.39 206 THR L N 1
ATOM 6343 C CA . THR D 2 206 ? 128.241 -65.731 3.915 1.00 104.19 206 THR L CA 1
ATOM 6344 C C . THR D 2 206 ? 128.788 -66.837 4.808 1.00 103.88 206 THR L C 1
ATOM 6345 O O . THR D 2 206 ? 128.630 -66.797 6.033 1.00 96.56 206 THR L O 1
ATOM 6349 N N . SER D 2 207 ? 129.443 -67.820 4.212 1.00 105.57 207 SER L N 1
ATOM 6350 C CA . SER D 2 207 ? 129.924 -68.962 4.971 1.00 102.81 207 SER L CA 1
ATOM 6351 C C . SER D 2 207 ? 131.098 -68.556 5.856 1.00 100.09 207 SER L C 1
ATOM 6352 O O . SER D 2 207 ? 132.007 -67.850 5.394 1.00 98.15 207 SER L O 1
ATOM 6355 N N . PRO D 2 208 ? 131.097 -68.935 7.133 1.00 99.32 208 PRO L N 1
ATOM 6356 C CA . PRO D 2 208 ? 132.320 -68.825 7.935 1.00 95.79 208 PRO L CA 1
ATOM 6357 C C . PRO D 2 208 ? 133.471 -69.551 7.252 1.00 93.61 208 PRO L C 1
ATOM 6358 O O . PRO D 2 208 ? 133.296 -70.623 6.666 1.00 90.54 208 PRO L O 1
ATOM 6362 N N . ILE D 2 209 ? 134.654 -68.951 7.320 1.00 93.17 209 ILE L N 1
ATOM 6363 C CA . ILE D 2 209 ? 135.853 -69.517 6.714 1.00 90.33 209 ILE L CA 1
ATOM 6364 C C . ILE D 2 209 ? 136.497 -70.472 7.711 1.00 85.71 209 ILE L C 1
ATOM 6365 O O . ILE D 2 209 ? 136.734 -70.109 8.869 1.00 82.79 209 ILE L O 1
ATOM 6370 N N . VAL D 2 210 ? 136.776 -71.696 7.262 1.00 87.34 210 VAL L N 1
ATOM 6371 C CA . VAL D 2 210 ? 137.249 -72.776 8.120 1.00 83.99 210 VAL L CA 1
ATOM 6372 C C . VAL D 2 210 ? 138.610 -73.253 7.635 1.00 78.97 210 VAL L C 1
ATOM 6373 O O . VAL D 2 210 ? 138.852 -73.357 6.427 1.00 78.22 210 VAL L O 1
ATOM 6377 N N . LYS D 2 211 ? 139.493 -73.553 8.587 1.00 80.09 211 LYS L N 1
ATOM 6378 C CA . LYS D 2 211 ? 140.804 -74.125 8.300 1.00 81.69 211 LYS L CA 1
ATOM 6379 C C . LYS D 2 211 ? 141.149 -75.060 9.449 1.00 88.17 211 LYS L C 1
ATOM 6380 O O . LYS D 2 211 ? 141.224 -74.623 10.603 1.00 89.21 211 LYS L O 1
ATOM 6386 N N . SER D 2 212 ? 141.346 -76.341 9.145 1.00 89.62 212 SER L N 1
ATOM 6387 C CA . SER D 2 212 ? 141.524 -77.347 10.180 1.00 92.32 212 SER L CA 1
ATOM 6388 C C . SER D 2 212 ? 142.552 -78.373 9.723 1.00 94.77 212 SER L C 1
ATOM 6389 O O . SER D 2 212 ? 143.019 -78.358 8.581 1.00 94.20 212 SER L O 1
ATOM 6392 N N . PHE D 2 213 ? 142.908 -79.269 10.640 1.00 96.92 213 PHE L N 1
ATOM 6393 C CA . PHE D 2 213 ? 143.844 -80.343 10.348 1.00 104.22 213 PHE L CA 1
ATOM 6394 C C . PHE D 2 213 ? 143.567 -81.504 11.292 1.00 106.15 213 PHE L C 1
ATOM 6395 O O . PHE D 2 213 ? 142.968 -81.334 12.358 1.00 106.75 213 PHE L O 1
ATOM 6403 N N . ASN D 2 214 ? 144.011 -82.690 10.886 1.00 109.69 214 ASN L N 1
ATOM 6404 C CA . ASN D 2 214 ? 143.852 -83.908 11.668 1.00 109.80 214 ASN L CA 1
ATOM 6405 C C . ASN D 2 214 ? 145.222 -84.442 12.067 1.00 109.83 214 ASN L C 1
ATOM 6406 O O . ASN D 2 214 ? 146.173 -84.386 11.281 1.00 109.23 214 ASN L O 1
ATOM 6411 N N . ARG D 2 215 ? 145.316 -84.964 13.291 1.00 109.95 215 ARG L N 1
ATOM 6412 C CA . ARG D 2 215 ? 146.565 -85.511 13.810 1.00 111.29 215 ARG L CA 1
ATOM 6413 C C . ARG D 2 215 ? 146.894 -86.891 13.256 1.00 118.23 215 ARG L C 1
ATOM 6414 O O . ARG D 2 215 ? 147.874 -87.499 13.702 1.00 115.34 215 ARG L O 1
ATOM 6422 N N . ASN D 2 216 ? 146.107 -87.401 12.305 1.00 113.91 216 ASN L N 1
ATOM 6423 C CA . ASN D 2 216 ? 146.368 -88.729 11.758 1.00 115.51 216 ASN L CA 1
ATOM 6424 C C . ASN D 2 216 ? 147.694 -88.767 11.006 1.00 118.78 216 ASN L C 1
ATOM 6425 O O . ASN D 2 216 ? 148.504 -89.681 11.197 1.00 120.01 216 ASN L O 1
ATOM 6430 N N . GLU D 2 217 ? 147.935 -87.779 10.150 1.00 125.05 217 GLU L N 1
ATOM 6431 C CA . GLU D 2 217 ? 149.198 -87.692 9.423 1.00 124.10 217 GLU L CA 1
ATOM 6432 C C . GLU D 2 217 ? 150.316 -87.181 10.323 1.00 121.75 217 GLU L C 1
ATOM 6433 O O . GLU D 2 217 ? 150.866 -87.928 11.132 1.00 120.57 217 GLU L O 1
ATOM 6439 N N . GLN E 3 1 ? 128.138 -14.911 -14.203 1.00 105.18 336 GLN D N 1
ATOM 6440 C CA . GLN E 3 1 ? 129.215 -14.188 -14.870 1.00 110.28 336 GLN D CA 1
ATOM 6441 C C . GLN E 3 1 ? 130.519 -14.280 -14.081 1.00 109.04 336 GLN D C 1
ATOM 6442 O O . GLN E 3 1 ? 130.637 -13.725 -12.990 1.00 108.63 336 GLN D O 1
ATOM 6448 N N . GLU E 3 2 ? 131.502 -14.967 -14.651 1.00 115.88 337 GLU D N 1
ATOM 6449 C CA . GLU E 3 2 ? 132.781 -15.215 -14.004 1.00 115.36 337 GLU D CA 1
ATOM 6450 C C . GLU E 3 2 ? 133.872 -14.355 -14.629 1.00 117.59 337 GLU D C 1
ATOM 6451 O O . GLU E 3 2 ? 133.941 -14.216 -15.853 1.00 120.25 337 GLU D O 1
ATOM 6457 N N . LEU E 3 3 ? 134.728 -13.782 -13.782 1.00 116.21 338 LEU D N 1
ATOM 6458 C CA . LEU E 3 3 ? 135.835 -12.945 -14.240 1.00 112.67 338 LEU D CA 1
ATOM 6459 C C . LEU E 3 3 ? 137.105 -13.380 -13.527 1.00 109.71 338 LEU D C 1
ATOM 6460 O O . LEU E 3 3 ? 137.110 -13.543 -12.303 1.00 104.44 338 LEU D O 1
ATOM 6465 N N . LEU E 3 4 ? 138.173 -13.574 -14.293 1.00 109.04 339 LEU D N 1
ATOM 6466 C CA . LEU E 3 4 ? 139.495 -13.845 -13.748 1.00 103.59 339 LEU D CA 1
ATOM 6467 C C . LEU E 3 4 ? 140.329 -12.578 -13.887 1.00 98.21 339 LEU D C 1
ATOM 6468 O O . LEU E 3 4 ? 140.628 -12.149 -15.006 1.00 95.03 339 LEU D O 1
ATOM 6473 N N . VAL E 3 5 ? 140.678 -11.963 -12.759 1.00 95.81 340 VAL D N 1
ATOM 6474 C CA . VAL E 3 5 ? 141.362 -10.679 -12.760 1.00 83.99 340 VAL D CA 1
ATOM 6475 C C . VAL E 3 5 ? 142.705 -10.833 -12.045 1.00 78.36 340 VAL D C 1
ATOM 6476 O O . VAL E 3 5 ? 143.023 -11.886 -11.497 1.00 77.92 340 VAL D O 1
ATOM 6480 N N . ASN E 3 6 ? 143.505 -9.768 -12.087 1.00 77.97 341 ASN D N 1
ATOM 6481 C CA . ASN E 3 6 ? 144.868 -9.836 -11.573 1.00 75.54 341 ASN D CA 1
ATOM 6482 C C . ASN E 3 6 ? 144.871 -9.885 -10.048 1.00 73.84 341 ASN D C 1
ATOM 6483 O O . ASN E 3 6 ? 144.052 -9.243 -9.381 1.00 74.21 341 ASN D O 1
ATOM 6488 N N . TYR E 3 7 ? 145.820 -10.644 -9.495 1.00 73.30 342 TYR D N 1
ATOM 6489 C CA . TYR E 3 7 ? 145.910 -10.877 -8.058 1.00 71.16 342 TYR D CA 1
ATOM 6490 C C . TYR E 3 7 ? 147.338 -11.249 -7.690 1.00 71.20 342 TYR D C 1
ATOM 6491 O O . TYR E 3 7 ? 148.121 -11.687 -8.536 1.00 73.62 342 TYR D O 1
ATOM 6500 N N . VAL E 3 8 ? 147.660 -11.063 -6.407 1.00 70.57 343 VAL D N 1
ATOM 6501 C CA . VAL E 3 8 ? 148.802 -11.695 -5.753 1.00 71.21 343 VAL D CA 1
ATOM 6502 C C . VAL E 3 8 ? 148.336 -12.195 -4.393 1.00 74.67 343 VAL D C 1
ATOM 6503 O O . VAL E 3 8 ? 147.468 -11.589 -3.758 1.00 75.10 343 VAL D O 1
ATOM 6507 N N . SER E 3 9 ? 148.914 -13.307 -3.942 1.00 71.51 344 SER D N 1
ATOM 6508 C CA . SER E 3 9 ? 148.497 -13.920 -2.686 1.00 65.59 344 SER D CA 1
ATOM 6509 C C . SER E 3 9 ? 149.543 -14.942 -2.265 1.00 71.27 344 SER D C 1
ATOM 6510 O O . SER E 3 9 ? 150.511 -15.205 -2.985 1.00 70.05 344 SER D O 1
ATOM 6513 N N . ASP E 3 10 ? 149.325 -15.519 -1.079 1.00 76.77 345 ASP D N 1
ATOM 6514 C CA . ASP E 3 10 ? 150.118 -16.638 -0.559 1.00 67.15 345 ASP D CA 1
ATOM 6515 C C . ASP E 3 10 ? 151.590 -16.256 -0.385 1.00 61.27 345 ASP D C 1
ATOM 6516 O O . ASP E 3 10 ? 152.495 -16.991 -0.777 1.00 60.58 345 ASP D O 1
ATOM 6521 N N . VAL E 3 11 ? 151.822 -15.097 0.224 1.00 59.93 346 VAL D N 1
ATOM 6522 C CA . VAL E 3 11 ? 153.177 -14.644 0.516 1.00 59.06 346 VAL D CA 1
ATOM 6523 C C . VAL E 3 11 ? 153.667 -15.398 1.747 1.00 60.63 346 VAL D C 1
ATOM 6524 O O . VAL E 3 11 ? 153.149 -15.204 2.849 1.00 63.70 346 VAL D O 1
ATOM 6528 N N . ARG E 3 12 ? 154.672 -16.259 1.555 1.00 61.10 347 ARG D N 1
ATOM 6529 C CA . ARG E 3 12 ? 155.227 -17.087 2.618 1.00 59.55 347 ARG D CA 1
ATOM 6530 C C . ARG E 3 12 ? 156.749 -17.013 2.603 1.00 57.02 347 ARG D C 1
ATOM 6531 O O . ARG E 3 12 ? 157.369 -17.093 1.537 1.00 60.01 347 ARG D O 1
ATOM 6539 N N . VAL E 3 13 ? 157.342 -16.858 3.792 1.00 60.65 348 VAL D N 1
ATOM 6540 C CA . VAL E 3 13 ? 158.788 -16.775 3.980 1.00 56.49 348 VAL D CA 1
ATOM 6541 C C . VAL E 3 13 ? 159.271 -18.085 4.581 1.00 55.40 348 VAL D C 1
ATOM 6542 O O . VAL E 3 13 ? 158.578 -18.713 5.389 1.00 57.60 348 VAL D O 1
ATOM 6546 N N . SER E 3 14 ? 160.472 -18.504 4.190 1.00 55.62 349 SER D N 1
ATOM 6547 C CA . SER E 3 14 ? 161.063 -19.728 4.688 1.00 48.02 349 SER D CA 1
ATOM 6548 C C . SER E 3 14 ? 162.484 -19.439 5.155 1.00 48.66 349 SER D C 1
ATOM 6549 O O . SER E 3 14 ? 163.234 -18.748 4.449 1.00 51.69 349 SER D O 1
ATOM 6552 N N . PRO E 3 15 ? 162.879 -19.895 6.357 1.00 50.41 350 PRO D N 1
ATOM 6553 C CA . PRO E 3 15 ? 162.002 -20.567 7.327 1.00 49.56 350 PRO D CA 1
ATOM 6554 C C . PRO E 3 15 ? 161.066 -19.599 8.060 1.00 48.72 350 PRO D C 1
ATOM 6555 O O . PRO E 3 15 ? 161.337 -18.397 8.131 1.00 49.19 350 PRO D O 1
ATOM 6559 N N . ALA E 3 16 ? 159.982 -20.144 8.616 1.00 43.41 351 ALA D N 1
ATOM 6560 C CA . ALA E 3 16 ? 158.869 -19.322 9.082 1.00 47.04 351 ALA D CA 1
ATOM 6561 C C . ALA E 3 16 ? 159.181 -18.599 10.389 1.00 42.39 351 ALA D C 1
ATOM 6562 O O . ALA E 3 16 ? 158.847 -17.418 10.542 1.00 40.94 351 ALA D O 1
ATOM 6564 N N . ALA E 3 17 ? 159.797 -19.288 11.345 1.00 45.82 352 ALA D N 1
ATOM 6565 C CA . ALA E 3 17 ? 160.122 -18.721 12.654 1.00 42.43 352 ALA D CA 1
ATOM 6566 C C . ALA E 3 17 ? 161.557 -19.103 12.984 1.00 44.18 352 ALA D C 1
ATOM 6567 O O . ALA E 3 17 ? 161.807 -20.050 13.742 1.00 41.87 352 ALA D O 1
ATOM 6569 N N . PRO E 3 18 ? 162.531 -18.386 12.428 1.00 46.32 353 PRO D N 1
ATOM 6570 C CA . PRO E 3 18 ? 163.926 -18.821 12.562 1.00 44.96 353 PRO D CA 1
ATOM 6571 C C . PRO E 3 18 ? 164.472 -18.566 13.958 1.00 41.33 353 PRO D C 1
ATOM 6572 O O . PRO E 3 18 ? 164.165 -17.555 14.595 1.00 41.36 353 PRO D O 1
ATOM 6576 N N . GLU E 3 19 ? 165.281 -19.511 14.429 1.00 43.78 354 GLU D N 1
ATOM 6577 C CA . GLU E 3 19 ? 166.042 -19.375 15.661 1.00 47.03 354 GLU D CA 1
ATOM 6578 C C . GLU E 3 19 ? 167.509 -19.613 15.343 1.00 47.06 354 GLU D C 1
ATOM 6579 O O . GLU E 3 19 ? 167.868 -20.665 14.806 1.00 50.67 354 GLU D O 1
ATOM 6585 N N . ARG E 3 20 ? 168.350 -18.634 15.667 1.00 48.59 355 ARG D N 1
ATOM 6586 C CA . ARG E 3 20 ? 169.765 -18.692 15.339 1.00 56.69 355 ARG D CA 1
ATOM 6587 C C . ARG E 3 20 ? 170.585 -18.254 16.542 1.00 53.14 355 ARG D C 1
ATOM 6588 O O . ARG E 3 20 ? 170.189 -17.341 17.273 1.00 50.61 355 ARG D O 1
ATOM 6596 N N . GLN E 3 21 ? 171.724 -18.911 16.742 1.00 57.36 356 GLN D N 1
ATOM 6597 C CA . GLN E 3 21 ? 172.664 -18.461 17.751 1.00 58.73 356 GLN D CA 1
ATOM 6598 C C . GLN E 3 21 ? 173.359 -17.184 17.287 1.00 60.33 356 GLN D C 1
ATOM 6599 O O . GLN E 3 21 ? 173.422 -16.877 16.093 1.00 59.08 356 GLN D O 1
ATOM 6605 N N . GLU E 3 22 ? 173.885 -16.435 18.252 1.00 61.61 357 GLU D N 1
ATOM 6606 C CA . GLU E 3 22 ? 174.598 -15.205 17.933 1.00 63.57 357 GLU D CA 1
ATOM 6607 C C . GLU E 3 22 ? 175.876 -15.517 17.166 1.00 60.88 357 GLU D C 1
ATOM 6608 O O . GLU E 3 22 ? 176.643 -16.406 17.545 1.00 61.34 357 GLU D O 1
ATOM 6614 N N . GLY E 3 23 ? 176.098 -14.788 16.075 1.00 65.60 358 GLY D N 1
ATOM 6615 C CA . GLY E 3 23 ? 177.256 -14.984 15.232 1.00 64.05 358 GLY D CA 1
ATOM 6616 C C . GLY E 3 23 ? 177.033 -15.880 14.031 1.00 62.26 358 GLY D C 1
ATOM 6617 O O . GLY E 3 23 ? 177.833 -15.839 13.090 1.00 61.30 358 GLY D O 1
ATOM 6618 N N . SER E 3 24 ? 175.969 -16.687 14.032 1.00 64.87 359 SER D N 1
ATOM 6619 C CA . SER E 3 24 ? 175.671 -17.565 12.906 1.00 62.95 359 SER D CA 1
ATOM 6620 C C . SER E 3 24 ? 175.128 -16.768 11.725 1.00 64.34 359 SER D C 1
ATOM 6621 O O . SER E 3 24 ? 175.260 -15.540 11.682 1.00 67.90 359 SER D O 1
ATOM 6624 N N . SER E 3 25 ? 174.528 -17.451 10.754 1.00 60.57 360 SER D N 1
ATOM 6625 C CA . SER E 3 25 ? 173.973 -16.786 9.585 1.00 60.05 360 SER D CA 1
ATOM 6626 C C . SER E 3 25 ? 172.591 -17.353 9.291 1.00 60.77 360 SER D C 1
ATOM 6627 O O . SER E 3 25 ? 172.246 -18.462 9.710 1.00 56.85 360 SER D O 1
ATOM 6630 N N . LEU E 3 26 ? 171.800 -16.569 8.562 1.00 56.60 361 LEU D N 1
ATOM 6631 C CA . LEU E 3 26 ? 170.419 -16.915 8.265 1.00 54.10 361 LEU D CA 1
ATOM 6632 C C . LEU E 3 26 ? 170.097 -16.535 6.828 1.00 50.51 361 LEU D C 1
ATOM 6633 O O . LEU E 3 26 ? 170.482 -15.458 6.361 1.00 51.50 361 LEU D O 1
ATOM 6638 N N . THR E 3 27 ? 169.396 -17.429 6.132 1.00 46.29 362 THR D N 1
ATOM 6639 C CA . THR E 3 27 ? 168.989 -17.224 4.744 1.00 48.10 362 THR D CA 1
ATOM 6640 C C . THR E 3 27 ? 167.466 -17.215 4.689 1.00 49.12 362 THR D C 1
ATOM 6641 O O . THR E 3 27 ? 166.823 -18.245 4.923 1.00 47.54 362 THR D O 1
ATOM 6645 N N . LEU E 3 28 ? 166.893 -16.058 4.377 1.00 49.22 363 LEU D N 1
ATOM 6646 C CA . LEU E 3 28 ? 165.449 -15.893 4.271 1.00 52.05 363 LEU D CA 1
ATOM 6647 C C . LEU E 3 28 ? 165.017 -15.934 2.809 1.00 52.75 363 LEU D C 1
ATOM 6648 O O . LEU E 3 28 ? 165.690 -15.381 1.933 1.00 52.41 363 LEU D O 1
ATOM 6653 N N . THR E 3 29 ? 163.889 -16.593 2.550 1.00 50.66 364 THR D N 1
ATOM 6654 C CA . THR E 3 29 ? 163.406 -16.803 1.192 1.00 52.83 364 THR D CA 1
ATOM 6655 C C . THR E 3 29 ? 161.912 -16.529 1.138 1.00 55.02 364 THR D C 1
ATOM 6656 O O . THR E 3 29 ? 161.149 -17.099 1.922 1.00 52.66 364 THR D O 1
ATOM 6660 N N . CYS E 3 30 ? 161.498 -15.674 0.205 1.00 56.28 365 CYS D N 1
ATOM 6661 C CA . CYS E 3 30 ? 160.109 -15.269 0.056 1.00 60.00 365 CYS D CA 1
ATOM 6662 C C . CYS E 3 30 ? 159.495 -15.903 -1.187 1.00 60.60 365 CYS D C 1
ATOM 6663 O O . CYS E 3 30 ? 160.195 -16.237 -2.145 1.00 62.64 365 CYS D O 1
ATOM 6666 N N . GLU E 3 31 ? 158.173 -16.057 -1.167 1.00 59.34 366 GLU D N 1
ATOM 6667 C CA . GLU E 3 31 ? 157.474 -16.742 -2.243 1.00 64.50 366 GLU D CA 1
ATOM 6668 C C . GLU E 3 31 ? 156.030 -16.270 -2.280 1.00 63.33 366 GLU D C 1
ATOM 6669 O O . GLU E 3 31 ? 155.446 -15.975 -1.235 1.00 63.86 366 GLU D O 1
ATOM 6675 N N . ALA E 3 32 ? 155.460 -16.201 -3.482 1.00 64.39 367 ALA D N 1
ATOM 6676 C CA . ALA E 3 32 ? 154.084 -15.749 -3.626 1.00 66.10 367 ALA D CA 1
ATOM 6677 C C . ALA E 3 32 ? 153.509 -16.252 -4.942 1.00 70.46 367 ALA D C 1
ATOM 6678 O O . ALA E 3 32 ? 154.213 -16.342 -5.952 1.00 71.12 367 ALA D O 1
ATOM 6680 N N . GLU E 3 33 ? 152.220 -16.581 -4.908 1.00 70.27 368 GLU D N 1
ATOM 6681 C CA . GLU E 3 33 ? 151.459 -16.997 -6.077 1.00 76.85 368 GLU D CA 1
ATOM 6682 C C . GLU E 3 33 ? 150.657 -15.810 -6.593 1.00 78.04 368 GLU D C 1
ATOM 6683 O O . GLU E 3 33 ? 150.035 -15.085 -5.812 1.00 78.15 368 GLU D O 1
ATOM 6689 N N . SER E 3 34 ? 150.676 -15.609 -7.908 1.00 81.48 369 SER D N 1
ATOM 6690 C CA . SER E 3 34 ? 150.078 -14.409 -8.479 1.00 78.15 369 SER D CA 1
ATOM 6691 C C . SER E 3 34 ? 149.850 -14.597 -9.973 1.00 80.21 369 SER D C 1
ATOM 6692 O O . SER E 3 34 ? 150.224 -15.613 -10.563 1.00 80.14 369 SER D O 1
ATOM 6695 N N . SER E 3 35 ? 149.237 -13.573 -10.574 1.00 78.77 370 SER D N 1
ATOM 6696 C CA . SER E 3 35 ? 148.863 -13.591 -11.982 1.00 76.57 370 SER D CA 1
ATOM 6697 C C . SER E 3 35 ? 150.038 -13.335 -12.916 1.00 78.31 370 SER D C 1
ATOM 6698 O O . SER E 3 35 ? 149.989 -13.760 -14.076 1.00 76.01 370 SER D O 1
ATOM 6701 N N . GLN E 3 36 ? 151.084 -12.651 -12.449 1.00 77.88 371 GLN D N 1
ATOM 6702 C CA . GLN E 3 36 ? 152.083 -12.058 -13.332 1.00 81.37 371 GLN D CA 1
ATOM 6703 C C . GLN E 3 36 ? 153.489 -12.367 -12.836 1.00 79.42 371 GLN D C 1
ATOM 6704 O O . GLN E 3 36 ? 153.690 -13.151 -11.905 1.00 74.19 371 GLN D O 1
ATOM 6710 N N . ASP E 3 37 ? 154.473 -11.732 -13.476 1.00 84.86 372 ASP D N 1
ATOM 6711 C CA . ASP E 3 37 ? 155.822 -11.732 -12.934 1.00 79.31 372 ASP D CA 1
ATOM 6712 C C . ASP E 3 37 ? 155.822 -10.966 -11.621 1.00 74.08 372 ASP D C 1
ATOM 6713 O O . ASP E 3 37 ? 154.995 -10.078 -11.395 1.00 74.46 372 ASP D O 1
ATOM 6718 N N . LEU E 3 38 ? 156.747 -11.322 -10.737 1.00 75.61 373 LEU D N 1
ATOM 6719 C CA . LEU E 3 38 ? 156.816 -10.706 -9.421 1.00 71.65 373 LEU D CA 1
ATOM 6720 C C . LEU E 3 38 ? 158.195 -10.124 -9.159 1.00 69.70 373 LEU D C 1
ATOM 6721 O O . LEU E 3 38 ? 159.214 -10.658 -9.606 1.00 70.61 373 LEU D O 1
ATOM 6726 N N . GLU E 3 39 ? 158.201 -9.016 -8.425 1.00 69.18 374 GLU D N 1
ATOM 6727 C CA . GLU E 3 39 ? 159.402 -8.447 -7.839 1.00 71.22 374 GLU D CA 1
ATOM 6728 C C . GLU E 3 39 ? 159.305 -8.562 -6.325 1.00 69.77 374 GLU D C 1
ATOM 6729 O O . GLU E 3 39 ? 158.230 -8.369 -5.748 1.00 66.80 374 GLU D O 1
ATOM 6735 N N . PHE E 3 40 ? 160.422 -8.894 -5.686 1.00 66.49 375 PHE D N 1
ATOM 6736 C CA . PHE E 3 40 ? 160.462 -9.078 -4.246 1.00 64.44 375 PHE D CA 1
ATOM 6737 C C . PHE E 3 40 ? 161.378 -8.038 -3.616 1.00 62.79 375 PHE D C 1
ATOM 6738 O O . PHE E 3 40 ? 162.209 -7.421 -4.285 1.00 65.17 375 PHE D O 1
ATOM 6746 N N . GLN E 3 41 ? 161.212 -7.855 -2.308 1.00 66.53 376 GLN D N 1
ATOM 6747 C CA . GLN E 3 41 ? 161.819 -6.740 -1.598 1.00 66.30 376 GLN D CA 1
ATOM 6748 C C . GLN E 3 41 ? 161.746 -7.015 -0.103 1.00 64.21 376 GLN D C 1
ATOM 6749 O O . GLN E 3 41 ? 160.742 -7.542 0.380 1.00 65.47 376 GLN D O 1
ATOM 6755 N N . TRP E 3 42 ? 162.806 -6.654 0.620 1.00 61.86 377 TRP D N 1
ATOM 6756 C CA . TRP E 3 42 ? 162.932 -6.951 2.041 1.00 63.36 377 TRP D CA 1
ATOM 6757 C C . TRP E 3 42 ? 163.052 -5.663 2.844 1.00 66.59 377 TRP D C 1
ATOM 6758 O O . TRP E 3 42 ? 163.822 -4.767 2.479 1.00 68.10 377 TRP D O 1
ATOM 6769 N N . LEU E 3 43 ? 162.296 -5.580 3.939 1.00 63.26 378 LEU D N 1
ATOM 6770 C CA . LEU E 3 43 ? 162.255 -4.406 4.797 1.00 64.15 378 LEU D CA 1
ATOM 6771 C C . LEU E 3 43 ? 162.623 -4.785 6.226 1.00 65.30 378 LEU D C 1
ATOM 6772 O O . LEU E 3 43 ? 162.651 -5.963 6.594 1.00 67.70 378 LEU D O 1
ATOM 6777 N N . ARG E 3 44 ? 162.902 -3.764 7.031 1.00 60.73 379 ARG D N 1
ATOM 6778 C CA . ARG E 3 44 ? 163.254 -3.922 8.440 1.00 64.74 379 ARG D CA 1
ATOM 6779 C C . ARG E 3 44 ? 162.195 -3.172 9.245 1.00 69.22 379 ARG D C 1
ATOM 6780 O O . ARG E 3 44 ? 162.358 -1.993 9.557 1.00 75.14 379 ARG D O 1
ATOM 6788 N N . GLU E 3 45 ? 161.112 -3.884 9.573 1.00 68.96 380 GLU D N 1
ATOM 6789 C CA . GLU E 3 45 ? 159.887 -3.376 10.196 1.00 71.43 380 GLU D CA 1
ATOM 6790 C C . GLU E 3 45 ? 159.988 -1.983 10.804 1.00 77.59 380 GLU D C 1
ATOM 6791 O O . GLU E 3 45 ? 159.301 -1.058 10.361 1.00 81.56 380 GLU D O 1
ATOM 6797 N N . GLU E 3 46 ? 160.837 -1.824 11.819 1.00 81.72 381 GLU D N 1
ATOM 6798 C CA . GLU E 3 46 ? 160.923 -0.547 12.516 1.00 83.02 381 GLU D CA 1
ATOM 6799 C C . GLU E 3 46 ? 161.562 0.550 11.675 1.00 83.56 381 GLU D C 1
ATOM 6800 O O . GLU E 3 46 ? 161.544 1.713 12.091 1.00 87.71 381 GLU D O 1
ATOM 6806 N N . THR E 3 47 ? 162.126 0.214 10.515 1.00 83.17 382 THR D N 1
ATOM 6807 C CA . THR E 3 47 ? 162.754 1.185 9.625 1.00 79.76 382 THR D CA 1
ATOM 6808 C C . THR E 3 47 ? 162.234 0.948 8.216 1.00 81.92 382 THR D C 1
ATOM 6809 O O . THR E 3 47 ? 162.326 -0.171 7.700 1.00 81.72 382 THR D O 1
ATOM 6813 N N . GLY E 3 48 ? 161.709 1.995 7.584 1.00 84.53 383 GLY D N 1
ATOM 6814 C CA . GLY E 3 48 ? 161.299 1.880 6.196 1.00 85.27 383 GLY D CA 1
ATOM 6815 C C . GLY E 3 48 ? 162.434 1.450 5.287 1.00 85.86 383 GLY D C 1
ATOM 6816 O O . GLY E 3 48 ? 162.208 1.018 4.152 1.00 82.18 383 GLY D O 1
ATOM 6817 N N . GLN E 3 49 ? 163.661 1.578 5.792 1.00 89.36 384 GLN D N 1
ATOM 6818 C CA . GLN E 3 49 ? 164.888 1.171 5.122 1.00 86.12 384 GLN D CA 1
ATOM 6819 C C . GLN E 3 49 ? 164.758 -0.211 4.494 1.00 77.34 384 GLN D C 1
ATOM 6820 O O . GLN E 3 49 ? 164.471 -1.197 5.181 1.00 75.05 384 GLN D O 1
ATOM 6826 N N . VAL E 3 50 ? 164.936 -0.274 3.175 1.00 74.78 385 VAL D N 1
ATOM 6827 C CA . VAL E 3 50 ? 164.969 -1.546 2.464 1.00 75.93 385 VAL D CA 1
ATOM 6828 C C . VAL E 3 50 ? 166.331 -2.185 2.696 1.00 74.75 385 VAL D C 1
ATOM 6829 O O . VAL E 3 50 ? 167.323 -1.498 2.972 1.00 75.20 385 VAL D O 1
ATOM 6833 N N . LEU E 3 51 ? 166.391 -3.512 2.604 1.00 69.23 386 LEU D N 1
ATOM 6834 C CA . LEU E 3 51 ? 167.621 -4.246 2.889 1.00 71.75 386 LEU D CA 1
ATOM 6835 C C . LEU E 3 51 ? 168.208 -4.847 1.618 1.00 74.11 386 LEU D C 1
ATOM 6836 O O . LEU E 3 51 ? 169.302 -4.457 1.202 1.00 79.12 386 LEU D O 1
ATOM 6841 N N . GLU E 3 52 ? 167.510 -5.786 0.988 1.00 69.57 387 GLU D N 1
ATOM 6842 C CA . GLU E 3 52 ? 167.958 -6.384 -0.256 1.00 72.35 387 GLU D CA 1
ATOM 6843 C C . GLU E 3 52 ? 166.750 -6.601 -1.156 1.00 70.23 387 GLU D C 1
ATOM 6844 O O . GLU E 3 52 ? 165.632 -6.819 -0.682 1.00 64.36 387 GLU D O 1
ATOM 6850 N N . ARG E 3 53 ? 166.981 -6.513 -2.461 1.00 78.13 388 ARG D N 1
ATOM 6851 C CA . ARG E 3 53 ? 165.946 -6.743 -3.456 1.00 73.50 388 ARG D CA 1
ATOM 6852 C C . ARG E 3 53 ? 166.010 -8.184 -3.943 1.00 66.88 388 ARG D C 1
ATOM 6853 O O . ARG E 3 53 ? 167.084 -8.784 -4.019 1.00 72.30 388 ARG D O 1
ATOM 6861 N N . GLY E 3 54 ? 164.847 -8.739 -4.267 1.00 57.79 389 GLY D N 1
ATOM 6862 C CA . GLY E 3 54 ? 164.759 -10.120 -4.679 1.00 60.95 389 GLY D CA 1
ATOM 6863 C C . GLY E 3 54 ? 164.271 -11.016 -3.558 1.00 61.69 389 GLY D C 1
ATOM 6864 O O . GLY E 3 54 ? 164.148 -10.594 -2.404 1.00 62.61 389 GLY D O 1
ATOM 6865 N N . PRO E 3 55 ? 163.990 -12.283 -3.876 1.00 61.51 390 PRO D N 1
ATOM 6866 C CA . PRO E 3 55 ? 163.339 -13.175 -2.907 1.00 62.68 390 PRO D CA 1
ATOM 6867 C C . PRO E 3 55 ? 164.261 -13.767 -1.851 1.00 58.33 390 PRO D C 1
ATOM 6868 O O . PRO E 3 55 ? 163.797 -14.588 -1.052 1.00 60.93 390 PRO D O 1
ATOM 6872 N N . VAL E 3 56 ? 165.537 -13.389 -1.808 1.00 56.56 391 VAL D N 1
ATOM 6873 C CA . VAL E 3 56 ? 166.497 -13.989 -0.887 1.00 54.14 391 VAL D CA 1
ATOM 6874 C C . VAL E 3 56 ? 167.168 -12.883 -0.084 1.00 57.27 391 VAL D C 1
ATOM 6875 O O . VAL E 3 56 ? 167.741 -11.951 -0.659 1.00 60.72 391 VAL D O 1
ATOM 6879 N N . LEU E 3 57 ? 167.100 -12.990 1.241 1.00 57.60 392 LEU D N 1
ATOM 6880 C CA . LEU E 3 57 ? 167.753 -12.063 2.156 1.00 62.01 392 LEU D CA 1
ATOM 6881 C C . LEU E 3 57 ? 168.769 -12.840 2.980 1.00 57.41 392 LEU D C 1
ATOM 6882 O O . LEU E 3 57 ? 168.405 -13.779 3.695 1.00 53.89 392 LEU D O 1
ATOM 6887 N N . GLN E 3 58 ? 170.037 -12.454 2.874 1.00 57.87 393 GLN D N 1
ATOM 6888 C CA . GLN E 3 58 ? 171.134 -13.140 3.545 1.00 54.69 393 GLN D CA 1
ATOM 6889 C C . GLN E 3 58 ? 171.671 -12.261 4.666 1.00 57.83 393 GLN D C 1
ATOM 6890 O O . GLN E 3 58 ? 172.130 -11.142 4.414 1.00 60.14 393 GLN D O 1
ATOM 6896 N N . LEU E 3 59 ? 171.619 -12.771 5.895 1.00 60.56 394 LEU D N 1
ATOM 6897 C CA . LEU E 3 59 ? 172.132 -12.078 7.070 1.00 61.88 394 LEU D CA 1
ATOM 6898 C C . LEU E 3 59 ? 173.270 -12.887 7.683 1.00 61.52 394 LEU D C 1
ATOM 6899 O O . LEU E 3 59 ? 173.199 -14.117 7.753 1.00 60.96 394 LEU D O 1
ATOM 6904 N N . HIS E 3 60 ? 174.322 -12.194 8.120 1.00 58.08 395 HIS D N 1
ATOM 6905 C CA . HIS E 3 60 ? 175.515 -12.844 8.648 1.00 61.09 395 HIS D CA 1
ATOM 6906 C C . HIS E 3 60 ? 175.943 -12.187 9.954 1.00 67.04 395 HIS D C 1
ATOM 6907 O O . HIS E 3 60 ? 175.620 -11.027 10.223 1.00 68.15 395 HIS D O 1
ATOM 6914 N N . ASP E 3 61 ? 176.693 -12.953 10.754 1.00 65.94 396 ASP D N 1
ATOM 6915 C CA . ASP E 3 61 ? 177.247 -12.493 12.031 1.00 67.94 396 ASP D CA 1
ATOM 6916 C C . ASP E 3 61 ? 176.171 -11.830 12.890 1.00 72.24 396 ASP D C 1
ATOM 6917 O O . ASP E 3 61 ? 176.320 -10.699 13.355 1.00 77.45 396 ASP D O 1
ATOM 6922 N N . LEU E 3 62 ? 175.068 -12.549 13.096 1.00 70.37 397 LEU D N 1
ATOM 6923 C CA . LEU E 3 62 ? 173.892 -11.927 13.689 1.00 71.27 397 LEU D CA 1
ATOM 6924 C C . LEU E 3 62 ? 174.166 -11.499 15.122 1.00 67.91 397 LEU D C 1
ATOM 6925 O O . LEU E 3 62 ? 174.306 -12.341 16.013 1.00 61.86 397 LEU D O 1
ATOM 6930 N N . LYS E 3 63 ? 174.280 -10.196 15.347 1.00 70.98 398 LYS D N 1
ATOM 6931 C CA . LYS E 3 63 ? 174.177 -9.688 16.701 1.00 73.95 398 LYS D CA 1
ATOM 6932 C C . LYS E 3 63 ? 172.704 -9.681 17.101 1.00 69.40 398 LYS D C 1
ATOM 6933 O O . LYS E 3 63 ? 171.808 -9.754 16.256 1.00 65.85 398 LYS D O 1
ATOM 6939 N N . ARG E 3 64 ? 172.449 -9.631 18.407 1.00 72.92 399 ARG D N 1
ATOM 6940 C CA . ARG E 3 64 ? 171.065 -9.729 18.857 1.00 75.63 399 ARG D CA 1
ATOM 6941 C C . ARG E 3 64 ? 170.239 -8.503 18.483 1.00 73.91 399 ARG D C 1
ATOM 6942 O O . ARG E 3 64 ? 169.008 -8.558 18.562 1.00 72.14 399 ARG D O 1
ATOM 6950 N N . GLU E 3 65 ? 170.878 -7.403 18.071 1.00 78.44 400 GLU D N 1
ATOM 6951 C CA . GLU E 3 65 ? 170.117 -6.271 17.550 1.00 74.48 400 GLU D CA 1
ATOM 6952 C C . GLU E 3 65 ? 169.436 -6.600 16.227 1.00 68.80 400 GLU D C 1
ATOM 6953 O O . GLU E 3 65 ? 168.477 -5.917 15.853 1.00 71.40 400 GLU D O 1
ATOM 6959 N N . ALA E 3 66 ? 169.905 -7.626 15.513 1.00 68.06 401 ALA D N 1
ATOM 6960 C CA . ALA E 3 66 ? 169.336 -7.980 14.218 1.00 63.42 401 ALA D CA 1
ATOM 6961 C C . ALA E 3 66 ? 168.039 -8.767 14.328 1.00 60.84 401 ALA D C 1
ATOM 6962 O O . ALA E 3 66 ? 167.363 -8.957 13.311 1.00 58.25 401 ALA D O 1
ATOM 6964 N N . GLY E 3 67 ? 167.685 -9.236 15.519 1.00 58.56 402 GLY D N 1
ATOM 6965 C CA . GLY E 3 67 ? 166.436 -9.943 15.696 1.00 54.88 402 GLY D CA 1
ATOM 6966 C C . GLY E 3 67 ? 165.234 -9.042 15.496 1.00 54.11 402 GLY D C 1
ATOM 6967 O O . GLY E 3 67 ? 165.326 -7.815 15.431 1.00 62.49 402 GLY D O 1
ATOM 6968 N N . GLY E 3 68 ? 164.073 -9.678 15.390 1.00 49.38 403 GLY D N 1
ATOM 6969 C CA . GLY E 3 68 ? 162.838 -8.944 15.222 1.00 50.22 403 GLY D CA 1
ATOM 6970 C C . GLY E 3 68 ? 162.212 -9.093 13.853 1.00 52.19 403 GLY D C 1
ATOM 6971 O O . GLY E 3 68 ? 162.318 -10.153 13.219 1.00 50.96 403 GLY D O 1
ATOM 6972 N N . GLY E 3 69 ? 161.574 -8.026 13.381 1.00 51.28 404 GLY D N 1
ATOM 6973 C CA . GLY E 3 69 ? 160.721 -8.110 12.212 1.00 53.05 404 GLY D CA 1
ATOM 6974 C C . GLY E 3 69 ? 161.466 -7.839 10.912 1.00 55.72 404 GLY D C 1
ATOM 6975 O O . GLY E 3 69 ? 162.167 -6.828 10.773 1.00 58.29 404 GLY D O 1
ATOM 6976 N N . TYR E 3 70 ? 161.315 -8.759 9.968 1.00 55.95 405 TYR D N 1
ATOM 6977 C CA . TYR E 3 70 ? 161.707 -8.566 8.581 1.00 54.81 405 TYR D CA 1
ATOM 6978 C C . TYR E 3 70 ? 160.484 -8.834 7.721 1.00 54.59 405 TYR D C 1
ATOM 6979 O O . TYR E 3 70 ? 159.720 -9.765 7.993 1.00 48.49 405 TYR D O 1
ATOM 6988 N N . ARG E 3 71 ? 160.290 -8.015 6.693 1.00 56.60 406 ARG D N 1
ATOM 6989 C CA . ARG E 3 71 ? 159.035 -8.000 5.954 1.00 56.31 406 ARG D CA 1
ATOM 6990 C C . ARG E 3 71 ? 159.319 -8.057 4.461 1.00 59.50 406 ARG D C 1
ATOM 6991 O O . ARG E 3 71 ? 159.974 -7.163 3.917 1.00 63.37 406 ARG D O 1
ATOM 6999 N N . CYS E 3 72 ? 158.824 -9.106 3.809 1.00 59.41 407 CYS D N 1
ATOM 7000 C CA . CYS E 3 72 ? 158.964 -9.281 2.371 1.00 57.73 407 CYS D CA 1
ATOM 7001 C C . CYS E 3 72 ? 157.786 -8.663 1.627 1.00 65.52 407 CYS D C 1
ATOM 7002 O O . CYS E 3 72 ? 156.626 -8.844 2.011 1.00 61.73 407 CYS D O 1
ATOM 7005 N N . VAL E 3 73 ? 158.094 -7.958 0.539 1.00 66.46 408 VAL D N 1
ATOM 7006 C CA . VAL E 3 73 ? 157.101 -7.287 -0.292 1.00 65.52 408 VAL D CA 1
ATOM 7007 C C . VAL E 3 73 ? 157.119 -7.936 -1.671 1.00 63.66 408 VAL D C 1
ATOM 7008 O O . VAL E 3 73 ? 158.145 -7.906 -2.361 1.00 66.04 408 VAL D O 1
ATOM 7012 N N . ALA E 3 74 ? 155.989 -8.517 -2.072 1.00 65.37 409 ALA D N 1
ATOM 7013 C CA . ALA E 3 74 ? 155.842 -9.177 -3.370 1.00 69.01 409 ALA D CA 1
ATOM 7014 C C . ALA E 3 74 ? 154.870 -8.360 -4.216 1.00 65.31 409 ALA D C 1
ATOM 7015 O O . ALA E 3 74 ? 153.655 -8.418 -4.009 1.00 67.93 409 ALA D O 1
ATOM 7017 N N . SER E 3 75 ? 155.403 -7.617 -5.183 1.00 66.00 410 SER D N 1
ATOM 7018 C CA . SER E 3 75 ? 154.618 -6.696 -5.991 1.00 70.51 410 SER D CA 1
ATOM 7019 C C . SER E 3 75 ? 154.666 -7.090 -7.462 1.00 68.43 410 SER D C 1
ATOM 7020 O O . SER E 3 75 ? 155.525 -7.862 -7.895 1.00 73.64 410 SER D O 1
ATOM 7023 N N . VAL E 3 76 ? 153.727 -6.555 -8.231 1.00 65.51 411 VAL D N 1
ATOM 7024 C CA . VAL E 3 76 ? 153.688 -6.744 -9.679 1.00 68.55 411 VAL D CA 1
ATOM 7025 C C . VAL E 3 76 ? 154.283 -5.506 -10.321 1.00 69.55 411 VAL D C 1
ATOM 7026 O O . VAL E 3 76 ? 153.856 -4.384 -9.991 1.00 68.01 411 VAL D O 1
ATOM 7030 N N . PRO E 3 77 ? 155.275 -5.626 -11.209 1.00 69.20 412 PRO D N 1
ATOM 7031 C CA . PRO E 3 77 ? 155.757 -4.424 -11.904 1.00 67.03 412 PRO D CA 1
ATOM 7032 C C . PRO E 3 77 ? 154.693 -3.825 -12.804 1.00 70.31 412 PRO D C 1
ATOM 7033 O O . PRO E 3 77 ? 154.471 -2.609 -12.776 1.00 65.78 412 PRO D O 1
ATOM 7037 N N . SER E 3 78 ? 153.993 -4.662 -13.575 1.00 69.42 413 SER D N 1
ATOM 7038 C CA . SER E 3 78 ? 153.031 -4.168 -14.551 1.00 68.33 413 SER D CA 1
ATOM 7039 C C . SER E 3 78 ? 151.804 -3.529 -13.917 1.00 69.85 413 SER D C 1
ATOM 7040 O O . SER E 3 78 ? 150.958 -3.007 -14.651 1.00 72.94 413 SER D O 1
ATOM 7043 N N . ILE E 3 79 ? 151.669 -3.570 -12.594 1.00 66.12 414 ILE D N 1
ATOM 7044 C CA . ILE E 3 79 ? 150.526 -2.951 -11.928 1.00 65.01 414 ILE D CA 1
ATOM 7045 C C . ILE E 3 79 ? 151.002 -2.191 -10.695 1.00 68.96 414 ILE D C 1
ATOM 7046 O O . ILE E 3 79 ? 151.444 -2.810 -9.715 1.00 69.41 414 ILE D O 1
ATOM 7051 N N . PRO E 3 80 ? 150.938 -0.860 -10.700 1.00 69.49 415 PRO D N 1
ATOM 7052 C CA . PRO E 3 80 ? 151.323 -0.101 -9.505 1.00 66.18 415 PRO D CA 1
ATOM 7053 C C . PRO E 3 80 ? 150.353 -0.352 -8.362 1.00 70.09 415 PRO D C 1
ATOM 7054 O O . PRO E 3 80 ? 149.135 -0.373 -8.553 1.00 74.67 415 PRO D O 1
ATOM 7058 N N . GLY E 3 81 ? 150.908 -0.547 -7.166 1.00 70.15 416 GLY D N 1
ATOM 7059 C CA . GLY E 3 81 ? 150.117 -0.752 -5.973 1.00 70.45 416 GLY D CA 1
ATOM 7060 C C . GLY E 3 81 ? 149.693 -2.182 -5.711 1.00 72.90 416 GLY D C 1
ATOM 7061 O O . GLY E 3 81 ? 149.273 -2.489 -4.587 1.00 76.08 416 GLY D O 1
ATOM 7062 N N . LEU E 3 82 ? 149.783 -3.066 -6.702 1.00 68.61 417 LEU D N 1
ATOM 7063 C CA . LEU E 3 82 ? 149.379 -4.460 -6.525 1.00 63.70 417 LEU D CA 1
ATOM 7064 C C . LEU E 3 82 ? 150.528 -5.229 -5.892 1.00 67.39 417 LEU D C 1
ATOM 7065 O O . LEU E 3 82 ? 151.393 -5.778 -6.577 1.00 68.28 417 LEU D O 1
ATOM 7070 N N . ASN E 3 83 ? 150.532 -5.274 -4.562 1.00 66.44 418 ASN D N 1
ATOM 7071 C CA . ASN E 3 83 ? 151.435 -6.143 -3.827 1.00 67.60 418 ASN D CA 1
ATOM 7072 C C . ASN E 3 83 ? 150.701 -6.776 -2.659 1.00 72.26 418 ASN D C 1
ATOM 7073 O O . ASN E 3 83 ? 149.613 -6.346 -2.262 1.00 72.99 418 ASN D O 1
ATOM 7078 N N . ARG E 3 84 ? 151.328 -7.795 -2.086 1.00 66.97 419 ARG D N 1
ATOM 7079 C CA . ARG E 3 84 ? 150.958 -8.236 -0.757 1.00 69.12 419 ARG D CA 1
ATOM 7080 C C . ARG E 3 84 ? 152.235 -8.448 0.039 1.00 68.91 419 ARG D C 1
ATOM 7081 O O . ARG E 3 84 ? 153.323 -8.615 -0.520 1.00 68.27 419 ARG D O 1
ATOM 7089 N N . THR E 3 85 ? 152.093 -8.420 1.356 1.00 71.17 420 THR D N 1
ATOM 7090 C CA . THR E 3 85 ? 153.233 -8.398 2.252 1.00 68.32 420 THR D CA 1
ATOM 7091 C C . THR E 3 85 ? 153.121 -9.508 3.282 1.00 64.81 420 THR D C 1
ATOM 7092 O O . THR E 3 85 ? 152.024 -9.891 3.693 1.00 61.76 420 THR D O 1
ATOM 7096 N N . GLN E 3 86 ? 154.274 -10.021 3.694 1.00 62.21 421 GLN D N 1
ATOM 7097 C CA . GLN E 3 86 ? 154.333 -11.033 4.734 1.00 56.12 421 GLN D CA 1
ATOM 7098 C C . GLN E 3 86 ? 155.525 -10.756 5.633 1.00 53.62 421 GLN D C 1
ATOM 7099 O O . GLN E 3 86 ? 156.615 -10.430 5.154 1.00 52.19 421 GLN D O 1
ATOM 7105 N N . LEU E 3 87 ? 155.305 -10.898 6.935 1.00 56.06 422 LEU D N 1
ATOM 7106 C CA . LEU E 3 87 ? 156.286 -10.574 7.958 1.00 52.67 422 LEU D CA 1
ATOM 7107 C C . LEU E 3 87 ? 156.855 -11.846 8.573 1.00 47.21 422 LEU D C 1
ATOM 7108 O O . LEU E 3 87 ? 156.161 -12.855 8.727 1.00 49.55 422 LEU D O 1
ATOM 7113 N N . VAL E 3 88 ? 158.136 -11.789 8.918 1.00 47.23 423 VAL D N 1
ATOM 7114 C CA . VAL E 3 88 ? 158.813 -12.869 9.618 1.00 43.12 423 VAL D CA 1
ATOM 7115 C C . VAL E 3 88 ? 159.526 -12.283 10.831 1.00 46.37 423 VAL D C 1
ATOM 7116 O O . VAL E 3 88 ? 160.077 -11.177 10.771 1.00 47.15 423 VAL D O 1
ATOM 7120 N N . ASN E 3 89 ? 159.467 -13.006 11.946 1.00 51.17 424 ASN D N 1
ATOM 7121 C CA . ASN E 3 89 ? 160.133 -12.632 13.187 1.00 50.15 424 ASN D CA 1
ATOM 7122 C C . ASN E 3 89 ? 161.241 -13.642 13.448 1.00 48.45 424 ASN D C 1
ATOM 7123 O O . ASN E 3 89 ? 160.966 -14.835 13.630 1.00 49.37 424 ASN D O 1
ATOM 7128 N N . VAL E 3 90 ? 162.487 -13.168 13.448 1.00 45.73 425 VAL D N 1
ATOM 7129 C CA . VAL E 3 90 ? 163.655 -14.000 13.718 1.00 50.42 425 VAL D CA 1
ATOM 7130 C C . VAL E 3 90 ? 164.056 -13.816 15.174 1.00 48.97 425 VAL D C 1
ATOM 7131 O O . VAL E 3 90 ? 163.970 -12.708 15.722 1.00 44.40 425 VAL D O 1
ATOM 7135 N N . ALA E 3 91 ? 164.491 -14.899 15.810 1.00 45.27 426 ALA D N 1
ATOM 7136 C CA . ALA E 3 91 ? 164.800 -14.886 17.234 1.00 47.65 426 ALA D CA 1
ATOM 7137 C C . ALA E 3 91 ? 166.279 -15.177 17.437 1.00 47.49 426 ALA D C 1
ATOM 7138 O O . ALA E 3 91 ? 166.797 -16.178 16.930 1.00 43.21 426 ALA D O 1
ATOM 7140 N N . ILE E 3 92 ? 166.954 -14.303 18.178 1.00 49.26 427 ILE D N 1
ATOM 7141 C CA . ILE E 3 92 ? 168.360 -14.475 18.516 1.00 49.02 427 ILE D CA 1
ATOM 7142 C C . ILE E 3 92 ? 168.445 -14.938 19.964 1.00 47.53 427 ILE D C 1
ATOM 7143 O O . ILE E 3 92 ? 168.011 -14.225 20.878 1.00 42.88 427 ILE D O 1
ATOM 7148 N N . PHE E 3 93 ? 168.984 -16.139 20.171 1.00 48.09 428 PHE D N 1
ATOM 7149 C CA . PHE E 3 93 ? 169.185 -16.648 21.521 1.00 46.72 428 PHE D CA 1
ATOM 7150 C C . PHE E 3 93 ? 170.090 -15.707 22.304 1.00 47.86 428 PHE D C 1
ATOM 7151 O O . PHE E 3 93 ? 171.153 -15.304 21.823 1.00 48.22 428 PHE D O 1
ATOM 7159 N N . GLY E 3 94 ? 169.664 -15.353 23.514 1.00 49.29 429 GLY D N 1
ATOM 7160 C CA . GLY E 3 94 ? 170.407 -14.428 24.333 1.00 48.02 429 GLY D CA 1
ATOM 7161 C C . GLY E 3 94 ? 169.729 -14.112 25.650 1.00 50.74 429 GLY D C 1
ATOM 7162 O O . GLY E 3 94 ? 168.535 -14.363 25.846 1.00 46.73 429 GLY D O 1
ATOM 7163 N N . PRO E 3 95 ? 170.498 -13.559 26.584 1.00 52.32 430 PRO D N 1
ATOM 7164 C CA . PRO E 3 95 ? 169.944 -13.151 27.885 1.00 53.91 430 PRO D CA 1
ATOM 7165 C C . PRO E 3 95 ? 168.954 -12.008 27.728 1.00 50.98 430 PRO D C 1
ATOM 7166 O O . PRO E 3 95 ? 168.825 -11.437 26.634 1.00 49.94 430 PRO D O 1
ATOM 7170 N N . PRO E 3 96 ? 168.226 -11.648 28.790 1.00 54.85 431 PRO D N 1
ATOM 7171 C CA . PRO E 3 96 ? 167.236 -10.571 28.664 1.00 53.50 431 PRO D CA 1
ATOM 7172 C C . PRO E 3 96 ? 167.886 -9.229 28.366 1.00 57.18 431 PRO D C 1
ATOM 7173 O O . PRO E 3 96 ? 168.944 -8.890 28.905 1.00 54.72 431 PRO D O 1
ATOM 7177 N N . TRP E 3 97 ? 167.231 -8.468 27.493 1.00 55.99 432 TRP D N 1
ATOM 7178 C CA . TRP E 3 97 ? 167.652 -7.127 27.102 1.00 57.45 432 TRP D CA 1
ATOM 7179 C C . TRP E 3 97 ? 166.607 -6.149 27.624 1.00 52.16 432 TRP D C 1
ATOM 7180 O O . TRP E 3 97 ? 165.474 -6.125 27.133 1.00 53.44 432 TRP D O 1
ATOM 7191 N N . MET E 3 98 ? 166.983 -5.354 28.621 1.00 57.76 433 MET D N 1
ATOM 7192 C CA . MET E 3 98 ? 166.058 -4.392 29.203 1.00 61.40 433 MET D CA 1
ATOM 7193 C C . MET E 3 98 ? 165.779 -3.249 28.228 1.00 61.73 433 MET D C 1
ATOM 7194 O O . MET E 3 98 ? 166.679 -2.767 27.536 1.00 64.81 433 MET D O 1
ATOM 7199 N N . ALA E 3 99 ? 164.513 -2.821 28.172 1.00 61.26 434 ALA D N 1
ATOM 7200 C CA . ALA E 3 99 ? 164.161 -1.653 27.368 1.00 65.83 434 ALA D CA 1
ATOM 7201 C C . ALA E 3 99 ? 164.805 -0.387 27.915 1.00 68.17 434 ALA D C 1
ATOM 7202 O O . ALA E 3 99 ? 165.040 0.567 27.163 1.00 71.67 434 ALA D O 1
ATOM 7204 N N . PHE E 3 100 ? 165.085 -0.365 29.216 1.00 62.47 435 PHE D N 1
ATOM 7205 C CA . PHE E 3 100 ? 165.788 0.720 29.881 1.00 64.83 435 PHE D CA 1
ATOM 7206 C C . PHE E 3 100 ? 166.561 0.120 31.043 1.00 65.31 435 PHE D C 1
ATOM 7207 O O . PHE E 3 100 ? 166.177 -0.921 31.582 1.00 68.60 435 PHE D O 1
ATOM 7215 N N . LYS E 3 101 ? 167.638 0.790 31.443 1.00 72.01 436 LYS D N 1
ATOM 7216 C CA . LYS E 3 101 ? 168.408 0.330 32.589 1.00 70.34 436 LYS D CA 1
ATOM 7217 C C . LYS E 3 101 ? 168.294 1.239 33.805 1.00 73.65 436 LYS D C 1
ATOM 7218 O O . LYS E 3 101 ? 168.389 0.750 34.932 1.00 71.38 436 LYS D O 1
ATOM 7224 N N . GLU E 3 102 ? 168.073 2.538 33.609 1.00 78.39 437 GLU D N 1
ATOM 7225 C CA . GLU E 3 102 ? 168.007 3.484 34.721 1.00 81.34 437 GLU D CA 1
ATOM 7226 C C . GLU E 3 102 ? 167.069 4.623 34.358 1.00 80.63 437 GLU D C 1
ATOM 7227 O O . GLU E 3 102 ? 167.366 5.394 33.441 1.00 88.73 437 GLU D O 1
ATOM 7233 N N . ARG E 3 103 ? 165.951 4.737 35.076 1.00 78.63 438 ARG D N 1
ATOM 7234 C CA . ARG E 3 103 ? 165.026 5.848 34.888 1.00 87.42 438 ARG D CA 1
ATOM 7235 C C . ARG E 3 103 ? 164.433 6.248 36.232 1.00 85.90 438 ARG D C 1
ATOM 7236 O O . ARG E 3 103 ? 164.444 5.476 37.192 1.00 84.95 438 ARG D O 1
ATOM 7244 N N . LYS E 3 104 ? 163.910 7.472 36.288 1.00 90.81 439 LYS D N 1
ATOM 7245 C CA . LYS E 3 104 ? 163.393 8.047 37.520 1.00 89.72 439 LYS D CA 1
ATOM 7246 C C . LYS E 3 104 ? 162.010 8.640 37.281 1.00 87.82 439 LYS D C 1
ATOM 7247 O O . LYS E 3 104 ? 161.701 9.120 36.187 1.00 91.21 439 LYS D O 1
ATOM 7253 N N . VAL E 3 105 ? 161.179 8.602 38.322 1.00 88.47 440 VAL D N 1
ATOM 7254 C CA . VAL E 3 105 ? 159.822 9.132 38.279 1.00 88.50 440 VAL D CA 1
ATOM 7255 C C . VAL E 3 105 ? 159.664 10.165 39.386 1.00 87.00 440 VAL D C 1
ATOM 7256 O O . VAL E 3 105 ? 160.108 9.949 40.521 1.00 87.76 440 VAL D O 1
ATOM 7260 N N . TRP E 3 106 ? 159.032 11.289 39.050 1.00 91.14 441 TRP D N 1
ATOM 7261 C CA . TRP E 3 106 ? 158.654 12.291 40.039 1.00 93.38 441 TRP D CA 1
ATOM 7262 C C . TRP E 3 106 ? 157.348 11.878 40.703 1.00 91.29 441 TRP D C 1
ATOM 7263 O O . TRP E 3 106 ? 156.380 11.535 40.018 1.00 88.18 441 TRP D O 1
ATOM 7274 N N . VAL E 3 107 ? 157.313 11.905 42.036 1.00 90.94 442 VAL D N 1
ATOM 7275 C CA . VAL E 3 107 ? 156.147 11.431 42.768 1.00 90.17 442 VAL D CA 1
ATOM 7276 C C . VAL E 3 107 ? 155.749 12.433 43.843 1.00 92.08 442 VAL D C 1
ATOM 7277 O O . VAL E 3 107 ? 156.533 13.283 44.268 1.00 95.25 442 VAL D O 1
ATOM 7281 N N . LYS E 3 108 ? 154.501 12.311 44.274 1.00 88.23 443 LYS D N 1
ATOM 7282 C CA . LYS E 3 108 ? 153.950 12.969 45.446 1.00 91.95 443 LYS D CA 1
ATOM 7283 C C . LYS E 3 108 ? 153.896 11.947 46.574 1.00 92.10 443 LYS D C 1
ATOM 7284 O O . LYS E 3 108 ? 153.736 10.747 46.334 1.00 90.39 443 LYS D O 1
ATOM 7290 N N . GLU E 3 109 ? 154.024 12.421 47.810 1.00 94.74 444 GLU D N 1
ATOM 7291 C CA . GLU E 3 109 ? 154.041 11.523 48.964 1.00 95.66 444 GLU D CA 1
ATOM 7292 C C . GLU E 3 109 ? 152.654 10.944 49.250 1.00 94.88 444 GLU D C 1
ATOM 7293 O O . GLU E 3 109 ? 152.373 10.466 50.354 1.00 92.53 444 GLU D O 1
ATOM 7299 N N . ASN E 3 110 ? 151.802 10.921 48.234 1.00 92.69 445 ASN D N 1
ATOM 7300 C CA . ASN E 3 110 ? 150.363 10.836 48.426 1.00 93.23 445 ASN D CA 1
ATOM 7301 C C . ASN E 3 110 ? 149.718 9.858 47.448 1.00 90.47 445 ASN D C 1
ATOM 7302 O O . ASN E 3 110 ? 148.532 9.987 47.133 1.00 96.30 445 ASN D O 1
ATOM 7307 N N . MET E 3 111 ? 150.463 8.854 46.979 1.00 92.54 446 MET D N 1
ATOM 7308 C CA . MET E 3 111 ? 150.107 8.226 45.714 1.00 82.40 446 MET D CA 1
ATOM 7309 C C . MET E 3 111 ? 150.372 6.726 45.702 1.00 77.87 446 MET D C 1
ATOM 7310 O O . MET E 3 111 ? 151.272 6.225 46.381 1.00 77.38 446 MET D O 1
ATOM 7315 N N . VAL E 3 112 ? 149.568 6.024 44.902 1.00 76.86 447 VAL D N 1
ATOM 7316 C CA . VAL E 3 112 ? 149.865 4.683 44.406 1.00 78.71 447 VAL D CA 1
ATOM 7317 C C . VAL E 3 112 ? 150.137 4.812 42.913 1.00 76.50 447 VAL D C 1
ATOM 7318 O O . VAL E 3 112 ? 149.452 5.577 42.220 1.00 71.64 447 VAL D O 1
ATOM 7322 N N . LEU E 3 113 ? 151.147 4.092 42.412 1.00 78.47 448 LEU D N 1
ATOM 7323 C CA . LEU E 3 113 ? 151.511 4.230 41.007 1.00 77.62 448 LEU D CA 1
ATOM 7324 C C . LEU E 3 113 ? 151.716 2.862 40.371 1.00 75.48 448 LEU D C 1
ATOM 7325 O O . LEU E 3 113 ? 152.159 1.907 41.018 1.00 71.12 448 LEU D O 1
ATOM 7330 N N . ASN E 3 114 ? 151.388 2.789 39.082 1.00 75.45 449 ASN D N 1
ATOM 7331 C CA . ASN E 3 114 ? 151.517 1.577 38.274 1.00 73.58 449 ASN D CA 1
ATOM 7332 C C . ASN E 3 114 ? 152.816 1.681 37.484 1.00 68.27 449 ASN D C 1
ATOM 7333 O O . ASN E 3 114 ? 152.904 2.424 36.501 1.00 68.57 449 ASN D O 1
ATOM 7338 N N . LEU E 3 115 ? 153.827 0.939 37.917 1.00 67.94 450 LEU D N 1
ATOM 7339 C CA . LEU E 3 115 ? 155.139 0.984 37.294 1.00 66.30 450 LEU D CA 1
ATOM 7340 C C . LEU E 3 115 ? 155.263 -0.131 36.260 1.00 69.15 450 LEU D C 1
ATOM 7341 O O . LEU E 3 115 ? 154.662 -1.202 36.393 1.00 68.58 450 LEU D O 1
ATOM 7346 N N . SER E 3 116 ? 156.046 0.135 35.219 1.00 64.61 451 SER D N 1
ATOM 7347 C CA . SER E 3 116 ? 156.216 -0.797 34.117 1.00 59.94 451 SER D CA 1
ATOM 7348 C C . SER E 3 116 ? 157.688 -1.139 33.941 1.00 59.84 451 SER D C 1
ATOM 7349 O O . SER E 3 116 ? 158.575 -0.339 34.257 1.00 58.10 451 SER D O 1
ATOM 7352 N N . CYS E 3 117 ? 157.933 -2.346 33.439 1.00 54.31 452 CYS D N 1
ATOM 7353 C CA . CYS E 3 117 ? 159.281 -2.835 33.177 1.00 57.69 452 CYS D CA 1
ATOM 7354 C C . CYS E 3 117 ? 159.218 -3.730 31.950 1.00 57.78 452 CYS D C 1
ATOM 7355 O O . CYS E 3 117 ? 158.434 -4.683 31.915 1.00 58.12 452 CYS D O 1
ATOM 7358 N N . GLU E 3 118 ? 160.021 -3.408 30.941 1.00 65.38 453 GLU D N 1
ATOM 7359 C CA . GLU E 3 118 ? 159.982 -4.077 29.649 1.00 61.65 453 GLU D CA 1
ATOM 7360 C C . GLU E 3 118 ? 161.346 -4.678 29.339 1.00 58.08 453 GLU D C 1
ATOM 7361 O O . GLU E 3 118 ? 162.380 -4.034 29.550 1.00 60.32 453 GLU D O 1
ATOM 7367 N N . ALA E 3 119 ? 161.346 -5.916 28.843 1.00 53.90 454 ALA D N 1
ATOM 7368 C CA . ALA E 3 119 ? 162.584 -6.622 28.545 1.00 51.08 454 ALA D CA 1
ATOM 7369 C C . ALA E 3 119 ? 162.358 -7.606 27.404 1.00 53.16 454 ALA D C 1
ATOM 7370 O O . ALA E 3 119 ? 161.263 -8.157 27.246 1.00 53.56 454 ALA D O 1
ATOM 7372 N N . SER E 3 120 ? 163.412 -7.829 26.613 1.00 53.64 455 SER D N 1
ATOM 7373 C CA . SER E 3 120 ? 163.353 -8.707 25.452 1.00 57.09 455 SER D CA 1
ATOM 7374 C C . SER E 3 120 ? 164.488 -9.724 25.494 1.00 53.28 455 SER D C 1
ATOM 7375 O O . SER E 3 120 ? 165.544 -9.480 26.085 1.00 52.91 455 SER D O 1
ATOM 7378 N N . GLY E 3 121 ? 164.256 -10.868 24.850 1.00 48.22 456 GLY D N 1
ATOM 7379 C CA . GLY E 3 121 ? 165.244 -11.929 24.766 1.00 49.21 456 GLY D CA 1
ATOM 7380 C C . GLY E 3 121 ? 164.641 -13.238 24.292 1.00 49.31 456 GLY D C 1
ATOM 7381 O O . GLY E 3 121 ? 163.417 -13.399 24.307 1.00 49.10 456 GLY D O 1
ATOM 7382 N N . HIS E 3 122 ? 165.478 -14.181 23.863 1.00 46.76 457 HIS D N 1
ATOM 7383 C CA . HIS E 3 122 ? 164.998 -15.477 23.395 1.00 47.83 457 HIS D CA 1
ATOM 7384 C C . HIS E 3 122 ? 165.679 -16.585 24.188 1.00 50.80 457 HIS D C 1
ATOM 7385 O O . HIS E 3 122 ? 166.920 -16.666 24.183 1.00 45.42 457 HIS D O 1
ATOM 7392 N N . PRO E 3 123 ? 164.932 -17.464 24.880 1.00 51.85 458 PRO D N 1
ATOM 7393 C CA . PRO E 3 123 ? 163.465 -17.507 24.937 1.00 49.66 458 PRO D CA 1
ATOM 7394 C C . PRO E 3 123 ? 162.888 -16.297 25.649 1.00 50.13 458 PRO D C 1
ATOM 7395 O O . PRO E 3 123 ? 163.640 -15.587 26.326 1.00 50.41 458 PRO D O 1
ATOM 7399 N N . ARG E 3 124 ? 161.596 -16.040 25.499 1.00 49.66 459 ARG D N 1
ATOM 7400 C CA . ARG E 3 124 ? 161.022 -14.831 26.064 1.00 54.41 459 ARG D CA 1
ATOM 7401 C C . ARG E 3 124 ? 161.230 -14.779 27.563 1.00 53.50 459 ARG D C 1
ATOM 7402 O O . ARG E 3 124 ? 160.867 -15.723 28.257 1.00 53.11 459 ARG D O 1
ATOM 7410 N N . PRO E 3 125 ? 161.789 -13.697 28.091 1.00 54.82 460 PRO D N 1
ATOM 7411 C CA . PRO E 3 125 ? 162.038 -13.620 29.531 1.00 57.61 460 PRO D CA 1
ATOM 7412 C C . PRO E 3 125 ? 160.758 -13.427 30.333 1.00 53.49 460 PRO D C 1
ATOM 7413 O O . PRO E 3 125 ? 159.667 -13.218 29.802 1.00 58.79 460 PRO D O 1
ATOM 7417 N N . THR E 3 126 ? 160.919 -13.522 31.655 1.00 56.22 461 THR D N 1
ATOM 7418 C CA . THR E 3 126 ? 159.865 -13.255 32.625 1.00 63.44 461 THR D CA 1
ATOM 7419 C C . THR E 3 126 ? 160.429 -12.331 33.698 1.00 59.83 461 THR D C 1
ATOM 7420 O O . THR E 3 126 ? 161.607 -12.419 34.056 1.00 59.21 461 THR D O 1
ATOM 7424 N N . ILE E 3 127 ? 159.585 -11.433 34.203 1.00 55.93 462 ILE D N 1
ATOM 7425 C CA . ILE E 3 127 ? 160.021 -10.334 35.055 1.00 57.86 462 ILE D CA 1
ATOM 7426 C C . ILE E 3 127 ? 159.516 -10.544 36.473 1.00 57.14 462 ILE D C 1
ATOM 7427 O O . ILE E 3 127 ? 158.383 -10.990 36.686 1.00 57.56 462 ILE D O 1
ATOM 7432 N N . SER E 3 128 ? 160.366 -10.221 37.442 1.00 59.48 463 SER D N 1
ATOM 7433 C CA . SER E 3 128 ? 160.006 -10.226 38.848 1.00 57.91 463 SER D CA 1
ATOM 7434 C C . SER E 3 12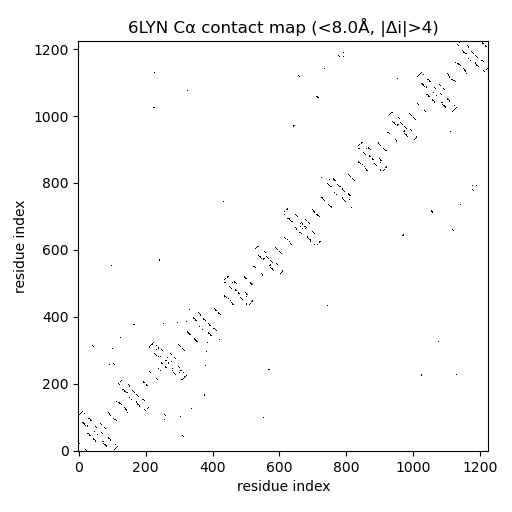8 ? 160.357 -8.873 39.446 1.00 60.73 463 SER D C 1
ATOM 7435 O O . SER E 3 128 ? 161.182 -8.129 38.910 1.00 60.25 463 SER D O 1
ATOM 7438 N N . TRP E 3 129 ? 159.724 -8.562 40.570 1.00 63.03 464 TRP D N 1
ATOM 7439 C CA . TRP E 3 129 ? 159.952 -7.307 41.266 1.00 62.20 464 TRP D CA 1
ATOM 7440 C C . TRP E 3 129 ? 160.460 -7.576 42.675 1.00 65.30 464 TRP D C 1
ATOM 7441 O O . TRP E 3 129 ? 160.163 -8.613 43.276 1.00 63.33 464 TRP D O 1
ATOM 7452 N N . ASN E 3 130 ? 161.229 -6.621 43.199 1.00 65.85 465 ASN D N 1
ATOM 7453 C CA . ASN E 3 130 ? 161.762 -6.695 44.552 1.00 70.32 465 ASN D CA 1
ATOM 7454 C C . ASN E 3 130 ? 160.813 -6.107 45.591 1.00 73.92 465 ASN D C 1
ATOM 7455 O O . ASN E 3 130 ? 161.260 -5.705 46.673 1.00 77.15 465 ASN D O 1
ATOM 7460 N N . VAL E 3 131 ? 159.516 -6.034 45.298 1.00 71.20 466 VAL D N 1
ATOM 7461 C CA . VAL E 3 131 ? 158.571 -5.441 46.236 1.00 78.14 466 VAL D CA 1
ATOM 7462 C C . VAL E 3 131 ? 157.252 -6.203 46.124 1.00 79.65 466 VAL D C 1
ATOM 7463 O O . VAL E 3 131 ? 156.857 -6.621 45.027 1.00 77.83 466 VAL D O 1
ATOM 7467 N N . ASN E 3 132 ? 156.582 -6.431 47.258 1.00 78.47 467 ASN D N 1
ATOM 7468 C CA . ASN E 3 132 ? 155.443 -7.345 47.287 1.00 78.87 467 ASN D CA 1
ATOM 7469 C C . ASN E 3 132 ? 154.293 -6.821 46.431 1.00 74.28 467 ASN D C 1
ATOM 7470 O O . ASN E 3 132 ? 154.131 -5.613 46.231 1.00 73.71 467 ASN D O 1
ATOM 7475 N N . GLY E 3 133 ? 153.484 -7.752 45.934 1.00 79.21 468 GLY D N 1
ATOM 7476 C CA . GLY E 3 133 ? 152.371 -7.425 45.057 1.00 73.47 468 GLY D CA 1
ATOM 7477 C C . GLY E 3 133 ? 152.340 -8.334 43.844 1.00 74.79 468 GLY D C 1
ATOM 7478 O O . GLY E 3 133 ? 153.360 -8.864 43.410 1.00 74.35 468 GLY D O 1
ATOM 7479 N N . THR E 3 134 ? 151.144 -8.515 43.287 1.00 76.07 469 THR D N 1
ATOM 7480 C CA . THR E 3 134 ? 150.946 -9.377 42.122 1.00 72.41 469 THR D CA 1
ATOM 7481 C C . THR E 3 134 ? 151.092 -8.542 40.854 1.00 72.14 469 THR D C 1
ATOM 7482 O O . THR E 3 134 ? 150.244 -7.694 40.559 1.00 74.24 469 THR D O 1
ATOM 7486 N N . ALA E 3 135 ? 152.161 -8.791 40.103 1.00 79.23 470 ALA D N 1
ATOM 7487 C CA . ALA E 3 135 ? 152.405 -8.101 38.845 1.00 71.45 470 ALA D CA 1
ATOM 7488 C C . ALA E 3 135 ? 151.761 -8.862 37.695 1.00 71.93 470 ALA D C 1
ATOM 7489 O O . ALA E 3 135 ? 151.854 -10.090 37.618 1.00 78.01 470 ALA D O 1
ATOM 7491 N N . SER E 3 136 ? 151.102 -8.128 36.805 1.00 64.34 471 SER D N 1
ATOM 7492 C CA . SER E 3 136 ? 150.507 -8.711 35.613 1.00 70.36 471 SER D CA 1
ATOM 7493 C C . SER E 3 136 ? 151.444 -8.503 34.432 1.00 71.01 471 SER D C 1
ATOM 7494 O O . SER E 3 136 ? 152.017 -7.423 34.264 1.00 70.38 471 SER D O 1
ATOM 7497 N N . GLU E 3 137 ? 151.601 -9.543 33.620 1.00 66.30 472 GLU D N 1
ATOM 7498 C CA . GLU E 3 137 ? 152.515 -9.526 32.485 1.00 71.40 472 GLU D CA 1
ATOM 7499 C C . GLU E 3 137 ? 151.720 -9.475 31.188 1.00 74.08 472 GLU D C 1
ATOM 7500 O O . GLU E 3 137 ? 150.924 -10.376 30.908 1.00 75.81 472 GLU D O 1
ATOM 7506 N N . GLN E 3 138 ? 151.940 -8.425 30.404 1.00 70.59 473 GLN D N 1
ATOM 7507 C CA . GLN E 3 138 ? 151.342 -8.292 29.083 1.00 77.07 473 GLN D CA 1
ATOM 7508 C C . GLN E 3 138 ? 152.377 -8.721 28.051 1.00 78.75 473 GLN D C 1
ATOM 7509 O O . GLN E 3 138 ? 153.405 -8.057 27.875 1.00 77.23 473 GLN D O 1
ATOM 7515 N N . ASP E 3 139 ? 152.107 -9.836 27.384 1.00 76.95 474 ASP D N 1
ATOM 7516 C CA . ASP E 3 139 ? 152.942 -10.270 26.279 1.00 77.10 474 ASP D CA 1
ATOM 7517 C C . ASP E 3 139 ? 152.764 -9.343 25.085 1.00 79.16 474 ASP D C 1
ATOM 7518 O O . ASP E 3 139 ? 151.642 -9.010 24.694 1.00 82.62 474 ASP D O 1
ATOM 7523 N N . GLN E 3 140 ? 153.888 -8.934 24.500 1.00 71.30 475 GLN D N 1
ATOM 7524 C CA . GLN E 3 140 ? 153.910 -7.927 23.443 1.00 80.15 475 GLN D CA 1
ATOM 7525 C C . GLN E 3 140 ? 154.236 -8.539 22.086 1.00 84.42 475 GLN D C 1
ATOM 7526 O O . GLN E 3 140 ? 153.374 -8.586 21.208 1.00 87.21 475 GLN D O 1
ATOM 7532 N N . ASP E 3 141 ? 155.468 -8.989 21.889 1.00 87.10 476 ASP D N 1
ATOM 7533 C CA . ASP E 3 141 ? 155.926 -9.658 20.686 1.00 78.81 476 ASP D CA 1
ATOM 7534 C C . ASP E 3 141 ? 156.746 -10.864 21.123 1.00 71.52 476 ASP D C 1
ATOM 7535 O O . ASP E 3 141 ? 157.315 -10.854 22.221 1.00 67.47 476 ASP D O 1
ATOM 7540 N N . PRO E 3 142 ? 156.821 -11.931 20.288 1.00 77.47 477 PRO D N 1
ATOM 7541 C CA . PRO E 3 142 ? 157.308 -13.238 20.775 1.00 67.10 477 PRO D CA 1
ATOM 7542 C C . PRO E 3 142 ? 158.585 -13.240 21.611 1.00 59.80 477 PRO D C 1
ATOM 7543 O O . PRO E 3 142 ? 158.906 -14.266 22.219 1.00 56.19 477 PRO D O 1
ATOM 7547 N N . GLN E 3 143 ? 159.317 -12.127 21.667 1.00 62.55 478 GLN D N 1
ATOM 7548 C CA . GLN E 3 143 ? 160.542 -12.059 22.452 1.00 54.70 478 GLN D CA 1
ATOM 7549 C C . GLN E 3 143 ? 160.527 -11.005 23.552 1.00 56.22 478 GLN D C 1
ATOM 7550 O O . GLN E 3 143 ? 161.510 -10.906 24.294 1.00 50.58 478 GLN D O 1
ATOM 7556 N N . ARG E 3 144 ? 159.460 -10.218 23.691 1.00 61.13 479 ARG D N 1
ATOM 7557 C CA . ARG E 3 144 ? 159.450 -9.116 24.645 1.00 63.01 479 ARG D CA 1
ATOM 7558 C C . ARG E 3 144 ? 158.210 -9.178 25.528 1.00 63.74 479 ARG D C 1
ATOM 7559 O O . ARG E 3 144 ? 157.120 -9.526 25.064 1.00 69.85 479 ARG D O 1
ATOM 7567 N N . VAL E 3 145 ? 158.387 -8.831 26.803 1.00 60.89 480 VAL D N 1
ATOM 7568 C CA . VAL E 3 145 ? 157.329 -8.899 27.804 1.00 65.76 480 VAL D CA 1
ATOM 7569 C C . VAL E 3 145 ? 157.305 -7.588 28.582 1.00 62.53 480 VAL D C 1
ATOM 7570 O O . VAL E 3 145 ? 158.353 -6.978 28.824 1.00 57.52 480 VAL D O 1
ATOM 7574 N N . LEU E 3 146 ? 156.105 -7.141 28.952 1.00 65.78 481 LEU D N 1
ATOM 7575 C CA . LEU E 3 146 ? 155.923 -5.946 29.770 1.00 67.28 481 LEU D CA 1
ATOM 7576 C C . LEU E 3 146 ? 155.235 -6.346 31.065 1.00 69.23 481 LEU D C 1
ATOM 7577 O O . LEU E 3 146 ? 154.102 -6.837 31.044 1.00 75.18 481 LEU D O 1
ATOM 7582 N N . SER E 3 147 ? 155.918 -6.141 32.186 1.00 65.11 482 SER D N 1
ATOM 7583 C CA . SER E 3 147 ? 155.368 -6.429 33.502 1.00 67.49 482 SER D CA 1
ATOM 7584 C C . SER E 3 147 ? 154.972 -5.121 34.170 1.00 62.73 482 SER D C 1
ATOM 7585 O O . SER E 3 147 ? 155.772 -4.181 34.229 1.00 59.91 482 SER D O 1
ATOM 7588 N N . THR E 3 148 ? 153.737 -5.056 34.656 1.00 69.45 483 THR D N 1
ATOM 7589 C CA . THR E 3 148 ? 153.235 -3.880 35.346 1.00 67.58 483 THR D CA 1
ATOM 7590 C C . THR E 3 148 ? 152.907 -4.253 36.786 1.00 71.94 483 THR D C 1
ATOM 7591 O O . THR E 3 148 ? 152.438 -5.362 37.062 1.00 72.55 483 THR D O 1
ATOM 7595 N N . LEU E 3 149 ? 153.195 -3.333 37.704 1.00 71.85 484 LEU D N 1
ATOM 7596 C CA . LEU E 3 149 ? 153.013 -3.577 39.128 1.00 70.32 484 LEU D CA 1
ATOM 7597 C C . LEU E 3 149 ? 152.678 -2.263 39.816 1.00 67.54 484 LEU D C 1
ATOM 7598 O O . LEU E 3 149 ? 153.253 -1.223 39.489 1.00 70.31 484 LEU D O 1
ATOM 7603 N N . ASN E 3 150 ? 151.749 -2.317 40.766 1.00 70.51 485 ASN D N 1
ATOM 7604 C CA . ASN E 3 150 ? 151.308 -1.137 41.499 1.00 73.40 485 ASN D CA 1
ATOM 7605 C C . ASN E 3 150 ? 152.005 -1.094 42.852 1.00 68.74 485 ASN D C 1
ATOM 7606 O O . ASN E 3 150 ? 151.958 -2.069 43.608 1.00 66.03 485 ASN D O 1
ATOM 7611 N N . VAL E 3 151 ? 152.652 0.031 43.151 1.00 70.43 486 VAL D N 1
ATOM 7612 C CA . VAL E 3 151 ? 153.319 0.227 44.431 1.00 69.96 486 VAL D CA 1
ATOM 7613 C C . VAL E 3 151 ? 152.739 1.465 45.102 1.00 76.42 486 VAL D C 1
ATOM 7614 O O . VAL E 3 151 ? 152.318 2.421 44.441 1.00 73.04 486 VAL D O 1
ATOM 7618 N N . LEU E 3 152 ? 152.702 1.432 46.432 1.00 75.80 487 LEU D N 1
ATOM 7619 C CA . LEU E 3 152 ? 152.261 2.571 47.223 1.00 76.13 487 LEU D CA 1
ATOM 7620 C C . LEU E 3 152 ? 153.479 3.370 47.671 1.00 76.58 487 LEU D C 1
ATOM 7621 O O . LEU E 3 152 ? 154.467 2.797 48.141 1.00 73.18 487 LEU D O 1
ATOM 7626 N N . VAL E 3 153 ? 153.406 4.689 47.511 1.00 76.02 488 VAL D N 1
ATOM 7627 C CA . VAL E 3 153 ? 154.523 5.572 47.837 1.00 82.24 488 VAL D CA 1
ATOM 7628 C C . VAL E 3 153 ? 154.698 5.587 49.353 1.00 85.29 488 VAL D C 1
ATOM 7629 O O . VAL E 3 153 ? 153.839 6.089 50.083 1.00 91.05 488 VAL D O 1
ATOM 7633 N N . THR E 3 154 ? 155.805 5.024 49.828 1.00 83.78 489 THR D N 1
ATOM 7634 C CA . THR E 3 154 ? 156.121 4.936 51.244 1.00 89.29 489 THR D CA 1
ATOM 7635 C C . THR E 3 154 ? 157.527 5.464 51.489 1.00 91.01 489 THR D C 1
ATOM 7636 O O . THR E 3 154 ? 158.378 5.397 50.597 1.00 92.81 489 THR D O 1
ATOM 7640 N N . PRO E 3 155 ? 157.799 5.995 52.689 1.00 91.72 490 PRO D N 1
ATOM 7641 C CA . PRO E 3 155 ? 159.136 6.564 52.949 1.00 93.82 490 PRO D CA 1
ATOM 7642 C C . PRO E 3 155 ? 160.287 5.612 52.660 1.00 92.03 490 PRO D C 1
ATOM 7643 O O . PRO E 3 155 ? 161.280 6.020 52.045 1.00 89.60 490 PRO D O 1
ATOM 7647 N N . GLU E 3 156 ? 160.185 4.349 53.087 1.00 91.19 491 GLU D N 1
ATOM 7648 C CA . GLU E 3 156 ? 161.256 3.398 52.807 1.00 92.76 491 GLU D CA 1
ATOM 7649 C C . GLU E 3 156 ? 161.420 3.174 51.312 1.00 91.56 491 GLU D C 1
ATOM 7650 O O . GLU E 3 156 ? 162.538 2.945 50.835 1.00 89.37 491 GLU D O 1
ATOM 7656 N N . LEU E 3 157 ? 160.319 3.255 50.562 1.00 94.20 492 LEU D N 1
ATOM 7657 C CA . LEU E 3 157 ? 160.360 3.005 49.126 1.00 87.66 492 LEU D CA 1
ATOM 7658 C C . LEU E 3 157 ? 161.197 4.050 48.396 1.00 89.41 492 LEU D C 1
ATOM 7659 O O . LEU E 3 157 ? 161.988 3.709 47.509 1.00 87.75 492 LEU D O 1
ATOM 7664 N N . LEU E 3 158 ? 161.034 5.327 48.745 1.00 85.99 493 LEU D N 1
ATOM 7665 C CA . LEU E 3 158 ? 161.808 6.376 48.093 1.00 84.25 493 LEU D CA 1
ATOM 7666 C C . LEU E 3 158 ? 163.257 6.397 48.554 1.00 83.72 493 LEU D C 1
ATOM 7667 O O . LEU E 3 158 ? 164.094 7.033 47.907 1.00 80.76 493 LEU D O 1
ATOM 7672 N N . GLU E 3 159 ? 163.569 5.718 49.656 1.00 83.47 494 GLU D N 1
ATOM 7673 C CA . GLU E 3 159 ? 164.961 5.547 50.049 1.00 85.12 494 GLU D CA 1
ATOM 7674 C C . GLU E 3 159 ? 165.651 4.534 49.144 1.00 84.24 494 GLU D C 1
ATOM 7675 O O . GLU E 3 159 ? 166.714 4.813 48.574 1.00 80.01 494 GLU D O 1
ATOM 7681 N N . THR E 3 160 ? 165.033 3.365 48.966 1.00 92.25 495 THR D N 1
ATOM 7682 C CA . THR E 3 160 ? 165.684 2.233 48.317 1.00 88.05 495 THR D CA 1
ATOM 7683 C C . THR E 3 160 ? 165.505 2.208 46.800 1.00 79.37 495 THR D C 1
ATOM 7684 O O . THR E 3 160 ? 166.372 1.679 46.095 1.00 71.44 495 THR D O 1
ATOM 7688 N N . GLY E 3 161 ? 164.419 2.763 46.271 1.00 80.52 496 GLY D N 1
ATOM 7689 C CA . GLY E 3 161 ? 164.129 2.606 44.857 1.00 79.34 496 GLY D CA 1
ATOM 7690 C C . GLY E 3 161 ? 163.373 1.319 44.577 1.00 75.17 496 GLY D C 1
ATOM 7691 O O . GLY E 3 161 ? 162.929 0.614 45.483 1.00 80.18 496 GLY D O 1
ATOM 7692 N N . VAL E 3 162 ? 163.219 1.016 43.287 1.00 74.00 497 VAL D N 1
ATOM 7693 C CA . VAL E 3 162 ? 162.507 -0.182 42.845 1.00 74.60 497 VAL D CA 1
ATOM 7694 C C . VAL E 3 162 ? 163.349 -0.897 41.804 1.00 75.08 497 VAL D C 1
ATOM 7695 O O . VAL E 3 162 ? 163.894 -0.259 40.901 1.00 77.32 497 VAL D O 1
ATOM 7699 N N . GLU E 3 163 ? 163.440 -2.218 41.911 1.00 66.05 498 GLU D N 1
ATOM 7700 C CA . GLU E 3 163 ? 164.196 -3.021 40.959 1.00 66.50 498 GLU D CA 1
ATOM 7701 C C . GLU E 3 163 ? 163.298 -4.100 40.371 1.00 64.50 498 GLU D C 1
ATOM 7702 O O . GLU E 3 163 ? 162.740 -4.918 41.109 1.00 63.79 498 GLU D O 1
ATOM 7708 N N . CYS E 3 164 ? 163.156 -4.096 39.050 1.00 65.07 499 CYS D N 1
ATOM 7709 C CA . CYS E 3 164 ? 162.569 -5.214 38.328 1.00 61.32 499 CYS D CA 1
ATOM 7710 C C . CYS E 3 164 ? 163.684 -6.079 37.762 1.00 54.99 499 CYS D C 1
ATOM 7711 O O . CYS E 3 164 ? 164.664 -5.567 37.215 1.00 53.69 499 CYS D O 1
ATOM 7714 N N . THR E 3 165 ? 163.537 -7.392 37.912 1.00 57.13 500 THR D N 1
ATOM 7715 C CA . THR E 3 165 ? 164.519 -8.356 37.433 1.00 57.68 500 THR D CA 1
ATOM 7716 C C . THR E 3 165 ? 163.877 -9.207 36.347 1.00 54.82 500 THR D C 1
ATOM 7717 O O . THR E 3 165 ? 162.859 -9.863 36.590 1.00 49.94 500 THR D O 1
ATOM 7721 N N . ALA E 3 166 ? 164.471 -9.193 35.156 1.00 51.89 501 ALA D N 1
ATOM 7722 C CA . ALA E 3 166 ? 163.999 -9.986 34.028 1.00 51.36 501 ALA D CA 1
ATOM 7723 C C . ALA E 3 166 ? 164.841 -11.251 33.923 1.00 52.90 501 ALA D C 1
ATOM 7724 O O . ALA E 3 166 ? 166.042 -11.178 33.641 1.00 52.67 501 ALA D O 1
ATOM 7726 N N . SER E 3 167 ? 164.215 -12.402 34.141 1.00 56.71 502 SER D N 1
ATOM 7727 C CA . SER E 3 167 ? 164.916 -13.677 34.109 1.00 56.44 502 SER D CA 1
ATOM 7728 C C . SER E 3 167 ? 164.634 -14.426 32.813 1.00 55.29 502 SER D C 1
ATOM 7729 O O . SER E 3 167 ? 163.583 -14.274 32.188 1.00 57.36 502 SER D O 1
ATOM 7732 N N . ASN E 3 168 ? 165.599 -15.256 32.430 1.00 55.89 503 ASN D N 1
ATOM 7733 C CA . ASN E 3 168 ? 165.568 -16.054 31.214 1.00 51.59 503 ASN D CA 1
ATOM 7734 C C . ASN E 3 168 ? 166.494 -17.235 31.451 1.00 51.82 503 ASN D C 1
ATOM 7735 O O . ASN E 3 168 ? 167.464 -17.131 32.207 1.00 55.70 503 ASN D O 1
ATOM 7740 N N . ASP E 3 169 ? 166.181 -18.360 30.807 1.00 55.02 504 ASP D N 1
ATOM 7741 C CA . ASP E 3 169 ? 167.001 -19.559 30.953 1.00 60.61 504 ASP D CA 1
ATOM 7742 C C . ASP E 3 169 ? 168.471 -19.316 30.624 1.00 60.15 504 ASP D C 1
ATOM 7743 O O . ASP E 3 169 ? 169.326 -20.109 31.034 1.00 59.72 504 ASP D O 1
ATOM 7748 N N . LEU E 3 170 ? 168.789 -18.235 29.910 1.00 60.11 505 LEU D N 1
ATOM 7749 C CA . LEU E 3 170 ? 170.162 -17.931 29.533 1.00 58.63 505 LEU D CA 1
ATOM 7750 C C . LEU E 3 170 ? 170.828 -16.910 30.449 1.00 56.71 505 LEU D C 1
ATOM 7751 O O . LEU E 3 170 ? 172.050 -16.747 30.380 1.00 58.62 505 LEU D O 1
ATOM 7756 N N . GLY E 3 171 ? 170.074 -16.225 31.293 1.00 52.85 506 GLY D N 1
ATOM 7757 C CA . GLY E 3 171 ? 170.657 -15.237 32.177 1.00 55.71 506 GLY D CA 1
ATOM 7758 C C . GLY E 3 171 ? 169.599 -14.308 32.727 1.00 53.59 506 GLY D C 1
ATOM 7759 O O . GLY E 3 171 ? 168.410 -14.434 32.435 1.00 55.78 506 GLY D O 1
ATOM 7760 N N . LYS E 3 172 ? 170.068 -13.362 33.541 1.00 55.36 507 LYS D N 1
ATOM 7761 C CA . LYS E 3 172 ? 169.209 -12.392 34.204 1.00 55.03 507 LYS D CA 1
ATOM 7762 C C . LYS E 3 172 ? 169.738 -10.981 33.977 1.00 56.50 507 LYS D C 1
ATOM 7763 O O . LYS E 3 172 ? 170.953 -10.749 33.987 1.00 58.15 507 LYS D O 1
ATOM 7769 N N . ASN E 3 173 ? 168.820 -10.042 33.769 1.00 62.05 508 ASN D N 1
ATOM 7770 C CA . ASN E 3 173 ? 169.148 -8.637 33.588 1.00 54.99 508 ASN D CA 1
ATOM 7771 C C . ASN E 3 173 ? 168.217 -7.823 34.472 1.00 57.81 508 ASN D C 1
ATOM 7772 O O . ASN E 3 173 ? 167.094 -8.241 34.762 1.00 58.41 508 ASN D O 1
ATOM 7777 N N . THR E 3 174 ? 168.691 -6.664 34.912 1.00 64.26 509 THR D N 1
ATOM 7778 C CA . THR E 3 174 ? 167.986 -5.885 35.919 1.00 59.50 509 THR D CA 1
ATOM 7779 C C . THR E 3 174 ? 167.792 -4.450 35.452 1.00 59.46 509 THR D C 1
ATOM 7780 O O . THR E 3 174 ? 168.550 -3.937 34.627 1.00 60.02 509 THR D O 1
ATOM 7784 N N . SER E 3 175 ? 166.755 -3.817 35.994 1.00 60.08 510 SER D N 1
ATOM 7785 C CA . SER E 3 175 ? 166.513 -2.392 35.831 1.00 64.93 510 SER D CA 1
ATOM 7786 C C . SER E 3 175 ? 166.121 -1.815 37.180 1.00 69.07 510 SER D C 1
ATOM 7787 O O . SER E 3 175 ? 165.590 -2.519 38.041 1.00 64.26 510 SER D O 1
ATOM 7790 N N . ILE E 3 176 ? 166.383 -0.525 37.357 1.00 69.34 511 ILE D N 1
ATOM 7791 C CA . ILE E 3 176 ? 166.123 0.162 38.615 1.00 73.26 511 ILE D CA 1
ATOM 7792 C C . ILE E 3 176 ? 165.334 1.432 38.329 1.00 70.37 511 ILE D C 1
ATOM 7793 O O . ILE E 3 176 ? 165.670 2.184 37.407 1.00 76.24 511 ILE D O 1
ATOM 7798 N N . LEU E 3 177 ? 164.281 1.661 39.109 1.00 72.78 512 LEU D N 1
ATOM 7799 C CA . LEU E 3 177 ? 163.470 2.868 39.015 1.00 78.66 512 LEU D CA 1
ATOM 7800 C C . LEU E 3 177 ? 163.623 3.664 40.303 1.00 79.35 512 LEU D C 1
ATOM 7801 O O . LEU E 3 177 ? 163.187 3.214 41.368 1.00 78.34 512 LEU D O 1
ATOM 7806 N N . PHE E 3 178 ? 164.239 4.840 40.206 1.00 83.37 513 PHE D N 1
ATOM 7807 C CA . PHE E 3 178 ? 164.336 5.726 41.357 1.00 85.29 513 PHE D CA 1
ATOM 7808 C C . PHE E 3 178 ? 163.072 6.568 41.486 1.00 86.35 513 PHE D C 1
ATOM 7809 O O . PHE E 3 178 ? 162.442 6.943 40.493 1.00 85.24 513 PHE D O 1
ATOM 7817 N N . LEU E 3 179 ? 162.707 6.863 42.731 1.00 80.36 514 LEU D N 1
ATOM 7818 C CA . LEU E 3 179 ? 161.544 7.680 43.052 1.00 80.47 514 LEU D CA 1
ATOM 7819 C C . LEU E 3 179 ? 162.005 8.861 43.893 1.00 86.59 514 LEU D C 1
ATOM 7820 O O . LEU E 3 179 ? 162.564 8.672 44.979 1.00 88.39 514 LEU D O 1
ATOM 7825 N N . GLU E 3 180 ? 161.776 10.072 43.394 1.00 91.04 515 GLU D N 1
ATOM 7826 C CA . GLU E 3 180 ? 162.148 11.295 44.091 1.00 95.77 515 GLU D CA 1
ATOM 7827 C C . GLU E 3 180 ? 160.925 12.191 44.227 1.00 95.05 515 GLU D C 1
ATOM 7828 O O . GLU E 3 180 ? 160.130 12.316 43.290 1.00 92.51 515 GLU D O 1
ATOM 7834 N N . LEU E 3 181 ? 160.780 12.807 45.400 1.00 99.13 516 LEU D N 1
ATOM 7835 C CA . LEU E 3 181 ? 159.668 13.708 45.670 1.00 101.50 516 LEU D CA 1
ATOM 7836 C C . LEU E 3 181 ? 159.739 14.942 44.769 1.00 108.03 516 LEU D C 1
ATOM 7837 O O . LEU E 3 181 ? 160.761 15.235 44.140 1.00 109.66 516 LEU D O 1
ATOM 7842 N N . VAL E 3 182 ? 158.629 15.672 44.715 1.00 99.20 517 VAL D N 1
ATOM 7843 C CA . VAL E 3 182 ? 158.539 16.872 43.895 1.00 106.23 517 VAL D CA 1
ATOM 7844 C C . VAL E 3 182 ? 159.348 17.997 44.558 1.00 113.71 517 VAL D C 1
ATOM 7845 O O . VAL E 3 182 ? 158.819 18.969 45.100 1.00 117.11 517 VAL D O 1
ATOM 7849 N N . GLU F 1 1 ? 172.733 -35.556 10.643 1.00 75.38 1 GLU H N 1
ATOM 7850 C CA . GLU F 1 1 ? 171.419 -35.927 11.156 1.00 77.55 1 GLU H CA 1
ATOM 7851 C C . GLU F 1 1 ? 171.419 -35.964 12.688 1.00 69.45 1 GLU H C 1
ATOM 7852 O O . GLU F 1 1 ? 172.385 -36.405 13.314 1.00 67.09 1 GLU H O 1
ATOM 7858 N N . VAL F 1 2 ? 170.334 -35.480 13.277 1.00 68.81 2 VAL H N 1
ATOM 7859 C CA . VAL F 1 2 ? 170.200 -35.378 14.725 1.00 65.38 2 VAL H CA 1
ATOM 7860 C C . VAL F 1 2 ? 169.659 -36.691 15.267 1.00 62.45 2 VAL H C 1
ATOM 7861 O O . VAL F 1 2 ? 168.734 -37.282 14.698 1.00 61.63 2 VAL H O 1
ATOM 7865 N N . GLN F 1 3 ? 170.243 -37.156 16.370 1.00 59.48 3 GLN H N 1
ATOM 7866 C CA . GLN F 1 3 ? 169.872 -38.425 16.980 1.00 60.40 3 GLN H CA 1
ATOM 7867 C C . GLN F 1 3 ? 169.782 -38.266 18.490 1.00 58.33 3 GLN H C 1
ATOM 7868 O O . GLN F 1 3 ? 170.692 -37.714 19.121 1.00 57.50 3 GLN H O 1
ATOM 7874 N N . LEU F 1 4 ? 168.677 -38.740 19.058 1.00 59.03 4 LEU H N 1
ATOM 7875 C CA . LEU F 1 4 ? 168.523 -38.916 20.498 1.00 57.91 4 LEU H CA 1
ATOM 7876 C C . LEU F 1 4 ? 168.202 -40.390 20.717 1.00 54.31 4 LEU H C 1
ATOM 7877 O O . LEU F 1 4 ? 167.120 -40.854 20.337 1.00 56.50 4 LEU H O 1
ATOM 7882 N N . LEU F 1 5 ? 169.141 -41.128 21.305 1.00 51.57 5 LEU H N 1
ATOM 7883 C CA . LEU F 1 5 ? 168.989 -42.560 21.517 1.00 59.04 5 LEU H CA 1
ATOM 7884 C C . LEU F 1 5 ? 168.908 -42.841 23.012 1.00 55.54 5 LEU H C 1
ATOM 7885 O O . LEU F 1 5 ? 169.792 -42.443 23.779 1.00 52.69 5 LEU H O 1
ATOM 7890 N N . GLU F 1 6 ? 167.853 -43.526 23.427 1.00 53.01 6 GLU H N 1
ATOM 7891 C CA . GLU F 1 6 ? 167.568 -43.761 24.835 1.00 48.18 6 GLU H CA 1
ATOM 7892 C C . GLU F 1 6 ? 168.008 -45.156 25.265 1.00 46.09 6 GLU H C 1
ATOM 7893 O O . GLU F 1 6 ? 168.185 -46.059 24.444 1.00 48.89 6 GLU H O 1
ATOM 7899 N N . SER F 1 7 ? 168.191 -45.307 26.579 1.00 53.26 7 SER H N 1
ATOM 7900 C CA . SER F 1 7 ? 168.677 -46.546 27.175 1.00 48.06 7 SER H CA 1
ATOM 7901 C C . SER F 1 7 ? 167.700 -47.700 26.967 1.00 50.01 7 SER H C 1
ATOM 7902 O O . SER F 1 7 ? 166.590 -47.490 26.469 1.00 50.30 7 SER H O 1
ATOM 7905 N N . GLY F 1 8 ? 168.100 -48.927 27.345 1.00 51.59 8 GLY H N 1
ATOM 7906 C CA . GLY F 1 8 ? 167.241 -50.078 27.153 1.00 48.34 8 GLY H CA 1
ATOM 7907 C C . GLY F 1 8 ? 166.072 -50.126 28.128 1.00 48.45 8 GLY H C 1
ATOM 7908 O O . GLY F 1 8 ? 165.983 -49.356 29.086 1.00 47.79 8 GLY H O 1
ATOM 7909 N N . ALA F 1 9 ? 165.156 -51.062 27.868 1.00 52.68 9 ALA H N 1
ATOM 7910 C CA . ALA F 1 9 ? 163.999 -51.245 28.736 1.00 51.84 9 ALA H CA 1
ATOM 7911 C C . ALA F 1 9 ? 164.436 -51.644 30.142 1.00 53.77 9 ALA H C 1
ATOM 7912 O O . ALA F 1 9 ? 165.514 -52.207 30.354 1.00 57.92 9 ALA H O 1
ATOM 7914 N N . GLU F 1 10 ? 163.571 -51.358 31.112 1.00 51.56 10 GLU H N 1
ATOM 7915 C CA . GLU F 1 10 ? 163.889 -51.554 32.516 1.00 56.59 10 GLU H CA 1
ATOM 7916 C C . GLU F 1 10 ? 162.804 -52.371 33.204 1.00 57.18 10 GLU H C 1
ATOM 7917 O O . GLU F 1 10 ? 161.629 -52.319 32.830 1.00 55.79 10 GLU H O 1
ATOM 7923 N N . LEU F 1 11 ? 163.221 -53.140 34.209 1.00 51.41 11 LEU H N 1
ATOM 7924 C CA . LEU F 1 11 ? 162.313 -53.864 35.094 1.00 54.95 11 LEU H CA 1
ATOM 7925 C C . LEU F 1 11 ? 162.659 -53.457 36.519 1.00 56.51 11 LEU H C 1
ATOM 7926 O O . LEU F 1 11 ? 163.734 -53.802 37.022 1.00 56.17 11 LEU H O 1
ATOM 7931 N N . VAL F 1 12 ? 161.764 -52.716 37.164 1.00 54.23 12 VAL H N 1
ATOM 7932 C CA . VAL F 1 12 ? 162.032 -52.125 38.468 1.00 60.65 12 VAL H CA 1
ATOM 7933 C C . VAL F 1 12 ? 161.034 -52.672 39.478 1.00 56.02 12 VAL H C 1
ATOM 7934 O O . VAL F 1 12 ? 159.850 -52.847 39.168 1.00 53.85 12 VAL H O 1
ATOM 7938 N N . ARG F 1 13 ? 161.521 -52.953 40.685 1.00 56.34 13 ARG H N 1
ATOM 7939 C CA . ARG F 1 13 ? 160.645 -53.386 41.762 1.00 56.19 13 ARG H CA 1
ATOM 7940 C C . ARG F 1 13 ? 159.881 -52.185 42.318 1.00 55.33 13 ARG H C 1
ATOM 7941 O O . ARG F 1 13 ? 160.413 -51.071 42.344 1.00 55.27 13 ARG H O 1
ATOM 7949 N N . PRO F 1 14 ? 158.633 -52.374 42.743 1.00 57.76 14 PRO H N 1
ATOM 7950 C CA . PRO F 1 14 ? 157.878 -51.254 43.316 1.00 53.41 14 PRO H CA 1
ATOM 7951 C C . PRO F 1 14 ? 158.597 -50.654 44.516 1.00 54.27 14 PRO H C 1
ATOM 7952 O O . PRO F 1 14 ? 159.149 -51.365 45.359 1.00 54.70 14 PRO H O 1
ATOM 7956 N N . GLY F 1 15 ? 158.596 -49.324 44.577 1.00 56.19 15 GLY H N 1
ATOM 7957 C CA . GLY F 1 15 ? 159.299 -48.597 45.610 1.00 53.57 15 GLY H CA 1
ATOM 7958 C C . GLY F 1 15 ? 160.744 -48.281 45.296 1.00 54.59 15 GLY H C 1
ATOM 7959 O O . GLY F 1 15 ? 161.340 -47.442 45.984 1.00 50.96 15 GLY H O 1
ATOM 7960 N N . ALA F 1 16 ? 161.327 -48.921 44.283 1.00 55.42 16 ALA H N 1
ATOM 7961 C CA . ALA F 1 16 ? 162.697 -48.648 43.885 1.00 52.82 16 ALA H CA 1
ATOM 7962 C C . ALA F 1 16 ? 162.742 -47.474 42.909 1.00 52.28 16 ALA H C 1
ATOM 7963 O O . ALA F 1 16 ? 161.733 -46.824 42.620 1.00 46.88 16 ALA H O 1
ATOM 7965 N N . SER F 1 17 ? 163.933 -47.200 42.388 1.00 51.69 17 SER H N 1
ATOM 7966 C CA . SER F 1 17 ? 164.138 -46.085 41.480 1.00 52.52 17 SER H CA 1
ATOM 7967 C C . SER F 1 17 ? 164.884 -46.557 40.240 1.00 51.61 17 SER H C 1
ATOM 7968 O O . SER F 1 17 ? 165.510 -47.620 40.224 1.00 45.31 17 SER H O 1
ATOM 7971 N N . VAL F 1 18 ? 164.805 -45.741 39.193 1.00 52.58 18 VAL H N 1
ATOM 7972 C CA . VAL F 1 18 ? 165.445 -46.040 37.921 1.00 49.98 18 VAL H CA 1
ATOM 7973 C C . VAL F 1 18 ? 165.872 -44.723 37.291 1.00 48.45 18 VAL H C 1
ATOM 7974 O O . VAL F 1 18 ? 165.275 -43.670 37.542 1.00 49.55 18 VAL H O 1
ATOM 7978 N N . LYS F 1 19 ? 166.928 -44.784 36.481 1.00 50.63 19 LYS H N 1
ATOM 7979 C CA . LYS F 1 19 ? 167.493 -43.611 35.825 1.00 50.25 19 LYS H CA 1
ATOM 7980 C C . LYS F 1 19 ? 167.520 -43.859 34.323 1.00 46.29 19 LYS H C 1
ATOM 7981 O O . LYS F 1 19 ? 168.358 -44.623 33.831 1.00 50.96 19 LYS H O 1
ATOM 7987 N N . LEU F 1 20 ? 166.612 -43.217 33.595 1.00 43.84 20 LEU H N 1
ATOM 7988 C CA . LEU F 1 20 ? 166.635 -43.292 32.143 1.00 48.06 20 LEU H CA 1
ATOM 7989 C C . LEU F 1 20 ? 167.708 -42.362 31.586 1.00 52.01 20 LEU H C 1
ATOM 7990 O O . LEU F 1 20 ? 168.039 -41.333 32.186 1.00 53.60 20 LEU H O 1
ATOM 7995 N N . SER F 1 21 ? 168.261 -42.742 30.429 1.00 51.26 21 SER H N 1
ATOM 7996 C CA . SER F 1 21 ? 169.304 -41.972 29.763 1.00 50.15 21 SER H CA 1
ATOM 7997 C C . SER F 1 21 ? 168.887 -41.637 28.335 1.00 50.40 21 SER H C 1
ATOM 7998 O O . SER F 1 21 ? 168.105 -42.360 27.709 1.00 47.00 21 SER H O 1
ATOM 8001 N N . CYS F 1 22 ? 169.431 -40.527 27.831 1.00 48.68 22 CYS H N 1
ATOM 8002 C CA . CYS F 1 22 ? 169.116 -39.985 26.506 1.00 50.08 22 CYS H CA 1
ATOM 8003 C C . CYS F 1 22 ? 170.423 -39.436 25.936 1.00 48.79 22 CYS H C 1
ATOM 8004 O O . CYS F 1 22 ? 170.807 -38.300 26.238 1.00 42.87 22 CYS H O 1
ATOM 8007 N N . LYS F 1 23 ? 171.113 -40.245 25.132 1.00 49.01 23 LYS H N 1
ATOM 8008 C CA . LYS F 1 23 ? 172.400 -39.862 24.556 1.00 51.80 23 LYS H CA 1
ATOM 8009 C C . LYS F 1 23 ? 172.175 -39.101 23.255 1.00 53.88 23 LYS H C 1
ATOM 8010 O O . LYS F 1 23 ? 171.567 -39.631 22.322 1.00 53.63 23 LYS H O 1
ATOM 8016 N N . THR F 1 24 ? 172.686 -37.873 23.183 1.00 52.69 24 THR H N 1
ATOM 8017 C CA . THR F 1 24 ? 172.425 -36.989 22.054 1.00 52.00 24 THR H CA 1
ATOM 8018 C C . THR F 1 24 ? 173.645 -36.844 21.150 1.00 52.44 24 THR H C 1
ATOM 8019 O O . THR F 1 24 ? 174.787 -36.984 21.590 1.00 52.74 24 THR H O 1
ATOM 8023 N N . SER F 1 25 ? 173.387 -36.533 19.882 1.00 52.79 25 SER H N 1
ATOM 8024 C CA . SER F 1 25 ? 174.447 -36.313 18.906 1.00 51.09 25 SER H CA 1
ATOM 8025 C C . SER F 1 25 ? 173.869 -35.536 17.728 1.00 52.56 25 SER H C 1
ATOM 8026 O O . SER F 1 25 ? 172.662 -35.289 17.650 1.00 54.36 25 SER H O 1
ATOM 8029 N N . GLY F 1 26 ? 174.752 -35.144 16.809 1.00 54.01 26 GLY H N 1
ATOM 8030 C CA . GLY F 1 26 ? 174.363 -34.454 15.597 1.00 54.83 26 GLY H CA 1
ATOM 8031 C C . GLY F 1 26 ? 174.111 -32.969 15.740 1.00 54.58 26 GLY H C 1
ATOM 8032 O O . GLY F 1 26 ? 173.788 -32.317 14.740 1.00 58.31 26 GLY H O 1
ATOM 8033 N N . TYR F 1 27 ? 174.244 -32.411 16.940 1.00 56.49 27 TYR H N 1
ATOM 8034 C CA . TYR F 1 27 ? 173.972 -30.997 17.157 1.00 52.17 27 TYR H CA 1
ATOM 8035 C C . TYR F 1 27 ? 174.719 -30.544 18.402 1.00 53.74 27 TYR H C 1
ATOM 8036 O O . TYR F 1 27 ? 175.190 -31.359 19.200 1.00 59.82 27 TYR H O 1
ATOM 8045 N N . ILE F 1 28 ? 174.819 -29.226 18.560 1.00 50.30 28 ILE H N 1
ATOM 8046 C CA . ILE F 1 28 ? 175.462 -28.641 19.733 1.00 50.92 28 ILE H CA 1
ATOM 8047 C C . ILE F 1 28 ? 174.551 -28.876 20.936 1.00 50.32 28 ILE H C 1
ATOM 8048 O O . ILE F 1 28 ? 173.492 -28.254 21.055 1.00 48.79 28 ILE H O 1
ATOM 8053 N N . PHE F 1 29 ? 174.972 -29.774 21.833 1.00 45.81 29 PHE H N 1
ATOM 8054 C CA . PHE F 1 29 ? 174.097 -30.268 22.895 1.00 48.50 29 PHE H CA 1
ATOM 8055 C C . PHE F 1 29 ? 173.604 -29.152 23.810 1.00 51.21 29 PHE H C 1
ATOM 8056 O O . PHE F 1 29 ? 172.486 -29.232 24.331 1.00 52.90 29 PHE H O 1
ATOM 8064 N N . THR F 1 30 ? 174.401 -28.104 24.002 1.00 49.23 30 THR H N 1
ATOM 8065 C CA . THR F 1 30 ? 174.075 -27.049 24.953 1.00 49.45 30 THR H CA 1
ATOM 8066 C C . THR F 1 30 ? 173.193 -25.951 24.369 1.00 47.71 30 THR H C 1
ATOM 8067 O O . THR F 1 30 ? 172.880 -24.990 25.080 1.00 47.75 30 THR H O 1
ATOM 8071 N N . ASN F 1 31 ? 172.786 -26.064 23.107 1.00 51.03 31 ASN H N 1
ATOM 8072 C CA . ASN F 1 31 ? 171.985 -25.039 22.451 1.00 53.86 31 ASN H CA 1
ATOM 8073 C C . ASN F 1 31 ? 170.514 -25.417 22.326 1.00 49.52 31 ASN H C 1
ATOM 8074 O O . ASN F 1 31 ? 169.764 -24.719 21.640 1.00 51.56 31 ASN H O 1
ATOM 8079 N N . TYR F 1 32 ? 170.085 -26.502 22.964 1.00 49.64 32 TYR H N 1
ATOM 8080 C CA . TYR F 1 32 ? 168.730 -27.005 22.804 1.00 47.11 32 TYR H CA 1
ATOM 8081 C C . TYR F 1 32 ? 168.245 -27.599 24.116 1.00 45.54 32 TYR H C 1
ATOM 8082 O O . TYR F 1 32 ? 169.018 -28.191 24.870 1.00 47.72 32 TYR H O 1
ATOM 8091 N N . TRP F 1 33 ? 166.953 -27.435 24.375 1.00 45.11 33 TRP H N 1
ATOM 8092 C CA . TRP F 1 33 ? 166.313 -28.006 25.547 1.00 44.55 33 TRP H CA 1
ATOM 8093 C C . TRP F 1 33 ? 165.969 -29.471 25.298 1.00 43.96 33 TRP H C 1
ATOM 8094 O O . TRP F 1 33 ? 165.828 -29.922 24.158 1.00 46.85 33 TRP H O 1
ATOM 8105 N N . ILE F 1 34 ? 165.847 -30.221 26.389 1.00 40.43 34 ILE H N 1
ATOM 8106 C CA . ILE F 1 34 ? 165.492 -31.633 26.340 1.00 38.84 34 ILE H CA 1
ATOM 8107 C C . ILE F 1 34 ? 164.287 -31.849 27.243 1.00 41.56 34 ILE H C 1
ATOM 8108 O O . ILE F 1 34 ? 164.299 -31.441 28.410 1.00 39.05 34 ILE H O 1
ATOM 8113 N N . HIS F 1 35 ? 163.244 -32.468 26.696 1.00 41.57 35 HIS H N 1
ATOM 8114 C CA . HIS F 1 35 ? 161.997 -32.701 27.406 1.00 38.28 35 HIS H CA 1
ATOM 8115 C C . HIS F 1 35 ? 161.730 -34.197 27.483 1.00 41.14 35 HIS H C 1
ATOM 8116 O O . HIS F 1 35 ? 162.172 -34.968 26.627 1.00 45.24 35 HIS H O 1
ATOM 8123 N N . TRP F 1 36 ? 160.998 -34.604 28.513 1.00 40.69 36 TRP H N 1
ATOM 8124 C CA . TRP F 1 36 ? 160.645 -36.001 28.714 1.00 39.98 36 TRP H CA 1
ATOM 8125 C C . TRP F 1 36 ? 159.131 -36.140 28.689 1.00 39.81 36 TRP H C 1
ATOM 8126 O O . TRP F 1 36 ? 158.419 -35.373 29.347 1.00 39.41 36 TRP H O 1
ATOM 8137 N N . VAL F 1 37 ? 158.640 -37.100 27.913 1.00 37.77 37 VAL H N 1
ATOM 8138 C CA . VAL F 1 37 ? 157.211 -37.300 27.720 1.00 37.91 37 VAL H CA 1
ATOM 8139 C C . VAL F 1 37 ? 156.873 -38.732 28.101 1.00 39.74 37 VAL H C 1
ATOM 8140 O O . VAL F 1 37 ? 157.576 -39.670 27.706 1.00 43.32 37 VAL H O 1
ATOM 8144 N N . LYS F 1 38 ? 155.808 -38.889 28.881 1.00 41.11 38 LYS H N 1
ATOM 8145 C CA . LYS F 1 38 ? 155.314 -40.185 29.320 1.00 44.09 38 LYS H CA 1
ATOM 8146 C C . LYS F 1 38 ? 154.116 -40.594 28.471 1.00 46.45 38 LYS H C 1
ATOM 8147 O O . LYS F 1 38 ? 153.228 -39.779 28.201 1.00 45.29 38 LYS H O 1
ATOM 8153 N N . GLN F 1 39 ? 154.096 -41.857 28.046 1.00 42.22 39 GLN H N 1
ATOM 8154 C CA . GLN F 1 39 ? 152.970 -42.397 27.290 1.00 46.96 39 GLN H CA 1
ATOM 8155 C C . GLN F 1 39 ? 152.647 -43.781 27.826 1.00 47.19 39 GLN H C 1
ATOM 8156 O O . GLN F 1 39 ? 153.473 -44.695 27.729 1.00 45.51 39 GLN H O 1
ATOM 8162 N N . ARG F 1 40 ? 151.446 -43.937 28.380 1.00 48.57 40 ARG H N 1
ATOM 8163 C CA . ARG F 1 40 ? 151.024 -45.190 28.990 1.00 49.62 40 ARG H CA 1
ATOM 8164 C C . ARG F 1 40 ? 150.214 -46.016 27.999 1.00 50.80 40 ARG H C 1
ATOM 8165 O O . ARG F 1 40 ? 149.179 -45.560 27.500 1.00 54.86 40 ARG H O 1
ATOM 8173 N N . SER F 1 41 ? 150.695 -47.228 27.728 1.00 56.89 41 SER H N 1
ATOM 8174 C CA . SER F 1 41 ? 149.995 -48.236 26.931 1.00 54.86 41 SER H CA 1
ATOM 8175 C C . SER F 1 41 ? 149.494 -47.668 25.603 1.00 58.19 41 SER H C 1
ATOM 8176 O O . SER F 1 41 ? 148.329 -47.819 25.227 1.00 60.13 41 SER H O 1
ATOM 8179 N N . GLY F 1 42 ? 150.399 -46.996 24.888 1.00 52.58 42 GLY H N 1
ATOM 8180 C CA . GLY F 1 42 ? 150.215 -46.702 23.482 1.00 56.79 42 GLY H CA 1
ATOM 8181 C C . GLY F 1 42 ? 149.417 -45.462 23.145 1.00 65.04 42 GLY H C 1
ATOM 8182 O O . GLY F 1 42 ? 149.499 -44.987 22.006 1.00 70.65 42 GLY H O 1
ATOM 8183 N N . GLN F 1 43 ? 148.641 -44.920 24.081 1.00 65.29 43 GLN H N 1
ATOM 8184 C CA . GLN F 1 43 ? 147.826 -43.742 23.818 1.00 66.58 43 GLN H CA 1
ATOM 8185 C C . GLN F 1 43 ? 148.048 -42.698 24.901 1.00 57.36 43 GLN H C 1
ATOM 8186 O O . GLN F 1 43 ? 148.227 -43.033 26.076 1.00 57.29 43 GLN H O 1
ATOM 8192 N N . GLY F 1 44 ? 148.032 -41.437 24.494 1.00 57.37 44 GLY H N 1
ATOM 8193 C CA . GLY F 1 44 ? 148.187 -40.312 25.403 1.00 51.04 44 GLY H CA 1
ATOM 8194 C C . GLY F 1 44 ? 149.629 -39.883 25.568 1.00 47.39 44 GLY H C 1
ATOM 8195 O O . GLY F 1 44 ? 150.563 -40.670 25.431 1.00 50.58 44 GLY H O 1
ATOM 8196 N N . LEU F 1 45 ? 149.808 -38.595 25.868 1.00 47.32 45 LEU H N 1
ATOM 8197 C CA . LEU F 1 45 ? 151.129 -38.017 26.091 1.00 44.01 45 LEU H CA 1
ATOM 8198 C C . LEU F 1 45 ? 151.022 -36.953 27.175 1.00 43.54 45 LEU H C 1
ATOM 8199 O O . LEU F 1 45 ? 150.278 -35.977 27.017 1.00 42.81 45 LEU H O 1
ATOM 8204 N N . GLU F 1 46 ? 151.756 -37.137 28.270 1.00 45.93 46 GLU H N 1
ATOM 8205 C CA . GLU F 1 46 ? 151.883 -36.127 29.312 1.00 43.10 46 GLU H CA 1
ATOM 8206 C C . GLU F 1 46 ? 153.315 -35.613 29.331 1.00 40.92 46 GLU H C 1
ATOM 8207 O O . GLU F 1 46 ? 154.264 -36.405 29.322 1.00 36.93 46 GLU H O 1
ATOM 8213 N N . TRP F 1 47 ? 153.463 -34.293 29.362 1.00 40.54 47 TRP H N 1
ATOM 8214 C CA . TRP F 1 47 ? 154.776 -33.674 29.463 1.00 36.27 47 TRP H CA 1
ATOM 8215 C C . TRP F 1 47 ? 155.266 -33.740 30.904 1.00 43.01 47 TRP H C 1
ATOM 8216 O O . TRP F 1 47 ? 154.550 -33.343 31.829 1.00 44.45 47 TRP H O 1
ATOM 8227 N N . ILE F 1 48 ? 156.487 -34.242 31.094 1.00 41.79 48 ILE H N 1
ATOM 8228 C CA . ILE F 1 48 ? 157.041 -34.437 32.431 1.00 40.53 48 ILE H CA 1
ATOM 8229 C C . ILE F 1 48 ? 157.806 -33.198 32.876 1.00 39.89 48 ILE H C 1
ATOM 8230 O O . ILE F 1 48 ? 157.411 -32.522 33.831 1.00 42.31 48 ILE H O 1
ATOM 8235 N N . ALA F 1 49 ? 158.910 -32.898 32.198 1.00 39.34 49 ALA H N 1
ATOM 8236 C CA . ALA F 1 49 ? 159.774 -31.800 32.611 1.00 38.62 49 ALA H CA 1
ATOM 8237 C C . ALA F 1 49 ? 160.723 -31.457 31.471 1.00 39.54 49 ALA H C 1
ATOM 8238 O O . ALA F 1 49 ? 160.782 -32.152 30.452 1.00 38.72 49 ALA H O 1
ATOM 8240 N N . ARG F 1 50 ? 161.471 -30.369 31.665 1.00 37.91 50 ARG H N 1
ATOM 8241 C CA . ARG F 1 50 ? 162.430 -29.883 30.685 1.00 41.24 50 ARG H CA 1
ATOM 8242 C C . ARG F 1 50 ? 163.694 -29.437 31.407 1.00 41.64 50 ARG H C 1
ATOM 8243 O O . ARG F 1 50 ? 163.650 -29.030 32.572 1.00 40.81 50 ARG H O 1
ATOM 8251 N N . ILE F 1 51 ? 164.823 -29.521 30.706 1.00 37.60 51 ILE H N 1
ATOM 8252 C CA . ILE F 1 51 ? 166.105 -29.070 31.234 1.00 39.01 51 ILE H CA 1
ATOM 8253 C C . ILE F 1 51 ? 166.878 -28.378 30.119 1.00 43.88 51 ILE H C 1
ATOM 8254 O O . ILE F 1 51 ? 166.880 -28.833 28.970 1.00 44.48 51 ILE H O 1
ATOM 8259 N N . TYR F 1 52 ? 167.509 -27.253 30.451 1.00 47.42 52 TYR H N 1
ATOM 8260 C CA . TYR F 1 52 ? 168.430 -26.612 29.526 1.00 45.94 52 TYR H CA 1
ATOM 8261 C C . TYR F 1 52 ? 169.845 -27.019 29.901 1.00 51.11 52 TYR H C 1
ATOM 8262 O O . TYR F 1 52 ? 170.337 -26.608 30.964 1.00 52.86 52 TYR H O 1
ATOM 8271 N N . PRO F 1 53 ? 170.535 -27.816 29.081 1.00 50.45 53 PRO H N 1
ATOM 8272 C CA . PRO F 1 53 ? 171.853 -28.331 29.481 1.00 48.59 53 PRO H CA 1
ATOM 8273 C C . PRO F 1 53 ? 172.938 -27.272 29.557 1.00 53.59 53 PRO H C 1
ATOM 8274 O O . PRO F 1 53 ? 174.004 -27.555 30.120 1.00 54.33 53 PRO H O 1
ATOM 8278 N N . GLY F 1 54 ? 172.713 -26.072 29.020 1.00 54.83 54 GLY H N 1
ATOM 8279 C CA . GLY F 1 54 ? 173.724 -25.033 29.124 1.00 59.18 54 GLY H CA 1
ATOM 8280 C C . GLY F 1 54 ? 173.807 -24.434 30.515 1.00 61.56 54 GLY H C 1
ATOM 8281 O O . GLY F 1 54 ? 174.897 -24.252 31.062 1.00 65.08 54 GLY H O 1
ATOM 8282 N N . THR F 1 55 ? 172.656 -24.122 31.106 1.00 57.46 55 THR H N 1
ATOM 8283 C CA . THR F 1 55 ? 172.602 -23.491 32.417 1.00 58.49 55 THR H CA 1
ATOM 8284 C C . THR F 1 55 ? 172.143 -24.444 33.512 1.00 57.30 55 THR H C 1
ATOM 8285 O O . THR F 1 55 ? 172.092 -24.047 34.683 1.00 55.65 55 THR H O 1
ATOM 8289 N N . ASP F 1 56 ? 171.818 -25.690 33.164 1.00 57.99 56 ASP H N 1
ATOM 8290 C CA . ASP F 1 56 ? 171.367 -26.704 34.116 1.00 55.81 56 ASP H CA 1
ATOM 8291 C C . ASP F 1 56 ? 170.060 -26.300 34.799 1.00 51.91 56 ASP H C 1
ATOM 8292 O O . ASP F 1 56 ? 169.828 -26.626 35.964 1.00 55.63 56 ASP H O 1
ATOM 8297 N N . ILE F 1 57 ? 169.189 -25.608 34.067 1.00 54.42 57 ILE H N 1
ATOM 8298 C CA . ILE F 1 57 ? 167.923 -25.097 34.588 1.00 53.06 57 ILE H CA 1
ATOM 8299 C C . ILE F 1 57 ? 166.807 -26.074 34.236 1.00 49.31 57 ILE H C 1
ATOM 8300 O O . ILE F 1 57 ? 166.642 -26.444 33.067 1.00 44.35 57 ILE H O 1
ATOM 8305 N N . THR F 1 58 ? 166.030 -26.478 35.244 1.00 47.79 58 THR H N 1
ATOM 8306 C CA . THR F 1 58 ? 164.956 -27.451 35.086 1.00 42.17 58 THR H CA 1
ATOM 8307 C C . THR F 1 58 ? 163.611 -26.830 35.436 1.00 41.47 58 THR H C 1
ATOM 8308 O O . THR F 1 58 ? 163.517 -25.990 36.337 1.00 39.53 58 THR H O 1
ATOM 8312 N N . TYR F 1 59 ? 162.572 -27.253 34.717 1.00 42.19 59 TYR H N 1
ATOM 8313 C CA . TYR F 1 59 ? 161.188 -26.904 35.016 1.00 37.75 59 TYR H CA 1
ATOM 8314 C C . TYR F 1 59 ? 160.358 -28.176 34.951 1.00 40.57 59 TYR H C 1
ATOM 8315 O O . TYR F 1 59 ? 160.457 -28.933 33.981 1.00 46.23 59 TYR H O 1
ATOM 8324 N N . TYR F 1 60 ? 159.550 -28.410 35.980 1.00 40.46 60 TYR H N 1
ATOM 8325 C CA . TYR F 1 60 ? 158.815 -29.656 36.133 1.00 35.60 60 TYR H CA 1
ATOM 8326 C C . TYR F 1 60 ? 157.316 -29.404 36.059 1.00 39.21 60 TYR H C 1
ATOM 8327 O O . TYR F 1 60 ? 156.815 -28.400 36.574 1.00 44.14 60 TYR H O 1
ATOM 8336 N N . ASN F 1 61 ? 156.607 -30.316 35.403 1.00 40.77 61 ASN H N 1
ATOM 8337 C CA . ASN F 1 61 ? 155.171 -30.416 35.609 1.00 45.62 61 ASN H CA 1
ATOM 8338 C C . ASN F 1 61 ? 154.911 -30.708 37.082 1.00 51.67 61 ASN H C 1
ATOM 8339 O O . ASN F 1 61 ? 155.587 -31.546 37.687 1.00 49.98 61 ASN H O 1
ATOM 8344 N N . GLU F 1 62 ? 153.938 -29.997 37.661 1.00 54.07 62 GLU H N 1
ATOM 8345 C CA . GLU F 1 62 ? 153.632 -30.160 39.080 1.00 53.08 62 GLU H CA 1
ATOM 8346 C C . GLU F 1 62 ? 153.282 -31.606 39.411 1.00 49.89 62 GLU H C 1
ATOM 8347 O O . GLU F 1 62 ? 153.626 -32.105 40.490 1.00 44.47 62 GLU H O 1
ATOM 8353 N N . LYS F 1 63 ? 152.611 -32.299 38.485 1.00 52.28 63 LYS H N 1
ATOM 8354 C CA . LYS F 1 63 ? 152.204 -33.682 38.715 1.00 49.29 63 LYS H CA 1
ATOM 8355 C C . LYS F 1 63 ? 153.387 -34.609 38.963 1.00 48.59 63 LYS H C 1
ATOM 8356 O O . LYS F 1 63 ? 153.212 -35.669 39.573 1.00 51.08 63 LYS H O 1
ATOM 8362 N N . PHE F 1 64 ? 154.583 -34.242 38.507 1.00 50.32 64 PHE H N 1
ATOM 8363 C CA . PHE F 1 64 ? 155.737 -35.131 38.544 1.00 47.07 64 PHE H CA 1
ATOM 8364 C C . PHE F 1 64 ? 156.844 -34.642 39.472 1.00 51.90 64 PHE H C 1
ATOM 8365 O O . PHE F 1 64 ? 157.949 -35.196 39.444 1.00 50.56 64 PHE H O 1
ATOM 8373 N N . LYS F 1 65 ? 156.583 -33.624 40.287 1.00 48.83 65 LYS H N 1
ATOM 8374 C CA . LYS F 1 65 ? 157.558 -33.217 41.289 1.00 49.32 65 LYS H CA 1
ATOM 8375 C C . LYS F 1 65 ? 157.661 -34.281 42.374 1.00 53.72 65 LYS H C 1
ATOM 8376 O O . LYS F 1 65 ? 156.658 -34.857 42.801 1.00 47.66 65 LYS H O 1
ATOM 8382 N N . GLY F 1 66 ? 158.889 -34.549 42.815 1.00 55.79 66 GLY H N 1
ATOM 8383 C CA . GLY F 1 66 ? 159.154 -35.673 43.685 1.00 54.50 66 GLY H CA 1
ATOM 8384 C C . GLY F 1 66 ? 159.190 -37.016 42.990 1.00 57.31 66 GLY H C 1
ATOM 8385 O O . GLY F 1 66 ? 159.546 -38.015 43.628 1.00 63.89 66 GLY H O 1
ATOM 8386 N N . LYS F 1 67 ? 158.837 -37.077 41.706 1.00 56.87 67 LYS H N 1
ATOM 8387 C CA . LYS F 1 67 ? 158.842 -38.309 40.925 1.00 52.73 67 LYS H CA 1
ATOM 8388 C C . LYS F 1 67 ? 159.974 -38.358 39.911 1.00 51.84 67 LYS H C 1
ATOM 8389 O O . LYS F 1 67 ? 160.665 -39.376 39.804 1.00 46.35 67 LYS H O 1
ATOM 8395 N N . ALA F 1 68 ? 160.182 -37.277 39.161 1.00 53.58 68 ALA H N 1
ATOM 8396 C CA . ALA F 1 68 ? 161.213 -37.204 38.136 1.00 43.91 68 ALA H CA 1
ATOM 8397 C C . ALA F 1 68 ? 162.227 -36.125 38.489 1.00 45.73 68 ALA H C 1
ATOM 8398 O O . ALA F 1 68 ? 161.864 -35.061 38.998 1.00 43.50 68 ALA H O 1
ATOM 8400 N N . THR F 1 69 ? 163.498 -36.408 38.218 1.00 45.41 69 THR H N 1
ATOM 8401 C CA . THR F 1 69 ? 164.576 -35.439 38.372 1.00 43.57 69 THR H CA 1
ATOM 8402 C C . THR F 1 69 ? 165.408 -35.455 37.099 1.00 42.34 69 THR H C 1
ATOM 8403 O O . THR F 1 69 ? 165.809 -36.527 36.634 1.00 45.30 69 THR H O 1
ATOM 8407 N N . LEU F 1 70 ? 165.652 -34.277 36.526 1.00 43.39 70 LEU H N 1
ATOM 8408 C CA . LEU F 1 70 ? 166.382 -34.156 35.270 1.00 45.72 70 LEU H CA 1
ATOM 8409 C C . LEU F 1 70 ? 167.809 -33.696 35.535 1.00 41.81 70 LEU H C 1
ATOM 8410 O O . LEU F 1 70 ? 168.024 -32.664 36.179 1.00 40.40 70 LEU H O 1
ATOM 8415 N N . THR F 1 71 ? 168.777 -34.458 35.034 1.00 47.73 71 THR H N 1
ATOM 8416 C CA . THR F 1 71 ? 170.182 -34.089 35.101 1.00 46.65 71 THR H CA 1
ATOM 8417 C C . THR F 1 71 ? 170.798 -34.224 33.717 1.00 45.91 71 THR H C 1
ATOM 8418 O O . THR F 1 71 ? 170.225 -34.830 32.812 1.00 47.16 71 THR H O 1
ATOM 8422 N N . VAL F 1 72 ? 171.981 -33.643 33.558 1.00 47.64 72 VAL H N 1
ATOM 8423 C CA . VAL F 1 72 ? 172.643 -33.580 32.257 1.00 48.50 72 VAL H CA 1
ATOM 8424 C C . VAL F 1 72 ? 174.148 -33.656 32.454 1.00 54.92 72 VAL H C 1
ATOM 8425 O O . VAL F 1 72 ? 174.713 -32.909 33.257 1.00 58.21 72 VAL H O 1
ATOM 8429 N N . ASP F 1 73 ? 174.796 -34.562 31.722 1.00 53.73 73 ASP H N 1
ATOM 8430 C CA . ASP F 1 73 ? 176.254 -34.644 31.680 1.00 56.38 73 ASP H CA 1
ATOM 8431 C C . ASP F 1 73 ? 176.706 -34.106 30.328 1.00 56.14 73 ASP H C 1
ATOM 8432 O O . ASP F 1 73 ? 176.607 -34.793 29.308 1.00 60.14 73 ASP H O 1
ATOM 8437 N N . LYS F 1 74 ? 177.205 -32.867 30.325 1.00 57.64 74 LYS H N 1
ATOM 8438 C CA . LYS F 1 74 ? 177.664 -32.246 29.089 1.00 56.01 74 LYS H CA 1
ATOM 8439 C C . LYS F 1 74 ? 178.894 -32.934 28.510 1.00 60.43 74 LYS H C 1
ATOM 8440 O O . LYS F 1 74 ? 179.153 -32.797 27.310 1.00 60.54 74 LYS H O 1
ATOM 8446 N N . SER F 1 75 ? 179.653 -33.660 29.336 1.00 64.52 75 SER H N 1
ATOM 8447 C CA . SER F 1 75 ? 180.841 -34.359 28.852 1.00 64.57 75 SER H CA 1
ATOM 8448 C C . SER F 1 75 ? 180.475 -35.415 27.815 1.00 63.31 75 SER H C 1
ATOM 8449 O O . SER F 1 75 ? 181.104 -35.508 26.754 1.00 63.26 75 SER H O 1
ATOM 8452 N N . SER F 1 76 ? 179.468 -36.232 28.113 1.00 64.00 76 SER H N 1
ATOM 8453 C CA . SER F 1 76 ? 178.987 -37.242 27.182 1.00 59.99 76 SER H CA 1
ATOM 8454 C C . SER F 1 76 ? 177.825 -36.751 26.328 1.00 57.27 76 SER H C 1
ATOM 8455 O O . SER F 1 76 ? 177.313 -37.522 25.509 1.00 53.18 76 SER H O 1
ATOM 8458 N N . SER F 1 77 ? 177.411 -35.490 26.488 1.00 60.29 77 SER H N 1
ATOM 8459 C CA . SER F 1 77 ? 176.262 -34.931 25.772 1.00 53.99 77 SER H CA 1
ATOM 8460 C C . SER F 1 77 ? 175.019 -35.797 25.965 1.00 54.68 77 SER H C 1
ATOM 8461 O O . SER F 1 77 ? 174.362 -36.206 25.006 1.00 51.06 77 SER H O 1
ATOM 8464 N N . SER F 1 78 ? 174.699 -36.077 27.225 1.00 54.80 78 SER H N 1
ATOM 8465 C CA . SER F 1 78 ? 173.578 -36.936 27.569 1.00 51.76 78 SER H CA 1
ATOM 8466 C C . SER F 1 78 ? 172.700 -36.265 28.615 1.00 47.19 78 SER H C 1
ATOM 8467 O O . SER F 1 78 ? 173.185 -35.531 29.480 1.00 47.17 78 SER H O 1
ATOM 8470 N N . ALA F 1 79 ? 171.398 -36.524 28.525 1.00 47.56 79 ALA H N 1
ATOM 8471 C CA . ALA F 1 79 ? 170.441 -36.110 29.538 1.00 50.80 79 ALA H CA 1
ATOM 8472 C C . ALA F 1 79 ? 169.927 -37.334 30.289 1.00 44.68 79 ALA H C 1
ATOM 8473 O O . ALA F 1 79 ? 169.916 -38.449 29.757 1.00 43.27 79 ALA H O 1
ATOM 8475 N N . TYR F 1 80 ? 169.509 -37.121 31.536 1.00 43.87 80 TYR H N 1
ATOM 8476 C CA . TYR F 1 80 ? 169.057 -38.210 32.391 1.00 47.32 80 TYR H CA 1
ATOM 8477 C C . TYR F 1 80 ? 167.788 -37.811 33.129 1.00 45.75 80 TYR H C 1
ATOM 8478 O O . TYR F 1 80 ? 167.667 -36.679 33.606 1.00 51.59 80 TYR H O 1
ATOM 8487 N N . MET F 1 81 ? 166.846 -38.749 33.224 1.00 46.17 81 MET H N 1
ATOM 8488 C CA . MET F 1 81 ? 165.672 -38.608 34.076 1.00 47.98 81 MET H CA 1
ATOM 8489 C C . MET F 1 81 ? 165.678 -39.713 35.122 1.00 46.14 81 MET H C 1
ATOM 8490 O O . MET F 1 81 ? 165.766 -40.897 34.781 1.00 46.37 81 MET H O 1
ATOM 8495 N N . LEU F 1 82 ? 165.578 -39.325 36.389 1.00 47.10 82 LEU H N 1
ATOM 8496 C CA . LEU F 1 82 ? 165.516 -40.265 37.502 1.00 47.05 82 LEU H CA 1
ATOM 8497 C C . LEU F 1 82 ? 164.075 -40.377 37.978 1.00 43.27 82 LEU H C 1
ATOM 8498 O O . LEU F 1 82 ? 163.476 -39.379 38.392 1.00 44.27 82 LEU H O 1
ATOM 8503 N N . LEU F 1 83 ? 163.524 -41.584 37.920 1.00 44.52 83 LEU H N 1
ATOM 8504 C CA . LEU F 1 83 ? 162.192 -41.858 38.440 1.00 48.96 83 LEU H CA 1
ATOM 8505 C C . LEU F 1 83 ? 162.328 -42.477 39.826 1.00 48.79 83 LEU H C 1
ATOM 8506 O O . LEU F 1 83 ? 163.134 -43.392 40.024 1.00 48.86 83 LEU H O 1
ATOM 8511 N N . SER F 1 84 ? 161.551 -41.973 40.782 1.00 52.05 84 SER H N 1
ATOM 8512 C CA . SER F 1 84 ? 161.708 -42.337 42.183 1.00 50.53 84 SER H CA 1
ATOM 8513 C C . SER F 1 84 ? 160.444 -42.995 42.721 1.00 50.64 84 SER H C 1
ATOM 8514 O O . SER F 1 84 ? 159.325 -42.626 42.340 1.00 45.66 84 SER H O 1
ATOM 8517 N N . SER F 1 85 ? 160.643 -43.984 43.592 1.00 50.72 85 SER H N 1
ATOM 8518 C CA . SER F 1 85 ? 159.575 -44.634 44.352 1.00 49.30 85 SER H CA 1
ATOM 8519 C C . SER F 1 85 ? 158.452 -45.107 43.426 1.00 50.56 85 SER H C 1
ATOM 8520 O O . SER F 1 85 ? 157.322 -44.618 43.449 1.00 52.83 85 SER H O 1
ATOM 8523 N N . LEU F 1 86 ? 158.808 -46.092 42.610 1.00 52.16 86 LEU H N 1
ATOM 8524 C CA . LEU F 1 86 ? 157.948 -46.501 41.512 1.00 53.04 86 LEU H CA 1
ATOM 8525 C C . LEU F 1 86 ? 156.770 -47.333 41.999 1.00 52.33 86 LEU H C 1
ATOM 8526 O O . LEU F 1 86 ? 156.908 -48.188 42.876 1.00 53.70 86 LEU H O 1
ATOM 8531 N N . LYS F 1 87 ? 155.603 -47.072 41.417 1.00 51.17 87 LYS H N 1
ATOM 8532 C CA . LYS F 1 87 ? 154.423 -47.896 41.612 1.00 58.41 87 LYS H CA 1
ATOM 8533 C C . LYS F 1 87 ? 153.839 -48.253 40.251 1.00 58.40 87 LYS H C 1
ATOM 8534 O O . LYS F 1 87 ? 154.337 -47.829 39.204 1.00 56.27 87 LYS H O 1
ATOM 8540 N N . SER F 1 88 ? 152.773 -49.058 40.280 1.00 59.05 88 SER H N 1
ATOM 8541 C CA . SER F 1 88 ? 152.208 -49.606 39.050 1.00 58.14 88 SER H CA 1
ATOM 8542 C C . SER F 1 88 ? 151.808 -48.517 38.061 1.00 59.01 88 SER H C 1
ATOM 8543 O O . SER F 1 88 ? 151.889 -48.725 36.845 1.00 58.50 88 SER H O 1
ATOM 8546 N N . GLU F 1 89 ? 151.384 -47.354 38.557 1.00 58.31 89 GLU H N 1
ATOM 8547 C CA . GLU F 1 89 ? 150.966 -46.267 37.679 1.00 60.22 89 GLU H CA 1
ATOM 8548 C C . GLU F 1 89 ? 152.109 -45.703 36.845 1.00 55.12 89 GLU H C 1
ATOM 8549 O O . GLU F 1 89 ? 151.848 -44.973 35.882 1.00 48.78 89 GLU H O 1
ATOM 8555 N N . ASP F 1 90 ? 153.357 -46.031 37.175 1.00 55.97 90 ASP H N 1
ATOM 8556 C CA . ASP F 1 90 ? 154.512 -45.518 36.453 1.00 52.58 90 ASP H CA 1
ATOM 8557 C C . ASP F 1 90 ? 154.928 -46.392 35.275 1.00 53.01 90 ASP H C 1
ATOM 8558 O O . ASP F 1 90 ? 155.737 -45.946 34.455 1.00 48.63 90 ASP H O 1
ATOM 8563 N N . SER F 1 91 ? 154.412 -47.619 35.173 1.00 56.15 91 SER H N 1
ATOM 8564 C CA . SER F 1 91 ? 154.739 -48.482 34.043 1.00 57.23 91 SER H CA 1
ATOM 8565 C C . SER F 1 91 ? 154.263 -47.852 32.741 1.00 57.99 91 SER H C 1
ATOM 8566 O O . SER F 1 91 ? 153.058 -47.791 32.482 1.00 61.81 91 SER H O 1
ATOM 8569 N N . SER F 1 92 ? 155.198 -47.380 31.918 1.00 52.63 92 SER H N 1
ATOM 8570 C CA . SER F 1 92 ? 154.869 -46.683 30.680 1.00 47.82 92 SER H CA 1
ATOM 8571 C C . SER F 1 92 ? 156.090 -46.707 29.768 1.00 49.65 92 SER H C 1
ATOM 8572 O O . SER F 1 92 ? 157.113 -47.322 30.079 1.00 54.34 92 SER H O 1
ATOM 8575 N N . VAL F 1 93 ? 155.962 -46.040 28.622 1.00 46.51 93 VAL H N 1
ATOM 8576 C CA . VAL F 1 93 ? 157.084 -45.733 27.745 1.00 41.70 93 VAL H CA 1
ATOM 8577 C C . VAL F 1 93 ? 157.434 -44.268 27.947 1.00 42.57 93 VAL H C 1
ATOM 8578 O O . VAL F 1 93 ? 156.542 -43.417 28.058 1.00 40.14 93 VAL H O 1
ATOM 8582 N N . TYR F 1 94 ? 158.727 -43.967 28.010 1.00 45.89 94 TYR H N 1
ATOM 8583 C CA . TYR F 1 94 ? 159.195 -42.617 28.288 1.00 41.52 94 TYR H CA 1
ATOM 8584 C C . TYR F 1 94 ? 160.076 -42.143 27.144 1.00 40.10 94 TYR H C 1
ATOM 8585 O O . TYR F 1 94 ? 161.072 -42.793 26.807 1.00 41.65 94 TYR H O 1
ATOM 8594 N N . PHE F 1 95 ? 159.713 -41.009 26.561 1.00 43.39 95 PHE H N 1
ATOM 8595 C CA . PHE F 1 95 ? 160.468 -40.407 25.476 1.00 41.20 95 PHE H CA 1
ATOM 8596 C C . PHE F 1 95 ? 161.305 -39.246 25.994 1.00 40.75 95 PHE H C 1
ATOM 8597 O O . PHE F 1 95 ? 160.953 -38.586 26.975 1.00 40.31 95 PHE H O 1
ATOM 8605 N N . CYS F 1 96 ? 162.420 -39.004 25.320 1.00 40.59 96 CYS H N 1
ATOM 8606 C CA . CYS F 1 96 ? 163.106 -37.727 25.401 1.00 42.10 96 CYS H CA 1
ATOM 8607 C C . CYS F 1 96 ? 162.966 -37.016 24.060 1.00 42.77 96 CYS H C 1
ATOM 8608 O O . CYS F 1 96 ? 162.925 -37.652 23.002 1.00 39.19 96 CYS H O 1
ATOM 8611 N N . ALA F 1 97 ? 162.843 -35.691 24.112 1.00 37.93 97 ALA H N 1
ATOM 8612 C CA . ALA F 1 97 ? 162.665 -34.911 22.896 1.00 40.56 97 ALA H CA 1
ATOM 8613 C C . ALA F 1 97 ? 163.412 -33.595 23.025 1.00 38.32 97 ALA H C 1
ATOM 8614 O O . ALA F 1 97 ? 163.637 -33.093 24.128 1.00 41.53 97 ALA H O 1
ATOM 8616 N N . ARG F 1 98 ? 163.776 -33.033 21.876 1.00 37.12 98 ARG H N 1
ATOM 8617 C CA . ARG F 1 98 ? 164.524 -31.788 21.796 1.00 39.76 98 ARG H CA 1
ATOM 8618 C C . ARG F 1 98 ? 163.604 -30.639 21.391 1.00 42.09 98 ARG H C 1
ATOM 8619 O O . ARG F 1 98 ? 162.558 -30.841 20.768 1.00 39.45 98 ARG H O 1
ATOM 8627 N N . SER F 1 99 ? 164.008 -29.420 21.749 1.00 38.94 99 SER H N 1
ATOM 8628 C CA . SER F 1 99 ? 163.189 -28.243 21.489 1.00 39.13 99 SER H CA 1
ATOM 8629 C C . SER F 1 99 ? 164.068 -27.008 21.350 1.00 39.89 99 SER H C 1
ATOM 8630 O O . SER F 1 99 ? 165.247 -27.011 21.714 1.00 40.01 99 SER H O 1
ATOM 8633 N N . GLY F 1 100 ? 163.471 -25.950 20.809 1.00 40.10 100 GLY H N 1
ATOM 8634 C CA . GLY F 1 100 ? 164.048 -24.627 20.827 1.00 37.35 100 GLY H CA 1
ATOM 8635 C C . GLY F 1 100 ? 163.350 -23.726 21.825 1.00 44.40 100 GLY H C 1
ATOM 8636 O O . GLY F 1 100 ? 162.687 -24.184 22.763 1.00 43.67 100 GLY H O 1
ATOM 8637 N N . GLY F 1 101 ? 163.493 -22.421 21.613 1.00 47.78 101 GLY H N 1
ATOM 8638 C CA . GLY F 1 101 ? 162.827 -21.452 22.460 1.00 43.15 101 GLY H CA 1
ATOM 8639 C C . GLY F 1 101 ? 161.324 -21.364 22.285 1.00 41.67 101 GLY H C 1
ATOM 8640 O O . GLY F 1 101 ? 160.678 -20.601 23.009 1.00 44.68 101 GLY H O 1
ATOM 8641 N N . TYR F 1 102 ? 160.753 -22.114 21.342 1.00 39.67 102 TYR H N 1
ATOM 8642 C CA . TYR F 1 102 ? 159.313 -22.154 21.127 1.00 39.72 102 TYR H CA 1
ATOM 8643 C C . TYR F 1 102 ? 158.668 -23.417 21.681 1.00 40.52 102 TYR H C 1
ATOM 8644 O O . TYR F 1 102 ? 157.445 -23.573 21.573 1.00 41.22 102 TYR H O 1
ATOM 8653 N N . TRP F 1 103 ? 159.462 -24.324 22.253 1.00 32.70 103 TRP H N 1
ATOM 8654 C CA . TRP F 1 103 ? 158.968 -25.483 23.002 1.00 36.16 103 TRP H CA 1
ATOM 8655 C C . TRP F 1 103 ? 158.110 -26.421 22.148 1.00 38.74 103 TRP H C 1
ATOM 8656 O O . TRP F 1 103 ? 157.106 -26.963 22.615 1.00 41.86 103 TRP H O 1
ATOM 8667 N N . TYR F 1 104 ? 158.505 -26.630 20.894 1.00 42.96 104 TYR H N 1
ATOM 8668 C CA . TYR F 1 104 ? 157.954 -27.716 20.095 1.00 41.06 104 TYR H CA 1
ATOM 8669 C C . TYR F 1 104 ? 159.054 -28.723 19.783 1.00 41.73 104 TYR H C 1
ATOM 8670 O O . TYR F 1 104 ? 160.233 -28.371 19.694 1.00 43.05 104 TYR H O 1
ATOM 8679 N N . PHE F 1 105 ? 158.658 -29.982 19.625 1.00 38.57 105 PHE H N 1
ATOM 8680 C CA . PHE F 1 105 ? 159.578 -31.112 19.755 1.00 40.42 105 PHE H CA 1
ATOM 8681 C C . PHE F 1 105 ? 160.030 -31.591 18.375 1.00 42.54 105 PHE H C 1
ATOM 8682 O O . PHE F 1 105 ? 159.341 -32.357 17.700 1.00 40.07 105 PHE H O 1
ATOM 8690 N N . ASP F 1 106 ? 161.225 -31.134 17.976 1.00 45.51 106 ASP H N 1
ATOM 8691 C CA A ASP F 1 106 ? 161.803 -31.475 16.675 0.49 61.00 106 ASP H CA 1
ATOM 8692 C CA B ASP F 1 106 ? 161.737 -31.483 16.657 0.51 61.57 106 ASP H CA 1
ATOM 8693 C C . ASP F 1 106 ? 162.047 -32.974 16.552 1.00 45.18 106 ASP H C 1
ATOM 8694 O O . ASP F 1 106 ? 161.520 -33.650 15.660 1.00 41.49 106 ASP H O 1
ATOM 8703 N N . VAL F 1 107 ? 162.885 -33.506 17.442 1.00 43.05 107 VAL H N 1
ATOM 8704 C CA . VAL F 1 107 ? 163.360 -34.883 17.364 1.00 43.77 107 VAL H CA 1
ATOM 8705 C C . VAL F 1 107 ? 162.981 -35.633 18.635 1.00 43.20 107 VAL H C 1
ATOM 8706 O O . VAL F 1 107 ? 163.116 -35.106 19.744 1.00 44.28 107 VAL H O 1
ATOM 8710 N N . TRP F 1 108 ? 162.520 -36.872 18.468 1.00 40.46 108 TRP H N 1
ATOM 8711 C CA . TRP F 1 108 ? 162.109 -37.735 19.567 1.00 38.57 108 TRP H CA 1
ATOM 8712 C C . TRP F 1 108 ? 163.012 -38.960 19.650 1.00 39.78 108 TRP H C 1
ATOM 8713 O O . TRP F 1 108 ? 163.512 -39.455 18.635 1.00 41.22 108 TRP H O 1
ATOM 8724 N N . GLY F 1 109 ? 163.216 -39.443 20.872 1.00 44.70 109 GLY H N 1
ATOM 8725 C CA . GLY F 1 109 ? 163.858 -40.721 21.080 1.00 40.03 109 GLY H CA 1
ATOM 8726 C C . GLY F 1 109 ? 162.921 -41.856 20.708 1.00 39.21 109 GLY H C 1
ATOM 8727 O O . GLY F 1 109 ? 161.759 -41.660 20.359 1.00 43.43 109 GLY H O 1
ATOM 8728 N N . ALA F 1 110 ? 163.444 -43.079 20.785 1.00 45.26 110 ALA H N 1
ATOM 8729 C CA . ALA F 1 110 ? 162.645 -44.226 20.366 1.00 44.54 110 ALA H CA 1
ATOM 8730 C C . ALA F 1 110 ? 161.672 -44.673 21.448 1.00 50.87 110 ALA H C 1
ATOM 8731 O O . ALA F 1 110 ? 160.600 -45.202 21.132 1.00 55.13 110 ALA H O 1
ATOM 8733 N N . GLY F 1 111 ? 162.018 -44.462 22.715 1.00 52.15 111 GLY H N 1
ATOM 8734 C CA . GLY F 1 111 ? 161.175 -44.885 23.815 1.00 50.47 111 GLY H CA 1
ATOM 8735 C C . GLY F 1 111 ? 161.843 -45.930 24.682 1.00 47.56 111 GLY H C 1
ATOM 8736 O O . GLY F 1 111 ? 162.279 -46.972 24.183 1.00 54.52 111 GLY H O 1
ATOM 8737 N N . THR F 1 112 ? 161.948 -45.657 25.978 1.00 43.98 112 THR H N 1
ATOM 8738 C CA . THR F 1 112 ? 162.383 -46.646 26.955 1.00 50.16 112 THR H CA 1
ATOM 8739 C C . THR F 1 112 ? 161.149 -47.173 27.676 1.00 48.82 112 THR H C 1
ATOM 8740 O O . THR F 1 112 ? 160.414 -46.402 28.304 1.00 42.82 112 THR H O 1
ATOM 8744 N N . THR F 1 113 ? 160.903 -48.475 27.555 1.00 50.25 113 THR H N 1
ATOM 8745 C CA . THR F 1 113 ? 159.814 -49.112 28.283 1.00 50.12 113 THR H CA 1
ATOM 8746 C C . THR F 1 113 ? 160.252 -49.392 29.715 1.00 52.35 113 THR H C 1
ATOM 8747 O O . THR F 1 113 ? 161.314 -49.977 29.944 1.00 48.81 113 THR H O 1
ATOM 8751 N N . VAL F 1 114 ? 159.441 -48.961 30.678 1.00 49.81 114 VAL H N 1
ATOM 8752 C CA . VAL F 1 114 ? 159.706 -49.180 32.096 1.00 50.62 114 VAL H CA 1
ATOM 8753 C C . VAL F 1 114 ? 158.582 -50.042 32.651 1.00 52.45 114 VAL H C 1
ATOM 8754 O O . VAL F 1 114 ? 157.410 -49.648 32.606 1.00 51.52 114 VAL H O 1
ATOM 8758 N N . THR F 1 115 ? 158.935 -51.216 33.164 1.00 52.53 115 THR H N 1
ATOM 8759 C CA . THR F 1 115 ? 157.974 -52.141 33.750 1.00 55.40 115 THR H CA 1
ATOM 8760 C C . THR F 1 115 ? 158.199 -52.184 35.255 1.00 53.38 115 THR H C 1
ATOM 8761 O O . THR F 1 115 ? 159.278 -52.575 35.714 1.00 51.03 115 THR H O 1
ATOM 8765 N N . VAL F 1 116 ? 157.190 -51.767 36.013 1.00 54.58 116 VAL H N 1
ATOM 8766 C CA . VAL F 1 116 ? 157.243 -51.758 37.470 1.00 56.80 116 VAL H CA 1
ATOM 8767 C C . VAL F 1 116 ? 156.453 -52.970 37.947 1.00 54.32 116 VAL H C 1
ATOM 8768 O O . VAL F 1 116 ? 155.218 -52.972 37.932 1.00 57.79 116 VAL H O 1
ATOM 8772 N N . SER F 1 117 ? 157.166 -54.009 38.367 1.00 53.05 117 SER H N 1
ATOM 8773 C CA . SER F 1 117 ? 156.509 -55.218 38.832 1.00 53.35 117 SER H CA 1
ATOM 8774 C C . SER F 1 117 ? 157.465 -55.986 39.730 1.00 58.61 117 SER H C 1
ATOM 8775 O O . SER F 1 117 ? 158.687 -55.887 39.594 1.00 58.29 117 SER H O 1
ATOM 8778 N N . SER F 1 118 ? 156.889 -56.742 40.656 1.00 60.25 118 SER H N 1
ATOM 8779 C CA . SER F 1 118 ? 157.656 -57.628 41.515 1.00 60.58 118 SER H CA 1
ATOM 8780 C C . SER F 1 118 ? 157.769 -59.036 40.949 1.00 59.62 118 SER H C 1
ATOM 8781 O O . SER F 1 118 ? 158.386 -59.894 41.588 1.00 64.23 118 SER H O 1
ATOM 8784 N N . ALA F 1 119 ? 157.199 -59.292 39.774 1.00 57.34 119 ALA H N 1
ATOM 8785 C CA . ALA F 1 119 ? 157.377 -60.580 39.121 1.00 60.65 119 ALA H CA 1
ATOM 8786 C C . ALA F 1 119 ? 158.813 -60.738 38.629 1.00 65.36 119 ALA H C 1
ATOM 8787 O O . ALA F 1 119 ? 159.544 -59.765 38.426 1.00 68.29 119 ALA H O 1
ATOM 8789 N N . LYS F 1 120 ? 159.210 -61.990 38.427 1.00 65.98 120 LYS H N 1
ATOM 8790 C CA . LYS F 1 120 ? 160.573 -62.329 38.048 1.00 73.26 120 LYS H CA 1
ATOM 8791 C C . LYS F 1 120 ? 160.700 -62.485 36.537 1.00 71.17 120 LYS H C 1
ATOM 8792 O O . LYS F 1 120 ? 159.772 -62.930 35.857 1.00 71.86 120 LYS H O 1
ATOM 8798 N N . THR F 1 121 ? 161.871 -62.111 36.023 1.00 66.58 121 THR H N 1
ATOM 8799 C CA . THR F 1 121 ? 162.171 -62.270 34.606 1.00 68.95 121 THR H CA 1
ATOM 8800 C C . THR F 1 121 ? 162.232 -63.746 34.238 1.00 76.08 121 THR H C 1
ATOM 8801 O O . THR F 1 121 ? 162.915 -64.534 34.898 1.00 79.75 121 THR H O 1
ATOM 8805 N N . THR F 1 122 ? 161.515 -64.127 33.180 1.00 74.87 122 THR H N 1
ATOM 8806 C CA . THR F 1 122 ? 161.549 -65.493 32.674 1.00 74.14 122 THR H CA 1
ATOM 8807 C C . THR F 1 122 ? 161.840 -65.471 31.179 1.00 74.64 122 THR H C 1
ATOM 8808 O O . THR F 1 122 ? 161.315 -64.626 30.448 1.00 77.75 122 THR H O 1
ATOM 8812 N N . ALA F 1 123 ? 162.683 -66.404 30.732 1.00 81.83 123 ALA H N 1
ATOM 8813 C CA . ALA F 1 123 ? 163.120 -66.441 29.342 1.00 77.72 123 ALA H CA 1
ATOM 8814 C C . ALA F 1 123 ? 162.036 -67.054 28.454 1.00 74.37 123 ALA H C 1
ATOM 8815 O O . ALA F 1 123 ? 161.296 -67.937 28.897 1.00 71.77 123 ALA H O 1
ATOM 8817 N N . PRO F 1 124 ? 161.920 -66.609 27.204 1.00 80.39 124 PRO H N 1
ATOM 8818 C CA . PRO F 1 124 ? 160.875 -67.139 26.325 1.00 73.23 124 PRO H CA 1
ATOM 8819 C C . PRO F 1 124 ? 161.242 -68.487 25.727 1.00 70.73 124 PRO H C 1
ATOM 8820 O O . PRO F 1 124 ? 162.416 -68.844 25.589 1.00 68.76 124 PRO H O 1
ATOM 8824 N N . SER F 1 125 ? 160.203 -69.235 25.367 1.00 74.00 125 SER H N 1
ATOM 8825 C CA . SER F 1 125 ? 160.336 -70.467 24.603 1.00 73.49 125 SER H CA 1
ATOM 8826 C C . SER F 1 125 ? 159.922 -70.180 23.166 1.00 72.35 125 SER H C 1
ATOM 8827 O O . SER F 1 125 ? 158.781 -69.778 22.916 1.00 74.70 125 SER H O 1
ATOM 8830 N N . VAL F 1 126 ? 160.843 -70.383 22.230 1.00 69.37 126 VAL H N 1
ATOM 8831 C CA . VAL F 1 126 ? 160.627 -70.062 20.824 1.00 73.13 126 VAL H CA 1
ATOM 8832 C C . VAL F 1 126 ? 160.389 -71.360 20.066 1.00 72.99 126 VAL H C 1
ATOM 8833 O O . VAL F 1 126 ? 161.277 -72.217 19.996 1.00 75.64 126 VAL H O 1
ATOM 8837 N N . TYR F 1 127 ? 159.195 -71.502 19.494 1.00 72.37 127 TYR H N 1
ATOM 8838 C CA . TYR F 1 127 ? 158.850 -72.686 18.731 1.00 73.70 127 TYR H CA 1
ATOM 8839 C C . TYR F 1 127 ? 158.602 -72.320 17.277 1.00 75.00 127 TYR H C 1
ATOM 8840 O O . TYR F 1 127 ? 157.844 -71.380 17.004 1.00 72.67 127 TYR H O 1
ATOM 8849 N N . PRO F 1 128 ? 159.213 -73.017 16.325 1.00 83.10 128 PRO H N 1
ATOM 8850 C CA . PRO F 1 128 ? 158.900 -72.776 14.915 1.00 82.74 128 PRO H CA 1
ATOM 8851 C C . PRO F 1 128 ? 157.593 -73.444 14.513 1.00 82.22 128 PRO H C 1
ATOM 8852 O O . PRO F 1 128 ? 157.133 -74.406 15.131 1.00 83.31 128 PRO H O 1
ATOM 8856 N N . LEU F 1 129 ? 156.992 -72.902 13.456 1.00 76.81 129 LEU H N 1
ATOM 8857 C CA . LEU F 1 129 ? 155.677 -73.326 12.992 1.00 82.14 129 LEU H CA 1
ATOM 8858 C C . LEU F 1 129 ? 155.763 -73.721 11.525 1.00 85.76 129 LEU H C 1
ATOM 8859 O O . LEU F 1 129 ? 156.245 -72.941 10.698 1.00 86.58 129 LEU H O 1
ATOM 8864 N N . ALA F 1 130 ? 155.287 -74.927 11.202 1.00 83.97 130 ALA H N 1
ATOM 8865 C CA . ALA F 1 130 ? 155.367 -75.471 9.857 1.00 81.36 130 ALA H CA 1
ATOM 8866 C C . ALA F 1 130 ? 153.975 -75.686 9.273 1.00 82.11 130 ALA H C 1
ATOM 8867 O O . ALA F 1 130 ? 153.066 -76.120 9.988 1.00 85.35 130 ALA H O 1
ATOM 8869 N N . PRO F 1 131 ? 153.779 -75.404 7.987 1.00 83.95 131 PRO H N 1
ATOM 8870 C CA . PRO F 1 131 ? 152.438 -75.518 7.406 1.00 88.37 131 PRO H CA 1
ATOM 8871 C C . PRO F 1 131 ? 152.026 -76.967 7.208 1.00 96.25 131 PRO H C 1
ATOM 8872 O O . PRO F 1 131 ? 152.844 -77.833 6.890 1.00 95.28 131 PRO H O 1
ATOM 8876 N N . VAL F 1 132 ? 150.734 -77.222 7.402 1.00 95.41 132 VAL H N 1
ATOM 8877 C CA . VAL F 1 132 ? 150.176 -78.559 7.226 1.00 96.76 132 VAL H CA 1
ATOM 8878 C C . VAL F 1 132 ? 148.852 -78.502 6.467 1.00 96.44 132 VAL H C 1
ATOM 8879 O O . VAL F 1 132 ? 147.985 -77.677 6.758 1.00 91.72 132 VAL H O 1
ATOM 8883 N N . GLY F 1 138 ? 148.871 -73.515 -3.358 1.00 83.83 138 GLY H N 1
ATOM 8884 C CA . GLY F 1 138 ? 149.857 -72.856 -4.193 1.00 92.28 138 GLY H CA 1
ATOM 8885 C C . GLY F 1 138 ? 149.827 -71.344 -4.089 1.00 95.38 138 GLY H C 1
ATOM 8886 O O . GLY F 1 138 ? 149.177 -70.795 -3.196 1.00 98.94 138 GLY H O 1
ATOM 8887 N N . SER F 1 139 ? 150.547 -70.683 -5.001 1.00 90.56 139 SER H N 1
ATOM 8888 C CA . SER F 1 139 ? 150.648 -69.227 -5.091 1.00 92.95 139 SER H CA 1
ATOM 8889 C C . SER F 1 139 ? 151.451 -68.628 -3.940 1.00 98.77 139 SER H C 1
ATOM 8890 O O . SER F 1 139 ? 152.350 -67.814 -4.174 1.00 98.16 139 SER H O 1
ATOM 8893 N N . SER F 1 140 ? 151.145 -69.010 -2.701 1.00 102.84 140 SER H N 1
ATOM 8894 C CA . SER F 1 140 ? 151.852 -68.456 -1.554 1.00 96.48 140 SER H CA 1
ATOM 8895 C C . SER F 1 140 ? 151.791 -69.427 -0.383 1.00 94.19 140 SER H C 1
ATOM 8896 O O . SER F 1 140 ? 150.782 -70.108 -0.183 1.00 96.01 140 SER H O 1
ATOM 8899 N N . VAL F 1 141 ? 152.878 -69.474 0.383 1.00 95.78 141 VAL H N 1
ATOM 8900 C CA . VAL F 1 141 ? 152.969 -70.266 1.603 1.00 91.38 141 VAL H CA 1
ATOM 8901 C C . VAL F 1 141 ? 153.153 -69.308 2.773 1.00 84.52 141 VAL H C 1
ATOM 8902 O O . VAL F 1 141 ? 153.685 -68.203 2.619 1.00 84.78 141 VAL H O 1
ATOM 8906 N N . THR F 1 142 ? 152.697 -69.730 3.951 1.00 84.06 142 THR H N 1
ATOM 8907 C CA . THR F 1 142 ? 152.712 -68.892 5.144 1.00 75.94 142 THR H CA 1
ATOM 8908 C C . THR F 1 142 ? 153.348 -69.671 6.286 1.00 68.41 142 THR H C 1
ATOM 8909 O O . THR F 1 142 ? 152.918 -70.789 6.588 1.00 70.99 142 THR H O 1
ATOM 8913 N N . LEU F 1 143 ? 154.370 -69.091 6.911 1.00 68.84 143 LEU H N 1
ATOM 8914 C CA . LEU F 1 143 ? 155.060 -69.690 8.046 1.00 73.60 143 LEU H CA 1
ATOM 8915 C C . LEU F 1 143 ? 154.934 -68.773 9.258 1.00 74.51 143 LEU H C 1
ATOM 8916 O O . LEU F 1 143 ? 154.410 -67.661 9.168 1.00 79.33 143 LEU H O 1
ATOM 8921 N N . GLY F 1 144 ? 155.422 -69.246 10.407 1.00 78.22 144 GLY H N 1
ATOM 8922 C CA . GLY F 1 144 ? 155.277 -68.473 11.629 1.00 78.87 144 GLY H CA 1
ATOM 8923 C C . GLY F 1 144 ? 156.247 -68.889 12.714 1.00 80.67 144 GLY H C 1
ATOM 8924 O O . GLY F 1 144 ? 156.955 -69.892 12.606 1.00 80.13 144 GLY H O 1
ATOM 8925 N N . CYS F 1 145 ? 156.254 -68.088 13.782 1.00 74.69 145 CYS H N 1
ATOM 8926 C CA . CYS F 1 145 ? 157.154 -68.252 14.918 1.00 75.38 145 CYS H CA 1
ATOM 8927 C C . CYS F 1 145 ? 156.418 -67.838 16.182 1.00 72.49 145 CYS H C 1
ATOM 8928 O O . CYS F 1 145 ? 155.805 -66.767 16.221 1.00 72.49 145 CYS H O 1
ATOM 8931 N N . LEU F 1 146 ? 156.480 -68.683 17.208 1.00 71.57 146 LEU H N 1
ATOM 8932 C CA . LEU F 1 146 ? 155.732 -68.487 18.444 1.00 68.42 146 LEU H CA 1
ATOM 8933 C C . LEU F 1 146 ? 156.704 -68.265 19.592 1.00 65.61 146 LEU H C 1
ATOM 8934 O O . LEU F 1 146 ? 157.556 -69.115 19.866 1.00 64.50 146 LEU H O 1
ATOM 8939 N N . VAL F 1 147 ? 156.565 -67.129 20.256 1.00 67.82 147 VAL H N 1
ATOM 8940 C CA . VAL F 1 147 ? 157.407 -66.738 21.386 1.00 70.00 147 VAL H CA 1
ATOM 8941 C C . VAL F 1 147 ? 156.478 -66.613 22.590 1.00 70.95 147 VAL H C 1
ATOM 8942 O O . VAL F 1 147 ? 155.850 -65.573 22.801 1.00 70.94 147 VAL H O 1
ATOM 8946 N N . LYS F 1 148 ? 156.365 -67.688 23.371 1.00 105.78 148 LYS H N 1
ATOM 8947 C CA . LYS F 1 148 ? 155.394 -67.774 24.453 1.00 110.24 148 LYS H CA 1
ATOM 8948 C C . LYS F 1 148 ? 156.084 -68.061 25.781 1.00 106.13 148 LYS H C 1
ATOM 8949 O O . LYS F 1 148 ? 157.014 -68.871 25.849 1.00 103.44 148 LYS H O 1
ATOM 8955 N N . GLY F 1 149 ? 155.611 -67.399 26.838 1.00 69.58 149 GLY H N 1
ATOM 8956 C CA . GLY F 1 149 ? 156.081 -67.646 28.188 1.00 76.11 149 GLY H CA 1
ATOM 8957 C C . GLY F 1 149 ? 157.247 -66.786 28.625 1.00 76.12 149 GLY H C 1
ATOM 8958 O O . GLY F 1 149 ? 158.206 -67.297 29.204 1.00 76.87 149 GLY H O 1
ATOM 8959 N N . TYR F 1 150 ? 157.185 -65.483 28.377 1.00 68.78 150 TYR H N 1
ATOM 8960 C CA . TYR F 1 150 ? 158.296 -64.603 28.706 1.00 68.64 150 TYR H CA 1
ATOM 8961 C C . TYR F 1 150 ? 157.808 -63.411 29.513 1.00 66.07 150 TYR H C 1
ATOM 8962 O O . TYR F 1 150 ? 156.619 -63.089 29.528 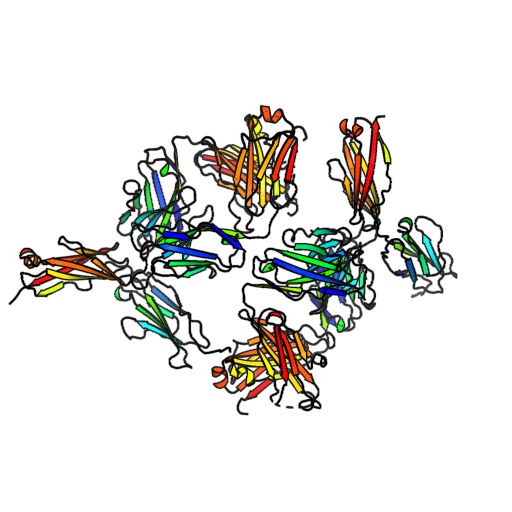1.00 66.64 150 TYR H O 1
ATOM 8971 N N . PHE F 1 151 ? 158.759 -62.761 30.184 1.00 62.72 151 PHE H N 1
ATOM 8972 C CA . PHE F 1 151 ? 158.522 -61.557 30.968 1.00 62.24 151 PHE H CA 1
ATOM 8973 C C . PHE F 1 151 ? 159.870 -60.934 31.316 1.00 62.92 151 PHE H C 1
ATOM 8974 O O . PHE F 1 151 ? 160.829 -61.659 31.607 1.00 64.11 151 PHE H O 1
ATOM 8982 N N . PRO F 1 152 ? 159.997 -59.597 31.275 1.00 63.14 152 PRO H N 1
ATOM 8983 C CA . PRO F 1 152 ? 158.963 -58.656 30.835 1.00 59.63 152 PRO H CA 1
ATOM 8984 C C . PRO F 1 152 ? 159.134 -58.213 29.386 1.00 60.40 152 PRO H C 1
ATOM 8985 O O . PRO F 1 152 ? 160.023 -58.694 28.683 1.00 59.07 152 PRO H O 1
ATOM 8989 N N . GLU F 1 153 ? 158.275 -57.297 28.950 1.00 59.22 153 GLU H N 1
ATOM 8990 C CA . GLU F 1 153 ? 158.454 -56.675 27.653 1.00 63.22 153 GLU H CA 1
ATOM 8991 C C . GLU F 1 153 ? 159.736 -55.839 27.655 1.00 62.42 153 GLU H C 1
ATOM 8992 O O . GLU F 1 153 ? 160.171 -55.360 28.706 1.00 60.24 153 GLU H O 1
ATOM 8998 N N . PRO F 1 154 ? 160.372 -55.660 26.487 1.00 67.65 154 PRO H N 1
ATOM 8999 C CA . PRO F 1 154 ? 159.947 -56.209 25.204 1.00 68.25 154 PRO H CA 1
ATOM 9000 C C . PRO F 1 154 ? 160.819 -57.354 24.715 1.00 64.16 154 PRO H C 1
ATOM 9001 O O . PRO F 1 154 ? 161.883 -57.630 25.274 1.00 60.37 154 PRO H O 1
ATOM 9005 N N . VAL F 1 155 ? 160.345 -58.025 23.672 1.00 72.60 155 VAL H N 1
ATOM 9006 C CA . VAL F 1 155 ? 161.145 -58.965 22.906 1.00 71.62 155 VAL H CA 1
ATOM 9007 C C . VAL F 1 155 ? 161.348 -58.369 21.515 1.00 73.26 155 VAL H C 1
ATOM 9008 O O . VAL F 1 155 ? 160.635 -57.454 21.095 1.00 69.91 155 VAL H O 1
ATOM 9012 N N . THR F 1 156 ? 162.337 -58.895 20.795 1.00 100.13 156 THR H N 1
ATOM 9013 C CA . THR F 1 156 ? 162.628 -58.441 19.439 1.00 98.83 156 THR H CA 1
ATOM 9014 C C . THR F 1 156 ? 162.704 -59.648 18.516 1.00 95.68 156 THR H C 1
ATOM 9015 O O . THR F 1 156 ? 163.472 -60.582 18.772 1.00 99.62 156 THR H O 1
ATOM 9019 N N . LEU F 1 157 ? 161.914 -59.625 17.444 1.00 72.58 157 LEU H N 1
ATOM 9020 C CA . LEU F 1 157 ? 161.803 -60.753 16.529 1.00 73.12 157 LEU H CA 1
ATOM 9021 C C . LEU F 1 157 ? 162.048 -60.269 15.107 1.00 76.40 157 LEU H C 1
ATOM 9022 O O . LEU F 1 157 ? 161.382 -59.339 14.639 1.00 73.51 157 LEU H O 1
ATOM 9027 N N . THR F 1 158 ? 163.007 -60.896 14.427 1.00 77.68 158 THR H N 1
ATOM 9028 C CA . THR F 1 158 ? 163.297 -60.632 13.024 1.00 76.84 158 THR H CA 1
ATOM 9029 C C . THR F 1 158 ? 163.347 -61.961 12.276 1.00 80.46 158 THR H C 1
ATOM 9030 O O . THR F 1 158 ? 163.102 -63.030 12.848 1.00 80.68 158 THR H O 1
ATOM 9034 N N . TRP F 1 159 ? 163.651 -61.898 10.981 1.00 86.26 159 TRP H N 1
ATOM 9035 C CA . TRP F 1 159 ? 163.739 -63.091 10.149 1.00 87.47 159 TRP H CA 1
ATOM 9036 C C . TRP F 1 159 ? 164.951 -62.992 9.241 1.00 89.89 159 TRP H C 1
ATOM 9037 O O . TRP F 1 159 ? 165.122 -61.995 8.530 1.00 90.15 159 TRP H O 1
ATOM 9048 N N . ASN F 1 160 ? 165.778 -64.035 9.265 1.00 86.53 160 ASN H N 1
ATOM 9049 C CA . ASN F 1 160 ? 167.039 -64.071 8.534 1.00 87.23 160 ASN H CA 1
ATOM 9050 C C . ASN F 1 160 ? 167.881 -62.838 8.861 1.00 88.79 160 ASN H C 1
ATOM 9051 O O . ASN F 1 160 ? 168.286 -62.071 7.987 1.00 91.82 160 ASN H O 1
ATOM 9056 N N . SER F 1 161 ? 168.117 -62.656 10.161 1.00 86.27 161 SER H N 1
ATOM 9057 C CA . SER F 1 161 ? 168.875 -61.532 10.709 1.00 84.20 161 SER H CA 1
ATOM 9058 C C . SER F 1 161 ? 168.254 -60.184 10.360 1.00 81.18 161 SER H C 1
ATOM 9059 O O . SER F 1 161 ? 168.941 -59.158 10.387 1.00 76.91 161 SER H O 1
ATOM 9062 N N . GLY F 1 162 ? 166.963 -60.158 10.037 1.00 79.08 162 GLY H N 1
ATOM 9063 C CA . GLY F 1 162 ? 166.303 -58.938 9.632 1.00 75.64 162 GLY H CA 1
ATOM 9064 C C . GLY F 1 162 ? 166.322 -58.659 8.145 1.00 83.39 162 GLY H C 1
ATOM 9065 O O . GLY F 1 162 ? 165.679 -57.698 7.705 1.00 82.79 162 GLY H O 1
ATOM 9066 N N . SER F 1 163 ? 167.034 -59.466 7.356 1.00 83.90 163 SER H N 1
ATOM 9067 C CA . SER F 1 163 ? 167.113 -59.236 5.919 1.00 84.99 163 SER H CA 1
ATOM 9068 C C . SER F 1 163 ? 165.810 -59.552 5.198 1.00 85.86 163 SER H C 1
ATOM 9069 O O . SER F 1 163 ? 165.657 -59.162 4.035 1.00 83.19 163 SER H O 1
ATOM 9072 N N . LEU F 1 164 ? 164.878 -60.241 5.850 1.00 84.51 164 LEU H N 1
ATOM 9073 C CA . LEU F 1 164 ? 163.561 -60.547 5.295 1.00 84.78 164 LEU H CA 1
ATOM 9074 C C . LEU F 1 164 ? 162.531 -59.786 6.122 1.00 84.38 164 LEU H C 1
ATOM 9075 O O . LEU F 1 164 ? 162.200 -60.190 7.241 1.00 84.53 164 LEU H O 1
ATOM 9080 N N . SER F 1 165 ? 162.027 -58.680 5.567 1.00 84.29 165 SER H N 1
ATOM 9081 C CA . SER F 1 165 ? 161.121 -57.797 6.287 1.00 85.11 165 SER H CA 1
ATOM 9082 C C . SER F 1 165 ? 159.790 -57.560 5.590 1.00 86.44 165 SER H C 1
ATOM 9083 O O . SER F 1 165 ? 158.867 -57.044 6.230 1.00 88.65 165 SER H O 1
ATOM 9086 N N . SER F 1 166 ? 159.662 -57.898 4.312 1.00 83.49 166 SER H N 1
ATOM 9087 C CA . SER F 1 166 ? 158.379 -57.779 3.637 1.00 82.12 166 SER H CA 1
ATOM 9088 C C . SER F 1 166 ? 157.552 -59.039 3.864 1.00 81.95 166 SER H C 1
ATOM 9089 O O . SER F 1 166 ? 158.088 -60.149 3.922 1.00 85.18 166 SER H O 1
ATOM 9092 N N . GLY F 1 167 ? 156.239 -58.861 3.995 1.00 85.93 167 GLY H N 1
ATOM 9093 C CA . GLY F 1 167 ? 155.354 -59.954 4.347 1.00 86.54 167 GLY H CA 1
ATOM 9094 C C . GLY F 1 167 ? 155.301 -60.277 5.825 1.00 80.54 167 GLY H C 1
ATOM 9095 O O . GLY F 1 167 ? 154.648 -61.256 6.207 1.00 77.88 167 GLY H O 1
ATOM 9096 N N . VAL F 1 168 ? 155.962 -59.483 6.662 1.00 80.92 168 VAL H N 1
ATOM 9097 C CA . VAL F 1 168 ? 156.004 -59.697 8.105 1.00 75.76 168 VAL H CA 1
ATOM 9098 C C . VAL F 1 168 ? 154.684 -59.253 8.723 1.00 73.50 168 VAL H C 1
ATOM 9099 O O . VAL F 1 168 ? 154.146 -58.190 8.387 1.00 70.54 168 VAL H O 1
ATOM 9103 N N . HIS F 1 169 ? 154.156 -60.070 9.631 1.00 71.31 169 HIS H N 1
ATOM 9104 C CA . HIS F 1 169 ? 153.089 -59.665 10.543 1.00 67.16 169 HIS H CA 1
ATOM 9105 C C . HIS F 1 169 ? 153.540 -60.058 11.942 1.00 65.08 169 HIS H C 1
ATOM 9106 O O . HIS F 1 169 ? 153.559 -61.247 12.274 1.00 63.60 169 HIS H O 1
ATOM 9113 N N . THR F 1 170 ? 153.926 -59.075 12.751 1.00 64.61 170 THR H N 1
ATOM 9114 C CA . THR F 1 170 ? 154.345 -59.305 14.132 1.00 61.05 170 THR H CA 1
ATOM 9115 C C . THR F 1 170 ? 153.263 -58.750 15.048 1.00 53.92 170 THR H C 1
ATOM 9116 O O . THR F 1 170 ? 153.024 -57.537 15.076 1.00 51.86 170 THR H O 1
ATOM 9120 N N . PHE F 1 171 ? 152.612 -59.636 15.787 1.00 58.30 171 PHE H N 1
ATOM 9121 C CA . PHE F 1 171 ? 151.434 -59.302 16.572 1.00 53.58 171 PHE H CA 1
ATOM 9122 C C . PHE F 1 171 ? 151.816 -58.832 17.970 1.00 51.42 171 PHE H C 1
ATOM 9123 O O . PHE F 1 171 ? 152.814 -59.290 18.534 1.00 55.21 171 PHE H O 1
ATOM 9131 N N . PRO F 1 172 ? 151.031 -57.914 18.536 1.00 53.88 172 PRO H N 1
ATOM 9132 C CA . PRO F 1 172 ? 151.342 -57.408 19.877 1.00 53.33 172 PRO H CA 1
ATOM 9133 C C . PRO F 1 172 ? 151.317 -58.517 20.916 1.00 50.92 172 PRO H C 1
ATOM 9134 O O . PRO F 1 172 ? 150.541 -59.472 20.825 1.00 49.62 172 PRO H O 1
ATOM 9138 N N . ALA F 1 173 ? 152.187 -58.374 21.913 1.00 50.10 173 ALA H N 1
ATOM 9139 C CA . ALA F 1 173 ? 152.233 -59.318 23.019 1.00 58.15 173 ALA H CA 1
ATOM 9140 C C . ALA F 1 173 ? 150.943 -59.261 23.828 1.00 56.07 173 ALA H C 1
ATOM 9141 O O . ALA F 1 173 ? 150.316 -58.209 23.971 1.00 55.91 173 ALA H O 1
ATOM 9143 N N . VAL F 1 174 ? 150.550 -60.415 24.357 1.00 54.36 174 VAL H N 1
ATOM 9144 C CA . VAL F 1 174 ? 149.344 -60.555 25.162 1.00 62.91 174 VAL H CA 1
ATOM 9145 C C . VAL F 1 174 ? 149.764 -61.025 26.547 1.00 65.86 174 VAL H C 1
ATOM 9146 O O . VAL F 1 174 ? 150.426 -62.063 26.681 1.00 61.32 174 VAL H O 1
ATOM 9150 N N . LEU F 1 175 ? 149.384 -60.264 27.572 1.00 65.92 175 LEU H N 1
ATOM 9151 C CA . LEU F 1 175 ? 149.689 -60.620 28.951 1.00 68.52 175 LEU H CA 1
ATOM 9152 C C . LEU F 1 175 ? 148.760 -61.730 29.428 1.00 71.33 175 LEU H C 1
ATOM 9153 O O . LEU F 1 175 ? 147.554 -61.706 29.167 1.00 70.31 175 LEU H O 1
ATOM 9158 N N . ASN F 1 176 ? 149.331 -62.704 30.134 1.00 74.81 176 ASN H N 1
ATOM 9159 C CA . ASN F 1 176 ? 148.554 -63.828 30.655 1.00 81.28 176 ASN H CA 1
ATOM 9160 C C . ASN F 1 176 ? 149.308 -64.453 31.816 1.00 82.92 176 ASN H C 1
ATOM 9161 O O . ASN F 1 176 ? 150.381 -65.032 31.613 1.00 85.05 176 ASN H O 1
ATOM 9166 N N . SER F 1 177 ? 148.747 -64.341 33.020 1.00 86.61 177 SER H N 1
ATOM 9167 C CA . SER F 1 177 ? 149.297 -64.980 34.215 1.00 84.79 177 SER H CA 1
ATOM 9168 C C . SER F 1 177 ? 150.766 -64.613 34.415 1.00 79.87 177 SER H C 1
ATOM 9169 O O . SER F 1 177 ? 151.631 -65.474 34.595 1.00 75.70 177 SER H O 1
ATOM 9172 N N . ASP F 1 178 ? 151.040 -63.308 34.358 1.00 78.67 178 ASP H N 1
ATOM 9173 C CA . ASP F 1 178 ? 152.356 -62.723 34.611 1.00 81.65 178 ASP H CA 1
ATOM 9174 C C . ASP F 1 178 ? 153.405 -63.130 33.581 1.00 73.36 178 ASP H C 1
ATOM 9175 O O . ASP F 1 178 ? 154.604 -62.948 33.818 1.00 71.16 178 ASP H O 1
ATOM 9180 N N . LEU F 1 179 ? 152.989 -63.663 32.433 1.00 75.98 179 LEU H N 1
ATOM 9181 C CA . LEU F 1 179 ? 153.909 -64.041 31.368 1.00 74.11 179 LEU H CA 1
ATOM 9182 C C . LEU F 1 179 ? 153.318 -63.654 30.020 1.00 67.67 179 LEU H C 1
ATOM 9183 O O . LEU F 1 179 ? 152.135 -63.887 29.765 1.00 70.49 179 LEU H O 1
ATOM 9188 N N . TYR F 1 180 ? 154.148 -63.068 29.160 1.00 68.35 180 TYR H N 1
ATOM 9189 C CA . TYR F 1 180 ? 153.705 -62.586 27.860 1.00 68.16 180 TYR H CA 1
ATOM 9190 C C . TYR F 1 180 ? 153.768 -63.693 26.810 1.00 65.52 180 TYR H C 1
ATOM 9191 O O . TYR F 1 180 ? 154.323 -64.771 27.030 1.00 68.16 180 TYR H O 1
ATOM 9200 N N . THR F 1 181 ? 153.195 -63.401 25.643 1.00 61.19 181 THR H N 1
ATOM 9201 C CA . THR F 1 181 ? 153.165 -64.342 24.528 1.00 65.16 181 THR H CA 1
ATOM 9202 C C . THR F 1 181 ? 153.096 -63.559 23.224 1.00 63.44 181 THR H C 1
ATOM 9203 O O . THR F 1 181 ? 152.254 -62.666 23.083 1.00 63.68 181 THR H O 1
ATOM 9207 N N . LEU F 1 182 ? 153.969 -63.896 22.275 1.00 62.06 182 LEU H N 1
ATOM 9208 C CA . LEU F 1 182 ? 154.032 -63.176 21.011 1.00 62.16 182 LEU H CA 1
ATOM 9209 C C . LEU F 1 182 ? 154.082 -64.161 19.852 1.00 61.43 182 LEU H C 1
ATOM 9210 O O . LEU F 1 182 ? 154.650 -65.251 19.972 1.00 60.66 182 LEU H O 1
ATOM 9215 N N . SER F 1 183 ? 153.484 -63.766 18.730 1.00 58.02 183 SER H N 1
ATOM 9216 C CA . SER F 1 183 ? 153.486 -64.572 17.519 1.00 61.05 183 SER H CA 1
ATOM 9217 C C . SER F 1 183 ? 153.731 -63.678 16.314 1.00 61.85 183 SER H C 1
ATOM 9218 O O . SER F 1 183 ? 153.314 -62.517 16.289 1.00 67.03 183 SER H O 1
ATOM 9221 N N . SER F 1 184 ? 154.413 -64.229 15.313 1.00 61.29 184 SER H N 1
ATOM 9222 C CA . SER F 1 184 ? 154.674 -63.517 14.072 1.00 64.14 184 SER H CA 1
ATOM 9223 C C . SER F 1 184 ? 154.629 -64.510 12.917 1.00 70.51 184 SER H C 1
ATOM 9224 O O . SER F 1 184 ? 154.949 -65.691 13.087 1.00 70.31 184 SER H O 1
ATOM 9227 N N . LEU F 1 185 ? 154.217 -64.027 11.738 1.00 66.52 185 LEU H N 1
ATOM 9228 C CA . LEU F 1 185 ? 154.007 -64.879 10.572 1.00 67.51 185 LEU H CA 1
ATOM 9229 C C . LEU F 1 185 ? 154.649 -64.273 9.332 1.00 72.94 185 LEU H C 1
ATOM 9230 O O . LEU F 1 185 ? 154.586 -63.057 9.111 1.00 73.31 185 LEU H O 1
ATOM 9235 N N . MET F 1 186 ? 155.234 -65.136 8.508 1.00 70.38 186 MET H N 1
ATOM 9236 C CA . MET F 1 186 ? 155.844 -64.753 7.246 1.00 70.02 186 MET H CA 1
ATOM 9237 C C . MET F 1 186 ? 155.061 -65.348 6.084 1.00 66.97 186 MET H C 1
ATOM 9238 O O . MET F 1 186 ? 154.487 -66.435 6.194 1.00 63.90 186 MET H O 1
ATOM 9243 N N . THR F 1 187 ? 155.041 -64.620 4.969 1.00 74.96 187 THR H N 1
ATOM 9244 C CA . THR F 1 187 ? 154.300 -65.026 3.778 1.00 76.45 187 THR H CA 1
ATOM 9245 C C . THR F 1 187 ? 155.183 -64.771 2.564 1.00 77.07 187 THR H C 1
ATOM 9246 O O . THR F 1 187 ? 155.416 -63.616 2.195 1.00 73.80 187 THR H O 1
ATOM 9250 N N . VAL F 1 188 ? 155.678 -65.845 1.950 1.00 80.35 188 VAL H N 1
ATOM 9251 C CA . VAL F 1 188 ? 156.574 -65.755 0.808 1.00 83.37 188 VAL H CA 1
ATOM 9252 C C . VAL F 1 188 ? 156.029 -66.634 -0.310 1.00 91.30 188 VAL H C 1
ATOM 9253 O O . VAL F 1 188 ? 155.094 -67.413 -0.124 1.00 91.46 188 VAL H O 1
ATOM 9257 N N . THR F 1 189 ? 156.632 -66.494 -1.488 1.00 93.58 189 THR H N 1
ATOM 9258 C CA . THR F 1 189 ? 156.205 -67.273 -2.641 1.00 98.35 189 THR H CA 1
ATOM 9259 C C . THR F 1 189 ? 156.631 -68.728 -2.490 1.00 102.29 189 THR H C 1
ATOM 9260 O O . THR F 1 189 ? 157.696 -69.027 -1.943 1.00 98.09 189 THR H O 1
ATOM 9264 N N . SER F 1 190 ? 155.792 -69.637 -2.998 1.00 99.90 190 SER H N 1
ATOM 9265 C CA . SER F 1 190 ? 156.082 -71.066 -2.917 1.00 100.84 190 SER H CA 1
ATOM 9266 C C . SER F 1 190 ? 157.401 -71.430 -3.586 1.00 102.30 190 SER H C 1
ATOM 9267 O O . SER F 1 190 ? 157.955 -72.501 -3.312 1.00 100.97 190 SER H O 1
ATOM 9270 N N . SER F 1 191 ? 157.923 -70.555 -4.446 1.00 107.24 191 SER H N 1
ATOM 9271 C CA . SER F 1 191 ? 159.166 -70.815 -5.159 1.00 110.52 191 SER H CA 1
ATOM 9272 C C . SER F 1 191 ? 160.387 -70.828 -4.248 1.00 110.30 191 SER H C 1
ATOM 9273 O O . SER F 1 191 ? 161.454 -71.281 -4.681 1.00 112.63 191 SER H O 1
ATOM 9276 N N . THR F 1 192 ? 160.264 -70.362 -3.000 1.00 111.45 192 THR H N 1
ATOM 9277 C CA . THR F 1 192 ? 161.434 -70.103 -2.167 1.00 113.14 192 THR H CA 1
ATOM 9278 C C . THR F 1 192 ? 161.337 -70.715 -0.772 1.00 111.36 192 THR H C 1
ATOM 9279 O O . THR F 1 192 ? 162.089 -70.313 0.121 1.00 112.21 192 THR H O 1
ATOM 9283 N N . TRP F 1 193 ? 160.426 -71.664 -0.553 1.00 112.98 193 TRP H N 1
ATOM 9284 C CA . TRP F 1 193 ? 160.450 -72.447 0.680 1.00 110.44 193 TRP H CA 1
ATOM 9285 C C . TRP F 1 193 ? 159.761 -73.774 0.401 1.00 110.38 193 TRP H C 1
ATOM 9286 O O . TRP F 1 193 ? 158.689 -73.783 -0.222 1.00 109.05 193 TRP H O 1
ATOM 9297 N N . PRO F 1 194 ? 160.334 -74.905 0.848 1.00 108.65 194 PRO H N 1
ATOM 9298 C CA . PRO F 1 194 ? 161.575 -75.027 1.629 1.00 110.74 194 PRO H CA 1
ATOM 9299 C C . PRO F 1 194 ? 162.858 -74.927 0.800 1.00 117.85 194 PRO H C 1
ATOM 9300 O O . PRO F 1 194 ? 163.882 -75.480 1.205 1.00 118.89 194 PRO H O 1
ATOM 9304 N N . SER F 1 195 ? 162.795 -74.238 -0.343 1.00 125.34 195 SER H N 1
ATOM 9305 C CA . SER F 1 195 ? 163.975 -74.051 -1.179 1.00 130.77 195 SER H CA 1
ATOM 9306 C C . SER F 1 195 ? 165.077 -73.345 -0.403 1.00 131.95 195 SER H C 1
ATOM 9307 O O . SER F 1 195 ? 166.148 -73.911 -0.169 1.00 134.10 195 SER H O 1
ATOM 9310 N N . GLN F 1 196 ? 164.815 -72.112 0.025 1.00 187.88 196 GLN H N 1
ATOM 9311 C CA . GLN F 1 196 ? 165.749 -71.326 0.819 1.00 184.40 196 GLN H CA 1
ATOM 9312 C C . GLN F 1 196 ? 165.479 -71.476 2.313 1.00 180.74 196 GLN H C 1
ATOM 9313 O O . GLN F 1 196 ? 164.366 -71.784 2.748 1.00 176.58 196 GLN H O 1
ATOM 9319 N N . SER F 1 197 ? 166.519 -71.202 3.096 1.00 133.13 197 SER H N 1
ATOM 9320 C CA . SER F 1 197 ? 166.483 -71.352 4.545 1.00 130.85 197 SER H CA 1
ATOM 9321 C C . SER F 1 197 ? 165.859 -70.123 5.201 1.00 124.05 197 SER H C 1
ATOM 9322 O O . SER F 1 197 ? 166.266 -68.987 4.926 1.00 119.95 197 SER H O 1
ATOM 9325 N N . ILE F 1 198 ? 164.877 -70.359 6.072 1.00 113.64 198 ILE H N 1
ATOM 9326 C CA . ILE F 1 198 ? 164.142 -69.307 6.767 1.00 107.25 198 ILE H CA 1
ATOM 9327 C C . ILE F 1 198 ? 164.270 -69.547 8.263 1.00 105.11 198 ILE H C 1
ATOM 9328 O O . ILE F 1 198 ? 163.905 -70.618 8.760 1.00 105.44 198 ILE H O 1
ATOM 9333 N N . THR F 1 199 ? 164.788 -68.552 8.981 1.00 99.86 199 THR H N 1
ATOM 9334 C CA . THR F 1 199 ? 165.096 -68.700 10.400 1.00 97.79 199 THR H CA 1
ATOM 9335 C C . THR F 1 199 ? 164.512 -67.539 11.190 1.00 95.48 199 THR H C 1
ATOM 9336 O O . THR F 1 199 ? 164.776 -66.375 10.880 1.00 90.64 199 THR H O 1
ATOM 9340 N N . CYS F 1 200 ? 163.737 -67.867 12.217 1.00 88.97 200 CYS H N 1
ATOM 9341 C CA . CYS F 1 200 ? 163.187 -66.882 13.141 1.00 82.70 200 CYS H CA 1
ATOM 9342 C C . CYS F 1 200 ? 164.184 -66.653 14.271 1.00 85.69 200 CYS H C 1
ATOM 9343 O O . CYS F 1 200 ? 164.424 -67.551 15.085 1.00 85.05 200 CYS H O 1
ATOM 9346 N N . ASN F 1 201 ? 164.768 -65.459 14.327 1.00 84.02 201 ASN H N 1
ATOM 9347 C CA . ASN F 1 201 ? 165.706 -65.101 15.383 1.00 85.09 201 ASN H CA 1
ATOM 9348 C C . ASN F 1 201 ? 165.023 -64.181 16.387 1.00 76.06 201 ASN H C 1
ATOM 9349 O O . ASN F 1 201 ? 164.418 -63.173 16.008 1.00 76.04 201 ASN H O 1
ATOM 9354 N N . VAL F 1 202 ? 165.121 -64.539 17.665 1.00 81.69 202 VAL H N 1
ATOM 9355 C CA . VAL F 1 202 ? 164.443 -63.847 18.753 1.00 74.18 202 VAL H CA 1
ATOM 9356 C C . VAL F 1 202 ? 165.476 -63.462 19.801 1.00 75.37 202 VAL H C 1
ATOM 9357 O O . VAL F 1 202 ? 166.362 -64.257 20.131 1.00 81.21 202 VAL H O 1
ATOM 9361 N N . ALA F 1 203 ? 165.364 -62.239 20.319 1.00 75.54 203 ALA H N 1
ATOM 9362 C CA . ALA F 1 203 ? 166.252 -61.739 21.363 1.00 80.54 203 ALA H CA 1
ATOM 9363 C C . ALA F 1 203 ? 165.412 -61.182 22.503 1.00 80.89 203 ALA H C 1
ATOM 9364 O O . ALA F 1 203 ? 164.639 -60.238 22.301 1.00 77.29 203 ALA H O 1
ATOM 9366 N N . HIS F 1 204 ? 165.561 -61.761 23.693 1.00 77.92 204 HIS H N 1
ATOM 9367 C CA . HIS F 1 204 ? 164.908 -61.258 24.904 1.00 73.11 204 HIS H CA 1
ATOM 9368 C C . HIS F 1 204 ? 165.983 -60.750 25.854 1.00 75.14 204 HIS H C 1
ATOM 9369 O O . HIS F 1 204 ? 166.589 -61.548 26.591 1.00 76.53 204 HIS H O 1
ATOM 9376 N N . PRO F 1 205 ? 166.253 -59.441 25.887 1.00 75.29 205 PRO H N 1
ATOM 9377 C CA . PRO F 1 205 ? 167.425 -58.963 26.641 1.00 77.70 205 PRO H CA 1
ATOM 9378 C C . PRO F 1 205 ? 167.316 -59.157 28.142 1.00 76.05 205 PRO H C 1
ATOM 9379 O O . PRO F 1 205 ? 168.339 -59.390 28.799 1.00 80.00 205 PRO H O 1
ATOM 9383 N N . ALA F 1 206 ? 166.107 -59.077 28.705 1.00 70.74 206 ALA H N 1
ATOM 9384 C CA . ALA F 1 206 ? 165.959 -59.134 30.158 1.00 70.82 206 ALA H CA 1
ATOM 9385 C C . ALA F 1 206 ? 166.504 -60.435 30.734 1.00 74.10 206 ALA H C 1
ATOM 9386 O O . ALA F 1 206 ? 167.007 -60.452 31.863 1.00 73.15 206 ALA H O 1
ATOM 9388 N N . SER F 1 207 ? 166.416 -61.526 29.978 1.00 73.74 207 SER H N 1
ATOM 9389 C CA . SER F 1 207 ? 167.021 -62.796 30.349 1.00 74.05 207 SER H CA 1
ATOM 9390 C C . SER F 1 207 ? 168.303 -63.081 29.579 1.00 83.30 207 SER H C 1
ATOM 9391 O O . SER F 1 207 ? 168.901 -64.144 29.773 1.00 90.30 207 SER H O 1
ATOM 9394 N N . SER F 1 208 ? 168.734 -62.161 28.717 1.00 77.13 208 SER H N 1
ATOM 9395 C CA . SER F 1 208 ? 169.948 -62.314 27.917 1.00 80.22 208 SER H CA 1
ATOM 9396 C C . SER F 1 208 ? 169.909 -63.612 27.108 1.00 84.24 208 SER H C 1
ATOM 9397 O O . SER F 1 208 ? 170.810 -64.449 27.172 1.00 88.23 208 SER H O 1
ATOM 9400 N N . THR F 1 209 ? 168.832 -63.764 26.339 1.00 80.91 209 THR H N 1
ATOM 9401 C CA . THR F 1 209 ? 168.582 -64.966 25.555 1.00 82.32 209 THR H CA 1
ATOM 9402 C C . THR F 1 209 ? 168.414 -64.600 24.086 1.00 82.73 209 THR H C 1
ATOM 9403 O O . THR F 1 209 ? 167.588 -63.746 23.744 1.00 81.38 209 THR H O 1
ATOM 9407 N N . LYS F 1 210 ? 169.195 -65.252 23.226 1.00 87.00 210 LYS H N 1
ATOM 9408 C CA . LYS F 1 210 ? 169.051 -65.161 21.780 1.00 85.96 210 LYS H CA 1
ATOM 9409 C C . LYS F 1 210 ? 168.861 -66.563 21.214 1.00 84.19 210 LYS H C 1
ATOM 9410 O O . LYS F 1 210 ? 169.562 -67.501 21.609 1.00 79.63 210 LYS H O 1
ATOM 9416 N N . VAL F 1 211 ? 167.901 -66.703 20.300 1.00 86.90 211 VAL H N 1
ATOM 9417 C CA . VAL F 1 211 ? 167.522 -67.991 19.724 1.00 90.59 211 VAL H CA 1
ATOM 9418 C C . VAL F 1 211 ? 167.208 -67.791 18.247 1.00 90.13 211 VAL H C 1
ATOM 9419 O O . VAL F 1 211 ? 166.589 -66.793 17.864 1.00 88.65 211 VAL H O 1
ATOM 9423 N N . ASP F 1 212 ? 167.652 -68.737 17.418 1.00 89.61 212 ASP H N 1
ATOM 9424 C CA . ASP F 1 212 ? 167.346 -68.766 15.992 1.00 92.80 212 ASP H CA 1
ATOM 9425 C C . ASP F 1 212 ? 166.763 -70.129 15.659 1.00 95.93 212 ASP H C 1
ATOM 9426 O O . ASP F 1 212 ? 167.372 -71.156 15.975 1.00 98.84 212 ASP H O 1
ATOM 9431 N N . LYS F 1 213 ? 165.593 -70.140 15.021 1.00 99.30 213 LYS H N 1
ATOM 9432 C CA . LYS F 1 213 ? 164.855 -71.371 14.756 1.00 98.60 213 LYS H CA 1
ATOM 9433 C C . LYS F 1 213 ? 164.621 -71.513 13.257 1.00 98.22 213 LYS H C 1
ATOM 9434 O O . LYS F 1 213 ? 163.836 -70.759 12.671 1.00 97.44 213 LYS H O 1
ATOM 9440 N N . LYS F 1 214 ? 165.288 -72.482 12.634 1.00 101.54 214 LYS H N 1
ATOM 9441 C CA . LYS F 1 214 ? 164.980 -72.803 11.249 1.00 102.12 214 LYS H CA 1
ATOM 9442 C C . LYS F 1 214 ? 163.690 -73.613 11.183 1.00 100.76 214 LYS H C 1
ATOM 9443 O O . LYS F 1 214 ? 163.465 -74.513 11.999 1.00 101.36 214 LYS H O 1
ATOM 9449 N N . ILE F 1 215 ? 162.817 -73.246 10.248 1.00 97.39 215 ILE H N 1
ATOM 9450 C CA . ILE F 1 215 ? 161.554 -73.945 10.041 1.00 98.36 215 ILE H CA 1
ATOM 9451 C C . ILE F 1 215 ? 161.755 -74.971 8.939 1.00 95.63 215 ILE H C 1
ATOM 9452 O O . ILE F 1 215 ? 162.347 -74.667 7.896 1.00 94.90 215 ILE H O 1
ATOM 9457 N N . GLU F 1 216 ? 161.287 -76.191 9.185 1.00 93.94 216 GLU H N 1
ATOM 9458 C CA . GLU F 1 216 ? 161.322 -77.281 8.229 1.00 99.19 216 GLU H CA 1
ATOM 9459 C C . GLU F 1 216 ? 159.971 -77.977 8.212 1.00 100.71 216 GLU H C 1
ATOM 9460 O O . GLU F 1 216 ? 159.283 -78.026 9.237 1.00 101.15 216 GLU H O 1
ATOM 9466 N N . PRO F 1 217 ? 159.557 -78.513 7.052 1.00 98.55 217 PRO H N 1
ATOM 9467 C CA . PRO F 1 217 ? 158.227 -79.109 6.868 1.00 100.30 217 PRO H CA 1
ATOM 9468 C C . PRO F 1 217 ? 157.871 -80.161 7.915 1.00 101.01 217 PRO H C 1
ATOM 9469 O O . PRO F 1 217 ? 158.748 -80.822 8.473 1.00 101.97 217 PRO H O 1
#

Secondary structure (DSSP, 8-state):
--EEEE---EEE-TT--EEEEEEEESS-GGGSEEEEEEEETTEEEEEEEEEETTTTEEEE-GGGTTTEEEEEETTTTEEEEEE-S--GGG-SEEEEEEE-TT--EEEE---EEEEE-SSPPB--EEEEE-----EEEEEEEEEEEBSS--EEEEGGGT--TT-EEPPPEEETTEEEEEEEEEEEGGGTTTS--EEEEEETTTTEEEEEE---/---EEEE-SEEEEETTS-EEEEEEESS--EETTEE-EEEEEE-TTS-EEEEEETTTEEPTTS-TTEEEEEETTEEEEEE-S--GGG-SEEEEEE-SSSS--B---EEEEEE---BPPEEEEEPPPHHHHTTTEEEEEEEEEEEBSS--EEEEEETTEEE-SSEEEEEPPPPTTT--EEEEEEEEEEHHHHTT--EEEEEEE-TT-SSPEEEEEESS--/-------EEEEEEESSS-EE-TT--EEEEEEEEESS--EEEEEETTEEEEEEESSEEEE-S--GGG-EEEEEEEE-TTSTT-EEEEEEEEEE-EEEEES-SEEEEE--TT-EEEEEEEEEEESPPEEEESSSS--EEEEEETTEEEEEEEEE--HHHHHH-EEEEEEETTEEEEEEEEEE---/-------EEEEEEESSS-EE-TT--EEEEEEEEESS--EEEEEETTEEEEEEESSEEEE-S--GGG-EEEEEEEE-TTSTT-EEEEEEEEEEBEEEEES-SEEEEEE-TT-EEEEEEEEEEESPPEEEESSSS--EEEEEETTEEEEEEEEE--HHHHHH-EEEEEEETTEEEEEEEEEEE-/--EEEEPPPEEE-TT--EEEEEEEESS-GGGSEEEEEEESTTS--EEEEEEETTTTEEEE-GGGTTTEEEEEETTTTEEEEEE-S--GGG-EEEEEEEE-TT--EEEE---EEEEE-SSPPBPPEEEEE------EEEEEEEEEEBSS--EEEETTTT--TT-EEPPP--BTTBEEEEEEEEE-GGGTTTS--EEEEEEGGGTEEEEEE---/---EEEE-SEEEEETTS-EEEEEEESS--EETTEE-EEEEEE-TTS-EEEEEETTTEEPTTS-TTEEEEEETTEEEEEESS--GGG-SEEEEEE-SSSSPBB---EEEEEE---B--EEEEE---TTTTTTTEEEEEEEEEEEBSS--EEEEEETTEEE-SSEEEEEPPPPTTT--EEEEEEEEEEHHHHTT--EEEEEEE-TT-SSPEEEEEETT-

Sequence (1224 aa):
EVQLLESGAELVRRPGASVKLSCKTSGYIFTNYWIHWVKQRSGQGLEWIARIYPGTDITYYNEKFKGKATLTVDKSSSSAYMLLSSLKSEDSSVYFCARSGGYWYFDVWGAGTTVTVSSAKTTAPSVYPLAPVGSSVTLGCLVKGYFPEEPVTLTWNSGSLSSGVHTFPAVLNSDLYTLSSLMTVTSSTWPSQSITCNVAHPASSTKVDKKIEPELVMTQSPASLAVSLGQRATISCRASKSVSISGYSYMHWYQQKPGQPPKLLIYLASNLESGVPARFSGSGSGTDFTLNIHPVEEEDAATYYCQHSRELPYTFGGGTKLEIKRADAAPTVSIFPPSSEQLTSGGASVVCFLNNFYPKDINVKWKIDGSERQNGVLNSWTDQDSKDSTYSMSSTLTLTKDEYERHNSYTCEATHKTSTSPIVKSFNRNNECQELLVNYVSDVRVSPAAPERQEGSSLTLTCEAESSQDLEFQWLREETGQVLERGPVLQLHDLKREAGGGYRCVASVPSIPGLNRTQLVNVAIFGPPWMAFKERKVWVKENMVLNLSCEASGHPRPTISWNVNGTASEQDQDPQRVLSTLNVLVTPELLETGVECTASNDLGKNTSILFLELVNELVMTQSPASLAVSLGQRATISCRASKSVSISGYSYMHWYQQKKPGQPPKLLIYLASNLESGVPARFSGSGSGTDFTLNIHPVEEEDAATYYCQHSRELPYTFGGGTKLEIKRADAAPTVSIFPPSSEQLTSGGASVVCFLNNFYPKDINVKWKIDGSERQNGVLNSWTDQDSKDSTYSMSSTLTLTKDEYERHNSYTCEATHKTSTSPIVKSFNRNEQELLVNYVSDVRVSPAAPERQEGSSLTLTCEAESSQDLEFQWLREETGQVLERGPVLQLHDLKREAGGGYRCVASVPSIPGLNRTQLVNVAIFGPPWMAFKERKVWVKENMVLNLSCEASGHPRPTISWNVNGTASEQDQDPQRVLSTLNVLVTPELLETGVECTASNDLGKNTSILFLELVEVQLLESGAELVRPGASVKLSCKTSGYIFTNYWIHWVKQRSGQGLEWIARIYPGTDITYYNEKFKGKATLTVDKSSSSAYMLLSSLKSEDSSVYFCARSGGYWYFDDVWGAGTTVTVSSAKTTAPSVYPLAPVGSSVTLGCLVKGYFPEPVTLTWNSGSLSSGVHTFPAVLNSDLYTLSSLMTVTSSTWPSQSITCNVAHPASSTKVDKKIEP